Protein AF-A0A418YH36-F1 (afdb_monomer)

Secondary structure (DSSP, 8-state):
------------------------STT--HHHHHHHHHHHHHHHHHHTTT-TTHHHHHHHHHHHHSTT-HHHHHHHHHHHHHTT-HHHHHHHHHHHHTT---HHHHHHHHHHHHHHHHTT-GGGHHHHHHHHT-TTS-HHHHHHHHHHHHHHHHTTT-HHHHHHHHHHT-TT--TT-HHHHHHHHHHHHTT-HHHHHHHHTSTTGGGSHHHHHHHHHHHHHHHTTT-HHHHHHHHHHHHHTT---HHHHHHHHHHHHHTT-HHHHHHTTTT-TT-HHHHHHHHHHHHHHT-HHHHHHHHHHHHHH--SHHHHHHHHHHHHHHHHH-HHHHHHHHS---SSGGGHHHHHHHHHHHHHHHT-HHHHHHHHHTS---HHHHHHHHHHHHHTT-HHHHHHHHHHHHHH--HHHHHHHHHHHHHHHHHTT-HHHHHHHHHHHTT-TTS-HHHHHHHHHHHHTTGGG--HHHHHHHHHHHTTS-HHHHHHHHHHHHHTT-HHHHHTT--SS--HHHHHHHHHHHHHTT-THHHHHHHHHHHH---HHHHHHHHHHHHHHT-HHHHHHHHHHHTTS---HHHHHHHHHHHHHTT-HHHHHHHHHHHHHTT----HHHHHHHHHHHHHTT-HHHHHHHHHHHHHHS--HHHHHHHHHHS-HHHHHHHHHHHTTT-TT-HHHHHHHHHHHHHTT-HHHHHHHHHHHHTT-TT-HHHHHHHHHHHHHTT-HHHHHHHHHHHHHTHHHHTTSSSSHHHHHHHHHHHHHHHT-S-EEEEEEEEESS---TT-GGGSS-TTS-EEEEEEEEEEEEEEEEEETTEEEEEEEEEEEEEETTSPTT------EEEEEEEEES-SSSEEEEEEEEEEETTTTEEEEEEEEEEEES--GGG-SSPP-SS-SEEEEEEEEEEEEEETTTTEEEEEEEEEEEEEEEEEEETTEEEEEEEEEEEEEEEETTEEEEEEEEEEEEEEEE---SS---SEEEEEEEEEEEEEE-SSS-SEEEEEEEEEE-

Radius of gyration: 70.07 Å; Cα contacts (8 Å, |Δi|>4): 1526; chains: 1; bounding box: 177×62×157 Å

Foldseek 3Di:
DDDDDDDDDDDYDDDDDDDDDDDDDPPDDPVLVVQLPPLVVPLVVCVVVVPLPVSVVSLVVSCVSPVLDPVSLLVNLVSCVVVVNLVVSLVSLVVNCVRDVDLSSLLSNLVSQLVCLVVVNCPCVVVLVVNCVDPSDALVSVQSSLVSVLVVVVVVVVVVVSVVSCVVNVSNDDQACPVLLVVLVVCVVVVNLVVNVVSCVPPSLCQHPSNLVSLVSSLVSCVVVVVLVSNVVSLVSCVVNVNDDLVSLLVNLVSCVVVPVLVSSLVSLVVPLQDLSSLLSNLVSCLVVVVLVRNVSSLVSLVVNDDDDVSVVSSLVSLLSSLLVDVVSLVVLLVDDDPDPVCPVVSLVSNLVSCVSVVVLVSNLVSLVPDDDDPVSLVSNLVSCVSVVVLVSVQVSLVVQLVPDDDQSNLVSLLSNLVSCVSVVVLVVSLVSLLVCPPVVRDDDVSSVSSVVSNLSSVVVQDPVNVVSLLVRLVPDDQVVLLVVLLVCLVVLVLVSSVVSHDPDHALSSLQSSLVSVVVVVHPCSLVSLVVSCVVPNDPVSLLVNLVVCVVVPVLVSSLVSLVVNVVDLDPLVSLLSNLVSCLVVLVLVVSVVSLVSSVVVVHDLALSSLQSPLSSCVSVVNLVVSLVSLVVSCVRPNDPVSLLSNLVSDDLVVNLVSLVVCCVPCVLPLSSLCSNLVSCVVVLVLVSNLVSLVSNCVVVVLPLVSLVVSLVSCVSVVNLVSSLVSLLSSLVNLVVLVPDDDQSVQVSQVSQAVNLLSPDQKKKKKKKKFKPLDDPLQDQLRQQDLVFAWGIKMKIKMWRSNPWDQDPQFIKIKMKMWIATDGPVPDIPDYGDTQKIWTWMWTDRDPQWQKIWIWTFMQGPPVRDTWIKTKIKTKPPCPPQQHPFDDDDPDQKGKHWIFIWMWMAIDPSRKIKTKTKTKIWMWGWDDDDQFKTKTKTWMKMWMWMQINLGTWTKIKIKIKIKMFGDGDSRHHGQKIKIWMKIWMAIPDDSTDHRTMIMIMIMIMD

pLDDT: mean 84.15, std 11.96, range [27.97, 98.0]

Organism: NCBI:txid2303987

Nearest PDB structures (foldseek):
  3lca-assembly1_A  TM=2.784E-01  e=1.378E-05  Saccharomyces cerevisiae
  9f8w-assembly2_B  TM=4.323E-01  e=4.548E-03  Trypanosoma brucei
  3cv0-assembly1_A  TM=4.541E-01  e=6.748E-03  unclassified
  3cvl-assembly1_A  TM=4.606E-01  e=1.958E-02  Trypanosoma brucei
  8qn4-assembly1_F  TM=5.232E-01  e=1.809E-02  Escherichia coli K-12

InterPro domains:
  IPR011990 Tetratricopeptide-like helical domain superfamily [G3DSA:1.25.40.10] (39-109)
  IPR011990 Tetratricopeptide-like helical domain superfamily [G3DSA:1.25.40.10] (110-438)
  IPR011990 Tetratricopeptide-like helical domain superfamily [G3DSA:1.25.40.10] (644-741)
  IPR011990 Tetratricopeptide-like helical domain superfamily [SSF48452] (39-192)
  IPR011990 Tetratricopeptide-like helical domain superfamily [SSF48452] (607-756)
  IPR019734 Tetratricopeptide repeat [SM00028] (36-69)
  IPR019734 Tetratricopeptide repeat [SM00028] (70-103)
  IPR019734 Tetratricopeptide repeat [SM00028] (608-641)
  IPR019734 Tetratricopeptide repeat [SM00028] (671-704)
  IPR019734 Tetratricopeptide repeat [SM00028] (705-738)
  IPR025137 Bacteriophage N4 adsorption protein A, C-terminal [PF13283] (837-998)

Mean predicted aligned error: 20.68 Å

Sequence (1006 aa):
MFRALSWLTIIFPVVVLAKASFPAGEGLSEYRQFLLFPYVDKAYKQMEQEDYKAAMENWHYALKVSPHNAVVSKELVRTYLKLGQYQQAYSLVEERQAYFDDPAWNRLQLTVVIAALNANQGALLSRSFELLNSRKFNEDELSGLLSAVLNYHLAKGEISKAFELRRRYLHIDTDNYTWHLSYAYALLSTGRLSAVAQLLTEPAFSQSDAGIEIERALLEAYVARDDQQNAIRSLQRLESLGELTVHDNLLWSNILVEQGDLNAAAGRLVPYKQNIEAQIQLAFIDLALQEDLGAARALRQVVQLMTNAEQERILIRMASELAQKSARLARRAYDYQVSFAENETLWRNKVINIALHHHDYDIARQALLQQTTSPEQQQKLLNIYLAQQNWPQAYVISQRQYQQAQGQAKLTRLNTYSYVLLQQGKRRDAKHVLMAHFPYISAGHKLKSQLLARLWSIESELSKQDWQKIETASSHLPASAKAQVAGLLAEQGRCQAAADLMSQSPRRSQLMSLAYCYQKQRSPFAYDYFLAAEALQSDRASTAQLAYYDAKYGDFSKAYERWLLLSKQAMPAADYLAATYTAIVLQQGVQGQRWLEQYQALNGEETAQYLTLQAQVYELNQQSAYALVLWRKSYQINPTRQNVLAIARLSEADEAKGILERSLIWLPNDIEVLSRLSLIAAQQQDYVNAAKYLEQVVVQTPDNYPLYEQLAYYHQFAGQTEQARQRLEQAIDAKDFYLQDRENPEQQLYHLKRFNTELQRQYALRIDYWAGDNAVPSHLVISANEARKKYSNYWNIELDWLDKRQSGPWGEWVMYGRVFGQAESNSAVFKPGGVDSLSLGVRYQPLRDVNWNFYFEPMYRFDQDVGDLMLRTTASLISDPEFSGDWHPGEDNYWLEQDMYLDASYLTHDDSYALLAKYSVGPHFKVSSSLARASSLRPYIMAQASSSNLGEDVRAGAGLSYNFWSGGTERMAYKQKSSVEVEYHHSFDTYLNGNNGVSLILRLAW

Solvent-accessible surface area (backbone atoms only — not comparable to full-atom values): 53481 Å² total; per-residue (Å²): 133,92,90,84,91,89,92,93,86,94,92,92,88,96,96,95,93,96,93,94,93,96,92,83,81,80,91,56,52,71,72,57,52,67,72,52,53,78,43,59,66,60,24,57,68,29,54,80,68,69,44,62,69,68,22,51,59,42,38,59,53,39,41,67,83,41,68,88,45,63,73,62,58,55,62,56,42,62,51,30,54,78,70,70,38,48,70,63,30,43,51,56,35,59,60,44,50,77,80,35,96,47,66,73,46,37,54,59,52,48,58,50,48,38,58,36,46,71,70,70,43,64,90,48,48,68,56,46,54,54,50,75,72,35,88,65,63,54,44,76,69,42,19,60,42,46,55,38,53,48,50,56,41,50,78,68,68,42,58,71,57,36,52,50,48,46,64,76,49,51,79,34,73,60,104,76,37,64,70,55,43,57,49,35,54,59,25,50,79,68,68,38,52,72,59,30,53,54,60,49,65,40,77,72,46,42,76,36,74,59,32,47,55,48,38,50,59,47,27,53,58,21,57,79,64,70,35,60,76,58,25,49,52,35,49,57,46,36,52,79,70,74,64,65,48,73,64,54,30,52,54,48,22,50,55,26,48,77,73,62,43,38,68,64,23,32,62,53,30,72,80,44,71,88,39,53,65,40,20,51,52,32,23,53,34,19,55,75,71,65,35,56,72,52,18,66,49,26,49,54,41,34,75,74,61,58,88,50,61,65,57,49,48,52,45,54,53,57,50,43,54,50,16,56,75,31,72,78,43,29,52,54,58,68,71,54,79,77,89,40,77,90,44,43,68,57,48,50,55,43,40,33,52,26,20,59,68,68,64,42,46,70,59,22,48,54,54,54,72,75,51,84,85,42,76,66,54,54,47,54,52,36,54,42,23,58,72,71,64,36,45,77,64,25,37,61,53,30,50,52,50,31,67,75,38,57,76,70,53,26,58,60,28,43,52,54,30,38,51,43,27,47,78,68,66,36,46,66,64,27,46,54,63,47,67,71,51,60,84,38,80,86,46,57,70,73,60,37,52,55,50,50,55,55,54,54,81,38,52,91,75,57,46,76,64,54,48,52,54,48,58,63,58,43,76,77,45,58,68,75,55,19,48,50,52,16,35,56,30,7,76,72,61,38,35,64,70,15,57,77,38,56,51,101,76,66,54,49,70,46,29,44,33,39,13,56,19,25,47,76,70,70,41,74,65,15,56,58,25,30,51,56,19,32,75,75,52,78,46,72,72,38,47,49,53,49,23,55,48,27,49,74,73,67,41,35,67,63,15,42,54,39,39,57,61,47,64,79,42,93,70,58,53,70,54,29,53,55,41,24,53,36,22,55,79,70,68,34,19,73,61,19,45,55,30,50,54,53,22,52,76,71,70,48,73,93,40,45,67,52,30,44,56,49,16,52,26,30,44,67,65,71,36,51,74,61,15,40,56,28,27,54,52,15,34,73,74,50,75,43,74,66,35,51,57,51,37,42,71,64,46,60,71,69,58,18,48,55,50,45,61,65,39,36,81,85,44,71,74,39,51,69,53,30,48,50,48,14,53,53,26,46,74,69,68,37,22,63,59,14,28,62,29,40,53,58,34,41,76,76,40,76,86,48,41,70,55,28,44,55,39,14,51,25,23,45,76,52,69,36,55,70,60,12,47,56,28,38,51,58,30,47,73,45,47,71,63,46,67,70,81,54,87,66,27,54,46,54,56,43,51,56,13,40,52,46,39,59,79,68,40,49,54,39,40,38,37,43,38,39,33,33,46,58,46,66,76,51,48,42,42,94,74,32,83,50,93,86,62,57,50,23,28,42,38,41,40,39,40,37,37,46,74,66,51,47,77,57,101,69,28,38,38,31,48,33,38,38,40,34,22,52,26,49,57,88,48,66,87,84,52,80,40,65,72,35,35,45,31,60,27,41,40,36,29,61,46,90,93,44,61,40,38,38,36,46,32,44,29,42,29,66,79,76,76,44,78,43,41,35,45,35,37,39,33,51,40,77,48,48,84,85,23,26,89,65,91,76,60,64,89,62,61,54,52,48,28,32,39,38,38,36,34,40,30,37,34,71,75,78,78,35,33,8,28,31,41,38,39,38,43,32,45,33,34,64,74,48,78,53,69,46,40,35,30,28,44,25,53,31,40,37,41,36,42,31,35,33,73,64,44,52,37,32,36,40,34,45,32,42,31,43,36,40,33,28,69,20,46,94,66,29,32,59,60,28,44,36,38,44,29,45,35,42,39,40,44,83,44,59,75,61,93,43,52,58,31,49,31,45,37,38,39,40,38,65

Structure (mmCIF, N/CA/C/O backbone):
data_AF-A0A418YH36-F1
#
_entry.id   AF-A0A418YH36-F1
#
loop_
_atom_site.group_PDB
_atom_site.id
_atom_site.type_symbol
_atom_site.label_atom_id
_atom_site.label_alt_id
_atom_site.label_comp_id
_atom_site.label_asym_id
_atom_site.label_entity_id
_atom_site.label_seq_id
_atom_site.pdbx_PDB_ins_code
_atom_site.Cartn_x
_atom_site.Cartn_y
_atom_site.Cartn_z
_atom_site.occupancy
_atom_site.B_iso_or_equiv
_atom_site.auth_seq_id
_atom_site.auth_comp_id
_atom_site.auth_asym_id
_atom_site.auth_atom_id
_atom_site.pdbx_PDB_model_num
ATOM 1 N N . MET A 1 1 ? -37.167 34.126 -50.015 1.00 32.84 1 MET A N 1
ATOM 2 C CA . MET A 1 1 ? -38.635 34.050 -50.202 1.00 32.84 1 MET A CA 1
ATOM 3 C C . MET A 1 1 ? -39.151 32.918 -49.313 1.00 32.84 1 MET A C 1
ATOM 5 O O . MET A 1 1 ? -38.694 31.814 -49.547 1.00 32.84 1 MET A O 1
ATOM 9 N N . PHE A 1 2 ? -40.053 33.191 -48.343 1.00 28.80 2 PHE A N 1
ATOM 10 C CA . PHE A 1 2 ? -40.712 32.220 -47.410 1.00 28.80 2 PHE A CA 1
ATOM 11 C C . PHE A 1 2 ? -39.762 31.495 -46.404 1.00 28.80 2 PHE A C 1
ATOM 13 O O . PHE A 1 2 ? -38.566 31.486 -46.672 1.00 28.80 2 PHE A O 1
ATOM 20 N N . ARG A 1 3 ? -40.140 30.848 -45.266 1.00 33.66 3 ARG A N 1
ATOM 21 C CA . ARG A 1 3 ? -41.198 30.855 -44.172 1.00 33.66 3 ARG A CA 1
ATOM 22 C C . ARG A 1 3 ? -40.662 29.887 -43.047 1.00 33.66 3 ARG A C 1
ATOM 24 O O . ARG A 1 3 ? -39.707 29.189 -43.358 1.00 33.66 3 ARG A O 1
ATOM 31 N N . ALA A 1 4 ? -41.097 29.700 -41.780 1.00 30.58 4 ALA A N 1
ATOM 32 C CA . ALA A 1 4 ? -42.154 30.109 -40.803 1.00 30.58 4 ALA A CA 1
ATOM 33 C C . ALA A 1 4 ? -41.484 30.185 -39.370 1.00 30.58 4 ALA A C 1
ATOM 35 O O . ALA A 1 4 ? -40.271 30.011 -39.327 1.00 30.58 4 ALA A O 1
ATOM 36 N N . LEU A 1 5 ? -42.016 30.509 -38.166 1.00 29.73 5 LEU A N 1
ATOM 37 C CA . LEU A 1 5 ? -43.322 30.558 -37.432 1.00 29.73 5 LEU A CA 1
ATOM 38 C C . LEU A 1 5 ? -43.878 29.199 -36.876 1.00 29.73 5 LEU A C 1
ATOM 40 O O . LEU A 1 5 ? -43.864 28.252 -37.654 1.00 29.73 5 LEU A O 1
ATOM 44 N N . SER A 1 6 ? -44.441 28.992 -35.640 1.00 35.09 6 SER A N 1
ATOM 45 C CA . SER A 1 6 ? -44.661 29.776 -34.356 1.00 35.09 6 SER A CA 1
ATOM 46 C C . SER A 1 6 ? -45.349 28.947 -33.173 1.00 35.09 6 SER A C 1
ATOM 48 O O . SER A 1 6 ? -45.543 27.753 -33.378 1.00 35.09 6 SER A O 1
ATOM 50 N N . TRP A 1 7 ? -45.779 29.581 -32.021 1.00 32.41 7 TRP A N 1
ATOM 51 C CA . TRP A 1 7 ? -46.712 29.184 -30.859 1.00 32.41 7 TRP A CA 1
ATOM 52 C C . TRP A 1 7 ? -46.130 28.564 -29.523 1.00 32.41 7 TRP A C 1
ATOM 54 O O . TRP A 1 7 ? -45.147 27.846 -29.649 1.00 32.41 7 TRP A O 1
ATOM 64 N N . LEU A 1 8 ? -46.547 28.726 -28.214 1.00 27.97 8 LEU A N 1
ATOM 65 C CA . LEU A 1 8 ? -47.493 29.534 -27.321 1.00 27.97 8 LEU A CA 1
ATOM 66 C C . LEU A 1 8 ? -48.797 28.831 -26.725 1.00 27.97 8 LEU A C 1
ATOM 68 O O . LEU A 1 8 ? -49.361 28.066 -27.495 1.00 27.97 8 LEU A O 1
ATOM 72 N N . THR A 1 9 ? -49.441 28.998 -25.506 1.00 38.34 9 THR A N 1
ATOM 73 C CA . THR A 1 9 ? -49.263 29.592 -24.096 1.00 38.34 9 THR A CA 1
ATOM 74 C C . THR A 1 9 ? -50.491 29.346 -23.089 1.00 38.34 9 THR A C 1
ATOM 76 O O . THR A 1 9 ? -51.556 29.029 -23.602 1.00 38.34 9 THR A O 1
ATOM 79 N N . ILE A 1 10 ? -50.410 29.652 -21.738 1.00 35.66 10 ILE A N 1
ATOM 80 C CA . ILE A 1 10 ? -51.492 30.106 -20.720 1.00 35.66 10 ILE A CA 1
ATOM 81 C C . ILE A 1 10 ? -52.457 29.071 -19.969 1.00 35.66 10 ILE A C 1
ATOM 83 O O . ILE A 1 10 ? -52.724 28.050 -20.585 1.00 35.66 10 ILE A O 1
ATOM 87 N N . ILE A 1 11 ? -53.096 29.182 -18.736 1.00 34.72 11 ILE A N 1
ATOM 88 C CA . ILE A 1 11 ? -52.940 29.884 -17.380 1.00 34.72 11 ILE A CA 1
ATOM 89 C C . ILE A 1 11 ? -53.723 29.248 -16.107 1.00 34.72 11 ILE A C 1
ATOM 91 O O . ILE A 1 11 ? -53.545 28.054 -15.904 1.00 34.72 11 ILE A O 1
ATOM 95 N N . PHE A 1 12 ? -54.482 29.964 -15.202 1.00 37.94 12 PHE A N 1
ATOM 96 C CA . PHE A 1 12 ? -55.018 29.629 -13.791 1.00 37.94 12 PHE A CA 1
ATOM 97 C C . PHE A 1 12 ? -56.496 30.188 -13.482 1.00 37.94 12 PHE A C 1
ATOM 99 O O . PHE A 1 12 ? -57.081 30.510 -14.518 1.00 37.94 12 PHE A O 1
ATOM 106 N N . PRO A 1 13 ? -57.165 30.448 -12.263 1.00 49.97 13 PRO A N 1
ATOM 107 C CA . PRO A 1 13 ? -57.092 30.131 -10.754 1.00 49.97 13 PRO A CA 1
ATOM 108 C C . PRO A 1 13 ? -58.421 29.985 -9.809 1.00 49.97 13 PRO A C 1
ATOM 110 O O . PRO A 1 13 ? -59.415 30.648 -10.068 1.00 49.97 13 PRO A O 1
ATOM 113 N N . VAL A 1 14 ? -58.374 29.320 -8.598 1.00 47.47 14 VAL A N 1
ATOM 114 C CA . VAL A 1 14 ? -58.995 29.629 -7.199 1.00 47.47 14 VAL A CA 1
ATOM 115 C C . VAL A 1 14 ? -60.574 29.623 -6.840 1.00 47.47 14 VAL A C 1
ATOM 117 O O . VAL A 1 14 ? -61.354 29.681 -7.776 1.00 47.47 14 VAL A O 1
ATOM 120 N N . VAL A 1 15 ? -61.055 29.574 -5.520 1.00 50.38 15 VAL A N 1
ATOM 121 C CA . VAL A 1 15 ? -62.360 30.107 -4.821 1.00 50.38 15 VAL A CA 1
ATOM 122 C C . VAL A 1 15 ? -63.222 29.205 -3.774 1.00 50.38 15 VAL A C 1
ATOM 124 O O . VAL A 1 15 ? -62.947 28.012 -3.716 1.00 50.38 15 VAL A O 1
ATOM 127 N N . VAL A 1 16 ? -64.189 29.724 -2.897 1.00 51.56 16 VAL A N 1
ATOM 128 C CA . VAL A 1 16 ? -65.041 29.081 -1.753 1.00 51.56 16 VAL A CA 1
ATOM 129 C C . VAL A 1 16 ? -66.393 29.828 -1.256 1.00 51.56 16 VAL A C 1
ATOM 131 O O . VAL A 1 16 ? -66.372 31.052 -1.343 1.00 51.56 16 VAL A O 1
ATOM 134 N N . LEU A 1 17 ? -67.504 29.207 -0.668 1.00 55.25 17 LEU A N 1
ATOM 135 C CA . LEU A 1 17 ? -68.639 29.817 0.214 1.00 55.25 17 LEU A CA 1
ATOM 136 C C . LEU A 1 17 ? -69.804 28.887 0.860 1.00 55.25 17 LEU A C 1
ATOM 138 O O . LEU A 1 17 ? -69.890 27.743 0.432 1.00 55.25 17 LEU A O 1
ATOM 142 N N . ALA A 1 18 ? -70.712 29.324 1.831 1.00 50.91 18 ALA A N 1
ATOM 143 C CA . ALA A 1 18 ? -71.914 28.578 2.467 1.00 50.91 18 ALA A CA 1
ATOM 144 C C . ALA A 1 18 ? -72.985 29.341 3.423 1.00 50.91 18 ALA A C 1
ATOM 146 O O . ALA A 1 18 ? -72.630 30.419 3.899 1.00 50.91 18 ALA A O 1
ATOM 147 N N . LYS A 1 19 ? -74.241 28.824 3.770 1.00 52.53 19 LYS A N 1
ATOM 148 C CA . LYS A 1 19 ? -75.253 29.287 4.863 1.00 52.53 19 LYS A CA 1
ATOM 149 C C . LYS A 1 19 ? -76.599 28.439 5.142 1.00 52.53 19 LYS A C 1
ATOM 151 O O . LYS A 1 19 ? -76.879 27.586 4.310 1.00 52.53 19 LYS A O 1
ATOM 156 N N . ALA A 1 20 ? -77.447 28.665 6.221 1.00 46.59 20 ALA A N 1
ATOM 157 C CA . ALA A 1 20 ? -78.799 28.001 6.566 1.00 46.59 20 ALA A CA 1
ATOM 158 C C . ALA A 1 20 ? -79.741 28.632 7.718 1.00 46.59 20 ALA A C 1
ATOM 160 O O . ALA A 1 20 ? -79.203 29.458 8.455 1.00 46.59 20 ALA A O 1
ATOM 161 N N . SER A 1 21 ? -81.069 28.262 7.931 1.00 42.59 21 SER A N 1
ATOM 162 C CA . SER A 1 21 ? -82.012 28.684 9.086 1.00 42.59 21 SER A CA 1
ATOM 163 C C . SER A 1 21 ? -83.540 28.178 9.216 1.00 42.59 21 SER A C 1
ATOM 165 O O . SER A 1 21 ? -84.177 28.062 8.177 1.00 42.59 21 SER A O 1
ATOM 167 N N . PHE A 1 22 ? -84.154 28.113 10.456 1.00 40.97 22 PHE A N 1
ATOM 168 C CA . PHE A 1 22 ? -85.600 28.356 10.963 1.00 40.97 22 PHE A CA 1
ATOM 169 C C . PHE A 1 22 ? -86.818 27.297 11.077 1.00 40.97 22 PHE A C 1
ATOM 171 O O . PHE A 1 22 ? -87.002 26.537 10.131 1.00 40.97 22 PHE A O 1
ATOM 178 N N . PRO A 1 23 ? -87.696 27.285 12.166 1.00 49.66 23 PRO A N 1
ATOM 179 C CA . PRO A 1 23 ? -88.977 26.469 12.382 1.00 49.66 23 PRO A CA 1
ATOM 180 C C . PRO A 1 23 ? -90.269 27.125 13.084 1.00 49.66 23 PRO A C 1
ATOM 182 O O . PRO A 1 23 ? -90.107 28.197 13.660 1.00 49.66 23 PRO A O 1
ATOM 185 N N . ALA A 1 24 ? -91.507 26.503 13.138 1.00 58.25 24 ALA A N 1
ATOM 186 C CA . ALA A 1 24 ? -92.703 26.867 14.030 1.00 58.25 24 ALA A CA 1
ATOM 187 C C . ALA A 1 24 ? -94.074 26.030 13.997 1.00 58.25 24 ALA A C 1
ATOM 189 O O . ALA A 1 24 ? -94.504 25.603 12.927 1.00 58.25 24 ALA A O 1
ATOM 190 N N . GLY A 1 25 ? -94.859 25.934 15.124 1.00 54.50 25 GLY A N 1
ATOM 191 C CA . GLY A 1 25 ? -96.363 25.775 15.246 1.00 54.50 25 GLY A CA 1
ATOM 192 C C . GLY A 1 25 ? -97.108 24.458 14.868 1.00 54.50 25 GLY A C 1
ATOM 193 O O . GLY A 1 25 ? -98.086 24.480 14.115 1.00 54.50 25 GLY A O 1
ATOM 194 N N . GLU A 1 26 ? -96.630 23.300 15.309 1.00 53.78 26 GLU A N 1
ATOM 195 C CA . GLU A 1 26 ? -96.061 22.392 14.307 1.00 53.78 26 GLU A CA 1
ATOM 196 C C . GLU A 1 26 ? -97.035 21.415 13.615 1.00 53.78 26 GLU A C 1
ATOM 198 O O . GLU A 1 26 ? -97.973 20.876 14.198 1.00 53.78 26 GLU A O 1
ATOM 203 N N . GLY A 1 27 ? -96.809 21.212 12.311 1.00 58.81 27 GLY A N 1
ATOM 204 C CA . GLY A 1 27 ? -97.610 20.342 11.437 1.00 58.81 27 GLY A CA 1
ATOM 205 C C . GLY A 1 27 ? -98.866 20.986 10.829 1.00 58.81 27 GLY A C 1
ATOM 206 O O . GLY A 1 27 ? -99.410 20.461 9.856 1.00 58.81 27 GLY A O 1
ATOM 207 N N . LEU A 1 28 ? -99.320 22.139 11.332 1.00 69.12 28 LEU A N 1
ATOM 208 C CA . LEU A 1 28 ? -100.352 22.937 10.663 1.00 69.12 28 LEU A CA 1
ATOM 209 C C . LEU A 1 28 ? -99.735 23.770 9.533 1.00 69.12 28 LEU A C 1
ATOM 211 O O . LEU A 1 28 ? -98.764 24.488 9.748 1.00 69.12 28 LEU A O 1
ATOM 215 N N . SER A 1 29 ? -100.340 23.735 8.343 1.00 66.50 29 SER A N 1
ATOM 216 C CA . SER A 1 29 ? -100.007 24.689 7.281 1.00 66.50 29 SER A CA 1
ATOM 217 C C . SER A 1 29 ? -100.381 26.116 7.694 1.00 66.50 29 SER A C 1
ATOM 219 O O . SER A 1 29 ? -101.361 26.315 8.417 1.00 66.50 29 SER A O 1
ATOM 221 N N . GLU A 1 30 ? -99.657 27.112 7.176 1.00 61.84 30 GLU A N 1
ATOM 222 C CA . GLU A 1 30 ? -99.895 28.544 7.436 1.00 61.84 30 GLU A CA 1
ATOM 223 C C . GLU A 1 30 ? -101.379 28.922 7.246 1.00 61.84 30 GLU A C 1
ATOM 225 O O . GLU A 1 30 ? -101.976 29.610 8.072 1.00 61.84 30 GLU A O 1
ATOM 230 N N . TYR A 1 31 ? -102.023 28.361 6.216 1.00 60.47 31 TYR A N 1
ATOM 231 C CA . TYR A 1 31 ? -103.454 28.529 5.949 1.00 60.47 31 TYR A CA 1
ATOM 232 C C . TYR A 1 31 ? -104.374 27.991 7.066 1.00 60.47 31 TYR A C 1
ATOM 234 O O . TYR A 1 31 ? -105.381 28.618 7.394 1.00 60.47 31 TYR A O 1
ATOM 242 N N . ARG A 1 32 ? -104.048 26.846 7.687 1.00 68.00 32 ARG A N 1
ATOM 243 C CA . ARG A 1 32 ? -104.821 26.320 8.829 1.00 68.00 32 ARG A CA 1
ATOM 244 C C . ARG A 1 32 ? -104.558 27.098 10.115 1.00 68.00 32 ARG A C 1
ATOM 246 O O . ARG A 1 32 ? -105.490 27.268 10.897 1.00 68.00 32 ARG A O 1
ATOM 253 N N . GLN A 1 33 ? -103.332 27.581 10.324 1.00 65.25 33 GLN A N 1
ATOM 254 C CA . GLN A 1 33 ? -103.011 28.459 11.454 1.00 65.25 33 GLN A CA 1
ATOM 255 C C . GLN A 1 33 ? -103.816 29.770 11.362 1.00 65.25 33 GLN A C 1
ATOM 257 O O . GLN A 1 33 ? -104.464 30.162 12.332 1.00 65.25 33 GLN A O 1
ATOM 262 N N . PHE A 1 34 ? -103.881 30.374 10.168 1.00 66.50 34 PHE A N 1
ATOM 263 C CA . PHE A 1 34 ? -104.655 31.588 9.884 1.00 66.50 34 PHE A CA 1
ATOM 264 C C . PHE A 1 34 ? -106.158 31.455 10.208 1.00 66.50 34 PHE A C 1
ATOM 266 O O . PHE A 1 34 ? -106.744 32.362 10.796 1.00 66.50 34 PHE A O 1
ATOM 273 N N . LEU A 1 35 ? -106.787 30.318 9.883 1.00 64.75 35 LEU A N 1
ATOM 274 C CA . LEU A 1 35 ? -108.221 30.093 10.136 1.00 64.75 35 LEU A CA 1
ATOM 275 C C . LEU A 1 35 ? -108.580 29.818 11.609 1.00 64.75 35 LEU A C 1
ATOM 277 O O . LEU A 1 35 ? -109.722 30.041 12.009 1.00 64.75 35 LEU A O 1
ATOM 281 N N . LEU A 1 36 ? -107.645 29.307 12.417 1.00 71.62 36 LEU A N 1
ATOM 282 C CA . LEU A 1 36 ? -107.919 28.867 13.794 1.00 71.62 36 LEU A CA 1
ATOM 283 C C . LEU A 1 36 ? -107.958 30.014 14.817 1.00 71.62 36 LEU A C 1
ATOM 285 O O . LEU A 1 36 ? -108.656 29.919 15.829 1.00 71.62 36 LEU A O 1
ATOM 289 N N . PHE A 1 37 ? -107.208 31.084 14.551 1.00 73.31 37 PHE A N 1
ATOM 290 C CA . PHE A 1 37 ? -106.900 32.162 15.495 1.00 73.31 37 PHE A CA 1
ATOM 291 C C . PHE A 1 37 ? -108.117 32.800 16.216 1.00 73.31 37 PHE A C 1
ATOM 293 O O . PHE A 1 37 ? -108.064 32.910 17.444 1.00 73.31 37 PHE A O 1
ATOM 300 N N . PRO A 1 38 ? -109.237 33.171 15.549 1.00 62.94 38 PRO A N 1
ATOM 301 C CA . PRO A 1 38 ? -110.260 34.026 16.171 1.00 62.94 38 PRO A CA 1
ATOM 302 C C . PRO A 1 38 ? -111.070 33.385 17.309 1.00 62.94 38 PRO A C 1
ATOM 304 O O . PRO A 1 38 ? -111.607 34.097 18.155 1.00 62.94 38 PRO A O 1
ATOM 307 N N . TYR A 1 39 ? -111.202 32.055 17.328 1.00 75.62 39 TYR A N 1
ATOM 308 C CA . TYR A 1 39 ? -112.044 31.357 18.311 1.00 75.62 39 TYR A CA 1
ATOM 309 C C . TYR A 1 39 ? -111.290 31.022 19.602 1.00 75.62 39 TYR A C 1
ATOM 311 O O . TYR A 1 39 ? -111.879 31.042 20.682 1.00 75.62 39 TYR A O 1
ATOM 319 N N . VAL A 1 40 ? -109.990 30.729 19.495 1.00 76.75 40 VAL A N 1
ATOM 320 C CA . VAL A 1 40 ? -109.151 30.290 20.622 1.00 76.75 40 VAL A CA 1
ATOM 321 C C . VAL A 1 40 ? -108.873 31.446 21.593 1.00 76.75 40 VAL A C 1
ATOM 323 O O . VAL A 1 40 ? -108.946 31.254 22.803 1.00 76.75 40 VAL A O 1
ATOM 326 N N . ASP A 1 41 ? -108.649 32.660 21.078 1.00 78.81 41 ASP A N 1
ATOM 327 C CA . ASP A 1 41 ? -108.455 33.880 21.882 1.00 78.81 41 ASP A CA 1
ATOM 328 C C . ASP A 1 41 ? -109.651 34.201 22.803 1.00 78.81 41 ASP A C 1
ATOM 330 O O . ASP A 1 41 ? -109.477 34.675 23.929 1.00 78.81 41 ASP A O 1
ATOM 334 N N . LYS A 1 42 ? -110.879 33.931 22.342 1.00 73.69 42 LYS A N 1
ATOM 335 C CA . LYS A 1 42 ? -112.098 34.378 23.027 1.00 73.69 42 LYS A CA 1
ATOM 336 C C . LYS A 1 42 ? -112.442 33.546 24.266 1.00 73.69 42 LYS A C 1
ATOM 338 O O . LYS A 1 42 ? -112.958 34.097 25.235 1.00 73.69 42 LYS A O 1
ATOM 343 N N . ALA A 1 43 ? -112.181 32.240 24.238 1.00 75.69 43 ALA A N 1
ATOM 344 C CA . ALA A 1 43 ? -112.588 31.326 25.307 1.00 75.69 43 ALA A CA 1
ATOM 345 C C . ALA A 1 43 ? -111.660 31.378 26.537 1.00 75.69 43 ALA A C 1
ATOM 347 O O . ALA A 1 43 ? -112.148 31.283 27.664 1.00 75.69 43 ALA A O 1
ATOM 348 N N . TYR A 1 44 ? -110.352 31.619 26.351 1.00 80.25 44 TYR A N 1
ATOM 349 C CA . TYR A 1 44 ? -109.413 31.798 27.472 1.00 80.25 44 TYR A CA 1
ATOM 350 C C . TYR A 1 44 ? -109.860 32.922 28.424 1.00 80.25 44 TYR A C 1
ATOM 352 O O . TYR A 1 44 ? -109.910 32.716 29.634 1.00 80.25 44 TYR A O 1
ATOM 360 N N . LYS A 1 45 ? -110.319 34.054 27.875 1.00 83.62 45 LYS A N 1
ATOM 361 C CA . LYS A 1 45 ? -110.779 35.242 28.626 1.00 83.62 45 LYS A CA 1
ATOM 362 C C . LYS A 1 45 ? -112.012 35.007 29.509 1.00 83.62 45 LYS A C 1
ATOM 364 O O . LYS A 1 45 ? -112.320 35.845 30.349 1.00 83.62 45 LYS A O 1
ATOM 369 N N . GLN A 1 46 ? -112.737 33.900 29.320 1.00 77.88 46 GLN A N 1
ATOM 370 C CA . GLN A 1 46 ? -113.883 33.535 30.164 1.00 77.88 46 GLN A CA 1
ATOM 371 C C . GLN A 1 46 ? -113.474 32.653 31.352 1.00 77.88 46 GLN A C 1
ATOM 373 O O . GLN A 1 46 ? -114.058 32.780 32.424 1.00 77.88 46 GLN A O 1
ATOM 378 N N . MET A 1 47 ? -112.448 31.805 31.196 1.00 81.00 47 MET A N 1
ATOM 379 C CA . MET A 1 47 ? -111.915 30.976 32.292 1.00 81.00 47 MET A CA 1
ATOM 380 C C . MET A 1 47 ? -111.368 31.839 33.441 1.00 81.00 47 MET A C 1
ATOM 382 O O . MET A 1 47 ? -111.521 31.488 34.606 1.00 81.00 47 MET A O 1
ATOM 386 N N . GLU A 1 48 ? -110.770 32.987 33.110 1.00 81.81 48 GLU A N 1
ATOM 387 C CA . GLU A 1 48 ? -110.198 33.951 34.064 1.00 81.81 48 GLU A CA 1
ATOM 388 C C . GLU A 1 48 ? -111.251 34.692 34.911 1.00 81.81 48 GLU A C 1
ATOM 390 O O . GLU A 1 48 ? -110.903 35.312 35.913 1.00 81.81 48 GLU A O 1
ATOM 395 N N . GLN A 1 49 ? -112.533 34.634 34.532 1.00 79.56 49 GLN A N 1
ATOM 396 C CA . GLN A 1 49 ? -113.641 35.308 35.227 1.00 79.56 49 GLN A CA 1
ATOM 397 C C . GLN A 1 49 ? -114.412 34.378 36.182 1.00 79.56 49 GLN A C 1
ATOM 399 O O . GLN A 1 49 ? -115.453 34.765 36.705 1.00 79.56 49 GLN A O 1
ATOM 404 N N . GLU A 1 50 ? -113.939 33.142 36.366 1.00 74.38 50 GLU A N 1
ATOM 405 C CA . GLU A 1 50 ? -114.587 32.055 37.122 1.00 74.38 50 GLU A CA 1
ATOM 406 C C . GLU A 1 50 ? -116.021 31.673 36.677 1.00 74.38 50 GLU A C 1
ATOM 408 O O . GLU A 1 50 ? -116.618 30.763 37.256 1.00 74.38 50 GLU A O 1
ATOM 413 N N . ASP A 1 51 ? -116.559 32.245 35.585 1.00 82.19 51 ASP A N 1
ATOM 414 C CA . ASP A 1 51 ? -117.716 31.676 34.872 1.00 82.19 51 ASP A CA 1
ATOM 415 C C . ASP A 1 51 ? -117.279 30.462 34.037 1.00 82.19 51 ASP A C 1
ATOM 417 O O . ASP A 1 51 ? -117.228 30.436 32.801 1.00 82.19 51 ASP A O 1
ATOM 421 N N . TYR A 1 52 ? -116.996 29.405 34.790 1.00 85.75 52 TYR A N 1
ATOM 422 C CA . TYR A 1 52 ? -116.676 28.062 34.341 1.00 85.75 52 TYR A CA 1
ATOM 423 C C . TYR A 1 52 ? -117.741 27.459 33.403 1.00 85.75 52 TYR A C 1
ATOM 425 O O . TYR A 1 52 ? -117.460 26.477 32.716 1.00 85.75 52 TYR A O 1
ATOM 433 N N . LYS A 1 53 ? -118.956 28.026 33.338 1.00 73.06 53 LYS A N 1
ATOM 434 C CA . LYS A 1 53 ? -120.054 27.509 32.515 1.00 73.06 53 LYS A CA 1
ATOM 435 C C . LYS A 1 53 ? -120.099 28.165 31.135 1.00 73.06 53 LYS A C 1
ATOM 437 O O . LYS A 1 53 ? -120.259 27.453 30.147 1.00 73.06 53 LYS A O 1
ATOM 442 N N . ALA A 1 54 ? -119.906 29.481 31.046 1.00 72.69 54 ALA A N 1
ATOM 443 C CA . ALA A 1 54 ? -119.884 30.196 29.769 1.00 72.69 54 ALA A CA 1
ATOM 444 C C . ALA A 1 54 ? -118.626 29.890 28.929 1.00 72.69 54 ALA A C 1
ATOM 446 O O . ALA A 1 54 ? -118.703 29.835 27.699 1.00 72.69 54 ALA A O 1
ATOM 447 N N . ALA A 1 55 ? -117.479 29.641 29.575 1.00 74.94 55 ALA A N 1
ATOM 448 C CA . ALA A 1 55 ? -116.226 29.298 28.891 1.00 74.94 55 ALA A CA 1
ATOM 449 C C . ALA A 1 55 ? -116.316 27.993 28.068 1.00 74.94 55 ALA A C 1
ATOM 451 O O . ALA A 1 55 ? -115.755 27.896 26.974 1.00 74.94 55 ALA A O 1
ATOM 452 N N . MET A 1 56 ? -117.066 27.002 28.566 1.00 83.12 56 MET A N 1
ATOM 453 C CA . MET A 1 56 ? -117.272 25.695 27.924 1.00 83.12 56 MET A CA 1
ATOM 454 C C . MET A 1 56 ? -117.856 25.805 26.504 1.00 83.12 56 MET A C 1
ATOM 456 O O . MET A 1 56 ? -117.461 25.051 25.614 1.00 83.12 56 MET A O 1
ATOM 460 N N . GLU A 1 57 ? -118.775 26.744 26.262 1.00 73.75 57 GLU A N 1
ATOM 461 C CA . GLU A 1 57 ? -119.473 26.837 24.974 1.00 73.75 57 GLU A CA 1
ATOM 462 C C . GLU A 1 57 ? -118.554 27.295 23.832 1.00 73.75 57 GLU A C 1
ATOM 464 O O . GLU A 1 57 ? -118.609 26.738 22.731 1.00 73.75 57 GLU A O 1
ATOM 469 N N . ASN A 1 58 ? -117.663 28.265 24.077 1.00 76.25 58 ASN A N 1
ATOM 470 C CA . ASN A 1 58 ? -116.751 28.762 23.040 1.00 76.25 58 ASN A CA 1
ATOM 471 C C . ASN A 1 58 ? -115.665 27.730 22.676 1.00 76.25 58 ASN A C 1
ATOM 473 O O . ASN A 1 58 ? -115.302 27.627 21.500 1.00 76.25 58 ASN A O 1
ATOM 477 N N . TRP A 1 59 ? -115.221 26.889 23.621 1.00 86.12 59 TRP A N 1
ATOM 478 C CA . TRP A 1 59 ? -114.317 25.770 23.315 1.00 86.12 59 TRP A CA 1
ATOM 479 C C . TRP A 1 59 ? -114.933 24.769 22.324 1.00 86.12 59 TRP A C 1
ATOM 481 O O . TRP A 1 59 ? -114.272 24.351 21.369 1.00 86.12 59 TRP A O 1
ATOM 491 N N . HIS A 1 60 ? -116.225 24.456 22.453 1.00 79.12 60 HIS A N 1
ATOM 492 C CA . HIS A 1 60 ? -116.914 23.589 21.491 1.00 79.12 60 HIS A CA 1
ATOM 493 C C . HIS A 1 60 ? -117.057 24.202 20.082 1.00 79.12 60 HIS A C 1
ATOM 495 O O . HIS A 1 60 ? -117.169 23.451 19.112 1.00 79.12 60 HIS A O 1
ATOM 501 N N . TYR A 1 61 ? -117.013 25.532 19.924 1.00 75.19 61 TYR A N 1
ATOM 502 C CA . TYR A 1 61 ? -116.986 26.168 18.597 1.00 75.19 61 TYR A CA 1
ATOM 503 C C . TYR A 1 61 ? -115.611 26.093 17.923 1.00 75.19 61 TYR A C 1
ATOM 505 O O . TYR A 1 61 ? -115.542 25.820 16.722 1.00 75.19 61 TYR A O 1
ATOM 513 N N . ALA A 1 62 ? -114.513 26.253 18.668 1.00 71.75 62 ALA A N 1
ATOM 514 C CA . ALA A 1 62 ? -113.168 26.065 18.114 1.00 71.75 62 ALA A CA 1
ATOM 515 C C . ALA A 1 62 ? -112.959 24.616 17.605 1.00 71.75 62 ALA A C 1
ATOM 517 O O . ALA A 1 62 ? -112.379 24.410 16.534 1.00 71.75 62 ALA A O 1
ATOM 518 N N . LEU A 1 63 ? -113.562 23.629 18.284 1.00 84.00 63 LEU A N 1
ATOM 519 C CA . LEU A 1 63 ? -113.654 22.223 17.851 1.00 84.00 63 LEU A CA 1
ATOM 520 C C . LEU A 1 63 ? -114.631 21.957 16.682 1.00 84.00 63 LEU A C 1
ATOM 522 O O . LEU A 1 63 ? -114.907 20.802 16.368 1.00 84.00 63 LEU A O 1
ATOM 526 N N . LYS A 1 64 ? -115.140 22.985 15.993 1.00 71.44 64 LYS A N 1
ATOM 527 C CA . LYS A 1 64 ? -115.794 22.829 14.677 1.00 71.44 64 LYS A CA 1
ATOM 528 C C . LYS A 1 64 ? -114.889 23.255 13.524 1.00 71.44 64 LYS A C 1
ATOM 530 O O . LYS A 1 64 ? -114.920 22.623 12.474 1.00 71.44 64 LYS A O 1
ATOM 535 N N . VAL A 1 65 ? -114.058 24.281 13.725 1.00 66.56 65 VAL A N 1
ATOM 536 C CA . VAL A 1 65 ? -113.076 24.750 12.724 1.00 66.56 65 VAL A CA 1
ATOM 537 C C . VAL A 1 65 ? -111.862 23.819 12.667 1.00 66.56 65 VAL A C 1
ATOM 539 O O . VAL A 1 65 ? -111.343 23.540 11.589 1.00 66.56 65 VAL A O 1
ATOM 542 N N . SER A 1 66 ? -111.445 23.277 13.815 1.00 69.50 66 SER A N 1
ATOM 543 C CA . SER A 1 66 ? -110.499 22.161 13.882 1.00 69.50 66 SER A CA 1
ATOM 544 C C . SER A 1 66 ? -110.974 21.138 14.922 1.00 69.50 66 SER A C 1
ATOM 546 O O . SER A 1 66 ? -110.618 21.250 16.096 1.00 69.50 66 SER A O 1
ATOM 548 N N . PRO A 1 67 ? -111.791 20.139 14.526 1.00 74.38 67 PRO A N 1
ATOM 549 C CA . PRO A 1 67 ? -112.337 19.133 15.446 1.00 74.38 67 PRO A CA 1
ATOM 550 C C . PRO A 1 67 ? -111.284 18.281 16.150 1.00 74.38 67 PRO A C 1
ATOM 552 O O . PRO A 1 67 ? -111.527 17.760 17.236 1.00 74.38 67 PRO A O 1
ATOM 555 N N . HIS A 1 68 ? -110.093 18.190 15.559 1.00 74.31 68 HIS A N 1
ATOM 556 C CA . HIS A 1 68 ? -108.949 17.489 16.122 1.00 74.31 68 HIS A CA 1
ATOM 557 C C . HIS A 1 68 ? -107.918 18.466 16.718 1.00 74.31 68 HIS A C 1
ATOM 559 O O . HIS A 1 68 ? -106.719 18.342 16.487 1.00 74.31 68 HIS A O 1
ATOM 565 N N . ASN A 1 69 ? -108.388 19.443 17.506 1.00 76.31 69 ASN A N 1
ATOM 566 C CA . ASN A 1 69 ? -107.536 20.345 18.283 1.00 76.31 69 ASN A CA 1
ATOM 567 C C . ASN A 1 69 ? -107.420 19.884 19.753 1.00 76.31 69 ASN A C 1
ATOM 569 O O . ASN A 1 69 ? -108.334 20.062 20.565 1.00 76.31 69 ASN A O 1
ATOM 573 N N . ALA A 1 70 ? -106.267 19.308 20.101 1.00 76.44 70 ALA A N 1
ATOM 574 C CA . ALA A 1 70 ? -105.990 18.812 21.449 1.00 76.44 70 ALA A CA 1
ATOM 575 C C . ALA A 1 70 ? -105.929 19.932 22.507 1.00 76.44 70 ALA A C 1
ATOM 577 O O . ALA A 1 70 ? -106.411 19.733 23.620 1.00 76.44 70 ALA A O 1
ATOM 578 N N . VAL A 1 71 ? -105.392 21.113 22.164 1.00 79.44 71 VAL A N 1
ATOM 579 C CA . VAL A 1 71 ? -105.216 22.248 23.095 1.00 79.44 71 VAL A CA 1
ATOM 580 C C . VAL A 1 71 ? -106.564 22.702 23.646 1.00 79.44 71 VAL A C 1
ATOM 582 O O . VAL A 1 71 ? -106.763 22.717 24.858 1.00 79.44 71 VAL A O 1
ATOM 585 N N . VAL A 1 72 ? -107.515 22.970 22.747 1.00 81.44 72 VAL A N 1
ATOM 586 C CA . VAL A 1 72 ? -108.886 23.379 23.092 1.00 81.44 72 VAL A CA 1
ATOM 587 C C . VAL A 1 72 ? -109.585 22.347 23.978 1.00 81.44 72 VAL A C 1
ATOM 589 O O . VAL A 1 72 ? -110.343 22.701 24.877 1.00 81.44 72 VAL A O 1
ATOM 592 N N . SER A 1 73 ? -109.340 21.061 23.728 1.00 83.62 73 SER A N 1
ATOM 593 C CA . SER A 1 73 ? -110.061 19.992 24.416 1.00 83.62 73 SER A CA 1
ATOM 594 C C . SER A 1 73 ? -109.669 19.881 25.902 1.00 83.62 73 SER A C 1
ATOM 596 O O . SER A 1 73 ? -110.529 19.576 26.724 1.00 83.62 73 SER A O 1
ATOM 598 N N . LYS A 1 74 ? -108.404 20.153 26.269 1.00 82.56 74 LYS A N 1
ATOM 599 C CA . LYS A 1 74 ? -107.878 19.982 27.645 1.00 82.56 74 LYS A CA 1
ATOM 600 C C . LYS A 1 74 ? -108.506 20.915 28.673 1.00 82.56 74 LYS A C 1
ATOM 602 O O . LYS A 1 74 ? -108.759 20.501 29.805 1.00 82.56 74 LYS A O 1
ATOM 607 N N . GLU A 1 75 ? -108.730 22.172 28.292 1.00 85.94 75 GLU A N 1
ATOM 608 C CA . GLU A 1 75 ? -109.211 23.203 29.218 1.00 85.94 75 GLU A CA 1
ATOM 609 C C . GLU A 1 75 ? -110.592 22.855 29.793 1.00 85.94 75 GLU A C 1
ATOM 611 O O . GLU A 1 75 ? -110.884 23.184 30.939 1.00 85.94 75 GLU A O 1
ATOM 616 N N . LEU A 1 76 ? -111.395 22.082 29.052 1.00 85.81 76 LEU A N 1
ATOM 617 C CA . LEU A 1 76 ? -112.729 21.649 29.459 1.00 85.81 76 LEU A CA 1
ATOM 618 C C . LEU A 1 76 ? -112.749 20.708 30.682 1.00 85.81 76 LEU A C 1
ATOM 620 O O . LEU A 1 76 ? -113.674 20.788 31.487 1.00 85.81 76 LEU A O 1
ATOM 624 N N . VAL A 1 77 ? -111.756 19.831 30.884 1.00 85.31 77 VAL A N 1
ATOM 625 C CA . VAL A 1 77 ? -111.778 18.912 32.050 1.00 85.31 77 VAL A CA 1
ATOM 626 C C . VAL A 1 77 ? -111.234 19.554 33.325 1.00 85.31 77 VAL A C 1
ATOM 628 O O . VAL A 1 77 ? -111.677 19.195 34.420 1.00 85.31 77 VAL A O 1
ATOM 631 N N . ARG A 1 78 ? -110.351 20.558 33.222 1.00 84.38 78 ARG A N 1
ATOM 632 C CA . ARG A 1 78 ? -109.941 21.363 34.391 1.00 84.38 78 ARG A CA 1
ATOM 633 C C . ARG A 1 78 ? -111.167 21.965 35.094 1.00 84.38 78 ARG A C 1
ATOM 635 O O . ARG A 1 78 ? -111.233 21.971 36.323 1.00 84.38 78 ARG A O 1
ATOM 642 N N . THR A 1 79 ? -112.167 22.355 34.308 1.00 88.38 79 THR A N 1
ATOM 643 C CA . THR A 1 79 ? -113.481 22.840 34.745 1.00 88.38 79 THR A CA 1
ATOM 644 C C . THR A 1 79 ? -114.280 21.799 35.546 1.00 88.38 79 THR A C 1
ATOM 646 O O . THR A 1 79 ? -114.862 22.144 36.573 1.00 88.38 79 THR A O 1
ATOM 649 N N . TYR A 1 80 ? -114.280 20.515 35.155 1.00 86.06 80 TYR A N 1
ATOM 650 C CA . TYR A 1 80 ? -115.003 19.464 35.896 1.00 86.06 80 TYR A CA 1
ATOM 651 C C . TYR A 1 80 ? -114.380 19.138 37.260 1.00 86.06 80 TYR A C 1
ATOM 653 O O . TYR A 1 80 ? -115.110 18.912 38.228 1.00 86.06 80 TYR A O 1
ATOM 661 N N . LEU A 1 81 ? -113.045 19.141 37.367 1.00 84.88 81 LEU A N 1
ATOM 662 C CA . LEU A 1 81 ? -112.356 18.878 38.639 1.00 84.88 81 LEU A CA 1
ATOM 663 C C . LEU A 1 81 ? -112.726 19.901 39.723 1.00 84.88 81 LEU A C 1
ATOM 665 O O . LEU A 1 81 ? -112.911 19.528 40.880 1.00 84.88 81 LEU A O 1
ATOM 669 N N . LYS A 1 82 ? -112.906 21.174 39.350 1.00 87.25 82 LYS A N 1
ATOM 670 C CA . LYS A 1 82 ? -113.319 22.250 40.269 1.00 87.25 82 LYS A CA 1
ATOM 671 C C . LYS A 1 82 ? -114.736 22.078 40.832 1.00 87.25 82 LYS A C 1
ATOM 673 O O . LYS A 1 82 ? -115.025 22.626 41.889 1.00 87.25 82 LYS A O 1
ATOM 678 N N . LEU A 1 83 ? -115.589 21.288 40.176 1.00 82.38 83 LEU A N 1
ATOM 679 C CA . LEU A 1 83 ? -116.946 20.961 40.633 1.00 82.38 83 LEU A CA 1
ATOM 680 C C . LEU A 1 83 ? -117.015 19.658 41.458 1.00 82.38 83 LEU A C 1
ATOM 682 O O . LEU A 1 83 ? -118.107 19.209 41.797 1.00 82.38 83 LEU A O 1
ATOM 686 N N . GLY A 1 84 ? -115.874 19.020 41.760 1.00 78.31 84 GLY A N 1
ATOM 687 C CA . GLY A 1 84 ? -115.811 17.751 42.502 1.00 78.31 84 GLY A CA 1
A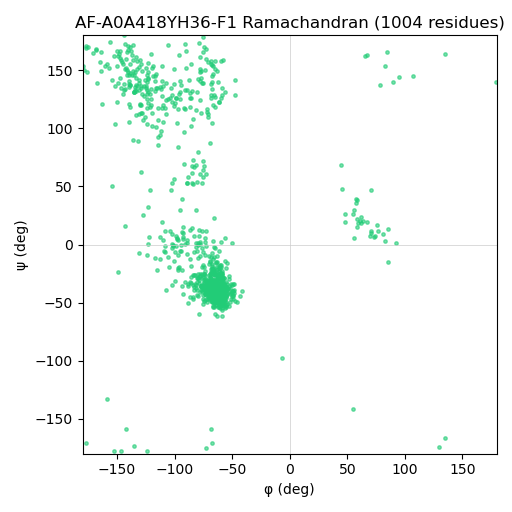TOM 688 C C . GLY A 1 84 ? -116.320 16.530 41.721 1.00 78.31 84 GLY A C 1
ATOM 689 O O . GLY A 1 84 ? -116.527 15.463 42.296 1.00 78.31 84 GLY A O 1
ATOM 690 N N . GLN A 1 85 ? -116.536 16.663 40.408 1.00 89.12 85 GLN A N 1
ATOM 691 C CA . GLN A 1 85 ? -117.185 15.658 39.557 1.00 89.12 85 GLN A CA 1
ATOM 692 C C . GLN A 1 85 ? -116.180 14.646 38.981 1.00 89.12 85 GLN A C 1
ATOM 694 O O . GLN A 1 85 ? -116.037 14.474 37.769 1.00 89.12 85 GLN A O 1
ATOM 699 N N . TYR A 1 86 ? -115.475 13.960 39.884 1.00 88.00 86 TYR A N 1
ATOM 700 C CA . TYR A 1 86 ? -114.345 13.067 39.601 1.00 88.00 86 TYR A CA 1
ATOM 701 C C . TYR A 1 86 ? -114.605 12.028 38.496 1.00 88.00 86 TYR A C 1
ATOM 703 O O . TYR A 1 86 ? -113.778 11.868 37.599 1.00 88.00 86 TYR A O 1
ATOM 711 N N . GLN A 1 87 ? -115.767 11.365 38.503 1.00 80.06 87 GLN A N 1
ATOM 712 C CA . GLN A 1 87 ? -116.087 10.332 37.509 1.00 80.06 87 GLN A CA 1
ATOM 713 C C . GLN A 1 87 ? -116.318 10.915 36.103 1.00 80.06 87 GLN A C 1
ATOM 715 O O . GLN A 1 87 ? -115.878 10.333 35.114 1.00 80.06 87 GLN A O 1
ATOM 720 N N . GLN A 1 88 ? -116.974 12.077 36.011 1.00 82.31 88 GLN A N 1
ATOM 721 C CA . GLN A 1 88 ? -117.273 12.751 34.739 1.00 82.31 88 GLN A CA 1
ATOM 722 C C . GLN A 1 88 ? -116.009 13.378 34.129 1.00 82.31 88 GLN A C 1
ATOM 724 O O . GLN A 1 88 ? -115.810 13.323 32.914 1.00 82.31 88 GLN A O 1
ATOM 729 N N . ALA A 1 89 ? -115.110 13.886 34.982 1.00 83.69 89 ALA A N 1
ATOM 730 C CA . ALA A 1 89 ? -113.763 14.280 34.584 1.00 83.69 89 ALA A CA 1
ATOM 731 C C . ALA A 1 89 ? -112.989 13.092 33.980 1.00 83.69 89 ALA A C 1
ATOM 733 O O . ALA A 1 89 ? -112.477 13.205 32.868 1.00 83.69 89 ALA A O 1
ATOM 734 N N . TYR A 1 90 ? -112.967 11.936 34.658 1.00 87.19 90 TYR A N 1
ATOM 735 C CA . TYR A 1 90 ? -112.286 10.726 34.176 1.00 87.19 90 TYR A CA 1
ATOM 736 C C . TYR A 1 90 ? -112.835 10.235 32.822 1.00 87.19 90 TYR A C 1
ATOM 738 O O . TYR A 1 90 ? -112.056 9.835 31.957 1.00 87.19 90 TYR A O 1
ATOM 746 N N . SER A 1 91 ? -114.154 10.287 32.596 1.00 83.06 91 SER A N 1
ATOM 747 C CA . SER A 1 91 ? -114.748 9.801 31.341 1.00 83.06 91 SER A CA 1
ATOM 748 C C . SER A 1 91 ? -114.417 10.666 30.120 1.00 83.06 91 SER A C 1
ATOM 750 O O . SER A 1 91 ? -114.089 10.113 29.073 1.00 83.06 91 SER A O 1
ATOM 752 N N . LEU A 1 92 ? -114.442 12.004 30.232 1.00 83.44 92 LEU A N 1
ATOM 753 C CA . LEU A 1 92 ? -114.089 12.868 29.091 1.00 83.44 92 LEU A CA 1
ATOM 754 C C . LEU A 1 92 ? -112.586 12.786 28.765 1.00 83.44 92 LEU A C 1
ATOM 756 O O . LEU A 1 92 ? -112.197 12.870 27.602 1.00 83.44 92 LEU A O 1
ATOM 760 N N . VAL A 1 93 ? -111.746 12.560 29.779 1.00 81.56 93 VAL A N 1
ATOM 761 C CA . VAL A 1 93 ? -110.320 12.253 29.600 1.00 81.56 93 VAL A CA 1
ATOM 762 C C . VAL A 1 93 ? -110.133 10.989 28.755 1.00 81.56 93 VAL A C 1
ATOM 764 O O . VAL A 1 93 ? -109.411 11.018 27.761 1.00 81.56 93 VAL A O 1
ATOM 767 N N . GLU A 1 94 ? -110.798 9.891 29.120 1.00 83.88 94 GLU A N 1
ATOM 768 C CA . GLU A 1 94 ? -110.653 8.591 28.451 1.00 83.88 94 GLU A CA 1
ATOM 769 C C . GLU A 1 94 ? -111.212 8.611 27.011 1.00 83.88 94 GLU A C 1
ATOM 771 O O . GLU A 1 94 ? -110.590 8.058 26.106 1.00 83.88 94 GLU A O 1
ATOM 776 N N . GLU A 1 95 ? -112.309 9.339 26.762 1.00 78.81 95 GLU A N 1
ATOM 777 C CA . GLU A 1 95 ? -112.847 9.584 25.413 1.00 78.81 95 GLU A CA 1
ATOM 778 C C . GLU A 1 95 ? -111.844 10.335 24.518 1.00 78.81 95 GLU A C 1
ATOM 780 O O . GLU A 1 95 ? -111.625 9.976 23.359 1.00 78.81 95 GLU A O 1
ATOM 785 N N . ARG A 1 96 ? -111.213 11.392 25.045 1.00 79.06 96 ARG A N 1
ATOM 786 C CA . ARG A 1 96 ? -110.335 12.268 24.256 1.00 79.06 96 ARG A CA 1
ATOM 787 C C . ARG A 1 96 ? -108.954 11.655 24.016 1.00 79.06 96 ARG A C 1
ATOM 789 O O . ARG A 1 96 ? -108.387 11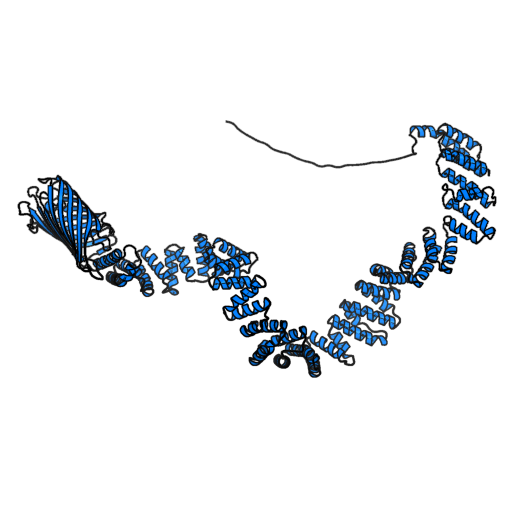.905 22.954 1.00 79.06 96 ARG A O 1
ATOM 796 N N . GLN A 1 97 ? -108.481 10.775 24.902 1.00 72.56 97 GLN A N 1
ATOM 797 C CA . GLN A 1 97 ? -107.283 9.943 24.690 1.00 72.56 97 GLN A CA 1
ATOM 798 C C . GLN A 1 97 ? -107.379 9.024 23.453 1.00 72.56 97 GLN A C 1
ATOM 800 O O . GLN A 1 97 ? -106.349 8.635 22.915 1.00 72.56 97 GLN A O 1
ATOM 805 N N . ALA A 1 98 ? -108.582 8.686 22.967 1.00 65.75 98 ALA A N 1
ATOM 806 C CA . ALA A 1 98 ? -108.748 7.848 21.770 1.00 65.75 98 ALA A CA 1
ATOM 807 C C . ALA A 1 98 ? -108.486 8.591 20.440 1.00 65.75 98 ALA A C 1
ATOM 809 O O . ALA A 1 98 ? -108.244 7.953 19.417 1.00 65.75 98 ALA A O 1
ATOM 810 N N . TYR A 1 99 ? -108.540 9.928 20.449 1.00 61.34 99 TYR A N 1
ATOM 811 C CA . TYR A 1 99 ? -108.318 10.788 19.273 1.00 61.34 99 TYR A CA 1
ATOM 812 C C . TYR A 1 99 ? -107.082 11.683 19.406 1.00 61.34 99 TYR A C 1
ATOM 814 O O . TYR A 1 99 ? -106.555 12.159 18.401 1.00 61.34 99 TYR A O 1
ATOM 822 N N . PHE A 1 100 ? -106.644 11.935 20.640 1.00 62.12 100 PHE A N 1
ATOM 823 C CA . PHE A 1 100 ? -105.480 12.738 20.974 1.00 62.12 100 PHE A CA 1
ATOM 824 C C . PHE A 1 100 ? -104.530 11.903 21.821 1.00 62.12 100 PHE A C 1
ATOM 826 O O . PHE A 1 100 ? -104.749 11.733 23.021 1.00 62.12 100 PHE A O 1
ATOM 833 N N . ASP A 1 101 ? -103.458 11.432 21.191 1.00 60.03 101 ASP A N 1
ATOM 834 C CA . ASP A 1 101 ? -102.336 10.777 21.863 1.00 60.03 101 ASP A CA 1
ATOM 835 C C . ASP A 1 101 ? -101.489 11.840 22.593 1.00 60.03 101 ASP A C 1
ATOM 837 O O . ASP A 1 101 ? -100.402 12.230 22.171 1.00 60.03 101 ASP A O 1
ATOM 841 N N . ASP A 1 102 ? -102.084 12.433 23.632 1.00 61.41 102 ASP A N 1
ATOM 842 C CA . ASP A 1 102 ? -101.584 13.620 24.322 1.00 61.41 102 ASP A CA 1
ATOM 843 C C . ASP A 1 102 ? -101.446 13.355 25.835 1.00 61.41 102 ASP A C 1
ATOM 845 O O . ASP A 1 102 ? -102.453 13.266 26.548 1.00 61.41 102 ASP A O 1
ATOM 849 N N . PRO A 1 103 ? -100.211 13.269 26.367 1.00 64.44 103 PRO A N 1
ATOM 850 C CA . PRO A 1 103 ? -99.964 12.914 27.764 1.00 64.44 103 PRO A CA 1
ATOM 851 C C . PRO A 1 103 ? -100.582 13.847 28.810 1.00 64.44 103 PRO A C 1
ATOM 853 O O . PRO A 1 103 ? -100.761 13.428 29.951 1.00 64.44 103 PRO A O 1
ATOM 856 N N . ALA A 1 104 ? -100.951 15.090 28.476 1.00 72.50 104 ALA A N 1
ATOM 857 C CA . ALA A 1 104 ? -101.623 15.957 29.449 1.00 72.50 104 ALA A CA 1
ATOM 858 C C . ALA A 1 104 ? -103.029 15.443 29.806 1.00 72.50 104 ALA A C 1
ATOM 860 O O . ALA A 1 104 ? -103.521 15.730 30.899 1.00 72.50 104 ALA A O 1
ATOM 861 N N . TRP A 1 105 ? -103.649 14.645 28.927 1.00 81.81 105 TRP A N 1
ATOM 862 C CA . TRP A 1 105 ? -104.860 13.907 29.268 1.00 81.81 105 TRP A CA 1
ATOM 863 C C . TRP A 1 105 ? -104.608 12.834 30.311 1.00 81.81 105 TRP A C 1
ATOM 865 O O . TRP A 1 105 ? -105.427 12.666 31.208 1.00 81.81 105 TRP A O 1
ATOM 875 N N . ASN A 1 106 ? -103.481 12.125 30.217 1.00 77.50 106 ASN A N 1
ATOM 876 C CA . ASN A 1 106 ? -103.113 11.134 31.216 1.00 77.50 106 ASN A CA 1
ATOM 877 C C . ASN A 1 106 ? -103.011 11.793 32.591 1.00 77.50 106 ASN A C 1
ATOM 879 O O . ASN A 1 106 ? -103.827 11.482 33.441 1.00 77.50 106 ASN A O 1
ATOM 883 N N . ARG A 1 107 ? -102.114 12.764 32.800 1.00 79.81 107 ARG A N 1
ATOM 884 C CA . ARG A 1 107 ? -101.882 13.427 34.108 1.00 79.81 107 ARG A CA 1
ATOM 885 C C . ARG A 1 107 ? -103.173 13.782 34.861 1.00 79.81 107 ARG A C 1
ATOM 887 O O . ARG A 1 107 ? -103.334 13.490 36.045 1.00 79.81 107 ARG A O 1
ATOM 894 N N . LEU A 1 108 ? -104.137 14.338 34.126 1.00 82.19 108 LEU A N 1
ATOM 895 C CA . LEU A 1 108 ? -105.452 14.750 34.616 1.00 82.19 108 LEU A CA 1
ATOM 896 C C . LEU A 1 108 ? -106.306 13.566 35.129 1.00 82.19 108 LEU A C 1
ATOM 898 O O . LEU A 1 108 ? -107.023 13.708 36.116 1.00 82.19 108 LEU A O 1
ATOM 902 N N . GLN A 1 109 ? -106.169 12.387 34.512 1.00 84.88 109 GLN A N 1
ATOM 903 C CA . GLN A 1 109 ? -106.707 11.094 34.962 1.00 84.88 109 GLN A CA 1
ATOM 904 C C . GLN A 1 109 ? -106.136 10.648 36.318 1.00 84.88 109 GLN A C 1
ATOM 906 O O . GLN A 1 109 ? -106.838 9.986 37.080 1.00 84.88 109 GLN A O 1
ATOM 911 N N . LEU A 1 110 ? -104.881 10.994 36.632 1.00 85.31 110 LEU A N 1
ATOM 912 C CA . LEU A 1 110 ? -104.223 10.578 37.874 1.00 85.31 110 LEU A CA 1
ATOM 913 C C . LEU A 1 110 ? -104.639 11.445 39.064 1.00 85.31 110 LEU A C 1
ATOM 915 O O . LEU A 1 110 ? -104.962 10.921 40.131 1.00 85.31 110 LEU A O 1
ATOM 919 N N . THR A 1 111 ? -104.697 12.768 38.863 1.00 85.69 111 THR A N 1
ATOM 920 C CA . THR A 1 111 ? -105.120 13.737 39.891 1.00 85.69 111 THR A CA 1
ATOM 921 C C . THR A 1 111 ? -106.489 13.375 40.479 1.00 85.69 111 THR A C 1
ATOM 923 O O . THR A 1 111 ? -106.689 13.473 41.689 1.00 85.69 111 THR A O 1
ATOM 926 N N . VAL A 1 112 ? -107.405 12.881 39.632 1.00 87.00 112 VAL A N 1
ATOM 927 C CA . VAL A 1 112 ? -108.722 12.347 40.023 1.00 87.00 112 VAL A CA 1
ATOM 928 C C . VAL A 1 112 ? -108.614 11.242 41.086 1.00 87.00 112 VAL A C 1
ATOM 930 O O . VAL A 1 112 ? -109.399 11.221 42.032 1.00 87.00 112 VAL A O 1
ATOM 933 N N . VAL A 1 113 ? -107.661 10.316 40.948 1.00 86.75 113 VAL A N 1
ATOM 934 C CA . VAL A 1 113 ? -107.598 9.098 41.774 1.00 86.75 113 VAL A CA 1
ATOM 935 C C . VAL A 1 113 ? -106.804 9.304 43.065 1.00 86.75 113 VAL A C 1
ATOM 937 O O . VAL A 1 113 ? -107.211 8.798 44.112 1.00 86.75 113 VAL A O 1
ATOM 940 N N . ILE A 1 114 ? -105.738 10.114 43.040 1.00 86.25 114 ILE A N 1
ATOM 941 C CA . ILE A 1 114 ? -104.980 10.490 44.252 1.00 86.25 114 ILE A CA 1
ATOM 942 C C . ILE A 1 114 ? -105.898 11.187 45.269 1.00 86.25 114 ILE A C 1
ATOM 944 O O . ILE A 1 114 ? -105.833 10.906 46.469 1.00 86.25 114 ILE A O 1
ATOM 948 N N . ALA A 1 115 ? -106.782 12.071 44.791 1.00 84.94 115 ALA A N 1
ATOM 949 C CA . ALA A 1 115 ? -107.752 12.776 45.626 1.00 84.94 115 ALA A CA 1
ATOM 950 C C . ALA A 1 115 ? -108.735 11.815 46.326 1.00 84.94 115 ALA A C 1
ATOM 952 O O . ALA A 1 115 ? -109.046 12.000 47.502 1.00 84.94 115 ALA A O 1
ATOM 953 N N . ALA A 1 116 ? -109.178 10.757 45.636 1.00 85.12 116 ALA A N 1
ATOM 954 C CA . ALA A 1 116 ? -110.091 9.759 46.195 1.00 85.12 116 ALA A CA 1
ATOM 955 C C . ALA A 1 116 ? -109.430 8.880 47.276 1.00 85.12 116 ALA A C 1
ATOM 957 O O . ALA A 1 116 ? -110.029 8.648 48.330 1.00 85.12 116 ALA A O 1
ATOM 958 N N . LEU A 1 117 ? -108.187 8.426 47.056 1.00 86.31 117 LEU A N 1
ATOM 959 C CA . LEU A 1 117 ? -107.483 7.581 48.031 1.00 86.31 117 LEU A CA 1
ATOM 960 C C . LEU A 1 117 ? -107.122 8.324 49.318 1.00 86.31 117 LEU A C 1
ATOM 962 O O . LEU A 1 117 ? -107.294 7.770 50.400 1.00 86.31 117 LEU A O 1
ATOM 966 N N . ASN A 1 118 ? -106.666 9.577 49.227 1.00 84.19 118 ASN A N 1
ATOM 967 C CA . ASN A 1 118 ? -106.340 10.371 50.417 1.00 84.19 118 ASN A CA 1
ATOM 968 C C . ASN A 1 118 ? -107.590 10.742 51.240 1.00 84.19 118 ASN A C 1
ATOM 970 O O . ASN A 1 118 ? -107.500 10.909 52.454 1.00 84.19 118 ASN A O 1
ATOM 974 N N . ALA A 1 119 ? -108.775 10.768 50.617 1.00 79.81 119 ALA A N 1
ATOM 975 C CA . ALA A 1 119 ? -110.070 10.817 51.304 1.00 79.81 119 ALA A CA 1
ATOM 976 C C . ALA A 1 119 ? -110.534 9.447 51.860 1.00 79.81 119 ALA A C 1
ATOM 978 O O . ALA A 1 119 ? -111.664 9.317 52.331 1.00 79.81 119 ALA A O 1
ATOM 979 N N . ASN A 1 120 ? -109.677 8.419 51.803 1.00 78.94 120 ASN A N 1
ATOM 980 C CA . ASN A 1 120 ? -109.919 7.038 52.234 1.00 78.94 120 ASN A CA 1
ATOM 981 C C . ASN A 1 120 ? -111.075 6.325 51.488 1.00 78.94 120 ASN A C 1
ATOM 983 O O . ASN A 1 120 ? -111.627 5.335 51.974 1.00 78.94 120 ASN A O 1
ATOM 987 N N . GLN A 1 121 ? -111.454 6.809 50.296 1.00 76.56 121 GLN A N 1
ATOM 988 C CA . GLN A 1 121 ? -112.551 6.251 49.500 1.00 76.56 121 GLN A CA 1
ATOM 989 C C . GLN A 1 121 ? -112.045 5.198 48.507 1.00 76.56 121 GLN A C 1
ATOM 991 O O . GLN A 1 121 ? -111.630 5.499 47.388 1.00 76.56 121 GLN A O 1
ATOM 996 N N . GLY A 1 122 ? -112.141 3.925 48.898 1.00 73.31 122 GLY A N 1
ATOM 997 C CA . GLY A 1 122 ? -111.639 2.785 48.119 1.00 73.31 122 GLY A CA 1
ATOM 998 C C . GLY A 1 122 ? -112.341 2.493 46.780 1.00 73.31 122 GLY A C 1
ATOM 999 O O . GLY A 1 122 ? -111.980 1.521 46.123 1.00 73.31 122 GLY A O 1
ATOM 1000 N N . ALA A 1 123 ? -113.316 3.301 46.347 1.00 80.19 123 ALA A N 1
ATOM 1001 C CA . ALA A 1 123 ? -114.075 3.085 45.108 1.00 80.19 123 ALA A CA 1
ATOM 1002 C C . ALA A 1 123 ? -113.200 3.081 43.839 1.00 80.19 123 ALA A C 1
ATOM 1004 O O . ALA A 1 123 ? -113.542 2.428 42.857 1.00 80.19 123 ALA A O 1
ATOM 1005 N N . LEU A 1 124 ? -112.055 3.772 43.877 1.00 82.56 124 LEU A N 1
ATOM 1006 C CA . LEU A 1 124 ? -111.054 3.780 42.809 1.00 82.56 124 LEU A CA 1
ATOM 1007 C C . LEU A 1 124 ? -109.751 3.064 43.219 1.00 82.56 124 LEU A C 1
ATOM 1009 O O . LEU A 1 124 ? -108.733 3.286 42.581 1.00 82.56 124 LEU A O 1
ATOM 1013 N N . LEU A 1 125 ? -109.753 2.201 44.249 1.00 82.69 125 LEU A N 1
ATOM 1014 C CA . LEU A 1 125 ? -108.547 1.496 44.729 1.00 82.69 125 LEU A CA 1
ATOM 1015 C C . LEU A 1 125 ? -108.101 0.352 43.799 1.00 82.69 125 LEU A C 1
ATOM 1017 O O . LEU A 1 125 ? -106.910 0.153 43.580 1.00 82.69 125 LEU A O 1
ATOM 1021 N N . SER A 1 126 ? -109.038 -0.384 43.193 1.00 80.94 126 SER A N 1
ATOM 1022 C CA . SER A 1 126 ? -108.707 -1.322 42.107 1.00 80.94 126 SER A CA 1
ATOM 1023 C C . SER A 1 126 ? -108.088 -0.566 40.931 1.00 80.94 126 SER A C 1
ATOM 1025 O O . SER A 1 126 ? -106.982 -0.883 40.492 1.00 80.94 126 SER A O 1
ATOM 1027 N N . ARG A 1 127 ? -108.749 0.520 40.510 1.00 83.12 127 ARG A N 1
ATOM 1028 C CA . ARG A 1 127 ? -108.260 1.395 39.445 1.00 83.12 127 ARG A CA 1
ATOM 1029 C C . ARG A 1 127 ? -106.936 2.063 39.826 1.00 83.12 127 ARG A C 1
ATOM 1031 O O . ARG A 1 127 ? -106.098 2.207 38.957 1.00 83.12 127 ARG A O 1
ATOM 1038 N N . SER A 1 128 ? -106.657 2.392 41.088 1.00 82.62 128 SER A N 1
ATOM 1039 C CA . SER A 1 128 ? -105.353 2.938 41.486 1.00 82.62 128 SER A CA 1
ATOM 1040 C C . SER A 1 128 ? -104.240 1.905 41.391 1.00 82.62 128 SER A C 1
ATOM 1042 O O . SER A 1 128 ? -103.130 2.276 41.042 1.00 82.62 128 SER A O 1
ATOM 1044 N N . PHE A 1 129 ? -104.505 0.616 41.632 1.00 84.06 129 PHE A N 1
ATOM 1045 C CA . PHE A 1 129 ? -103.531 -0.423 41.294 1.00 84.06 129 PHE A CA 1
ATOM 1046 C C . PHE A 1 129 ? -103.373 -0.568 39.777 1.00 84.06 129 PHE A C 1
ATOM 1048 O O . PHE A 1 129 ? -102.247 -0.677 39.305 1.00 84.06 129 PHE A O 1
ATOM 1055 N N . GLU A 1 130 ? -104.445 -0.486 38.989 1.00 80.31 130 GLU A N 1
ATOM 1056 C CA . GLU A 1 130 ? -104.330 -0.440 37.522 1.00 80.31 130 GLU A CA 1
ATOM 1057 C C . GLU A 1 130 ? -103.537 0.787 37.037 1.00 80.31 130 GLU A C 1
ATOM 1059 O O . GLU A 1 130 ? -102.790 0.669 36.074 1.00 80.31 130 GLU A O 1
ATOM 1064 N N . LEU A 1 131 ? -103.632 1.934 37.723 1.00 79.69 131 LEU A N 1
ATOM 1065 C CA . LEU A 1 131 ? -102.919 3.173 37.395 1.00 79.69 131 LEU A CA 1
ATOM 1066 C C . LEU A 1 131 ? -101.466 3.181 37.919 1.00 79.69 131 LEU A C 1
ATOM 1068 O O . LEU A 1 131 ? -100.587 3.623 37.191 1.00 79.69 131 LEU A O 1
ATOM 1072 N N . LEU A 1 132 ? -101.181 2.584 39.086 1.00 75.38 132 LEU A N 1
ATOM 1073 C CA . LEU A 1 132 ? -99.821 2.271 39.576 1.00 75.38 132 LEU A CA 1
ATOM 1074 C C . LEU A 1 132 ? -99.087 1.257 38.688 1.00 75.38 132 LEU A C 1
ATOM 1076 O O . LEU A 1 132 ? -97.863 1.221 38.679 1.00 75.38 132 LEU A O 1
ATOM 1080 N N . ASN A 1 133 ? -99.820 0.428 37.942 1.00 71.62 133 ASN A N 1
ATOM 1081 C CA . ASN A 1 133 ? -99.262 -0.446 36.907 1.00 71.62 133 ASN A CA 1
ATOM 1082 C C . ASN A 1 133 ? -99.505 0.124 35.482 1.00 71.62 133 ASN A C 1
ATOM 1084 O O . ASN A 1 133 ? -99.235 -0.562 34.493 1.00 71.62 133 ASN A O 1
ATOM 1088 N N . SER A 1 134 ? -99.999 1.365 35.348 1.00 64.56 134 SER A N 1
ATOM 1089 C CA . SER A 1 134 ? -100.280 2.009 34.058 1.00 64.56 134 SER A CA 1
ATOM 1090 C C . SER A 1 134 ? -99.118 2.877 33.605 1.00 64.56 134 SER A C 1
ATOM 1092 O O . SER A 1 134 ? -98.663 3.778 34.300 1.00 64.56 134 SER A O 1
ATOM 1094 N N . ARG A 1 135 ? -98.727 2.686 32.346 1.00 52.28 135 ARG A N 1
ATOM 1095 C CA . ARG A 1 135 ? -97.657 3.435 31.667 1.00 52.28 135 ARG A CA 1
ATOM 1096 C C . ARG A 1 135 ? -98.034 4.873 31.293 1.00 52.28 135 ARG A C 1
ATOM 1098 O O . ARG A 1 135 ? -97.293 5.530 30.573 1.00 52.28 135 ARG A O 1
ATOM 1105 N N . LYS A 1 136 ? -99.211 5.340 31.709 1.00 64.50 136 LYS A N 1
ATOM 1106 C CA . LYS A 1 136 ? -99.729 6.673 31.384 1.00 64.50 136 LYS A CA 1
ATOM 1107 C C . LYS A 1 136 ? -99.100 7.791 32.234 1.00 64.50 136 LYS A C 1
ATOM 1109 O O . LYS A 1 136 ? -99.298 8.956 31.902 1.00 64.50 136 LYS A O 1
ATOM 1114 N N . PHE A 1 137 ? -98.343 7.449 33.279 1.00 68.25 137 PHE A N 1
ATOM 1115 C CA . PHE A 1 137 ? -97.919 8.357 34.351 1.00 68.25 137 PHE A CA 1
ATOM 1116 C C . PHE A 1 137 ? -96.430 8.233 34.681 1.00 68.25 137 PHE A C 1
ATOM 1118 O O . PHE A 1 137 ? -95.811 7.218 34.363 1.00 68.25 137 PHE A O 1
ATOM 1125 N N . ASN A 1 138 ? -95.878 9.254 35.338 1.00 55.25 138 ASN A N 1
ATOM 1126 C CA . ASN A 1 138 ? -94.510 9.275 35.858 1.00 55.25 138 ASN A CA 1
ATOM 1127 C C . ASN A 1 138 ? -94.471 9.110 37.388 1.00 55.25 138 ASN A C 1
ATOM 1129 O O . ASN A 1 138 ? -95.492 9.141 38.077 1.00 55.25 138 ASN A O 1
ATOM 1133 N N . GLU A 1 139 ? -93.260 8.944 37.904 1.00 65.44 139 GLU A N 1
ATOM 1134 C CA . GLU A 1 139 ? -92.993 8.512 39.276 1.00 65.44 139 GLU A CA 1
ATOM 1135 C C . GLU A 1 139 ? -93.384 9.565 40.332 1.00 65.44 139 GLU A C 1
ATOM 1137 O O . GLU A 1 139 ? -93.889 9.175 41.376 1.00 65.44 139 GLU A O 1
ATOM 1142 N N . ASP A 1 140 ? -93.338 10.872 40.032 1.00 61.00 140 ASP A N 1
ATOM 1143 C CA . ASP A 1 140 ? -93.834 11.943 40.928 1.00 61.00 140 ASP A CA 1
ATOM 1144 C C . ASP A 1 140 ? -95.362 12.001 41.056 1.00 61.00 140 ASP A C 1
ATOM 1146 O O . ASP A 1 140 ? -95.906 12.392 42.090 1.00 61.00 140 ASP A O 1
ATOM 1150 N N . GLU A 1 141 ? -96.087 11.649 39.993 1.00 68.19 141 GLU A N 1
ATOM 1151 C CA . GLU A 1 141 ? -97.552 11.646 40.006 1.00 68.19 141 GLU A CA 1
ATOM 1152 C C . GLU A 1 141 ? -98.066 10.338 40.620 1.00 68.19 141 GLU A C 1
ATOM 1154 O O . GLU A 1 141 ? -99.025 10.335 41.397 1.00 68.19 141 GLU A O 1
ATOM 1159 N N . LEU A 1 142 ? -97.375 9.225 40.350 1.00 74.19 142 LEU A N 1
ATOM 1160 C CA . LEU A 1 142 ? -97.546 7.986 41.104 1.00 74.19 142 LEU A CA 1
ATOM 1161 C C . LEU A 1 142 ? -97.100 8.156 42.572 1.00 74.19 142 LEU A C 1
ATOM 1163 O O . LEU A 1 142 ? -97.707 7.525 43.433 1.00 74.19 142 LEU A O 1
ATOM 1167 N N . SER A 1 143 ? -96.182 9.094 42.847 1.00 70.44 143 SER A N 1
ATOM 1168 C CA . SER A 1 143 ? -95.901 9.837 44.093 1.00 70.44 143 SER A CA 1
ATOM 1169 C C . SER A 1 143 ? -96.889 9.618 45.243 1.00 70.44 143 SER A C 1
ATOM 1171 O O . SER A 1 143 ? -96.907 8.639 46.006 1.00 70.44 143 SER A O 1
ATOM 1173 N N . GLY A 1 144 ? -97.803 10.587 45.317 1.00 69.69 144 GLY A N 1
ATOM 1174 C CA . GLY A 1 144 ? -98.911 10.608 46.259 1.00 69.69 144 GLY A CA 1
ATOM 1175 C C . GLY A 1 144 ? -99.883 9.436 46.101 1.00 69.69 144 GLY A C 1
ATOM 1176 O O . GLY A 1 144 ? -100.564 9.111 47.073 1.00 69.69 144 GLY A O 1
ATOM 1177 N N . LEU A 1 145 ? -99.955 8.779 44.932 1.00 80.19 145 LEU A N 1
ATOM 1178 C CA . LEU A 1 145 ? -100.834 7.620 44.744 1.00 80.19 145 LEU A CA 1
ATOM 1179 C C . LEU A 1 145 ? -100.329 6.405 45.531 1.00 80.19 145 LEU A C 1
ATOM 1181 O O . LEU A 1 145 ? -101.108 5.785 46.257 1.00 80.19 145 LEU A O 1
ATOM 1185 N N . LEU A 1 146 ? -99.035 6.084 45.447 1.00 76.75 146 LEU A N 1
ATOM 1186 C CA . LEU A 1 146 ? -98.448 5.040 46.276 1.00 76.75 146 LEU A CA 1
ATOM 1187 C C . LEU A 1 146 ? -98.387 5.477 47.728 1.00 76.75 146 LEU A C 1
ATOM 1189 O O . LEU A 1 146 ? -98.729 4.682 48.595 1.00 76.75 146 LEU A O 1
ATOM 1193 N N . SER A 1 147 ? -97.948 6.703 48.013 1.00 72.75 147 SER A N 1
ATOM 1194 C CA . SER A 1 147 ? -97.817 7.159 49.398 1.00 72.75 147 SER A CA 1
ATOM 1195 C C . SER A 1 147 ? -99.156 7.042 50.144 1.00 72.75 147 SER A C 1
ATOM 1197 O O . SER A 1 147 ? -99.180 6.600 51.293 1.00 72.75 147 SER A O 1
ATOM 1199 N N . ALA A 1 148 ? -100.286 7.291 49.467 1.00 77.56 148 ALA A N 1
ATOM 1200 C CA . ALA A 1 148 ? -101.619 6.964 49.975 1.00 77.56 148 ALA A CA 1
ATOM 1201 C C . ALA A 1 148 ? -101.819 5.449 50.215 1.00 77.56 148 ALA A C 1
ATOM 1203 O O . ALA A 1 148 ? -102.237 5.055 51.303 1.00 77.56 148 ALA A O 1
ATOM 1204 N N . VAL A 1 149 ? -101.487 4.585 49.246 1.00 80.56 149 VAL A N 1
ATOM 1205 C CA . VAL A 1 149 ? -101.610 3.111 49.344 1.00 80.56 149 VAL A CA 1
ATOM 1206 C C . VAL A 1 149 ? -100.715 2.490 50.434 1.00 80.56 149 VAL A C 1
ATOM 1208 O O . VAL A 1 149 ? -101.170 1.627 51.186 1.00 80.56 149 VAL A O 1
ATOM 1211 N N . LEU A 1 150 ? -99.455 2.910 50.567 1.00 74.12 150 LEU A N 1
ATOM 1212 C CA . LEU A 1 150 ? -98.539 2.410 51.596 1.00 74.12 150 LEU A CA 1
ATOM 1213 C C . LEU A 1 150 ? -98.991 2.826 52.993 1.00 74.12 150 LEU A C 1
ATOM 1215 O O . LEU A 1 150 ? -99.035 1.983 53.890 1.00 74.12 150 LEU A O 1
ATOM 1219 N N . ASN A 1 151 ? -99.381 4.089 53.173 1.00 75.44 151 ASN A N 1
ATOM 1220 C CA . ASN A 1 151 ? -99.909 4.567 54.448 1.00 75.44 151 ASN A CA 1
ATOM 1221 C C . ASN A 1 151 ? -101.243 3.881 54.793 1.00 75.44 151 ASN A C 1
ATOM 1223 O O . ASN A 1 151 ? -101.455 3.519 55.949 1.00 75.44 151 ASN A O 1
ATOM 1227 N N . TYR A 1 152 ? -102.090 3.598 53.796 1.00 82.50 152 TYR A N 1
ATOM 1228 C CA . TYR A 1 152 ? -103.307 2.797 53.954 1.00 82.50 152 TYR A CA 1
ATOM 1229 C C . TYR A 1 152 ? -103.019 1.382 54.492 1.00 82.50 152 TYR A C 1
ATOM 1231 O O . TYR A 1 152 ? -103.694 0.947 55.424 1.00 82.50 152 TYR A O 1
ATOM 1239 N N . HIS A 1 153 ? -101.995 0.680 53.985 1.00 79.44 153 HIS A N 1
ATOM 1240 C CA . HIS A 1 153 ? -101.608 -0.650 54.489 1.00 79.44 153 HIS A CA 1
ATOM 1241 C C . HIS A 1 153 ? -100.854 -0.612 55.833 1.00 79.44 153 HIS A C 1
ATOM 1243 O O . HIS A 1 153 ? -101.101 -1.453 56.703 1.00 79.44 153 HIS A O 1
ATOM 1249 N N . LEU A 1 154 ? -99.971 0.368 56.055 1.00 70.00 154 LEU A N 1
ATOM 1250 C CA . LEU A 1 154 ? -99.267 0.542 57.335 1.00 70.00 154 LEU A CA 1
ATOM 1251 C C . LEU A 1 154 ? -100.241 0.863 58.478 1.00 70.00 154 LEU A C 1
ATOM 1253 O O . LEU A 1 154 ? -100.130 0.274 59.553 1.00 70.00 154 LEU A O 1
ATOM 1257 N N . ALA A 1 155 ? -101.269 1.678 58.223 1.00 70.81 155 ALA A N 1
ATOM 1258 C CA . ALA A 1 155 ? -102.364 1.946 59.160 1.00 70.81 155 ALA A CA 1
ATOM 1259 C C . ALA A 1 155 ? -103.262 0.721 59.458 1.00 70.81 155 ALA A C 1
ATOM 1261 O O . ALA A 1 155 ? -104.185 0.813 60.271 1.00 70.81 155 ALA A O 1
ATOM 1262 N N . LYS A 1 156 ? -103.008 -0.434 58.822 1.00 74.69 156 LYS A N 1
ATOM 1263 C CA . LYS A 1 156 ? -103.625 -1.739 59.125 1.00 74.69 156 LYS A CA 1
ATOM 1264 C C . LYS A 1 156 ? -102.653 -2.744 59.760 1.00 74.69 156 LYS A C 1
ATOM 1266 O O . LYS A 1 156 ? -103.048 -3.877 60.016 1.00 74.69 156 LYS A O 1
ATOM 1271 N N . GLY A 1 157 ? -101.411 -2.343 60.047 1.00 65.81 157 GLY A N 1
ATOM 1272 C CA . GLY A 1 157 ? -100.413 -3.174 60.732 1.00 65.81 157 GLY A CA 1
ATOM 1273 C C . GLY A 1 157 ? -99.759 -4.256 59.864 1.00 65.81 157 GLY A C 1
ATOM 1274 O O . GLY A 1 157 ? -99.062 -5.123 60.387 1.00 65.81 157 GLY A O 1
ATOM 1275 N N . GLU A 1 158 ? -99.946 -4.227 58.541 1.00 78.44 158 GLU A N 1
ATOM 1276 C CA . GLU A 1 158 ? -99.497 -5.289 57.630 1.00 78.44 158 GLU A CA 1
ATOM 1277 C C . GLU A 1 158 ? -97.999 -5.183 57.268 1.00 78.44 158 GLU A C 1
ATOM 1279 O O . GLU A 1 158 ? -97.638 -5.154 56.094 1.00 78.44 158 GLU A O 1
ATOM 1284 N N . ILE A 1 159 ? -97.111 -5.115 58.268 1.00 63.06 159 ILE A N 1
ATOM 1285 C CA . ILE A 1 159 ? -95.691 -4.729 58.121 1.00 63.06 159 ILE A CA 1
ATOM 1286 C C . ILE A 1 159 ? -94.965 -5.486 56.994 1.00 63.06 159 ILE A C 1
ATOM 1288 O O . ILE A 1 159 ? -94.315 -4.856 56.164 1.00 63.06 159 ILE A O 1
ATOM 1292 N N . SER A 1 160 ? -95.098 -6.814 56.899 1.00 62.88 160 SER A N 1
ATOM 1293 C CA . SER A 1 160 ? -94.446 -7.590 55.829 1.00 62.88 160 SER A CA 1
ATOM 1294 C C . SER A 1 160 ? -94.961 -7.229 54.431 1.00 62.88 160 SER A C 1
ATOM 1296 O O . SER A 1 160 ? -94.160 -7.125 53.505 1.00 62.88 160 SER A O 1
ATOM 1298 N N . LYS A 1 161 ? -96.268 -6.964 54.281 1.00 70.88 161 LYS A N 1
ATOM 1299 C CA . LYS A 1 161 ? -96.835 -6.460 53.020 1.00 70.88 161 LYS A CA 1
ATOM 1300 C C . LYS A 1 161 ? -96.391 -5.029 52.755 1.00 70.88 161 LYS A C 1
ATOM 1302 O O . LYS A 1 161 ? -96.118 -4.703 51.613 1.00 70.88 161 LYS A O 1
ATOM 1307 N N . ALA A 1 162 ? -96.276 -4.184 53.778 1.00 66.50 162 ALA A N 1
ATOM 1308 C CA . ALA A 1 162 ? -95.771 -2.826 53.618 1.00 66.50 162 ALA A CA 1
ATOM 1309 C C . ALA A 1 162 ? -94.302 -2.809 53.162 1.00 66.50 162 ALA A C 1
ATOM 1311 O O . ALA A 1 162 ? -93.967 -2.030 52.277 1.00 66.50 162 ALA A O 1
ATOM 1312 N N . PHE A 1 163 ? -93.446 -3.704 53.671 1.00 64.94 163 PHE A N 1
ATOM 1313 C CA . PHE A 1 163 ? -92.088 -3.900 53.146 1.00 64.94 163 PHE A CA 1
ATOM 1314 C C . PHE A 1 163 ? -92.085 -4.449 51.714 1.00 64.94 163 PHE A C 1
ATOM 1316 O O . PHE A 1 163 ? -91.299 -3.988 50.890 1.00 64.94 163 PHE A O 1
ATOM 1323 N N . GLU A 1 164 ? -92.955 -5.407 51.387 1.00 69.12 164 GLU A N 1
ATOM 1324 C CA . GLU A 1 164 ? -93.022 -5.972 50.035 1.00 69.12 164 GLU A CA 1
ATOM 1325 C C . GLU A 1 164 ? -93.563 -4.960 49.011 1.00 69.12 164 GLU A C 1
ATOM 1327 O O . GLU A 1 164 ? -92.987 -4.807 47.937 1.00 69.12 164 GLU A O 1
ATOM 1332 N N . LEU A 1 165 ? -94.599 -4.195 49.370 1.00 70.69 165 LEU A N 1
ATOM 1333 C CA . LEU A 1 165 ? -95.137 -3.076 48.596 1.00 70.69 165 LEU A CA 1
ATOM 1334 C C . LEU A 1 165 ? -94.108 -1.950 48.464 1.00 70.69 165 LEU A C 1
ATOM 1336 O O . LEU A 1 165 ? -93.892 -1.472 47.358 1.00 70.69 165 LEU A O 1
ATOM 1340 N N . ARG A 1 166 ? -93.430 -1.550 49.546 1.00 70.44 166 ARG A N 1
ATOM 1341 C CA . ARG A 1 166 ? -92.423 -0.479 49.499 1.00 70.44 166 ARG A CA 1
ATOM 1342 C C . ARG A 1 166 ? -91.169 -0.895 48.741 1.00 70.44 166 ARG A C 1
ATOM 1344 O O . ARG A 1 166 ? -90.578 -0.053 48.094 1.00 70.44 166 ARG A O 1
ATOM 1351 N N . ARG A 1 167 ? -90.809 -2.183 48.715 1.00 66.25 167 ARG A N 1
ATOM 1352 C CA . ARG A 1 167 ? -89.795 -2.717 47.789 1.00 66.25 167 ARG A CA 1
ATOM 1353 C C . ARG A 1 167 ? -90.297 -2.738 46.341 1.00 66.25 167 ARG A C 1
ATOM 1355 O O . ARG A 1 167 ? -89.556 -2.374 45.437 1.00 66.25 167 ARG A O 1
ATOM 1362 N N . ARG A 1 168 ? -91.535 -3.190 46.109 1.00 70.81 168 ARG A N 1
ATOM 1363 C CA . ARG A 1 168 ? -92.169 -3.266 44.778 1.00 70.81 168 ARG A CA 1
ATOM 1364 C C . ARG A 1 168 ? -92.323 -1.889 44.132 1.00 70.81 168 ARG A C 1
ATOM 1366 O O . ARG A 1 168 ? -92.235 -1.782 42.914 1.00 70.81 168 ARG A O 1
ATOM 1373 N N . TYR A 1 169 ? -92.557 -0.875 44.952 1.00 67.81 169 TYR A N 1
ATOM 1374 C CA . TYR A 1 169 ? -92.870 0.484 44.547 1.00 67.81 169 TYR A CA 1
ATOM 1375 C C . TYR A 1 169 ? -91.885 1.512 45.139 1.00 67.81 169 TYR A C 1
ATOM 1377 O O . TYR A 1 169 ? -92.264 2.642 45.414 1.00 67.81 169 TYR A O 1
ATOM 1385 N N . LEU A 1 170 ? -90.614 1.136 45.345 1.00 63.59 170 LEU A N 1
ATOM 1386 C CA . LEU A 1 170 ? -89.590 2.071 45.847 1.00 63.59 170 LEU A CA 1
ATOM 1387 C C . LEU A 1 170 ? -89.255 3.177 44.826 1.00 63.59 170 LEU A C 1
ATOM 1389 O O . LEU A 1 170 ? -88.817 4.255 45.201 1.00 63.59 170 LEU A O 1
ATOM 1393 N N . HIS A 1 171 ? -89.573 2.931 43.549 1.00 61.25 171 HIS A N 1
ATOM 1394 C CA . HIS A 1 171 ? -89.503 3.855 42.408 1.00 61.25 171 HIS A CA 1
ATOM 1395 C C . HIS A 1 171 ? -90.487 5.046 42.489 1.00 61.25 171 HIS A C 1
ATOM 1397 O O . HIS A 1 171 ? -90.923 5.565 41.470 1.00 61.25 171 HIS A O 1
ATOM 1403 N N . ILE A 1 172 ? -90.932 5.406 43.695 1.00 63.28 172 ILE A N 1
ATOM 1404 C CA . ILE A 1 172 ? -91.996 6.379 43.984 1.00 63.28 172 ILE A CA 1
ATOM 1405 C C . ILE A 1 172 ? -91.636 7.195 45.256 1.00 63.28 172 ILE A C 1
ATOM 1407 O O . ILE A 1 172 ? -92.487 7.824 45.884 1.00 63.28 172 ILE A O 1
ATOM 1411 N N . ASP A 1 173 ? -90.374 7.173 45.693 1.00 57.94 173 ASP A N 1
ATOM 1412 C CA . ASP A 1 173 ? -89.895 8.044 46.777 1.00 57.94 173 ASP A CA 1
ATOM 1413 C C . ASP A 1 173 ? -89.722 9.504 46.311 1.00 57.94 173 ASP A C 1
ATOM 1415 O O . ASP A 1 173 ? -89.820 9.789 45.119 1.00 57.94 173 ASP A O 1
ATOM 1419 N N . THR A 1 174 ? -89.485 10.438 47.237 1.00 61.47 174 THR A N 1
ATOM 1420 C CA . THR A 1 174 ? -89.372 11.880 46.925 1.00 61.47 174 THR A CA 1
ATOM 1421 C C . THR A 1 174 ? -88.016 12.476 47.308 1.00 61.47 174 THR A C 1
ATOM 1423 O O . THR A 1 174 ? -87.282 11.892 48.106 1.00 61.47 174 THR A O 1
ATOM 1426 N N . ASP A 1 175 ? -87.713 13.666 46.765 1.00 57.56 175 ASP A N 1
ATOM 1427 C CA . ASP A 1 175 ? -86.420 14.393 46.739 1.00 57.56 175 ASP A CA 1
ATOM 1428 C C . ASP A 1 175 ? -85.643 14.584 48.065 1.00 57.56 175 ASP A C 1
ATOM 1430 O O . ASP A 1 175 ? -84.600 15.238 48.084 1.00 57.56 175 ASP A O 1
ATOM 1434 N N . ASN A 1 176 ? -86.140 14.071 49.191 1.00 60.66 176 ASN A N 1
ATOM 1435 C CA . ASN A 1 176 ? -85.530 14.196 50.518 1.00 60.66 176 ASN A CA 1
ATOM 1436 C C . ASN A 1 176 ? -85.234 12.834 51.192 1.00 60.66 176 ASN A C 1
ATOM 1438 O O . ASN A 1 176 ? -84.754 12.805 52.321 1.00 60.66 176 ASN A O 1
ATOM 1442 N N . TYR A 1 177 ? -85.544 11.708 50.532 1.00 70.94 177 TYR A N 1
ATOM 1443 C CA . TYR A 1 177 ? -85.005 10.347 50.751 1.00 70.94 177 TYR A CA 1
ATOM 1444 C C . TYR A 1 177 ? -84.936 9.791 52.187 1.00 70.94 177 TYR A C 1
ATOM 1446 O O . TYR A 1 177 ? -84.225 8.819 52.460 1.00 70.94 177 TYR A O 1
ATOM 1454 N N . THR A 1 178 ? -85.700 10.346 53.127 1.00 64.00 178 THR A N 1
ATOM 1455 C CA . THR A 1 178 ? -85.778 9.872 54.523 1.00 64.00 178 THR A CA 1
ATOM 1456 C C . THR A 1 178 ? -86.191 8.397 54.601 1.00 64.00 178 THR A C 1
ATOM 1458 O O . THR A 1 178 ? -85.793 7.653 55.503 1.00 64.00 178 THR A O 1
ATOM 1461 N N . TRP A 1 179 ? -86.954 7.949 53.606 1.00 68.81 179 TRP A N 1
ATOM 1462 C CA . TRP A 1 179 ? -87.373 6.575 53.416 1.00 68.81 179 TRP A CA 1
ATOM 1463 C C . TRP A 1 179 ? -86.276 5.649 52.871 1.00 68.81 179 TRP A C 1
ATOM 1465 O O . TRP A 1 179 ? -86.226 4.496 53.321 1.00 68.81 179 TRP A O 1
ATOM 1475 N N . HIS A 1 180 ? -85.380 6.126 51.997 1.00 72.81 180 HIS A N 1
ATOM 1476 C CA . HIS A 1 180 ? -84.146 5.418 51.639 1.00 72.81 180 HIS A CA 1
ATOM 1477 C C . HIS A 1 180 ? -83.211 5.321 52.842 1.00 72.81 180 HIS A C 1
ATOM 1479 O O . HIS A 1 180 ? -82.807 4.217 53.184 1.00 72.81 180 HIS A O 1
ATOM 1485 N N . LEU A 1 181 ? -82.931 6.428 53.540 1.00 73.19 181 LEU A N 1
ATOM 1486 C CA . LEU A 1 181 ? -82.060 6.478 54.727 1.00 73.19 181 LEU A CA 1
ATOM 1487 C C . LEU A 1 181 ? -82.465 5.438 55.786 1.00 73.19 181 LEU A C 1
ATOM 1489 O O . LEU A 1 181 ? -81.657 4.631 56.250 1.00 73.19 181 LEU A O 1
ATOM 1493 N N . SER A 1 182 ? -83.759 5.409 56.118 1.00 70.31 182 SER A N 1
ATOM 1494 C CA . SER A 1 182 ? -84.338 4.456 57.068 1.00 70.31 182 SER A CA 1
ATOM 1495 C C . SER A 1 182 ? -84.186 2.996 56.611 1.00 70.31 182 SER A C 1
ATOM 1497 O O . SER A 1 182 ? -83.881 2.118 57.423 1.00 70.31 182 SER A O 1
ATOM 1499 N N . TYR A 1 183 ? -84.358 2.722 55.315 1.00 74.38 183 TYR A N 1
ATOM 1500 C CA . TYR A 1 183 ? -84.200 1.379 54.754 1.00 74.38 183 TYR A CA 1
ATOM 1501 C C . TYR A 1 183 ? -82.717 0.973 54.646 1.00 74.38 183 TYR A C 1
ATOM 1503 O O . TYR A 1 183 ? -82.369 -0.166 54.955 1.00 74.38 183 TYR A O 1
ATOM 1511 N N . ALA A 1 184 ? -81.829 1.913 54.319 1.00 76.50 184 ALA A N 1
ATOM 1512 C CA . ALA A 1 184 ? -80.386 1.727 54.257 1.00 76.50 184 ALA A CA 1
ATOM 1513 C C . ALA A 1 184 ? -79.806 1.308 55.614 1.00 76.50 184 ALA A C 1
ATOM 1515 O O . ALA A 1 184 ? -79.110 0.296 55.687 1.00 76.50 184 ALA A O 1
ATOM 1516 N N . TYR A 1 185 ? -80.152 2.002 56.706 1.00 78.56 185 TYR A N 1
ATOM 1517 C CA . TYR A 1 185 ? -79.694 1.614 58.046 1.00 78.56 185 TYR A CA 1
ATOM 1518 C C . TYR A 1 185 ? -80.247 0.255 58.503 1.00 78.56 185 TYR A C 1
ATOM 1520 O O . TYR A 1 185 ? -79.526 -0.518 59.143 1.00 78.56 185 TYR A O 1
ATOM 1528 N N . ALA A 1 186 ? -81.479 -0.102 58.123 1.00 71.69 186 ALA A N 1
ATOM 1529 C CA . ALA A 1 186 ? -82.028 -1.441 58.365 1.00 71.69 186 ALA A CA 1
ATOM 1530 C C . ALA A 1 186 ? -81.287 -2.544 57.573 1.00 71.69 186 ALA A C 1
ATOM 1532 O O . ALA A 1 186 ? -81.162 -3.680 58.037 1.00 71.69 186 ALA A O 1
ATOM 1533 N N . LEU A 1 187 ? -80.748 -2.223 56.393 1.00 76.12 187 LEU A N 1
ATOM 1534 C CA . LEU A 1 187 ? -79.930 -3.133 55.586 1.00 76.12 187 LEU A CA 1
ATOM 1535 C C . LEU A 1 187 ? -78.468 -3.212 56.076 1.00 76.12 187 LEU A C 1
ATOM 1537 O O . LEU A 1 187 ? -77.916 -4.313 56.126 1.00 76.12 187 LEU A O 1
ATOM 1541 N N . LEU A 1 188 ? -77.864 -2.093 56.499 1.00 80.56 188 LEU A N 1
ATOM 1542 C CA . LEU A 1 188 ? -76.521 -2.036 57.102 1.00 80.56 188 LEU A CA 1
ATOM 1543 C C . LEU A 1 188 ? -76.462 -2.868 58.388 1.00 80.56 188 LEU A C 1
ATOM 1545 O O . LEU A 1 188 ? -75.637 -3.773 58.506 1.00 80.56 188 LEU A O 1
ATOM 1549 N N . SER A 1 189 ? -77.387 -2.619 59.321 1.00 73.75 189 SER A N 1
ATOM 1550 C CA . SER A 1 189 ? -77.467 -3.327 60.610 1.00 73.75 189 SER A CA 1
ATOM 1551 C C . SER A 1 189 ? -77.784 -4.823 60.476 1.00 73.75 189 SER A C 1
ATOM 1553 O O . SER A 1 189 ? -77.407 -5.609 61.342 1.00 73.75 189 SER A O 1
ATOM 1555 N N . THR A 1 190 ? -78.403 -5.249 59.367 1.00 72.75 190 THR A N 1
ATOM 1556 C CA . THR A 1 190 ? -78.588 -6.673 59.023 1.00 72.75 190 THR A CA 1
ATOM 1557 C C . THR A 1 190 ? -77.476 -7.239 58.125 1.00 72.75 190 THR A C 1
ATOM 1559 O O . THR A 1 190 ? -77.588 -8.358 57.623 1.00 72.75 190 THR A O 1
ATOM 1562 N N . GLY A 1 191 ? -76.383 -6.491 57.928 1.00 75.00 191 GLY A N 1
ATOM 1563 C CA . GLY A 1 191 ? -75.166 -6.916 57.228 1.00 75.00 191 GLY A CA 1
ATOM 1564 C C . GLY A 1 191 ? -75.276 -7.008 55.702 1.00 75.00 191 GLY A C 1
ATOM 1565 O O . GLY A 1 191 ? -74.336 -7.488 55.058 1.00 75.00 191 GLY A O 1
ATOM 1566 N N . ARG A 1 192 ? -76.395 -6.557 55.117 1.00 81.56 192 ARG A N 1
ATOM 1567 C CA . ARG A 1 192 ? -76.775 -6.709 53.701 1.00 81.56 192 ARG A CA 1
ATOM 1568 C C . ARG A 1 192 ? -76.157 -5.629 52.807 1.00 81.56 192 ARG A C 1
ATOM 1570 O O . ARG A 1 192 ? -76.869 -4.984 52.042 1.00 81.56 192 ARG A O 1
ATOM 1577 N N . LEU A 1 193 ? -74.838 -5.439 52.887 1.00 84.00 193 LEU A N 1
ATOM 1578 C CA . LEU A 1 193 ? -74.122 -4.326 52.236 1.00 84.00 193 LEU A CA 1
ATOM 1579 C C . LEU A 1 193 ? -74.422 -4.181 50.734 1.00 84.00 193 LEU A C 1
ATOM 1581 O O . LEU A 1 193 ? -74.605 -3.068 50.262 1.00 84.00 193 LEU A O 1
ATOM 1585 N N . SER A 1 194 ? -74.581 -5.284 49.996 1.00 78.50 194 SER A N 1
ATOM 1586 C CA . SER A 1 194 ? -74.950 -5.246 48.572 1.00 78.50 194 SER A CA 1
ATOM 1587 C C . SER A 1 194 ? -76.339 -4.652 48.306 1.00 78.50 194 SER A C 1
ATOM 1589 O O . SER A 1 194 ? -76.538 -4.015 47.277 1.00 78.50 194 SER A O 1
ATOM 1591 N N . ALA A 1 195 ? -77.291 -4.806 49.231 1.00 77.25 195 ALA A N 1
ATOM 1592 C CA . ALA A 1 195 ? -78.604 -4.168 49.148 1.00 77.25 195 ALA A CA 1
ATOM 1593 C C . ALA A 1 195 ? -78.556 -2.691 49.577 1.00 77.25 195 ALA A C 1
ATOM 1595 O O . ALA A 1 195 ? -79.308 -1.888 49.035 1.00 77.25 195 ALA A O 1
ATOM 1596 N N . VAL A 1 196 ? -77.658 -2.323 50.502 1.00 81.75 196 VAL A N 1
ATOM 1597 C CA . VAL A 1 196 ? -77.378 -0.915 50.850 1.00 81.75 196 VAL A CA 1
ATOM 1598 C C . VAL A 1 196 ? -76.777 -0.201 49.640 1.00 81.75 196 VAL A C 1
ATOM 1600 O O . VAL A 1 196 ? -77.277 0.838 49.230 1.00 81.75 196 VAL A O 1
ATOM 1603 N N . ALA A 1 197 ? -75.764 -0.803 49.014 1.00 80.31 197 ALA A N 1
ATOM 1604 C CA . ALA A 1 197 ? -75.138 -0.302 47.797 1.00 80.31 197 ALA A CA 1
ATOM 1605 C C . ALA A 1 197 ? -76.133 -0.214 46.635 1.00 80.31 197 ALA A C 1
ATOM 1607 O O . ALA A 1 197 ? -76.138 0.780 45.919 1.00 80.31 197 ALA A O 1
ATOM 1608 N N . GLN A 1 198 ? -77.009 -1.215 46.469 1.00 79.56 198 GLN A N 1
ATOM 1609 C CA . GLN A 1 198 ? -78.074 -1.172 45.467 1.00 79.56 198 GLN A CA 1
ATOM 1610 C C . GLN A 1 198 ? -79.030 0.003 45.709 1.00 79.56 198 GLN A C 1
ATOM 1612 O O . GLN A 1 198 ? -79.301 0.747 44.774 1.00 79.56 198 GLN A O 1
ATOM 1617 N N . LEU A 1 199 ? -79.492 0.207 46.944 1.00 78.38 199 LEU A N 1
ATOM 1618 C CA . LEU A 1 199 ? -80.343 1.343 47.303 1.00 78.38 199 LEU A CA 1
ATOM 1619 C C . LEU A 1 199 ? -79.630 2.681 47.055 1.00 78.38 199 LEU A C 1
ATOM 1621 O O . LEU A 1 199 ? -80.212 3.626 46.536 1.00 78.38 199 LEU A O 1
ATOM 1625 N N . LEU A 1 200 ? -78.333 2.735 47.355 1.00 79.75 200 LEU A N 1
ATOM 1626 C CA . LEU A 1 200 ? -77.475 3.865 47.036 1.00 79.75 200 LEU A CA 1
ATOM 1627 C C . LEU A 1 200 ? -77.270 4.062 45.524 1.00 79.75 200 LEU A C 1
ATOM 1629 O O . LEU A 1 200 ? -76.937 5.180 45.146 1.00 79.75 200 LEU A O 1
ATOM 1633 N N . THR A 1 201 ? -77.461 3.073 44.637 1.00 77.88 201 THR A N 1
ATOM 1634 C CA . THR A 1 201 ? -77.335 3.305 43.175 1.00 77.88 201 THR A CA 1
ATOM 1635 C C . THR A 1 201 ? -78.409 4.230 42.602 1.00 77.88 201 THR A C 1
ATOM 1637 O O . THR A 1 201 ? -78.253 4.697 41.476 1.00 77.88 201 THR A O 1
ATOM 1640 N N . GLU A 1 202 ? -79.463 4.532 43.361 1.00 74.06 202 GLU A N 1
ATOM 1641 C CA . GLU A 1 202 ? -80.522 5.454 42.960 1.00 74.06 202 GLU A CA 1
ATOM 1642 C C . GLU A 1 202 ? -79.976 6.902 42.952 1.00 74.06 202 GLU A C 1
ATOM 1644 O O . GLU A 1 202 ? -79.683 7.447 44.021 1.00 74.06 202 GLU A O 1
ATOM 1649 N N . PRO A 1 203 ? -79.795 7.548 41.772 1.00 66.00 203 PRO A N 1
ATOM 1650 C CA . PRO A 1 203 ? -78.985 8.771 41.648 1.00 66.00 203 PRO A CA 1
ATOM 1651 C C . PRO A 1 203 ? -79.572 10.017 42.314 1.00 66.00 203 PRO A C 1
ATOM 1653 O O . PRO A 1 203 ? -78.912 11.052 42.372 1.00 66.00 203 PRO A O 1
ATOM 1656 N N . ALA A 1 204 ? -80.830 9.921 42.736 1.00 67.94 204 ALA A N 1
ATOM 1657 C CA . ALA A 1 204 ? -81.559 10.940 43.464 1.00 67.94 204 ALA A CA 1
ATOM 1658 C C . ALA A 1 204 ? -81.134 10.905 44.946 1.00 67.94 204 ALA A C 1
ATOM 1660 O O . ALA A 1 204 ? -80.507 11.843 45.440 1.00 67.94 204 ALA A O 1
ATOM 1661 N N . PHE A 1 205 ? -81.334 9.759 45.616 1.00 76.25 205 PHE A N 1
ATOM 1662 C CA . PHE A 1 205 ? -80.879 9.524 46.992 1.00 76.25 205 PHE A CA 1
ATOM 1663 C C . PHE A 1 205 ? -79.375 9.751 47.149 1.00 76.25 205 PHE A C 1
ATOM 1665 O O . PHE A 1 205 ? -78.939 10.318 48.155 1.00 76.25 205 PHE A O 1
ATOM 1672 N N . SER A 1 206 ? -78.588 9.357 46.144 1.00 76.31 206 SER A N 1
ATOM 1673 C CA . SER A 1 206 ? -77.130 9.355 46.226 1.00 76.31 206 SER A CA 1
ATOM 1674 C C . SER A 1 206 ? -76.472 10.696 46.521 1.00 76.31 206 SER A C 1
ATOM 1676 O O . SER A 1 206 ? -75.368 10.689 47.061 1.00 76.31 206 SER A O 1
ATOM 1678 N N . GLN A 1 207 ? -77.127 11.807 46.174 1.00 78.25 207 GLN A N 1
ATOM 1679 C CA . GLN A 1 207 ? -76.565 13.159 46.252 1.00 78.25 207 GLN A CA 1
ATOM 1680 C C . GLN A 1 207 ? -77.059 13.948 47.472 1.00 78.25 207 GLN A C 1
ATOM 1682 O O . GLN A 1 207 ? -76.680 15.100 47.652 1.00 78.25 207 GLN A O 1
ATOM 1687 N N . SER A 1 208 ? -77.910 13.341 48.302 1.00 82.31 208 SER A N 1
ATOM 1688 C CA . SER A 1 208 ? -78.415 13.948 49.537 1.00 82.31 208 SER A CA 1
ATOM 1689 C C . SER A 1 208 ? -77.471 13.732 50.718 1.00 82.31 208 SER A C 1
ATOM 1691 O O . SER A 1 208 ? -76.765 12.725 50.762 1.00 82.31 208 SER A O 1
ATOM 1693 N N . ASP A 1 209 ? -77.536 14.607 51.726 1.00 78.75 209 ASP A N 1
ATOM 1694 C CA . ASP A 1 209 ? -76.817 14.468 53.005 1.00 78.75 209 ASP A CA 1
ATOM 1695 C C . ASP A 1 209 ? -77.012 13.068 53.621 1.00 78.75 209 ASP A C 1
ATOM 1697 O O . ASP A 1 209 ? -76.070 12.434 54.087 1.00 78.75 209 ASP A O 1
ATOM 1701 N N . ALA A 1 210 ? -78.237 12.543 53.532 1.00 78.06 210 ALA A N 1
ATOM 1702 C CA . ALA A 1 210 ? -78.606 11.199 53.966 1.00 78.06 210 ALA A CA 1
ATOM 1703 C C . ALA A 1 210 ? -77.948 10.084 53.124 1.00 78.06 210 ALA A C 1
ATOM 1705 O O . ALA A 1 210 ? -77.540 9.047 53.650 1.00 78.06 210 ALA A O 1
ATOM 1706 N N . GLY A 1 211 ? -77.828 10.283 51.809 1.00 82.75 211 GLY A N 1
ATOM 1707 C CA . GLY A 1 211 ? -77.090 9.389 50.917 1.00 82.75 211 GLY A CA 1
ATOM 1708 C C . GLY A 1 211 ? -75.589 9.396 51.205 1.00 82.75 211 GLY A C 1
ATOM 1709 O O . GLY A 1 211 ? -74.969 8.336 51.206 1.00 82.75 211 GLY A O 1
ATOM 1710 N N . ILE A 1 212 ? -75.024 10.568 51.509 1.00 86.88 212 ILE A N 1
ATOM 1711 C CA . ILE A 1 212 ? -73.625 10.778 51.912 1.00 86.88 212 ILE A CA 1
ATOM 1712 C C . ILE A 1 212 ? -73.331 10.079 53.247 1.00 86.88 212 ILE A C 1
ATOM 1714 O O . ILE A 1 212 ? -72.341 9.356 53.356 1.00 86.88 212 ILE A O 1
ATOM 1718 N N . GLU A 1 213 ? -74.202 10.240 54.247 1.00 86.00 213 GLU A N 1
ATOM 1719 C CA . GLU A 1 213 ? -74.086 9.608 55.569 1.00 86.00 213 GLU A CA 1
ATOM 1720 C C . GLU A 1 213 ? -74.047 8.071 55.462 1.00 86.00 213 GLU A C 1
ATOM 1722 O O . GLU A 1 213 ? -73.163 7.413 56.019 1.00 86.00 213 GLU A O 1
ATOM 1727 N N . ILE A 1 214 ? -74.952 7.494 54.662 1.00 88.38 214 ILE A N 1
ATOM 1728 C CA . ILE A 1 214 ? -74.973 6.055 54.375 1.00 88.38 214 ILE A CA 1
ATOM 1729 C C . ILE A 1 214 ? -73.757 5.623 53.551 1.00 88.38 214 ILE A C 1
ATOM 1731 O O . ILE A 1 214 ? -73.226 4.546 53.810 1.00 88.38 214 ILE A O 1
ATOM 1735 N N . GLU A 1 215 ? -73.288 6.423 52.590 1.00 89.62 215 GLU A N 1
ATOM 1736 C CA . GLU A 1 215 ? -72.105 6.086 51.788 1.00 89.62 215 GLU A CA 1
ATOM 1737 C C . GLU A 1 215 ? -70.832 6.026 52.647 1.00 89.62 215 GLU A C 1
ATOM 1739 O O . GLU A 1 215 ? -69.995 5.152 52.429 1.00 89.62 215 GLU A O 1
ATOM 1744 N N . ARG A 1 216 ? -70.713 6.874 53.680 1.00 89.19 216 ARG A N 1
ATOM 1745 C CA . ARG A 1 216 ? -69.639 6.791 54.690 1.00 89.19 216 ARG A CA 1
ATOM 1746 C C . ARG A 1 216 ? -69.759 5.534 55.555 1.00 89.19 216 ARG A C 1
ATOM 1748 O O . ARG A 1 216 ? -68.795 4.782 55.677 1.00 89.19 216 ARG A O 1
ATOM 1755 N N . ALA A 1 217 ? -70.945 5.251 56.097 1.00 86.38 217 ALA A N 1
ATOM 1756 C CA . ALA A 1 217 ? -71.174 4.042 56.895 1.00 86.38 217 ALA A CA 1
ATOM 1757 C C . ALA A 1 217 ? -70.974 2.746 56.076 1.00 86.38 217 ALA A C 1
ATOM 1759 O O . ALA A 1 217 ? -70.552 1.716 56.605 1.00 86.38 217 ALA A O 1
ATOM 1760 N N . LEU A 1 218 ? -71.255 2.793 54.771 1.00 89.06 218 LEU A N 1
ATOM 1761 C CA . LEU A 1 218 ? -71.009 1.703 53.835 1.00 89.06 218 LEU A CA 1
ATOM 1762 C C . LEU A 1 218 ? -69.518 1.582 53.470 1.00 89.06 218 LEU A C 1
ATOM 1764 O O . LEU A 1 218 ? -69.007 0.464 53.435 1.00 89.06 218 LEU A O 1
ATOM 1768 N N . LEU A 1 219 ? -68.809 2.699 53.269 1.00 90.56 219 LEU A N 1
ATOM 1769 C CA . LEU A 1 219 ? -67.354 2.742 53.089 1.00 90.56 219 LEU A CA 1
ATOM 1770 C C . LEU A 1 219 ? -66.629 2.077 54.266 1.00 90.56 219 LEU A C 1
ATOM 1772 O O . LEU A 1 219 ? -65.835 1.162 54.054 1.00 90.56 219 LEU A O 1
ATOM 1776 N N . GLU A 1 220 ? -66.945 2.474 55.501 1.00 86.12 220 GLU A N 1
ATOM 1777 C CA . GLU A 1 220 ? -66.394 1.852 56.713 1.00 86.12 220 GLU A CA 1
ATOM 1778 C C . GLU A 1 220 ? -66.684 0.343 56.753 1.00 86.12 220 GLU A C 1
ATOM 1780 O O . GLU A 1 220 ? -65.791 -0.463 57.027 1.00 86.12 220 GLU A O 1
ATOM 1785 N N . ALA A 1 221 ? -67.910 -0.065 56.404 1.00 85.50 221 ALA A N 1
ATOM 1786 C CA . ALA A 1 221 ? -68.309 -1.471 56.360 1.00 85.50 221 ALA A CA 1
ATOM 1787 C C . ALA A 1 221 ? -67.630 -2.287 55.239 1.00 85.50 221 ALA A C 1
ATOM 1789 O O . ALA A 1 221 ? -67.507 -3.508 55.377 1.00 85.50 221 ALA A O 1
ATOM 1790 N N . TYR A 1 222 ? -67.183 -1.648 54.152 1.00 88.88 222 TYR A N 1
ATOM 1791 C CA . TYR A 1 222 ? -66.376 -2.276 53.103 1.00 88.88 222 TYR A CA 1
ATOM 1792 C C . TYR A 1 222 ? -64.903 -2.387 53.495 1.00 88.88 222 TYR A C 1
ATOM 1794 O O . TYR A 1 222 ? -64.317 -3.458 53.343 1.00 88.88 222 TYR A O 1
ATOM 1802 N N . VAL A 1 223 ? -64.320 -1.334 54.070 1.00 84.31 223 VAL A N 1
ATOM 1803 C CA . VAL A 1 223 ? -62.934 -1.337 54.570 1.00 84.31 223 VAL A CA 1
ATOM 1804 C C . VAL A 1 223 ? -62.761 -2.371 55.682 1.00 84.31 223 VAL A C 1
ATOM 1806 O O . VAL A 1 223 ? -61.831 -3.171 55.642 1.00 84.31 223 VAL A O 1
ATOM 1809 N N . ALA A 1 224 ? -63.720 -2.466 56.608 1.00 82.12 224 ALA A N 1
ATOM 1810 C CA . ALA A 1 224 ? -63.753 -3.496 57.650 1.00 82.12 224 ALA A CA 1
ATOM 1811 C C . ALA A 1 224 ? -63.941 -4.940 57.122 1.00 82.12 224 ALA A C 1
ATOM 1813 O O . ALA A 1 224 ? -63.941 -5.889 57.910 1.00 82.12 224 ALA A O 1
ATOM 1814 N N . ARG A 1 225 ? -64.120 -5.123 55.806 1.00 85.12 225 ARG A N 1
ATOM 1815 C CA . ARG A 1 225 ? -64.232 -6.419 55.114 1.00 85.12 225 ARG A CA 1
ATOM 1816 C C . ARG A 1 225 ? -63.184 -6.620 54.008 1.00 85.12 225 ARG A C 1
ATOM 1818 O O . ARG A 1 225 ? -63.282 -7.619 53.302 1.00 85.12 225 ARG A O 1
ATOM 1825 N N . ASP A 1 226 ? -62.223 -5.704 53.860 1.00 79.69 226 ASP A N 1
ATOM 1826 C CA . ASP A 1 226 ? -61.236 -5.677 52.761 1.00 79.69 226 ASP A CA 1
ATOM 1827 C C . ASP A 1 226 ? -61.880 -5.664 51.349 1.00 79.69 226 ASP A C 1
ATOM 1829 O O . ASP A 1 226 ? -61.329 -6.148 50.362 1.00 79.69 226 ASP A O 1
ATOM 1833 N N . ASP A 1 227 ? -63.084 -5.089 51.221 1.00 86.50 227 ASP A N 1
ATOM 1834 C CA . ASP A 1 227 ? -63.771 -4.910 49.933 1.00 86.50 227 ASP A CA 1
ATOM 1835 C C . ASP A 1 227 ? -63.296 -3.618 49.252 1.00 86.50 227 ASP A C 1
ATOM 1837 O O . ASP A 1 227 ? -64.018 -2.627 49.106 1.00 86.50 227 ASP A O 1
ATOM 1841 N N . GLN A 1 228 ? -62.027 -3.635 48.848 1.00 84.12 228 GLN A N 1
ATOM 1842 C CA . GLN A 1 228 ? -61.323 -2.501 48.248 1.00 84.12 228 GLN A CA 1
ATOM 1843 C C . GLN A 1 228 ? -62.025 -1.943 47.002 1.00 84.12 228 GLN A C 1
ATOM 1845 O O . GLN A 1 228 ? -62.020 -0.732 46.761 1.00 84.12 228 GLN A O 1
ATOM 1850 N N . GLN A 1 229 ? -62.648 -2.819 46.203 1.00 86.44 229 GLN A N 1
ATOM 1851 C CA . GLN A 1 229 ? -63.324 -2.413 44.974 1.00 86.44 229 GLN A CA 1
ATOM 1852 C C . GLN A 1 229 ? -64.587 -1.599 45.271 1.00 86.44 229 GLN A C 1
ATOM 1854 O O . GLN A 1 229 ? -64.858 -0.631 44.561 1.00 86.44 229 GLN A O 1
ATOM 1859 N N . ASN A 1 230 ? -65.358 -1.964 46.299 1.00 86.62 230 ASN A N 1
ATOM 1860 C CA . ASN A 1 230 ? -66.531 -1.182 46.674 1.00 86.62 230 ASN A CA 1
ATOM 1861 C C . ASN A 1 230 ? -66.179 0.026 47.551 1.00 86.62 230 ASN A C 1
ATOM 1863 O O . ASN A 1 230 ? -66.760 1.087 47.339 1.00 86.62 230 ASN A O 1
ATOM 1867 N N . ALA A 1 231 ? -65.169 -0.070 48.420 1.00 87.19 231 ALA A N 1
ATOM 1868 C CA . ALA A 1 231 ? -64.650 1.078 49.165 1.00 87.19 231 ALA A CA 1
ATOM 1869 C C . ALA A 1 231 ? -64.229 2.229 48.227 1.00 87.19 231 ALA A C 1
ATOM 1871 O O . ALA A 1 231 ? -64.620 3.376 48.441 1.00 87.19 231 ALA A O 1
ATOM 1872 N N . ILE A 1 232 ? -63.518 1.939 47.126 1.00 89.06 232 ILE A N 1
ATOM 1873 C CA . ILE A 1 232 ? -63.176 2.974 46.134 1.00 89.06 232 ILE A CA 1
ATOM 1874 C C . ILE A 1 232 ? -64.410 3.547 45.423 1.00 89.06 232 ILE A C 1
ATOM 1876 O O . ILE A 1 232 ? -64.417 4.743 45.146 1.00 89.06 232 ILE A O 1
ATOM 1880 N N . ARG A 1 233 ? -65.472 2.767 45.174 1.00 88.44 233 ARG A N 1
ATOM 1881 C CA . ARG A 1 233 ? -66.726 3.304 44.603 1.00 88.44 233 ARG A CA 1
ATOM 1882 C C . ARG A 1 233 ? -67.384 4.307 45.555 1.00 88.44 233 ARG A C 1
ATOM 1884 O O . ARG A 1 233 ? -67.796 5.377 45.111 1.00 88.44 233 ARG A O 1
ATOM 1891 N N . SER A 1 234 ? -67.421 3.998 46.851 1.00 89.19 234 SER A N 1
ATOM 1892 C CA . SER A 1 234 ? -67.922 4.906 47.889 1.00 89.19 234 SER A CA 1
ATOM 1893 C C . SER A 1 234 ? -67.076 6.181 47.998 1.00 89.19 234 SER A C 1
ATOM 1895 O O . SER A 1 234 ? -67.612 7.283 48.067 1.00 89.19 234 SER A O 1
ATOM 1897 N N . LEU A 1 235 ? -65.749 6.067 47.905 1.00 90.69 235 LEU A N 1
ATOM 1898 C CA . LEU A 1 235 ? -64.830 7.211 47.915 1.00 90.69 235 LEU A CA 1
ATOM 1899 C C . LEU A 1 235 ? -64.933 8.090 46.651 1.00 90.69 235 LEU A C 1
ATOM 1901 O O . LEU A 1 235 ? -65.024 9.310 46.761 1.00 90.69 235 LEU A O 1
ATOM 1905 N N . GLN A 1 236 ? -65.011 7.491 45.456 1.00 90.12 236 GLN A N 1
ATOM 1906 C CA . GLN A 1 236 ? -65.272 8.192 44.184 1.00 90.12 236 GLN A CA 1
ATOM 1907 C C . GLN A 1 236 ? -66.584 8.975 44.208 1.00 90.12 236 GLN A C 1
ATOM 1909 O O . GLN A 1 236 ? -66.709 10.042 43.608 1.00 90.12 236 GLN A O 1
ATOM 1914 N N . ARG A 1 237 ? -67.567 8.453 44.932 1.00 86.19 237 ARG A N 1
ATOM 1915 C CA . ARG A 1 237 ? -68.848 9.106 45.129 1.00 86.19 237 ARG A CA 1
ATOM 1916 C C . ARG A 1 237 ? -68.769 10.259 46.120 1.00 86.19 237 ARG A C 1
ATOM 1918 O O . ARG A 1 237 ? -69.226 11.346 45.783 1.00 86.19 237 ARG A O 1
ATOM 1925 N N . LEU A 1 238 ? -68.128 10.075 47.274 1.00 88.81 238 LEU A N 1
ATOM 1926 C CA . LEU A 1 238 ? -67.866 11.167 48.218 1.00 88.81 238 LEU A CA 1
ATOM 1927 C C . LEU A 1 238 ? -67.032 12.298 47.575 1.00 88.81 238 LEU A C 1
ATOM 1929 O O . LEU A 1 238 ? -67.242 13.463 47.903 1.00 88.81 238 LEU A O 1
ATOM 1933 N N . GLU A 1 239 ? -66.167 11.998 46.595 1.00 89.75 239 GLU A N 1
ATOM 1934 C CA . GLU A 1 239 ? -65.539 13.018 45.735 1.00 89.75 239 GLU A CA 1
ATOM 1935 C C . GLU A 1 239 ? -66.544 13.767 44.861 1.00 89.75 239 GLU A C 1
ATOM 1937 O O . GLU A 1 239 ? -66.541 14.996 44.855 1.00 89.75 239 GLU A O 1
ATOM 1942 N N . SER A 1 240 ? -67.407 13.048 44.135 1.00 85.00 240 SER A N 1
ATOM 1943 C CA . SER A 1 240 ? -68.398 13.658 43.233 1.00 85.00 240 SER A CA 1
ATOM 1944 C C . SER A 1 240 ? -69.396 14.586 43.940 1.00 85.00 240 SER A C 1
ATOM 1946 O O . SER A 1 240 ? -70.026 15.417 43.291 1.00 85.00 240 SER A O 1
ATOM 1948 N N . LEU A 1 241 ? -69.494 14.464 45.267 1.00 85.12 241 LEU A N 1
ATOM 1949 C CA . LEU A 1 241 ? -70.351 15.249 46.156 1.00 85.12 241 LEU A CA 1
ATOM 1950 C C . LEU A 1 241 ? -69.577 16.342 46.923 1.00 85.12 241 LEU A C 1
ATOM 1952 O O . LEU A 1 241 ? -70.183 17.136 47.630 1.00 85.12 241 LEU A O 1
ATOM 1956 N N . GLY A 1 242 ? -68.248 16.416 46.764 1.00 85.44 242 GLY A N 1
ATOM 1957 C CA . GLY A 1 242 ? -67.387 17.437 47.381 1.00 85.44 242 GLY A CA 1
ATOM 1958 C C . GLY A 1 242 ? -67.000 17.185 48.844 1.00 85.44 242 GLY A C 1
ATOM 1959 O O . GLY A 1 242 ? -66.408 18.054 49.478 1.00 85.44 242 GLY A O 1
ATOM 1960 N N . GLU A 1 243 ? -67.298 16.001 49.376 1.00 88.44 243 GLU A N 1
ATOM 1961 C CA . GLU A 1 243 ? -67.407 15.736 50.818 1.00 88.44 243 GLU A CA 1
ATOM 1962 C C . GLU A 1 243 ? -66.167 15.087 51.468 1.00 88.44 243 GLU A C 1
ATOM 1964 O O . GLU A 1 243 ? -66.144 14.824 52.671 1.00 88.44 243 GLU A O 1
ATOM 1969 N N . LEU A 1 244 ? -65.108 14.794 50.711 1.00 89.00 244 LEU A N 1
ATOM 1970 C CA . LEU A 1 244 ? -63.952 14.058 51.243 1.00 89.00 244 LEU A CA 1
ATOM 1971 C C . LEU A 1 244 ? -63.237 14.783 52.402 1.00 89.00 244 LEU A C 1
ATOM 1973 O O . LEU A 1 244 ? -62.667 15.867 52.243 1.00 89.00 244 LEU A O 1
ATOM 1977 N N . THR A 1 245 ? -63.134 14.113 53.547 1.00 89.00 245 THR A N 1
ATOM 1978 C CA . THR A 1 245 ? -62.303 14.538 54.679 1.00 89.00 245 THR A CA 1
ATOM 1979 C C . THR A 1 245 ? -60.821 14.199 54.463 1.00 89.00 245 THR A C 1
ATOM 1981 O O . THR A 1 245 ? -60.432 13.495 53.526 1.00 89.00 245 THR A O 1
ATOM 1984 N N . VAL A 1 246 ? -59.959 14.659 55.378 1.00 86.75 246 VAL A N 1
ATOM 1985 C CA . VAL A 1 246 ? -58.545 14.238 55.425 1.00 86.75 246 VAL A CA 1
ATOM 1986 C C . VAL A 1 246 ? -58.427 12.721 55.620 1.00 86.75 246 VAL A C 1
ATOM 1988 O O . VAL A 1 246 ? -57.564 12.093 55.013 1.00 86.75 246 VAL A O 1
ATOM 1991 N N . HIS A 1 247 ? -59.304 12.129 56.440 1.00 87.38 247 HIS A N 1
ATOM 1992 C CA . HIS A 1 247 ? -59.293 10.696 56.730 1.00 87.38 247 HIS A CA 1
ATOM 1993 C C . HIS A 1 247 ? -59.732 9.873 55.513 1.00 87.38 247 HIS A C 1
ATOM 1995 O O . HIS A 1 247 ? -59.053 8.912 55.164 1.00 87.38 247 HIS A O 1
ATOM 2001 N N . ASP A 1 248 ? -60.773 10.313 54.797 1.00 89.25 248 ASP A N 1
ATOM 2002 C CA . ASP A 1 248 ? -61.215 9.678 53.546 1.00 89.25 248 ASP A CA 1
ATOM 2003 C C . ASP A 1 248 ? -60.096 9.688 52.489 1.00 89.25 248 ASP A C 1
ATOM 2005 O O . ASP A 1 248 ? -59.866 8.691 51.811 1.00 89.25 248 ASP A O 1
ATOM 2009 N N . ASN A 1 249 ? -59.344 10.791 52.373 1.00 90.69 249 ASN A N 1
ATOM 2010 C CA . ASN A 1 249 ? -58.213 10.880 51.444 1.00 90.69 249 ASN A CA 1
ATOM 2011 C C . ASN A 1 249 ? -57.004 10.034 51.872 1.00 90.69 249 ASN A C 1
ATOM 2013 O O . ASN A 1 249 ? -56.350 9.459 51.004 1.00 90.69 249 ASN A O 1
ATOM 2017 N N . LEU A 1 250 ? -56.711 9.923 53.174 1.00 90.06 250 LEU A N 1
ATOM 2018 C CA . LEU A 1 250 ? -55.694 9.004 53.710 1.00 90.06 250 LEU A CA 1
ATOM 2019 C C . LEU A 1 250 ? -56.055 7.548 53.399 1.00 90.06 250 LEU A C 1
ATOM 2021 O O . LEU A 1 250 ? -55.250 6.816 52.823 1.00 90.06 250 LEU A O 1
ATOM 2025 N N . LEU A 1 251 ? -57.287 7.156 53.725 1.00 90.06 251 LEU A N 1
ATOM 2026 C CA . LEU A 1 251 ? -57.858 5.843 53.449 1.00 90.06 251 LEU A CA 1
ATOM 2027 C C . LEU A 1 251 ? -57.808 5.512 51.952 1.00 90.06 251 LEU A C 1
ATOM 2029 O O . LEU A 1 251 ? -57.242 4.493 51.565 1.00 90.06 251 LEU A O 1
ATOM 2033 N N . TRP A 1 252 ? -58.324 6.396 51.098 1.00 91.38 252 TRP A N 1
ATOM 2034 C CA . TRP A 1 252 ? -58.318 6.190 49.651 1.00 91.38 252 TRP A CA 1
ATOM 2035 C C . TRP A 1 252 ? -56.905 6.103 49.083 1.00 91.38 252 TRP A C 1
ATOM 2037 O O . TRP A 1 252 ? -56.617 5.240 48.260 1.00 91.38 252 TRP A O 1
ATOM 2047 N N . SER A 1 253 ? -56.005 6.968 49.548 1.00 91.69 253 SER A N 1
ATOM 2048 C CA . SER A 1 253 ? -54.602 6.945 49.152 1.00 91.69 253 SER A CA 1
ATOM 2049 C C . SER A 1 253 ? -53.933 5.608 49.515 1.00 91.69 253 SER A C 1
ATOM 2051 O O . SER A 1 253 ? -53.165 5.097 48.707 1.00 91.69 253 SER A O 1
ATOM 2053 N N . ASN A 1 254 ? -54.293 4.969 50.638 1.00 89.12 254 ASN A N 1
ATOM 2054 C CA . ASN A 1 254 ? -53.822 3.612 50.954 1.00 89.12 254 ASN A CA 1
ATOM 2055 C C . ASN A 1 254 ? -54.369 2.560 49.969 1.00 89.12 254 ASN A C 1
ATOM 2057 O O . ASN A 1 254 ? -53.582 1.808 49.400 1.00 89.12 254 ASN A O 1
ATOM 2061 N N . ILE A 1 255 ? -55.676 2.552 49.675 1.00 88.81 255 ILE A N 1
ATOM 2062 C CA . ILE A 1 255 ? -56.257 1.571 48.732 1.00 88.81 255 ILE A CA 1
ATOM 2063 C C . ILE A 1 255 ? -55.697 1.771 47.304 1.00 88.81 255 ILE A C 1
ATOM 2065 O O . ILE A 1 255 ? -55.455 0.811 46.575 1.00 88.81 255 ILE A O 1
ATOM 2069 N N . LEU A 1 256 ? -55.426 3.017 46.896 1.00 89.00 256 LEU A N 1
ATOM 2070 C CA . LEU A 1 256 ? -54.777 3.323 45.613 1.00 89.00 256 LEU A CA 1
ATOM 2071 C C . LEU A 1 256 ? -53.312 2.855 45.569 1.00 89.00 256 LEU A C 1
ATOM 2073 O O . LEU A 1 256 ? -52.862 2.403 44.518 1.00 89.00 256 LEU A O 1
ATOM 2077 N N . VAL A 1 257 ? -52.581 2.899 46.691 1.00 87.38 257 VAL A N 1
ATOM 2078 C CA . VAL A 1 257 ? -51.237 2.299 46.811 1.00 87.38 257 VAL A CA 1
ATOM 2079 C C . VAL A 1 257 ? -51.297 0.779 46.659 1.00 87.38 257 VAL A C 1
ATOM 2081 O O . VAL A 1 257 ? -50.481 0.219 45.929 1.00 87.38 257 VAL A O 1
ATOM 2084 N N . GLU A 1 258 ? -52.271 0.117 47.283 1.00 84.25 258 GLU A N 1
ATOM 2085 C CA . GLU A 1 258 ? -52.466 -1.338 47.177 1.00 84.25 258 GLU A CA 1
ATOM 2086 C C . GLU A 1 258 ? -52.844 -1.776 45.751 1.00 84.25 258 GLU A C 1
ATOM 2088 O O . GLU A 1 258 ? -52.396 -2.823 45.282 1.00 84.25 258 GLU A O 1
ATOM 2093 N N . GLN A 1 259 ? -53.580 -0.935 45.017 1.00 85.44 259 GLN A N 1
ATOM 2094 C CA . GLN A 1 259 ? -53.894 -1.133 43.595 1.00 85.44 259 GLN A CA 1
ATOM 2095 C C . GLN A 1 259 ? -52.787 -0.656 42.635 1.00 85.44 259 GLN A C 1
ATOM 2097 O O . GLN A 1 259 ? -52.865 -0.908 41.431 1.00 85.44 259 GLN A O 1
ATOM 2102 N N . GLY A 1 260 ? -51.741 0.001 43.144 1.00 84.81 260 GLY A N 1
ATOM 2103 C CA . GLY A 1 260 ? -50.587 0.469 42.373 1.00 84.81 260 GLY A CA 1
ATOM 2104 C C . GLY A 1 260 ? -50.759 1.808 41.639 1.00 84.81 260 GLY A C 1
ATOM 2105 O O . GLY A 1 260 ? -49.815 2.236 40.972 1.00 84.81 260 GLY A O 1
ATOM 2106 N N . ASP A 1 261 ? -51.892 2.510 41.772 1.00 89.44 261 ASP A N 1
ATOM 2107 C CA . ASP A 1 261 ? -52.054 3.876 41.243 1.00 89.44 261 ASP A CA 1
ATOM 2108 C C . ASP A 1 261 ? -51.495 4.914 42.225 1.00 89.44 261 ASP A C 1
ATOM 2110 O O . ASP A 1 261 ? -52.195 5.676 42.900 1.00 89.44 261 ASP A O 1
ATOM 2114 N N . LEU A 1 262 ? -50.166 4.934 42.284 1.00 89.56 262 LEU A N 1
ATOM 2115 C CA . LEU A 1 262 ? -49.402 5.836 43.134 1.00 89.56 262 LEU A CA 1
ATOM 2116 C C . LEU A 1 262 ? -49.620 7.320 42.770 1.00 89.56 262 LEU A C 1
ATOM 2118 O O . LEU A 1 262 ? -49.534 8.177 43.646 1.00 89.56 262 LEU A O 1
ATOM 2122 N N . ASN A 1 263 ? -49.932 7.645 41.507 1.00 88.94 263 ASN A N 1
ATOM 2123 C CA . ASN A 1 263 ? -50.145 9.033 41.077 1.00 88.94 263 ASN A CA 1
ATOM 2124 C C . ASN A 1 263 ? -51.465 9.581 41.629 1.00 88.94 263 ASN A C 1
ATOM 2126 O O . ASN A 1 263 ? -51.488 10.672 42.205 1.00 88.94 263 ASN A O 1
ATOM 2130 N N . ALA A 1 264 ? -52.550 8.807 41.518 1.00 87.56 264 ALA A N 1
ATOM 2131 C CA . ALA A 1 264 ? -53.806 9.149 42.173 1.00 87.56 264 ALA A CA 1
ATOM 2132 C C . ALA A 1 264 ? -53.633 9.194 43.702 1.00 87.56 264 ALA A C 1
ATOM 2134 O O . ALA A 1 264 ? -54.095 10.140 44.346 1.00 87.56 264 ALA A O 1
ATOM 2135 N N . ALA A 1 265 ? -52.905 8.232 44.283 1.00 89.75 265 ALA A N 1
ATOM 2136 C CA . ALA A 1 265 ? -52.652 8.176 45.722 1.00 89.75 265 ALA A CA 1
ATOM 2137 C C . ALA A 1 265 ? -51.906 9.412 46.262 1.00 89.75 265 ALA A C 1
ATOM 2139 O O . ALA A 1 265 ? -52.246 9.899 47.343 1.00 89.75 265 ALA A O 1
ATOM 2140 N N . ALA A 1 266 ? -50.927 9.947 45.521 1.00 89.38 266 ALA A N 1
ATOM 2141 C CA . ALA A 1 266 ? -50.226 11.182 45.878 1.00 89.38 266 ALA A CA 1
ATOM 2142 C C . ALA A 1 266 ? -51.143 12.408 45.747 1.00 89.38 266 ALA A C 1
ATOM 2144 O O . ALA A 1 266 ? -51.208 13.238 46.660 1.00 89.38 266 ALA A O 1
ATOM 2145 N N . GLY A 1 267 ? -51.906 12.498 44.649 1.00 89.62 267 GLY A N 1
ATOM 2146 C CA . GLY A 1 267 ? -52.835 13.601 44.380 1.00 89.62 267 GLY A CA 1
ATOM 2147 C C . GLY A 1 267 ? -53.834 13.852 45.516 1.00 89.62 267 GLY A C 1
ATOM 2148 O O . GLY A 1 267 ? -54.077 15.007 45.870 1.00 89.62 267 GLY A O 1
ATOM 2149 N N . ARG A 1 268 ? -54.317 12.779 46.162 1.00 91.25 268 ARG A N 1
ATOM 2150 C CA . ARG A 1 268 ? -55.189 12.825 47.354 1.00 91.25 268 ARG A CA 1
ATOM 2151 C C . ARG A 1 268 ? -54.572 13.565 48.549 1.00 91.25 268 ARG A C 1
ATOM 2153 O O . ARG A 1 268 ? -55.302 14.163 49.332 1.00 91.25 268 ARG A O 1
ATOM 2160 N N . LEU A 1 269 ? -53.246 13.541 48.716 1.00 92.88 269 LEU A N 1
ATOM 2161 C CA . LEU A 1 269 ? -52.574 14.012 49.939 1.00 92.88 269 LEU A CA 1
ATOM 2162 C C . LEU A 1 269 ? -51.876 15.375 49.810 1.00 92.88 269 LEU A C 1
ATOM 2164 O O . LEU A 1 269 ? -51.643 16.043 50.821 1.00 92.88 269 LEU A O 1
ATOM 2168 N N . VAL A 1 270 ? -51.590 15.832 48.587 1.00 89.62 270 VAL A N 1
ATOM 2169 C CA . VAL A 1 270 ? -50.963 17.142 48.298 1.00 89.62 270 VAL A CA 1
ATOM 2170 C C . VAL A 1 270 ? -51.638 18.356 48.983 1.00 89.62 270 VAL A C 1
ATOM 2172 O O . VAL A 1 270 ? -50.907 19.284 49.364 1.00 89.62 270 VAL A O 1
ATOM 2175 N N . PRO A 1 271 ? -52.974 18.411 49.192 1.00 90.25 271 PRO A N 1
ATOM 2176 C CA . PRO A 1 271 ? -53.607 19.511 49.928 1.00 90.25 271 PRO A CA 1
ATOM 2177 C C . PRO A 1 271 ? -53.213 19.583 51.415 1.00 90.25 271 PRO A C 1
ATOM 2179 O O . PRO A 1 271 ? -53.051 20.677 51.963 1.00 90.25 271 PRO A O 1
ATOM 2182 N N . TYR A 1 272 ? -53.020 18.439 52.078 1.00 90.62 272 TYR A N 1
ATOM 2183 C CA . TYR A 1 272 ? -53.063 18.309 53.542 1.00 90.62 272 TYR A CA 1
ATOM 2184 C C . TYR A 1 272 ? -51.711 18.549 54.236 1.00 90.62 272 TYR A C 1
ATOM 2186 O O . TYR A 1 272 ? -51.234 17.760 55.049 1.00 90.62 272 TYR A O 1
ATOM 2194 N N . LYS A 1 273 ? -51.096 19.699 53.940 1.00 87.88 273 LYS A N 1
ATOM 2195 C CA . LYS A 1 273 ? -49.727 20.074 54.357 1.00 87.88 273 LYS A CA 1
ATOM 2196 C C . LYS A 1 273 ? -49.504 20.204 55.869 1.00 87.88 273 LYS A C 1
ATOM 2198 O O . LYS A 1 273 ? -48.355 20.187 56.293 1.00 87.88 273 LYS A O 1
ATOM 2203 N N . GLN A 1 274 ? -50.573 20.360 56.654 1.00 89.69 274 GLN A N 1
ATOM 2204 C CA . GLN A 1 274 ? -50.529 20.520 58.117 1.00 89.69 274 GLN A CA 1
ATOM 2205 C C . GLN A 1 274 ? -50.875 19.231 58.888 1.00 89.69 274 GLN A C 1
ATOM 2207 O O . GLN A 1 274 ? -50.858 19.231 60.114 1.00 89.69 274 GLN A O 1
ATOM 2212 N N . ASN A 1 275 ? -51.198 18.131 58.197 1.00 91.19 275 ASN A N 1
ATOM 2213 C CA . ASN A 1 275 ? -51.446 16.834 58.827 1.00 91.19 275 ASN A CA 1
ATOM 2214 C C . ASN A 1 275 ? -50.192 15.952 58.674 1.00 91.19 275 ASN A C 1
ATOM 2216 O O . ASN A 1 275 ? -49.762 15.665 57.557 1.00 91.19 275 ASN A O 1
ATOM 2220 N N . ILE A 1 276 ? -49.592 15.527 59.792 1.00 90.12 276 ILE A N 1
ATOM 2221 C CA . ILE A 1 276 ? -48.340 14.754 59.772 1.00 90.12 276 ILE A CA 1
ATOM 2222 C C . ILE A 1 276 ? -48.491 13.376 59.119 1.00 90.12 276 ILE A C 1
ATOM 2224 O O . ILE A 1 276 ? -47.581 12.947 58.418 1.00 90.12 276 ILE A O 1
ATOM 2228 N N . GLU A 1 277 ? -49.627 12.704 59.290 1.00 90.00 277 GLU A N 1
ATOM 2229 C CA . GLU A 1 277 ? -49.890 11.382 58.707 1.00 90.00 277 GLU A CA 1
ATOM 2230 C C . GLU A 1 277 ? -49.971 11.489 57.180 1.00 90.00 277 GLU A C 1
ATOM 2232 O O . GLU A 1 277 ? -49.287 10.752 56.473 1.00 90.00 277 GLU A O 1
ATOM 2237 N N . ALA A 1 278 ? -50.672 12.505 56.668 1.00 90.00 278 ALA A N 1
ATOM 2238 C CA . ALA A 1 278 ? -50.733 12.808 55.241 1.00 90.00 278 ALA A CA 1
ATOM 2239 C C . ALA A 1 278 ? -49.362 13.181 54.664 1.00 90.00 278 ALA A C 1
ATOM 2241 O O . ALA A 1 278 ? -49.059 12.800 53.539 1.00 90.00 278 ALA A O 1
ATOM 2242 N N . GLN A 1 279 ? -48.505 13.883 55.414 1.00 93.50 279 GLN A N 1
ATOM 2243 C CA . GLN A 1 279 ? -47.145 14.204 54.959 1.00 93.50 279 GLN A CA 1
ATOM 2244 C C . GLN A 1 279 ? -46.164 13.021 55.085 1.00 93.50 279 GLN A C 1
ATOM 2246 O O . GLN A 1 279 ? -45.213 12.948 54.309 1.00 93.50 279 GLN A O 1
ATOM 2251 N N . ILE A 1 280 ? -46.397 12.069 55.994 1.00 91.38 280 ILE A N 1
ATOM 2252 C CA . ILE A 1 280 ? -45.662 10.794 56.058 1.00 91.38 280 ILE A CA 1
ATOM 2253 C C . ILE A 1 280 ? -46.066 9.889 54.885 1.00 91.38 280 ILE A C 1
ATOM 2255 O O . ILE A 1 280 ? -45.196 9.399 54.166 1.00 91.38 280 ILE A O 1
ATOM 2259 N N . GLN A 1 281 ? -47.368 9.708 54.655 1.00 91.94 281 GLN A N 1
ATOM 2260 C CA . GLN A 1 281 ? -47.897 8.855 53.591 1.00 91.94 281 GLN A CA 1
ATOM 2261 C C . GLN A 1 281 ? -47.588 9.435 52.199 1.00 91.94 281 GLN A C 1
ATOM 2263 O O . GLN A 1 281 ? -47.108 8.707 51.334 1.00 91.94 281 GLN A O 1
ATOM 2268 N N . LEU A 1 282 ? -47.719 10.754 52.001 1.00 92.88 282 LEU A N 1
ATOM 2269 C CA . LEU A 1 282 ? -47.288 11.426 50.767 1.00 92.88 282 LEU A CA 1
ATOM 2270 C C . LEU A 1 282 ? -45.785 11.240 50.513 1.00 92.88 282 LEU A C 1
ATOM 2272 O O . LEU A 1 282 ? -45.398 10.927 49.395 1.00 92.88 282 LEU A O 1
ATOM 2276 N N . ALA A 1 283 ? -44.932 11.356 51.539 1.00 90.62 283 ALA A N 1
ATOM 2277 C CA . ALA A 1 283 ? -43.495 11.132 51.370 1.00 90.62 283 ALA A CA 1
ATOM 2278 C C . ALA A 1 283 ? -43.148 9.692 50.950 1.00 90.62 283 ALA A C 1
ATOM 2280 O O . ALA A 1 283 ? -42.197 9.504 50.191 1.00 90.62 283 ALA A O 1
ATOM 2281 N N . PHE A 1 284 ? -43.911 8.696 51.412 1.00 90.12 284 PHE A N 1
ATOM 2282 C CA . PHE A 1 284 ? -43.765 7.296 51.006 1.00 90.12 284 PHE A CA 1
ATOM 2283 C C . PHE A 1 284 ? -44.205 7.070 49.549 1.00 90.12 284 PHE A C 1
ATOM 2285 O O . PHE A 1 284 ? -43.504 6.406 48.784 1.00 90.12 284 PHE A O 1
ATOM 2292 N N . ILE A 1 285 ? -45.326 7.670 49.141 1.00 91.19 285 ILE A N 1
ATOM 2293 C CA . ILE A 1 285 ? -45.861 7.540 47.778 1.00 91.19 285 ILE A CA 1
ATOM 2294 C C . ILE A 1 285 ? -44.977 8.280 46.771 1.00 91.19 285 ILE A C 1
ATOM 2296 O O . ILE A 1 285 ? -44.593 7.699 45.759 1.00 91.19 285 ILE A O 1
ATOM 2300 N N . ASP A 1 286 ? -44.566 9.511 47.076 1.00 90.44 286 ASP A N 1
ATOM 2301 C CA . ASP A 1 286 ? -43.628 10.283 46.258 1.00 90.44 286 ASP A CA 1
ATOM 2302 C C . ASP A 1 286 ? -42.282 9.540 46.102 1.00 90.44 286 ASP A C 1
ATOM 2304 O O . ASP A 1 286 ? -41.678 9.541 45.027 1.00 90.44 286 ASP A O 1
ATOM 2308 N N . LEU A 1 287 ? -41.816 8.837 47.147 1.00 87.94 287 LEU A N 1
ATOM 2309 C CA . LEU A 1 287 ? -40.630 7.971 47.077 1.00 87.94 287 LEU A CA 1
ATOM 2310 C C . LEU A 1 287 ? -40.801 6.819 46.076 1.00 87.94 287 LEU A C 1
ATOM 2312 O O . LEU A 1 287 ? -39.868 6.554 45.306 1.00 87.94 287 LEU A O 1
ATOM 2316 N N . ALA A 1 288 ? -41.972 6.170 46.077 1.00 85.88 288 ALA A N 1
ATOM 2317 C CA . ALA A 1 288 ? -42.328 5.071 45.180 1.00 85.88 288 ALA A CA 1
ATOM 2318 C C . ALA A 1 288 ? -42.559 5.537 43.726 1.00 85.88 288 ALA A C 1
ATOM 2320 O O . ALA A 1 288 ? -42.135 4.855 42.792 1.00 85.88 288 ALA A O 1
ATOM 2321 N N . LEU A 1 289 ? -43.126 6.734 43.533 1.00 88.00 289 LEU A N 1
ATOM 2322 C CA . LEU A 1 289 ? -43.236 7.431 42.242 1.00 88.00 289 LEU A CA 1
ATOM 2323 C C . LEU A 1 289 ? -41.892 7.899 41.669 1.00 88.00 289 LEU A C 1
ATOM 2325 O O . LEU A 1 289 ? -41.810 8.216 40.486 1.00 88.00 289 LEU A O 1
ATOM 2329 N N . GLN A 1 290 ? -40.841 7.950 42.494 1.00 85.19 290 GLN A N 1
ATOM 2330 C CA . GLN A 1 290 ? -39.563 8.608 42.186 1.00 85.19 290 GLN A CA 1
ATOM 2331 C C . GLN A 1 290 ? -39.674 10.150 42.074 1.00 85.19 290 GLN A C 1
ATOM 2333 O O . GLN A 1 290 ? -38.769 10.816 41.571 1.00 85.19 290 GLN A O 1
ATOM 2338 N N . GLU A 1 291 ? -40.741 10.734 42.631 1.00 88.25 291 GLU A N 1
ATOM 2339 C CA . GLU A 1 291 ? -40.976 12.173 42.821 1.00 88.25 291 GLU A CA 1
ATOM 2340 C C . GLU A 1 291 ? -40.122 12.724 43.983 1.00 88.25 291 GLU A C 1
ATOM 2342 O O . GLU A 1 291 ? -40.612 13.216 45.001 1.00 88.25 291 GLU A O 1
ATOM 2347 N N . ASP A 1 292 ? -38.795 12.684 43.843 1.00 85.94 292 ASP A N 1
ATOM 2348 C CA . ASP A 1 292 ? -37.860 13.059 44.917 1.00 85.94 292 ASP A CA 1
ATOM 2349 C C . ASP A 1 292 ? -38.061 14.492 45.444 1.00 85.94 292 ASP A C 1
ATOM 2351 O O . ASP A 1 292 ? -37.794 14.787 46.613 1.00 85.94 292 ASP A O 1
ATOM 2355 N N . LEU A 1 293 ? -38.546 15.398 44.588 1.00 86.00 293 LEU A N 1
ATOM 2356 C CA . LEU A 1 293 ? -38.897 16.769 44.961 1.00 86.00 293 LEU A CA 1
ATOM 2357 C C . LEU A 1 293 ? -40.268 16.872 45.648 1.00 86.00 293 LEU A C 1
ATOM 2359 O O . LEU A 1 293 ? -40.468 17.813 46.415 1.00 86.00 293 LEU A O 1
ATOM 2363 N N . GLY A 1 294 ? -41.198 15.944 45.413 1.00 86.81 294 GLY A N 1
ATOM 2364 C CA . GLY A 1 294 ? -42.394 15.733 46.235 1.00 86.81 294 GLY A CA 1
ATOM 2365 C C . GLY A 1 294 ? -42.012 15.304 47.643 1.00 86.81 294 GLY A C 1
ATOM 2366 O O . GLY A 1 294 ? -42.174 16.074 48.595 1.00 86.81 294 GLY A O 1
ATOM 2367 N N . ALA A 1 295 ? -41.333 14.165 47.758 1.00 88.56 295 ALA A N 1
ATOM 2368 C CA . ALA A 1 295 ? -40.963 13.590 49.044 1.00 88.56 295 ALA A CA 1
ATOM 2369 C C . ALA A 1 295 ? -40.085 14.550 49.884 1.00 88.56 295 ALA A C 1
ATOM 2371 O O . ALA A 1 295 ? -40.291 14.705 51.088 1.00 88.56 295 ALA A O 1
ATOM 2372 N N . ALA A 1 296 ? -39.164 15.301 49.259 1.00 86.94 296 ALA A N 1
ATOM 2373 C CA . ALA A 1 296 ? -38.338 16.316 49.934 1.00 86.94 296 ALA A CA 1
ATOM 2374 C C . ALA A 1 296 ? -39.073 17.637 50.289 1.00 86.94 296 ALA A C 1
ATOM 2376 O O . ALA A 1 296 ? -38.495 18.525 50.942 1.00 86.94 296 ALA A O 1
ATOM 2377 N N . ARG A 1 297 ? -40.332 17.803 49.855 1.00 89.19 297 ARG A N 1
ATOM 2378 C CA . ARG A 1 297 ? -41.286 18.787 50.398 1.00 89.19 297 ARG A CA 1
ATOM 2379 C C . ARG A 1 297 ? -42.055 18.173 51.570 1.00 89.19 297 ARG A C 1
ATOM 2381 O O . ARG A 1 297 ? -42.054 18.780 52.637 1.00 89.19 297 ARG A O 1
ATOM 2388 N N . ALA A 1 298 ? -42.619 16.978 51.395 1.00 89.25 298 ALA A N 1
ATOM 2389 C CA . ALA A 1 298 ? -43.434 16.292 52.398 1.00 89.25 298 ALA A CA 1
ATOM 2390 C C . ALA A 1 298 ? -42.658 16.010 53.702 1.00 89.25 298 ALA A C 1
ATOM 2392 O O . ALA A 1 298 ? -43.047 16.487 54.770 1.00 89.25 298 ALA A O 1
ATOM 2393 N N . LEU A 1 299 ? -41.469 15.395 53.624 1.00 90.31 299 LEU A N 1
ATOM 2394 C CA . LEU A 1 299 ? -40.608 15.156 54.796 1.00 90.31 299 LEU A CA 1
ATOM 2395 C C . LEU A 1 299 ? -40.194 16.439 55.530 1.00 90.31 299 LEU A C 1
ATOM 2397 O O . LEU A 1 299 ? -39.918 16.399 56.725 1.00 90.31 299 LEU A O 1
ATOM 2401 N N . ARG A 1 300 ? -40.168 17.594 54.852 1.00 90.00 300 ARG A N 1
ATOM 2402 C CA . ARG A 1 300 ? -39.868 18.871 55.517 1.00 90.00 300 ARG A CA 1
ATOM 2403 C C . ARG A 1 300 ? -41.005 19.322 56.427 1.00 90.00 300 ARG A C 1
ATOM 2405 O O . ARG A 1 300 ? -40.721 19.949 57.438 1.00 90.00 300 ARG A O 1
ATOM 2412 N N . GLN A 1 301 ? -42.253 18.992 56.096 1.00 90.88 301 GLN A N 1
ATOM 2413 C CA . GLN A 1 301 ? -43.376 19.216 57.005 1.00 90.88 301 GLN A CA 1
ATOM 2414 C C . GLN A 1 301 ? -43.326 18.227 58.173 1.00 90.88 301 GLN A C 1
ATOM 2416 O O . GLN A 1 301 ? -43.520 18.638 59.310 1.00 90.88 301 GLN A O 1
ATOM 2421 N N . VAL A 1 302 ? -42.946 16.963 57.938 1.00 90.31 302 VAL A N 1
ATOM 2422 C CA . VAL A 1 302 ? -42.737 15.981 59.023 1.00 90.31 302 VAL A CA 1
ATOM 2423 C C . VAL A 1 302 ? -41.716 16.494 60.054 1.00 90.31 302 VAL A C 1
ATOM 2425 O O . VAL A 1 302 ? -41.999 16.448 61.245 1.00 90.31 302 VAL A O 1
ATOM 2428 N N . VAL A 1 303 ? -40.600 17.101 59.622 1.00 89.88 303 VAL A N 1
ATOM 2429 C CA . VAL A 1 303 ? -39.611 17.760 60.516 1.00 89.88 303 VAL A CA 1
ATOM 2430 C C . VAL A 1 303 ? -40.212 18.894 61.367 1.00 89.88 303 VAL A C 1
ATOM 2432 O O . VAL A 1 303 ? -39.685 19.195 62.432 1.00 89.88 303 VAL A O 1
ATOM 2435 N N . GLN A 1 304 ? -41.274 19.566 60.913 1.00 88.81 304 GLN A N 1
ATOM 2436 C CA . GLN A 1 304 ? -41.926 20.663 61.651 1.00 88.81 304 GLN A CA 1
ATOM 2437 C C . GLN A 1 304 ? -43.107 20.202 62.517 1.00 88.81 304 GLN A C 1
ATOM 2439 O O . GLN A 1 304 ? -43.476 20.905 63.453 1.00 88.81 304 GLN A O 1
ATOM 2444 N N . LEU A 1 305 ? -43.701 19.048 62.201 1.00 89.81 305 LEU A N 1
ATOM 2445 C CA . LEU A 1 305 ? -44.913 18.530 62.842 1.00 89.81 305 LEU A CA 1
ATOM 2446 C C . LEU A 1 305 ? -44.644 17.354 63.801 1.00 89.81 305 LEU A C 1
ATOM 2448 O O . LEU A 1 305 ? -45.557 16.930 64.507 1.00 89.81 305 LEU A O 1
ATOM 2452 N N . MET A 1 306 ? -43.431 16.787 63.806 1.00 92.69 306 MET A N 1
ATOM 2453 C CA . MET A 1 306 ? -43.094 15.615 64.622 1.00 92.69 306 MET A CA 1
ATOM 2454 C C . MET A 1 306 ? -43.072 15.923 66.125 1.00 92.69 306 MET A C 1
ATOM 2456 O O . MET A 1 306 ? -42.536 16.938 66.566 1.00 92.69 306 MET A O 1
ATOM 2460 N N . THR A 1 307 ? -43.617 15.003 66.920 1.00 90.06 307 THR A N 1
ATOM 2461 C CA . THR A 1 307 ? -43.743 15.120 68.383 1.00 90.06 307 THR A CA 1
ATOM 2462 C C . THR A 1 307 ? -43.096 13.967 69.149 1.00 90.06 307 THR A C 1
ATOM 2464 O O . THR A 1 307 ? -43.000 14.031 70.373 1.00 90.06 307 THR A O 1
ATOM 2467 N N . ASN A 1 308 ? -42.651 12.904 68.467 1.00 91.69 308 ASN A N 1
ATOM 2468 C CA . ASN A 1 308 ? -42.103 11.707 69.109 1.00 91.69 308 ASN A CA 1
ATOM 2469 C C . ASN A 1 308 ? -41.012 10.994 68.287 1.00 91.69 308 ASN A C 1
ATOM 2471 O O . ASN A 1 308 ? -40.872 11.180 67.076 1.00 91.69 308 ASN A O 1
ATOM 2475 N N . ALA A 1 309 ? -40.271 10.118 68.971 1.00 88.81 309 ALA A N 1
ATOM 2476 C CA . ALA A 1 309 ? -39.134 9.389 68.420 1.00 88.81 309 ALA A CA 1
ATOM 2477 C C . ALA A 1 309 ? -39.478 8.426 67.269 1.00 88.81 309 ALA A C 1
ATOM 2479 O O . ALA A 1 309 ? -38.605 8.167 66.443 1.00 88.81 309 ALA A O 1
ATOM 2480 N N . GLU A 1 310 ? -40.705 7.899 67.171 1.00 90.06 310 GLU A N 1
ATOM 2481 C CA . GLU A 1 310 ? -41.076 7.004 66.061 1.00 90.06 310 GLU A CA 1
ATOM 2482 C C . GLU A 1 310 ? -41.335 7.795 64.770 1.00 90.06 310 GLU A C 1
ATOM 2484 O O . GLU A 1 310 ? -40.909 7.380 63.695 1.00 90.06 310 GLU A O 1
ATOM 2489 N N . GLN A 1 311 ? -41.925 8.990 64.866 1.00 90.31 311 GLN A N 1
ATOM 2490 C CA . GLN A 1 311 ? -42.053 9.905 63.725 1.00 90.31 311 GLN A CA 1
ATOM 2491 C C . GLN A 1 311 ? -40.679 10.352 63.205 1.00 90.31 311 GLN A C 1
ATOM 2493 O O . GLN A 1 311 ? -40.445 10.326 61.996 1.00 90.31 311 GLN A O 1
ATOM 2498 N N . GLU A 1 312 ? -39.729 10.665 64.096 1.00 92.12 312 GLU A N 1
ATOM 2499 C CA . GLU A 1 312 ? -38.341 10.911 63.687 1.00 92.12 312 GLU A CA 1
ATOM 2500 C C . GLU A 1 312 ? -37.685 9.653 63.079 1.00 92.12 312 GLU A C 1
ATOM 2502 O O . GLU A 1 312 ? -36.960 9.741 62.089 1.00 92.12 312 GLU A O 1
ATOM 2507 N N . ARG A 1 313 ? -37.951 8.458 63.615 1.00 92.81 313 ARG A N 1
ATOM 2508 C CA . ARG A 1 313 ? -37.422 7.192 63.078 1.00 92.81 313 ARG A CA 1
ATOM 2509 C C . ARG A 1 313 ? -37.910 6.922 61.654 1.00 92.81 313 ARG A C 1
ATOM 2511 O O . ARG A 1 313 ? -37.128 6.481 60.807 1.00 92.81 313 ARG A O 1
ATOM 2518 N N . ILE A 1 314 ? -39.184 7.201 61.391 1.00 90.12 314 ILE A N 1
ATOM 2519 C CA . ILE A 1 314 ? -39.823 7.134 60.073 1.00 90.12 314 ILE A CA 1
ATOM 2520 C C . ILE A 1 314 ? -39.200 8.173 59.126 1.00 90.12 314 ILE A C 1
ATOM 2522 O O . ILE A 1 314 ? -38.765 7.818 58.027 1.00 90.12 314 ILE A O 1
ATOM 2526 N N . LEU A 1 315 ? -39.052 9.421 59.584 1.00 91.62 315 LEU A N 1
ATOM 2527 C CA . LEU A 1 315 ? -38.354 10.493 58.870 1.00 91.62 315 LEU A CA 1
ATOM 2528 C C . LEU A 1 315 ? -36.920 10.089 58.489 1.00 91.62 315 LEU A C 1
ATOM 2530 O O . LEU A 1 315 ? -36.568 10.189 57.320 1.00 91.62 315 LEU A O 1
ATOM 2534 N N . ILE A 1 316 ? -36.102 9.588 59.421 1.00 91.88 316 ILE A N 1
ATOM 2535 C CA . ILE A 1 316 ? -34.707 9.182 59.162 1.00 91.88 316 ILE A CA 1
ATOM 2536 C C . ILE A 1 316 ? -34.636 8.056 58.120 1.00 91.88 316 ILE A C 1
ATOM 2538 O O . ILE A 1 316 ? -33.715 8.036 57.299 1.00 91.88 316 ILE A O 1
ATOM 2542 N N . ARG A 1 317 ? -35.602 7.125 58.108 1.00 91.06 317 ARG A N 1
ATOM 2543 C CA . ARG A 1 317 ? -35.685 6.075 57.079 1.00 91.06 317 ARG A CA 1
ATOM 2544 C C . ARG A 1 317 ? -35.949 6.682 55.698 1.00 91.06 317 ARG A C 1
ATOM 2546 O O . ARG A 1 317 ? -35.072 6.574 54.843 1.00 91.06 317 ARG A O 1
ATOM 2553 N N . MET A 1 318 ? -37.058 7.394 55.510 1.00 89.94 318 MET A N 1
ATOM 2554 C CA . MET A 1 318 ? -37.417 7.980 54.208 1.00 89.94 318 MET A CA 1
ATOM 2555 C C . MET A 1 318 ? -36.410 9.040 53.731 1.00 89.94 318 MET A C 1
ATOM 2557 O O . MET A 1 318 ? -35.996 9.048 52.570 1.00 89.94 318 MET A O 1
ATOM 2561 N N . ALA A 1 319 ? -35.929 9.897 54.636 1.00 88.62 319 ALA A N 1
ATOM 2562 C CA . ALA A 1 319 ? -34.906 10.892 54.327 1.00 88.62 319 ALA A CA 1
ATOM 2563 C C . ALA A 1 319 ? -33.611 10.230 53.850 1.00 88.62 319 ALA A C 1
ATOM 2565 O O . ALA A 1 319 ? -32.978 10.752 52.939 1.00 88.62 319 ALA A O 1
ATOM 2566 N N . SER A 1 320 ? -33.235 9.065 54.394 1.00 88.56 320 SER A N 1
ATOM 2567 C CA . SER A 1 320 ? -32.039 8.344 53.944 1.00 88.56 320 SER A CA 1
ATOM 2568 C C . SER A 1 320 ? -32.141 7.761 52.532 1.00 88.56 320 SER A C 1
ATOM 2570 O O . SER A 1 320 ? -31.111 7.483 51.922 1.00 88.56 320 SER A O 1
ATOM 2572 N N . GLU A 1 321 ? -33.349 7.568 52.005 1.00 86.38 321 GLU A N 1
ATOM 2573 C CA . GLU A 1 321 ? -33.577 7.060 50.648 1.00 86.38 321 GLU A CA 1
ATOM 2574 C C . GLU A 1 321 ? -33.498 8.208 49.636 1.00 86.38 321 GLU A C 1
ATOM 2576 O O . GLU A 1 321 ? -32.715 8.135 48.690 1.00 86.38 321 GLU A O 1
ATOM 2581 N N . LEU A 1 322 ? -34.154 9.341 49.908 1.00 86.88 322 LEU A N 1
ATOM 2582 C CA . LEU A 1 322 ? -33.959 10.574 49.128 1.00 86.88 322 LEU A CA 1
ATOM 2583 C C . LEU A 1 322 ? -32.517 11.091 49.183 1.00 86.88 322 LEU A C 1
ATOM 2585 O O . LEU A 1 322 ? -31.977 11.582 48.190 1.00 86.88 322 LEU A O 1
ATOM 2589 N N . ALA A 1 323 ? -31.874 10.965 50.343 1.00 87.50 323 ALA A N 1
ATOM 2590 C CA . ALA A 1 323 ? -30.486 11.346 50.539 1.00 87.50 323 ALA A CA 1
ATOM 2591 C C . ALA A 1 323 ? -29.501 10.458 49.769 1.00 87.50 323 ALA A C 1
ATOM 2593 O O . ALA A 1 323 ? -28.385 10.908 49.576 1.00 87.50 323 ALA A O 1
ATOM 2594 N N . GLN A 1 324 ? -29.882 9.255 49.315 1.00 86.81 324 GLN A N 1
ATOM 2595 C CA . GLN A 1 324 ? -29.083 8.453 48.372 1.00 86.81 324 GLN A CA 1
ATOM 2596 C C . GLN A 1 324 ? -29.312 8.867 46.909 1.00 86.81 324 GLN A C 1
ATOM 2598 O O . GLN A 1 324 ? -28.434 8.678 46.071 1.00 86.81 324 GLN A O 1
ATOM 2603 N N . LYS A 1 325 ? -30.472 9.440 46.573 1.00 84.56 325 LYS A N 1
ATOM 2604 C CA . LYS A 1 325 ? -30.765 9.884 45.201 1.00 84.56 325 LYS A CA 1
ATOM 2605 C C . LYS A 1 325 ? -30.170 11.262 44.878 1.00 84.56 325 LYS A C 1
ATOM 2607 O O . LYS A 1 325 ? -29.878 11.547 43.719 1.00 84.56 325 LYS A O 1
ATOM 2612 N N . SER A 1 326 ? -29.944 12.128 45.875 1.00 83.50 326 SER A N 1
ATOM 2613 C CA . SER A 1 326 ? -29.475 13.504 45.650 1.00 83.50 326 SER A CA 1
ATOM 2614 C C . SER A 1 326 ? -28.430 13.987 46.657 1.00 83.50 326 SER A C 1
ATOM 2616 O O . SER A 1 326 ? -28.729 14.181 47.834 1.00 83.50 326 SER A O 1
ATOM 2618 N N . ALA A 1 327 ? -27.245 14.372 46.166 1.00 81.44 327 ALA A N 1
ATOM 2619 C CA . ALA A 1 327 ? -26.163 14.944 46.980 1.00 81.44 327 ALA A CA 1
ATOM 2620 C C . ALA A 1 327 ? -26.562 16.240 47.730 1.00 81.44 327 ALA A C 1
ATOM 2622 O O . ALA A 1 327 ? -25.999 16.567 48.777 1.00 81.44 327 ALA A O 1
ATOM 2623 N N . ARG A 1 328 ? -27.568 16.983 47.236 1.00 84.31 328 ARG A N 1
ATOM 2624 C CA . ARG A 1 328 ? -28.124 18.162 47.931 1.00 84.31 328 ARG A CA 1
ATOM 2625 C C . ARG A 1 328 ? -28.965 17.772 49.153 1.00 84.31 328 ARG A C 1
ATOM 2627 O O . ARG A 1 328 ? -29.046 18.546 50.106 1.00 84.31 328 ARG A O 1
ATOM 2634 N N . LEU A 1 329 ? -29.597 16.601 49.116 1.00 84.00 329 LEU A N 1
ATOM 2635 C CA . LEU A 1 329 ? -30.345 16.029 50.236 1.00 84.00 329 LEU A CA 1
ATOM 2636 C C . LEU A 1 329 ? -29.415 15.236 51.167 1.00 84.00 329 LEU A C 1
ATOM 2638 O O . LEU A 1 329 ? -29.589 15.313 52.378 1.00 84.00 329 LEU A O 1
ATOM 2642 N N . ALA A 1 330 ? -28.371 14.602 50.626 1.00 86.06 330 ALA A N 1
ATOM 2643 C CA . ALA A 1 330 ? -27.301 13.954 51.383 1.00 86.06 330 ALA A CA 1
ATOM 2644 C C . ALA A 1 330 ? -26.673 14.891 52.425 1.00 86.06 330 ALA A C 1
ATOM 2646 O O . ALA A 1 330 ? -26.701 14.583 53.613 1.00 86.06 330 ALA A O 1
ATOM 2647 N N . ARG A 1 331 ? -26.237 16.093 52.013 1.00 85.94 331 ARG A N 1
ATOM 2648 C CA . ARG A 1 331 ? -25.707 17.109 52.945 1.00 85.94 331 ARG A CA 1
ATOM 2649 C C . ARG A 1 331 ? -26.691 17.454 54.064 1.00 85.94 331 ARG A C 1
ATOM 2651 O O . ARG A 1 331 ? -26.320 17.423 55.227 1.00 85.94 331 ARG A O 1
ATOM 2658 N N . ARG A 1 332 ? -27.973 17.644 53.737 1.00 84.88 332 ARG A N 1
ATOM 2659 C CA . ARG A 1 332 ? -29.028 17.894 54.738 1.00 84.88 332 ARG A CA 1
ATOM 2660 C C . ARG A 1 332 ? -29.255 16.729 55.703 1.00 84.88 332 ARG A C 1
ATOM 2662 O O . ARG A 1 332 ? -29.717 16.974 56.809 1.00 84.88 332 ARG A O 1
ATOM 2669 N N . ALA A 1 333 ? -28.955 15.493 55.305 1.00 85.94 333 ALA A N 1
ATOM 2670 C CA . ALA A 1 333 ? -28.986 14.335 56.194 1.00 85.94 333 ALA A CA 1
ATOM 2671 C C . ALA A 1 333 ? -27.730 14.243 57.083 1.00 85.94 333 ALA A C 1
ATOM 2673 O O . ALA A 1 333 ? -27.826 13.734 58.198 1.00 85.94 333 ALA A O 1
ATOM 2674 N N . TYR A 1 334 ? -26.578 14.756 56.627 1.00 87.56 334 TYR A N 1
ATOM 2675 C CA . TYR A 1 334 ? -25.362 14.896 57.444 1.00 87.56 334 TYR A CA 1
ATOM 2676 C C . TYR A 1 334 ? -25.500 16.020 58.482 1.00 87.56 334 TYR A C 1
ATOM 2678 O O . TYR A 1 334 ? -25.070 15.857 59.618 1.00 87.56 334 TYR A O 1
ATOM 2686 N N . ASP A 1 335 ? -26.137 17.129 58.100 1.00 86.44 335 ASP A N 1
ATOM 2687 C CA . ASP A 1 335 ? -26.373 18.300 58.956 1.00 86.44 335 ASP A CA 1
ATOM 2688 C C . ASP A 1 335 ? -27.592 18.126 59.895 1.00 86.44 335 ASP A C 1
ATOM 2690 O O . ASP A 1 335 ? -27.912 19.021 60.679 1.00 86.44 335 ASP A O 1
ATOM 2694 N N . TYR A 1 336 ? -28.313 16.999 59.804 1.00 88.38 336 TYR A N 1
ATOM 2695 C CA . TYR A 1 336 ? -29.533 16.750 60.576 1.00 88.38 336 TYR A CA 1
ATOM 2696 C C . TYR A 1 336 ? -29.226 16.499 62.058 1.00 88.38 336 TYR A C 1
ATOM 2698 O O . TYR A 1 336 ? -28.607 15.498 62.418 1.00 88.38 336 TYR A O 1
ATOM 2706 N N . GLN A 1 337 ? -29.714 17.387 62.926 1.00 87.69 337 GLN A N 1
ATOM 2707 C CA . GLN A 1 337 ? -29.646 17.210 64.374 1.00 87.69 337 GLN A CA 1
ATOM 2708 C C . GLN A 1 337 ? -30.773 16.285 64.844 1.00 87.69 337 GLN A C 1
ATOM 2710 O O . GLN A 1 337 ? -31.953 16.611 64.727 1.00 87.69 337 GLN A O 1
ATOM 2715 N N . VAL A 1 338 ? -30.388 15.125 65.378 1.00 90.31 338 VAL A N 1
ATOM 2716 C CA . VAL A 1 338 ? -31.314 14.126 65.924 1.00 90.31 338 VAL A CA 1
ATOM 2717 C C . VAL A 1 338 ? -31.963 14.667 67.199 1.00 90.31 338 VAL A C 1
ATOM 2719 O O . VAL A 1 338 ? -31.268 15.078 68.126 1.00 90.31 338 VAL A O 1
ATOM 2722 N N . SER A 1 339 ? -33.294 14.661 67.236 1.00 88.25 339 SER A N 1
ATOM 2723 C CA . SER A 1 339 ? -34.110 15.199 68.329 1.00 88.25 339 SER A CA 1
ATOM 2724 C C . SER A 1 339 ? -34.335 14.186 69.457 1.00 88.25 339 SER A C 1
ATOM 2726 O O . SER A 1 339 ? -34.493 14.588 70.608 1.00 88.25 339 SER A O 1
ATOM 2728 N N . PHE A 1 340 ? -34.320 12.882 69.152 1.00 91.69 340 PHE A N 1
ATOM 2729 C CA . PHE A 1 340 ? -34.514 11.804 70.125 1.00 91.69 340 PHE A CA 1
ATOM 2730 C C . PHE A 1 340 ? -33.293 10.868 70.151 1.00 91.69 340 PHE A C 1
ATOM 2732 O O . PHE A 1 340 ? -32.941 10.245 69.147 1.00 91.69 340 PHE A O 1
ATOM 2739 N N . ALA A 1 341 ? -32.618 10.769 71.301 1.00 85.50 341 ALA A N 1
ATOM 2740 C CA . ALA A 1 341 ? -31.311 10.110 71.429 1.00 85.50 341 ALA A CA 1
ATOM 2741 C C . ALA A 1 341 ? -31.316 8.627 70.998 1.00 85.50 341 ALA A C 1
ATOM 2743 O O . ALA A 1 341 ? -30.326 8.118 70.470 1.00 85.50 341 ALA A O 1
ATOM 2744 N N . GLU A 1 342 ? -32.451 7.943 71.142 1.00 89.25 342 GLU A N 1
ATOM 2745 C CA . GLU A 1 342 ? -32.681 6.562 70.713 1.00 89.25 342 GLU A CA 1
ATOM 2746 C C . GLU A 1 342 ? -32.479 6.361 69.201 1.00 89.25 342 GLU A C 1
ATOM 2748 O O . GLU A 1 342 ? -32.158 5.258 68.752 1.00 89.25 342 GLU A O 1
ATOM 2753 N N . ASN A 1 343 ? -32.643 7.420 68.403 1.00 90.38 343 ASN A N 1
ATOM 2754 C CA . ASN A 1 343 ? -32.455 7.388 66.957 1.00 90.38 343 ASN A CA 1
ATOM 2755 C C . ASN A 1 343 ? -31.014 7.693 66.518 1.00 90.38 343 ASN A C 1
ATOM 2757 O O . ASN A 1 343 ? -30.696 7.495 65.344 1.00 90.38 343 ASN A O 1
ATOM 2761 N N . GLU A 1 344 ? -30.113 8.117 67.413 1.00 87.38 344 GLU A N 1
ATOM 2762 C CA . GLU A 1 344 ? -28.769 8.570 67.026 1.00 87.38 344 GLU A CA 1
ATOM 2763 C C . GLU A 1 344 ? -27.965 7.467 66.315 1.00 87.38 344 GLU A C 1
ATOM 2765 O O . GLU A 1 344 ? -27.368 7.693 65.261 1.00 87.38 344 GLU A O 1
ATOM 2770 N N . THR A 1 345 ? -28.002 6.235 66.832 1.00 85.12 345 THR A N 1
ATOM 2771 C CA . THR A 1 345 ? -27.304 5.095 66.207 1.00 85.12 345 THR A CA 1
ATOM 2772 C C . THR A 1 345 ? -27.904 4.731 64.842 1.00 85.12 345 THR A C 1
ATOM 2774 O O . THR A 1 345 ? -27.168 4.355 63.925 1.00 85.12 345 THR A O 1
ATOM 2777 N N . LEU A 1 346 ? -29.222 4.885 64.663 1.00 88.38 346 LEU A N 1
ATOM 2778 C CA . LEU A 1 346 ? -29.882 4.695 63.367 1.00 88.38 346 LEU A CA 1
ATOM 2779 C C . LEU A 1 346 ? -29.445 5.777 62.371 1.00 88.38 346 LEU A C 1
ATOM 2781 O O . LEU A 1 346 ? -29.056 5.444 61.251 1.00 88.38 346 LEU A O 1
ATOM 2785 N N . TRP A 1 347 ? -29.461 7.045 62.789 1.00 90.38 347 TRP A N 1
ATOM 2786 C CA . TRP A 1 347 ? -29.011 8.179 61.984 1.00 90.38 347 TRP A CA 1
ATOM 2787 C C . TRP A 1 347 ? -27.544 8.025 61.564 1.00 90.38 347 TRP A C 1
ATOM 2789 O O . TRP A 1 347 ? -27.276 8.019 60.364 1.00 90.38 347 TRP A O 1
ATOM 2799 N N . ARG A 1 348 ? -26.609 7.768 62.496 1.00 87.44 348 ARG A N 1
ATOM 2800 C CA . ARG A 1 348 ? -25.183 7.544 62.173 1.00 87.44 348 ARG A CA 1
ATOM 2801 C C . ARG A 1 348 ? -25.002 6.417 61.146 1.00 87.44 348 ARG A C 1
ATOM 2803 O O . ARG A 1 348 ? -24.261 6.576 60.178 1.00 87.44 348 ARG A O 1
ATOM 2810 N N . ASN A 1 349 ? -25.710 5.295 61.306 1.00 86.44 349 ASN A N 1
ATOM 2811 C CA . ASN A 1 349 ? -25.642 4.172 60.363 1.00 86.44 349 ASN A CA 1
ATOM 2812 C C . ASN A 1 349 ? -26.232 4.506 58.981 1.00 86.44 349 ASN A C 1
ATOM 2814 O O . ASN A 1 349 ? -25.685 4.072 57.965 1.00 86.44 349 ASN A O 1
ATOM 2818 N N . LYS A 1 350 ? -27.312 5.295 58.915 1.00 90.44 350 LYS A N 1
ATOM 2819 C CA . LYS A 1 350 ? -27.842 5.809 57.644 1.00 90.44 350 LYS A CA 1
ATOM 2820 C C . LYS A 1 350 ? -26.866 6.806 57.004 1.00 90.44 350 LYS A C 1
ATOM 2822 O O . LYS A 1 350 ? -26.562 6.631 55.830 1.00 90.44 350 LYS A O 1
ATOM 2827 N N . VAL A 1 351 ? -26.300 7.756 57.754 1.00 89.31 351 VAL A N 1
ATOM 2828 C CA . VAL A 1 351 ? -25.284 8.721 57.280 1.00 89.31 351 VAL A CA 1
ATOM 2829 C C . VAL A 1 351 ? -24.065 8.023 56.681 1.00 89.31 351 VAL A C 1
ATOM 2831 O O . VAL A 1 351 ? -23.661 8.379 55.578 1.00 89.31 351 VAL A O 1
ATOM 2834 N N . ILE A 1 352 ? -23.525 6.983 57.329 1.00 88.00 352 ILE A N 1
ATOM 2835 C CA . ILE A 1 352 ? -22.411 6.188 56.779 1.00 88.00 352 ILE A CA 1
ATOM 2836 C C . ILE A 1 352 ? -22.776 5.606 55.404 1.00 88.00 352 ILE A C 1
ATOM 2838 O O . ILE A 1 352 ? -21.980 5.693 54.471 1.00 88.00 352 ILE A O 1
ATOM 2842 N N . ASN A 1 353 ? -23.975 5.037 55.256 1.00 88.31 353 ASN A N 1
ATOM 2843 C CA . ASN A 1 353 ? -24.410 4.428 53.997 1.00 88.31 353 ASN A CA 1
ATOM 2844 C C . ASN A 1 353 ? -24.706 5.478 52.905 1.00 88.31 353 ASN A C 1
ATOM 2846 O O . ASN A 1 353 ? -24.316 5.277 51.757 1.00 88.31 353 ASN A O 1
ATOM 2850 N N . ILE A 1 354 ? -25.326 6.611 53.257 1.00 89.88 354 ILE A N 1
ATOM 2851 C CA . ILE A 1 354 ? -25.568 7.752 52.354 1.00 89.88 354 ILE A CA 1
ATOM 2852 C C . ILE A 1 354 ? -24.237 8.318 51.842 1.00 89.88 354 ILE A C 1
ATOM 2854 O O . ILE A 1 354 ? -24.054 8.482 50.637 1.00 89.88 354 ILE A O 1
ATOM 2858 N N . ALA A 1 355 ? -23.282 8.563 52.741 1.00 88.62 355 ALA A N 1
ATOM 2859 C CA . ALA A 1 355 ? -21.979 9.121 52.398 1.00 88.62 355 ALA A CA 1
ATOM 2860 C C . ALA A 1 355 ? -21.119 8.147 51.574 1.00 88.62 355 ALA A C 1
ATOM 2862 O O . ALA A 1 355 ? -20.399 8.569 50.670 1.00 88.62 355 ALA A O 1
ATOM 2863 N N . LEU A 1 356 ? -21.241 6.835 51.809 1.00 86.69 356 LEU A N 1
ATOM 2864 C CA . LEU A 1 356 ? -20.668 5.814 50.926 1.00 86.69 356 LEU A CA 1
ATOM 2865 C C . LEU A 1 356 ? -21.307 5.825 49.526 1.00 86.69 356 LEU A C 1
ATOM 2867 O O . LEU A 1 356 ? -20.584 5.657 48.546 1.00 86.69 356 LEU A O 1
ATOM 2871 N N . HIS A 1 357 ? -22.622 6.045 49.422 1.00 88.00 357 HIS A N 1
ATOM 2872 C CA . HIS A 1 357 ? -23.335 6.135 48.143 1.00 88.00 357 HIS A CA 1
ATOM 2873 C C . HIS A 1 357 ? -22.928 7.387 47.346 1.00 88.00 357 HIS A C 1
ATOM 2875 O O . HIS A 1 357 ? -22.572 7.297 46.172 1.00 88.00 357 HIS A O 1
ATOM 2881 N N . HIS A 1 358 ? -22.883 8.554 47.994 1.00 86.94 358 HIS A N 1
ATOM 2882 C CA . HIS A 1 358 ? -22.495 9.820 47.359 1.00 86.94 358 HIS A CA 1
ATOM 2883 C C . HIS A 1 358 ? -20.991 10.058 47.226 1.00 86.94 358 HIS A C 1
ATOM 2885 O O . HIS A 1 358 ? -20.594 11.075 46.665 1.00 86.94 358 HIS A O 1
ATOM 2891 N N . HIS A 1 359 ? -20.160 9.107 47.663 1.00 87.06 359 HIS A N 1
ATOM 2892 C CA . HIS A 1 359 ? -18.700 9.222 47.641 1.00 87.06 359 HIS A CA 1
ATOM 2893 C C . HIS A 1 359 ? -18.171 10.372 48.541 1.00 87.06 359 HIS A C 1
ATOM 2895 O O . HIS A 1 359 ? -17.020 10.788 48.414 1.00 87.06 359 HIS A O 1
ATOM 2901 N N . ASP A 1 360 ? -18.979 10.837 49.509 1.00 89.19 360 ASP A N 1
ATOM 2902 C CA . ASP A 1 360 ? -18.634 11.817 50.556 1.00 89.19 360 ASP A CA 1
ATOM 2903 C C . ASP A 1 360 ? -17.765 11.152 51.648 1.00 89.19 360 ASP A C 1
ATOM 2905 O O . ASP A 1 360 ? -18.104 11.060 52.833 1.00 89.19 360 ASP A O 1
ATOM 2909 N N . TYR A 1 361 ? -16.626 10.610 51.225 1.00 88.06 361 TYR A N 1
ATOM 2910 C CA . TYR A 1 361 ? -15.841 9.650 51.992 1.00 88.06 361 TYR A CA 1
ATOM 2911 C C . TYR A 1 361 ? -15.293 10.174 53.324 1.00 88.06 361 TYR A C 1
ATOM 2913 O O . TYR A 1 361 ? -15.111 9.383 54.251 1.00 88.06 361 TYR A O 1
ATOM 2921 N N . ASP A 1 362 ? -15.060 11.480 53.462 1.00 86.69 362 ASP A N 1
ATOM 2922 C CA . ASP A 1 362 ? -14.618 12.080 54.723 1.00 86.69 362 ASP A CA 1
ATOM 2923 C C . ASP A 1 362 ? -15.712 12.047 55.802 1.00 86.69 362 ASP A C 1
ATOM 2925 O O . ASP A 1 362 ? -15.404 11.739 56.955 1.00 86.69 362 ASP A O 1
ATOM 2929 N N . ILE A 1 363 ? -16.982 12.249 55.422 1.00 87.75 363 ILE A N 1
ATOM 2930 C CA . ILE A 1 363 ? -18.148 12.122 56.314 1.00 87.75 363 ILE A CA 1
ATOM 2931 C C . ILE A 1 363 ? -18.331 10.657 56.723 1.00 87.75 363 ILE A C 1
ATOM 2933 O O . ILE A 1 363 ? -18.415 10.344 57.913 1.00 87.75 363 ILE A O 1
ATOM 2937 N N . ALA A 1 364 ? -18.292 9.736 55.751 1.00 87.00 364 ALA A N 1
ATOM 2938 C CA . ALA A 1 364 ? -18.368 8.297 56.016 1.00 87.00 364 ALA A CA 1
ATOM 2939 C C . ALA A 1 364 ? -17.250 7.831 56.970 1.00 87.00 364 ALA A C 1
ATOM 2941 O O . ALA A 1 364 ? -17.496 7.045 57.887 1.00 87.00 364 ALA A O 1
ATOM 2942 N N . ARG A 1 365 ? -16.023 8.341 56.788 1.00 87.62 365 ARG A N 1
ATOM 2943 C CA . ARG A 1 365 ? -14.869 8.041 57.645 1.00 87.62 365 ARG A CA 1
ATOM 2944 C C . ARG A 1 365 ? -15.045 8.597 59.057 1.00 87.62 365 ARG A C 1
ATOM 2946 O O . ARG A 1 365 ? -14.795 7.865 60.009 1.00 87.62 365 ARG A O 1
ATOM 2953 N N . GLN A 1 366 ? -15.464 9.855 59.208 1.00 84.75 366 GLN A N 1
ATOM 2954 C CA . GLN A 1 366 ? -15.688 10.465 60.523 1.00 84.75 366 GLN A CA 1
ATOM 2955 C C . GLN A 1 366 ? -16.761 9.709 61.317 1.00 84.75 366 GLN A C 1
ATOM 2957 O O . GLN A 1 366 ? -16.515 9.345 62.466 1.00 84.75 366 GLN A O 1
ATOM 2962 N N . ALA A 1 367 ? -17.896 9.384 60.693 1.00 83.81 367 ALA A N 1
ATOM 2963 C CA . ALA A 1 367 ? -18.970 8.637 61.343 1.00 83.81 367 ALA A CA 1
ATOM 2964 C C . ALA A 1 367 ? -18.564 7.191 61.712 1.00 83.81 367 ALA A C 1
ATOM 2966 O O . ALA A 1 367 ? -18.935 6.706 62.781 1.00 83.81 367 ALA A O 1
ATOM 2967 N N . LEU A 1 368 ? -17.749 6.513 60.888 1.00 84.25 368 LEU A N 1
ATOM 2968 C CA . LEU A 1 368 ? -17.196 5.184 61.208 1.00 84.25 368 LEU A CA 1
ATOM 2969 C C . LEU A 1 368 ? -16.158 5.209 62.341 1.00 84.25 368 LEU A C 1
ATOM 2971 O O . LEU A 1 368 ? -16.111 4.275 63.137 1.00 84.25 368 LEU A O 1
ATOM 2975 N N . LEU A 1 369 ? -15.329 6.255 62.433 1.00 80.69 369 LEU A N 1
ATOM 2976 C CA . LEU A 1 369 ? -14.323 6.394 63.498 1.00 80.69 369 LEU A CA 1
ATOM 2977 C C . LEU A 1 369 ? -14.941 6.642 64.886 1.00 80.69 369 LEU A C 1
ATOM 2979 O O . LEU A 1 369 ? -14.259 6.468 65.891 1.00 80.69 369 LEU A O 1
ATOM 2983 N N . GLN A 1 370 ? -16.226 7.000 64.948 1.00 75.88 370 GLN A N 1
ATOM 2984 C CA . GLN A 1 370 ? -16.998 7.153 66.185 1.00 75.88 370 GLN A CA 1
ATOM 2985 C C . GLN A 1 370 ? -17.758 5.869 66.597 1.00 75.88 370 GLN A C 1
ATOM 2987 O O . GLN A 1 370 ? -18.668 5.942 67.424 1.00 75.88 370 GLN A O 1
ATOM 2992 N N . GLN A 1 371 ? -17.424 4.702 66.026 1.00 72.88 371 GLN A N 1
ATOM 2993 C CA . GLN A 1 371 ? -18.031 3.401 66.353 1.00 72.88 371 GLN A CA 1
ATOM 2994 C C . GLN A 1 371 ? -16.991 2.350 66.803 1.00 72.88 371 GLN A C 1
ATOM 2996 O O . GLN A 1 371 ? -15.810 2.408 66.458 1.00 72.88 371 GLN A O 1
ATOM 3001 N N . THR A 1 372 ? -17.441 1.351 67.570 1.00 64.75 372 THR A N 1
ATOM 3002 C CA . THR A 1 372 ? -16.629 0.227 68.072 1.00 64.75 372 THR A CA 1
ATOM 3003 C C . THR A 1 372 ? -16.258 -0.758 66.959 1.00 64.75 372 THR A C 1
ATOM 3005 O O . THR A 1 372 ? -17.118 -1.441 66.411 1.00 64.75 372 THR A O 1
ATOM 3008 N N . THR A 1 373 ? -14.959 -0.850 66.646 1.00 66.94 373 THR A N 1
ATOM 3009 C CA . THR A 1 373 ? -14.433 -1.270 65.332 1.00 66.94 373 THR A CA 1
ATOM 3010 C C . THR A 1 373 ? -14.641 -2.753 64.970 1.00 66.94 373 THR A C 1
ATOM 3012 O O . THR A 1 373 ? -13.754 -3.592 65.151 1.00 66.94 373 THR A O 1
ATOM 3015 N N . SER A 1 374 ? -15.790 -3.083 64.377 1.00 77.88 374 SER A N 1
ATOM 3016 C CA . SER A 1 374 ? -16.113 -4.432 63.890 1.00 77.88 374 SER A CA 1
ATOM 3017 C C . SER A 1 374 ? -15.330 -4.816 62.616 1.00 77.88 374 SER A C 1
ATOM 3019 O O . SER A 1 374 ? -14.877 -3.938 61.873 1.00 77.88 374 SER A O 1
ATOM 3021 N N . PRO A 1 375 ? -15.195 -6.118 62.280 1.00 76.44 375 PRO A N 1
ATOM 3022 C CA . PRO A 1 375 ? -14.573 -6.549 61.021 1.00 76.44 375 PRO A CA 1
ATOM 3023 C C . PRO A 1 375 ? -15.275 -6.009 59.762 1.00 76.44 375 PRO A C 1
ATOM 3025 O O . PRO A 1 375 ? -14.625 -5.773 58.744 1.00 76.44 375 PRO A O 1
ATOM 3028 N N . GLU A 1 376 ? -16.590 -5.776 59.829 1.00 77.75 376 GLU A N 1
ATOM 3029 C CA . GLU A 1 376 ? -17.372 -5.186 58.738 1.00 77.75 376 GLU A CA 1
ATOM 3030 C C . GLU A 1 376 ? -17.082 -3.684 58.586 1.00 77.75 376 GLU A C 1
ATOM 3032 O O . GLU A 1 376 ? -16.847 -3.204 57.477 1.00 77.75 376 GLU A O 1
ATOM 3037 N N . GLN A 1 377 ? -17.006 -2.940 59.694 1.00 81.00 377 GLN A N 1
ATOM 3038 C CA . GLN A 1 377 ? -16.591 -1.534 59.675 1.00 81.00 377 GLN A CA 1
ATOM 3039 C C . GLN A 1 377 ? -15.146 -1.386 59.183 1.00 81.00 377 GLN A C 1
ATOM 3041 O O . GLN A 1 377 ? -14.873 -0.501 58.378 1.00 81.00 377 GLN A O 1
ATOM 3046 N N . GLN A 1 378 ? -14.230 -2.284 59.572 1.00 82.12 378 GLN A N 1
ATOM 3047 C CA . GLN A 1 378 ? -12.868 -2.317 59.018 1.00 82.12 378 GLN A CA 1
ATOM 3048 C C . GLN A 1 378 ? -12.866 -2.577 57.501 1.00 82.12 378 GLN A C 1
ATOM 3050 O O . GLN A 1 378 ? -12.003 -2.053 56.797 1.00 82.12 378 GLN A O 1
ATOM 3055 N N . GLN A 1 379 ? -13.838 -3.330 56.970 1.00 85.38 379 GLN A N 1
ATOM 3056 C CA . GLN A 1 379 ? -14.009 -3.479 55.524 1.00 85.38 379 GLN A CA 1
ATOM 3057 C C . GLN A 1 379 ? -14.535 -2.200 54.861 1.00 85.38 379 GLN A C 1
ATOM 3059 O O . GLN A 1 379 ? -13.997 -1.798 53.830 1.00 85.38 379 GLN A O 1
ATOM 3064 N N . LYS A 1 380 ? -15.547 -1.543 55.442 1.00 86.00 380 LYS A N 1
ATOM 3065 C CA . LYS A 1 380 ? -16.071 -0.258 54.939 1.00 86.00 380 LYS A CA 1
ATOM 3066 C C . LYS A 1 380 ? -14.982 0.820 54.949 1.00 86.00 380 LYS A C 1
ATOM 3068 O O . LYS A 1 380 ? -14.794 1.506 53.951 1.00 86.00 380 LYS A O 1
ATOM 3073 N N . LEU A 1 381 ? -14.192 0.885 56.020 1.00 87.75 381 LEU A N 1
ATOM 3074 C CA . LEU A 1 381 ? -13.058 1.797 56.168 1.00 87.75 381 LEU A CA 1
ATOM 3075 C C . LEU A 1 381 ? -11.928 1.511 55.159 1.00 87.75 381 LEU A C 1
ATOM 3077 O O . LEU A 1 381 ? -11.378 2.444 54.581 1.00 87.75 381 LEU A O 1
ATOM 3081 N N . LEU A 1 382 ? -11.619 0.238 54.875 1.00 88.81 382 LEU A N 1
ATOM 3082 C CA . LEU A 1 382 ? -10.694 -0.118 53.791 1.00 88.81 382 LEU A CA 1
ATOM 3083 C C . LEU A 1 382 ? -11.233 0.319 52.420 1.00 88.81 382 LEU A C 1
ATOM 3085 O O . LEU A 1 382 ? -10.482 0.889 51.635 1.00 88.81 382 LEU A O 1
ATOM 3089 N N . ASN A 1 383 ? -12.521 0.097 52.137 1.00 88.44 383 ASN A N 1
ATOM 3090 C CA . ASN A 1 383 ? -13.144 0.530 50.882 1.00 88.44 383 ASN A CA 1
ATOM 3091 C C . ASN A 1 383 ? -13.082 2.062 50.716 1.00 88.44 383 ASN A C 1
ATOM 3093 O O . ASN A 1 383 ? -12.760 2.539 49.631 1.00 88.44 383 ASN A O 1
ATOM 3097 N N . ILE A 1 384 ? -13.307 2.818 51.797 1.00 89.31 384 ILE A N 1
ATOM 3098 C CA . ILE A 1 384 ? -13.141 4.279 51.837 1.00 89.31 384 ILE A CA 1
ATOM 3099 C C . ILE A 1 384 ? -11.704 4.679 51.491 1.00 89.31 384 ILE A C 1
ATOM 3101 O O . ILE A 1 384 ? -11.499 5.478 50.582 1.00 89.31 384 ILE A O 1
ATOM 3105 N N . TYR A 1 385 ? -10.698 4.107 52.159 1.00 90.25 385 TYR A N 1
ATOM 3106 C CA . TYR A 1 385 ? -9.302 4.469 51.892 1.00 90.25 385 TYR A CA 1
ATOM 3107 C C . TYR A 1 385 ? -8.834 4.079 50.484 1.00 90.25 385 TYR A C 1
ATOM 3109 O O . TYR A 1 385 ? -8.012 4.788 49.909 1.00 90.25 385 TYR A O 1
ATOM 3117 N N . LEU A 1 386 ? -9.372 3.000 49.906 1.00 89.19 386 LEU A N 1
ATOM 3118 C CA . LEU A 1 386 ? -9.142 2.639 48.504 1.00 89.19 386 LEU A CA 1
ATOM 3119 C C . LEU A 1 386 ? -9.709 3.692 47.541 1.00 89.19 386 LEU A C 1
ATOM 3121 O O . LEU A 1 386 ? -9.036 4.056 46.581 1.00 89.19 386 LEU A O 1
ATOM 3125 N N . ALA A 1 387 ? -10.922 4.189 47.797 1.00 85.25 387 ALA A N 1
ATOM 3126 C CA . ALA A 1 387 ? -11.588 5.158 46.930 1.00 85.25 387 ALA A CA 1
ATOM 3127 C C . ALA A 1 387 ? -11.035 6.589 47.085 1.00 85.25 387 ALA A C 1
ATOM 3129 O O . ALA A 1 387 ? -10.864 7.290 46.092 1.00 85.25 387 ALA A O 1
ATOM 3130 N N . GLN A 1 388 ? -10.651 6.992 48.303 1.00 87.50 388 GLN A N 1
ATOM 3131 C CA . GLN A 1 388 ? -9.923 8.243 48.569 1.00 87.50 388 GLN A CA 1
ATOM 3132 C C . GLN A 1 388 ? -8.452 8.216 48.111 1.00 87.50 388 GLN A C 1
ATOM 3134 O O . GLN A 1 388 ? -7.739 9.191 48.331 1.00 87.50 388 GLN A O 1
ATOM 3139 N N . GLN A 1 389 ? -7.964 7.103 47.548 1.00 88.12 389 GLN A N 1
ATOM 3140 C CA . GLN A 1 389 ? -6.546 6.898 47.214 1.00 88.12 389 GLN A CA 1
ATOM 3141 C C . GLN A 1 389 ? -5.597 7.099 48.419 1.00 88.12 389 GLN A C 1
ATOM 3143 O O . GLN A 1 389 ? -4.416 7.413 48.275 1.00 88.12 389 GLN A O 1
ATOM 3148 N N . ASN A 1 390 ? -6.098 6.885 49.641 1.00 89.69 390 ASN A N 1
ATOM 3149 C CA . ASN A 1 390 ? -5.336 6.991 50.884 1.00 89.69 390 ASN A CA 1
ATOM 3150 C C . ASN A 1 390 ? -4.547 5.693 51.118 1.00 89.69 390 ASN A C 1
ATOM 3152 O O . ASN A 1 390 ? -4.838 4.878 52.003 1.00 89.69 390 ASN A O 1
ATOM 3156 N N . TRP A 1 391 ? -3.550 5.478 50.262 1.00 90.50 391 TRP A N 1
ATOM 3157 C CA . TRP A 1 391 ? -2.786 4.238 50.213 1.00 90.50 391 TRP A CA 1
ATOM 3158 C C . TRP A 1 391 ? -2.069 3.868 51.523 1.00 90.50 391 TRP A C 1
ATOM 3160 O O . TRP A 1 391 ? -2.077 2.678 51.844 1.00 90.50 391 TRP A O 1
ATOM 3170 N N . PRO A 1 392 ? -1.512 4.803 52.328 1.00 90.19 392 PRO A N 1
ATOM 3171 C CA . PRO A 1 392 ? -0.903 4.463 53.616 1.00 90.19 392 PRO A CA 1
ATOM 3172 C C . PRO A 1 392 ? -1.882 3.810 54.601 1.00 90.19 392 PRO A C 1
ATOM 3174 O O . PRO A 1 392 ? -1.522 2.843 55.271 1.00 90.19 392 PRO A O 1
ATOM 3177 N N . GLN A 1 393 ? -3.133 4.278 54.663 1.00 88.69 393 GLN A N 1
ATOM 3178 C CA . GLN A 1 393 ? -4.140 3.701 55.561 1.00 88.69 393 GLN A CA 1
ATOM 3179 C C . GLN A 1 393 ? -4.782 2.436 54.973 1.00 88.69 393 GLN A C 1
ATOM 3181 O O . GLN A 1 393 ? -4.977 1.445 55.685 1.00 88.69 393 GLN A O 1
ATOM 3186 N N . ALA A 1 394 ? -5.014 2.404 53.654 1.00 90.56 394 ALA A N 1
ATOM 3187 C CA . ALA A 1 394 ? -5.426 1.184 52.958 1.00 90.56 394 ALA A CA 1
ATOM 3188 C C . ALA A 1 394 ? -4.397 0.048 53.135 1.00 90.56 394 ALA A C 1
ATOM 3190 O O . ALA A 1 394 ? -4.776 -1.121 53.245 1.00 90.56 394 ALA A O 1
ATOM 3191 N N . TYR A 1 395 ? -3.100 0.372 53.201 1.00 91.69 395 TYR A N 1
ATOM 3192 C CA . TYR A 1 395 ? -2.010 -0.587 53.395 1.00 91.69 395 TYR A CA 1
ATOM 3193 C C . TYR A 1 395 ? -2.109 -1.308 54.736 1.00 91.69 395 TYR A C 1
ATOM 3195 O O . TYR A 1 395 ? -2.159 -2.534 54.754 1.00 91.69 395 TYR A O 1
ATOM 3203 N N . VAL A 1 396 ? -2.210 -0.569 55.846 1.00 89.81 396 VAL A N 1
ATOM 3204 C CA . VAL A 1 396 ? -2.237 -1.155 57.198 1.00 89.81 396 VAL A CA 1
ATOM 3205 C C . VAL A 1 396 ? -3.405 -2.134 57.360 1.00 89.81 396 VAL A C 1
ATOM 3207 O O . VAL A 1 396 ? -3.226 -3.229 57.900 1.00 89.81 396 VAL A O 1
ATOM 3210 N N . ILE A 1 397 ? -4.594 -1.785 56.851 1.00 90.25 397 ILE A N 1
ATOM 3211 C CA . ILE A 1 397 ? -5.773 -2.658 56.949 1.00 90.25 397 ILE A CA 1
ATOM 3212 C C . ILE A 1 397 ? -5.664 -3.849 55.983 1.00 90.25 397 ILE A C 1
ATOM 3214 O O . ILE A 1 397 ? -5.859 -4.991 56.404 1.00 90.25 397 ILE A O 1
ATOM 3218 N N . SER A 1 398 ? -5.317 -3.631 54.708 1.00 90.88 398 SER A N 1
ATOM 3219 C CA . SER A 1 398 ? -5.236 -4.724 53.723 1.00 90.88 398 SER A CA 1
ATOM 3220 C C . SER A 1 398 ? -4.100 -5.713 54.009 1.00 90.88 398 SER A C 1
ATOM 3222 O O . SER A 1 398 ? -4.303 -6.917 53.852 1.00 90.88 398 SER A O 1
ATOM 3224 N N . GLN A 1 399 ? -2.952 -5.246 54.517 1.00 92.25 399 GLN A N 1
ATOM 3225 C CA . GLN A 1 399 ? -1.852 -6.100 54.974 1.00 92.25 399 GLN A CA 1
ATOM 3226 C C . GLN A 1 399 ? -2.296 -6.982 56.147 1.00 92.25 399 GLN A C 1
ATOM 3228 O O . GLN A 1 399 ? -2.109 -8.200 56.104 1.00 92.25 399 GLN A O 1
ATOM 3233 N N . ARG A 1 400 ? -2.931 -6.394 57.174 1.00 90.06 400 ARG A N 1
ATOM 3234 C CA . ARG A 1 400 ? -3.437 -7.126 58.347 1.00 90.06 400 ARG A CA 1
ATOM 3235 C C . ARG A 1 400 ? -4.454 -8.194 57.939 1.00 90.06 400 ARG A C 1
ATOM 3237 O O . ARG A 1 400 ? -4.297 -9.355 58.311 1.00 90.06 400 ARG A O 1
ATOM 3244 N N . GLN A 1 401 ? -5.435 -7.826 57.111 1.00 90.00 401 GLN A N 1
ATOM 3245 C CA . GLN A 1 401 ? -6.430 -8.763 56.585 1.00 90.00 401 GLN A CA 1
ATOM 3246 C C . GLN A 1 401 ? -5.800 -9.879 55.737 1.00 90.00 401 GLN A C 1
ATOM 3248 O O . GLN A 1 401 ? -6.202 -11.035 55.861 1.00 90.00 401 GLN A O 1
ATOM 3253 N N . TYR A 1 402 ? -4.817 -9.568 54.882 1.00 91.81 402 TYR A N 1
ATOM 3254 C CA . TYR A 1 402 ? -4.109 -10.578 54.090 1.00 91.81 402 TYR A CA 1
ATOM 3255 C C . TYR A 1 402 ? -3.331 -11.556 54.974 1.00 91.81 402 TYR A C 1
ATOM 3257 O O . TYR A 1 402 ? -3.401 -12.763 54.736 1.00 91.81 402 TYR A O 1
ATOM 3265 N N . GLN A 1 403 ? -2.645 -11.080 56.017 1.00 89.94 403 GLN A N 1
ATOM 3266 C CA . GLN A 1 403 ? -1.926 -11.963 56.937 1.00 89.94 403 GLN A CA 1
ATOM 3267 C C . GLN A 1 403 ? -2.879 -12.877 57.719 1.00 89.94 403 GLN A C 1
ATOM 3269 O O . GLN A 1 403 ? -2.663 -14.086 57.735 1.00 89.94 403 GLN A O 1
ATOM 3274 N N . GLN A 1 404 ? -3.965 -12.329 58.273 1.00 88.25 404 GLN A N 1
ATOM 3275 C CA . GLN A 1 404 ? -4.943 -13.076 59.077 1.00 88.25 404 GLN A CA 1
ATOM 3276 C C . GLN A 1 404 ? -5.805 -14.063 58.270 1.00 88.25 404 GLN A C 1
ATOM 3278 O O . GLN A 1 404 ? -6.280 -15.052 58.822 1.00 88.25 404 GLN A O 1
ATOM 3283 N N . ALA A 1 405 ? -6.024 -13.824 56.973 1.00 87.62 405 ALA A N 1
ATOM 3284 C CA . ALA A 1 405 ? -6.811 -14.727 56.137 1.00 87.62 405 ALA A CA 1
ATOM 3285 C C . ALA A 1 405 ? -6.114 -16.078 55.888 1.00 87.62 405 ALA A C 1
ATOM 3287 O O . ALA A 1 405 ? -4.886 -16.178 55.895 1.00 87.62 405 ALA A O 1
ATOM 3288 N N . GLN A 1 406 ? -6.923 -17.101 55.594 1.00 84.38 406 GLN A N 1
ATOM 3289 C CA . GLN A 1 406 ? -6.510 -18.456 55.211 1.00 84.38 406 GLN A CA 1
ATOM 3290 C C . GLN A 1 406 ? -7.414 -19.004 54.091 1.00 84.38 406 GLN A C 1
ATOM 3292 O O . GLN A 1 406 ? -8.455 -18.417 53.783 1.00 84.38 406 GLN A O 1
ATOM 3297 N N . GLY A 1 407 ? -7.018 -20.114 53.458 1.00 80.69 407 GLY A N 1
ATOM 3298 C CA . GLY A 1 407 ? -7.812 -20.791 52.422 1.00 80.69 407 GLY A CA 1
ATOM 3299 C C . GLY A 1 407 ? -8.216 -19.878 51.254 1.00 80.69 407 GLY A C 1
ATOM 3300 O O . GLY A 1 407 ? -7.452 -19.008 50.839 1.00 80.69 407 GLY A O 1
ATOM 3301 N N . GLN A 1 408 ? -9.441 -20.037 50.736 1.00 76.88 408 GLN A N 1
ATOM 3302 C CA . GLN A 1 408 ? -9.965 -19.197 49.644 1.00 76.88 408 GLN A CA 1
ATOM 3303 C C . GLN A 1 408 ? -9.980 -17.697 49.992 1.00 76.88 408 GLN A C 1
ATOM 3305 O O . GLN A 1 408 ? -9.704 -16.861 49.129 1.00 76.88 408 GLN A O 1
ATOM 3310 N N . ALA A 1 409 ? -10.217 -17.339 51.261 1.00 83.56 409 ALA A N 1
ATOM 3311 C CA . ALA A 1 409 ? -10.180 -15.945 51.698 1.00 83.56 409 ALA A CA 1
ATOM 3312 C C . ALA A 1 409 ? -8.786 -15.315 51.512 1.00 83.56 409 ALA A C 1
ATOM 3314 O O . ALA A 1 409 ? -8.705 -14.115 51.246 1.00 83.56 409 ALA A O 1
ATOM 3315 N N . LYS A 1 410 ? -7.697 -16.103 51.567 1.00 90.75 410 LYS A N 1
ATOM 3316 C CA . LYS A 1 410 ? -6.326 -15.622 51.310 1.00 90.75 410 LYS A CA 1
ATOM 3317 C C . LYS A 1 410 ? -6.201 -14.988 49.927 1.00 90.75 410 LYS A C 1
ATOM 3319 O O . LYS A 1 410 ? -5.661 -13.892 49.820 1.00 90.75 410 LYS A O 1
ATOM 3324 N N . LEU A 1 411 ? -6.742 -15.635 48.890 1.00 89.69 411 LEU A N 1
ATOM 3325 C CA . LEU A 1 411 ? -6.676 -15.144 47.509 1.00 89.69 411 LEU A CA 1
ATOM 3326 C C . LEU A 1 411 ? -7.566 -13.909 47.301 1.00 89.69 411 LEU A C 1
ATOM 3328 O O . LEU A 1 411 ? -7.164 -12.971 46.615 1.00 89.69 411 LEU A O 1
ATOM 3332 N N . THR A 1 412 ? -8.723 -13.844 47.965 1.00 88.50 412 THR A N 1
ATOM 3333 C CA . THR A 1 412 ? -9.569 -12.638 47.966 1.00 88.50 412 THR A CA 1
ATOM 3334 C C . THR A 1 412 ? -8.874 -11.453 48.648 1.00 88.50 412 THR A C 1
ATOM 3336 O O . THR A 1 412 ? -8.930 -10.340 48.131 1.00 88.50 412 THR A O 1
ATOM 3339 N N . ARG A 1 413 ? -8.158 -11.664 49.766 1.00 91.69 413 ARG A N 1
ATOM 3340 C CA . ARG A 1 413 ? -7.364 -10.599 50.411 1.00 91.69 413 ARG A CA 1
ATOM 3341 C C . ARG A 1 413 ? -6.104 -10.237 49.622 1.00 91.69 413 ARG A C 1
ATOM 3343 O O . ARG A 1 413 ? -5.789 -9.055 49.530 1.00 91.69 413 ARG A O 1
ATOM 3350 N N . LEU A 1 414 ? -5.430 -11.211 49.004 1.00 93.12 414 LEU A N 1
ATOM 3351 C CA . LEU A 1 414 ? -4.296 -10.995 48.095 1.00 93.12 414 LEU A CA 1
ATOM 3352 C C . LEU A 1 414 ? -4.678 -10.052 46.949 1.00 93.12 414 LEU A C 1
ATOM 3354 O O . LEU A 1 414 ? -3.900 -9.173 46.592 1.00 93.12 414 LEU A O 1
ATOM 3358 N N . ASN A 1 415 ? -5.891 -10.195 46.413 1.00 91.50 415 ASN A N 1
ATOM 3359 C CA . ASN A 1 415 ? -6.425 -9.356 45.342 1.00 91.50 415 ASN A CA 1
ATOM 3360 C C . ASN A 1 415 ? -6.455 -7.864 45.727 1.00 91.50 415 ASN A C 1
ATOM 3362 O O . ASN A 1 415 ? -6.028 -7.013 44.950 1.00 91.50 415 ASN A O 1
ATOM 3366 N N . THR A 1 416 ? -6.905 -7.547 46.945 1.00 90.81 416 THR A N 1
ATOM 3367 C CA . THR A 1 416 ? -6.942 -6.169 47.463 1.00 90.81 416 THR A CA 1
ATOM 3368 C C . THR A 1 416 ? -5.567 -5.690 47.934 1.00 90.81 416 THR A C 1
ATOM 3370 O O . THR A 1 416 ? -5.189 -4.556 47.660 1.00 90.81 416 THR A O 1
ATOM 3373 N N . TYR A 1 417 ? -4.791 -6.543 48.607 1.00 94.31 417 TYR A N 1
ATOM 3374 C CA . TYR A 1 417 ? -3.475 -6.174 49.135 1.00 94.31 417 TYR A CA 1
ATOM 3375 C C . TYR A 1 417 ? -2.450 -5.915 48.020 1.00 94.31 417 TYR A C 1
ATOM 3377 O O . TYR A 1 417 ? -1.766 -4.895 48.045 1.00 94.31 417 TYR A O 1
ATOM 3385 N N . SER A 1 418 ? -2.402 -6.768 46.989 1.00 93.38 418 SER A N 1
ATOM 3386 C CA . SER A 1 418 ? -1.551 -6.540 45.810 1.00 93.38 418 SER A CA 1
ATOM 3387 C C . SER A 1 418 ? -1.893 -5.225 45.106 1.00 93.38 418 SER A C 1
ATOM 3389 O O . SER A 1 418 ? -0.988 -4.461 44.796 1.00 93.38 418 SER A O 1
ATOM 3391 N N . TYR A 1 419 ? -3.178 -4.890 44.945 1.00 92.94 419 TYR A N 1
ATOM 3392 C CA . TYR A 1 419 ? -3.596 -3.589 44.409 1.00 92.94 419 TYR A CA 1
ATOM 3393 C C . TYR A 1 419 ? -3.045 -2.406 45.219 1.00 92.94 419 TYR A C 1
ATOM 3395 O O . TYR A 1 419 ? -2.477 -1.483 44.643 1.00 92.94 419 TYR A O 1
ATOM 3403 N N . VAL A 1 420 ? -3.145 -2.453 46.549 1.00 93.38 420 VAL A N 1
ATOM 3404 C CA . VAL A 1 420 ? -2.646 -1.386 47.433 1.00 93.38 420 VAL A CA 1
ATOM 3405 C C . VAL A 1 420 ? -1.118 -1.260 47.403 1.00 93.38 420 VAL A C 1
ATOM 3407 O O . VAL A 1 420 ? -0.596 -0.154 47.544 1.00 93.38 420 VAL A O 1
ATOM 3410 N N . LEU A 1 421 ? -0.386 -2.359 47.193 1.00 93.19 421 LEU A N 1
ATOM 3411 C CA . LEU A 1 421 ? 1.064 -2.326 46.974 1.00 93.19 421 LEU A CA 1
ATOM 3412 C C . LEU A 1 421 ? 1.415 -1.612 45.658 1.00 93.19 421 LEU A C 1
ATOM 3414 O O . LEU A 1 421 ? 2.267 -0.724 45.650 1.00 93.19 421 LEU A O 1
ATOM 3418 N N . LEU A 1 422 ? 0.721 -1.944 44.565 1.00 91.69 422 LEU A N 1
ATOM 3419 C CA . LEU A 1 422 ? 0.937 -1.334 43.247 1.00 91.69 422 LEU A CA 1
ATOM 3420 C C . LEU A 1 422 ? 0.742 0.186 43.269 1.00 91.69 422 LEU A C 1
ATOM 3422 O O . LEU A 1 422 ? 1.579 0.916 42.745 1.00 91.69 422 LEU A O 1
ATOM 3426 N N . GLN A 1 423 ? -0.316 0.659 43.931 1.00 92.19 423 GLN A N 1
ATOM 3427 C CA . GLN A 1 423 ? -0.640 2.086 44.028 1.00 92.19 423 GLN A CA 1
ATOM 3428 C C . GLN A 1 423 ? 0.336 2.888 44.916 1.00 92.19 423 GLN A C 1
ATOM 3430 O O . GLN A 1 423 ? 0.420 4.105 44.800 1.00 92.19 423 GLN A O 1
ATOM 3435 N N . GLN A 1 424 ? 1.137 2.220 45.757 1.00 91.12 424 GLN A N 1
ATOM 3436 C CA . GLN A 1 424 ? 2.273 2.828 46.476 1.00 91.12 424 GLN A CA 1
ATOM 3437 C C . GLN A 1 424 ? 3.594 2.762 45.693 1.00 91.12 424 GLN A C 1
ATOM 3439 O O . GLN A 1 424 ? 4.646 3.074 46.247 1.00 91.12 424 GLN A O 1
ATOM 3444 N N . GLY A 1 425 ? 3.593 2.256 44.457 1.00 89.06 425 GLY A N 1
ATOM 3445 C CA . GLY A 1 425 ? 4.824 1.958 43.722 1.00 89.06 425 GLY A CA 1
ATOM 3446 C C . GLY A 1 425 ? 5.619 0.768 44.282 1.00 89.06 425 GLY A C 1
ATOM 3447 O O . GLY A 1 425 ? 6.707 0.480 43.786 1.00 89.06 425 GLY A O 1
ATOM 3448 N N . LYS A 1 426 ? 5.085 0.016 45.260 1.00 92.06 426 LYS A N 1
ATOM 3449 C CA . LYS A 1 426 ? 5.713 -1.174 45.872 1.00 92.06 426 LYS A CA 1
ATOM 3450 C C . LYS A 1 426 ? 5.611 -2.402 44.954 1.00 92.06 426 LYS A C 1
ATOM 3452 O O . LYS A 1 426 ? 5.125 -3.466 45.339 1.00 92.06 426 LYS A O 1
ATOM 3457 N N . ARG A 1 427 ? 6.065 -2.253 43.704 1.00 91.88 427 ARG A N 1
ATOM 3458 C CA . ARG A 1 427 ? 5.966 -3.266 42.637 1.00 91.88 427 ARG A CA 1
ATOM 3459 C C . ARG A 1 427 ? 6.680 -4.574 42.997 1.00 91.88 427 ARG A C 1
ATOM 3461 O O . ARG A 1 427 ? 6.160 -5.647 42.706 1.00 91.88 427 ARG A O 1
ATOM 3468 N N . ARG A 1 428 ? 7.819 -4.500 43.696 1.00 90.62 428 ARG A N 1
ATOM 3469 C CA . ARG A 1 428 ? 8.582 -5.675 44.165 1.00 90.62 428 ARG A CA 1
ATOM 3470 C C . ARG A 1 428 ? 7.833 -6.488 45.219 1.00 90.62 428 ARG A C 1
ATOM 3472 O O . ARG A 1 428 ? 7.742 -7.707 45.085 1.00 90.62 428 ARG A O 1
ATOM 3479 N N . ASP A 1 429 ? 7.230 -5.821 46.202 1.00 91.25 429 ASP A N 1
ATOM 3480 C CA . ASP A 1 429 ? 6.386 -6.471 47.212 1.00 91.25 429 ASP A CA 1
ATOM 3481 C C . ASP A 1 429 ? 5.161 -7.117 46.551 1.00 91.25 429 ASP A C 1
ATOM 3483 O O . ASP A 1 429 ? 4.818 -8.262 46.852 1.00 91.25 429 ASP A O 1
ATOM 3487 N N . ALA A 1 430 ? 4.535 -6.403 45.602 1.00 92.62 430 ALA A N 1
ATOM 3488 C CA . ALA A 1 430 ? 3.420 -6.915 44.812 1.00 92.62 430 ALA A CA 1
ATOM 3489 C C . ALA A 1 430 ? 3.823 -8.173 44.025 1.00 92.62 430 ALA A C 1
ATOM 3491 O O . ALA A 1 430 ? 3.093 -9.166 44.068 1.00 92.62 430 ALA A O 1
ATOM 3492 N N . LYS A 1 431 ? 5.008 -8.181 43.388 1.00 93.31 431 LYS A N 1
ATOM 3493 C CA . LYS A 1 431 ? 5.548 -9.371 42.714 1.00 93.31 431 LYS A CA 1
ATOM 3494 C C . LYS A 1 431 ? 5.688 -10.529 43.686 1.00 93.31 431 LYS A C 1
ATOM 3496 O O . LYS A 1 431 ? 5.188 -11.612 43.396 1.00 93.31 431 LYS A O 1
ATOM 3501 N N . HIS A 1 432 ? 6.332 -10.305 44.830 1.00 92.12 432 HIS A N 1
ATOM 3502 C CA . HIS A 1 432 ? 6.586 -11.359 45.807 1.00 92.12 432 HIS A CA 1
ATOM 3503 C C . HIS A 1 432 ? 5.284 -12.035 46.262 1.00 92.12 432 HIS A C 1
ATOM 3505 O O . HIS A 1 432 ? 5.190 -13.262 46.247 1.00 92.12 432 HIS A O 1
ATOM 3511 N N . VAL A 1 433 ? 4.244 -11.262 46.603 1.00 92.38 433 VAL A N 1
ATOM 3512 C CA . VAL A 1 433 ? 2.969 -11.851 47.051 1.00 92.38 433 VAL A CA 1
ATOM 3513 C C . VAL A 1 433 ? 2.145 -12.471 45.920 1.00 92.38 433 VAL A C 1
ATOM 3515 O O . VAL A 1 433 ? 1.450 -13.452 46.167 1.00 92.38 433 VAL A O 1
ATOM 3518 N N . LEU A 1 434 ? 2.224 -11.967 44.685 1.00 92.75 434 LEU A N 1
ATOM 3519 C CA . LEU A 1 434 ? 1.518 -12.559 43.541 1.00 92.75 434 LEU A CA 1
ATOM 3520 C C . LEU A 1 434 ? 2.200 -13.858 43.067 1.00 92.75 434 LEU A C 1
ATOM 3522 O O . LEU A 1 434 ? 1.553 -14.903 42.982 1.00 92.75 434 LEU A O 1
ATOM 3526 N N . MET A 1 435 ? 3.522 -13.841 42.869 1.00 91.75 435 MET A N 1
ATOM 3527 C CA . MET A 1 435 ? 4.304 -15.007 42.428 1.00 91.75 435 MET A CA 1
ATOM 3528 C C . MET A 1 435 ? 4.379 -16.136 43.466 1.00 91.75 435 MET A C 1
ATOM 3530 O O . MET A 1 435 ? 4.618 -17.288 43.089 1.00 91.75 435 MET A O 1
ATOM 3534 N N . ALA A 1 436 ? 4.139 -15.847 44.750 1.00 90.12 436 ALA A N 1
ATOM 3535 C CA . ALA A 1 436 ? 4.004 -16.862 45.795 1.00 90.12 436 ALA A CA 1
ATOM 3536 C C . ALA A 1 436 ? 2.746 -17.739 45.632 1.00 90.12 436 ALA A C 1
ATOM 3538 O O . ALA A 1 436 ? 2.788 -18.916 45.978 1.00 90.12 436 ALA A O 1
ATOM 3539 N N . HIS A 1 437 ? 1.649 -17.194 45.084 1.00 89.44 437 HIS A N 1
ATOM 3540 C CA . HIS A 1 437 ? 0.358 -17.896 44.951 1.00 89.44 437 HIS A CA 1
ATOM 3541 C C . HIS A 1 437 ? -0.007 -18.288 43.509 1.00 89.44 437 HIS A C 1
ATOM 3543 O O . HIS A 1 437 ? -0.998 -18.991 43.302 1.00 89.44 437 HIS A O 1
ATOM 3549 N N . PHE A 1 438 ? 0.762 -17.861 42.502 1.00 87.75 438 PHE A N 1
ATOM 3550 C CA . PHE A 1 438 ? 0.605 -18.298 41.108 1.00 87.75 438 PHE A CA 1
ATOM 3551 C C . PHE A 1 438 ? 0.766 -19.833 40.986 1.00 87.75 438 PHE A C 1
ATOM 3553 O O . PHE A 1 438 ? 1.716 -20.364 41.569 1.00 87.75 438 PHE A O 1
ATOM 3560 N N . PRO A 1 439 ? -0.099 -20.567 40.243 1.00 87.00 439 PRO A N 1
ATOM 3561 C CA . PRO A 1 439 ? -1.101 -20.107 39.265 1.00 87.00 439 PRO A CA 1
ATOM 3562 C C . PRO A 1 439 ? -2.535 -19.932 39.823 1.00 87.00 439 PRO A C 1
ATOM 3564 O O . PRO A 1 439 ? -3.526 -20.096 39.107 1.00 87.00 439 PRO A O 1
ATOM 3567 N N . TYR A 1 440 ? -2.678 -19.601 41.111 1.00 88.00 440 TYR A N 1
ATOM 3568 C CA . TYR A 1 440 ? -3.952 -19.266 41.768 1.00 88.00 440 TYR A CA 1
ATOM 3569 C C . TYR A 1 440 ? -5.020 -20.372 41.675 1.00 88.00 440 TYR A C 1
ATOM 3571 O O . TYR A 1 440 ? -6.205 -20.076 41.520 1.00 88.00 440 TYR A O 1
ATOM 3579 N N . ILE A 1 441 ? -4.619 -21.651 41.722 1.00 78.56 441 ILE A N 1
ATOM 3580 C CA . ILE A 1 441 ? -5.454 -22.816 41.357 1.00 78.56 441 ILE A CA 1
ATOM 3581 C C . ILE A 1 441 ? -6.864 -22.745 41.970 1.00 78.56 441 ILE A C 1
ATOM 3583 O O . ILE A 1 441 ? -7.844 -22.807 41.229 1.00 78.56 441 ILE A O 1
ATOM 3587 N N . SER A 1 442 ? -6.966 -22.494 43.276 1.00 76.81 442 SER A N 1
ATOM 3588 C CA . SER A 1 442 ? -8.217 -22.436 44.048 1.00 76.81 442 SER A CA 1
ATOM 3589 C C . SER A 1 442 ? -9.051 -21.147 43.897 1.00 76.81 442 SER A C 1
ATOM 3591 O O . SER A 1 442 ? -10.100 -21.030 44.530 1.00 76.81 442 SER A O 1
ATOM 3593 N N . ALA A 1 443 ? -8.646 -20.186 43.057 1.00 80.69 443 ALA A N 1
ATOM 3594 C CA . ALA A 1 443 ? -9.466 -19.023 42.706 1.00 80.69 443 ALA A CA 1
ATOM 3595 C C . ALA A 1 443 ? -10.435 -19.318 41.545 1.00 80.69 443 ALA A C 1
ATOM 3597 O O . ALA A 1 443 ? -10.029 -19.797 40.478 1.00 80.69 443 ALA A O 1
ATOM 3598 N N . GLY A 1 444 ? -11.705 -18.934 41.717 1.00 79.69 444 GLY A N 1
ATOM 3599 C CA . GLY A 1 444 ? -12.705 -18.917 40.644 1.00 79.69 444 GLY A CA 1
ATOM 3600 C C . GLY A 1 444 ? -12.372 -17.910 39.531 1.00 79.69 444 GLY A C 1
ATOM 3601 O O . GLY A 1 444 ? -11.631 -16.949 39.750 1.00 79.69 444 GLY A O 1
ATOM 3602 N N . HIS A 1 445 ? -12.931 -18.114 38.331 1.00 76.88 445 HIS A N 1
ATOM 3603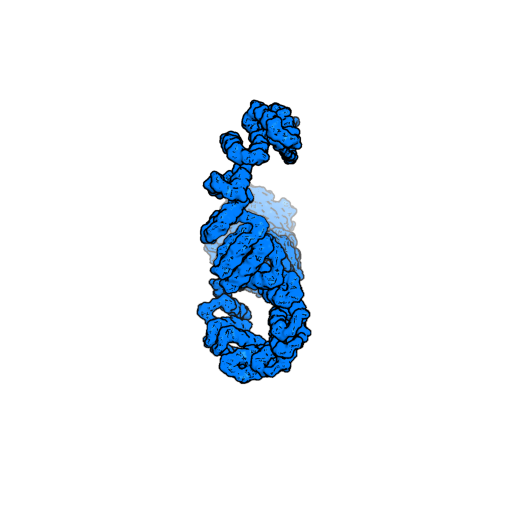 C CA . HIS A 1 445 ? -12.522 -17.441 37.082 1.00 76.88 445 HIS A CA 1
ATOM 3604 C C . HIS A 1 445 ? -12.344 -15.912 37.181 1.00 76.88 445 HIS A C 1
ATOM 3606 O O . HIS A 1 445 ? -11.304 -15.393 36.767 1.00 76.88 445 HIS A O 1
ATOM 3612 N N . LYS A 1 446 ? -13.319 -15.188 37.756 1.00 80.75 446 LYS A N 1
ATOM 3613 C CA . LYS A 1 446 ? -13.272 -13.716 37.883 1.00 80.75 446 LYS A CA 1
ATOM 3614 C C . LYS A 1 446 ? -12.100 -13.243 38.754 1.00 80.75 446 LYS A C 1
ATOM 3616 O O . LYS A 1 446 ? -11.396 -12.313 38.375 1.00 80.75 446 LYS A O 1
ATOM 3621 N N . LEU A 1 447 ? -11.855 -13.917 39.881 1.00 85.31 447 LEU A N 1
ATOM 3622 C CA . LEU A 1 447 ? -10.745 -13.614 40.792 1.00 85.31 447 LEU A CA 1
ATOM 3623 C C . LEU A 1 447 ? -9.391 -13.986 40.169 1.00 85.31 447 LEU A C 1
ATOM 3625 O O . LEU A 1 447 ? -8.451 -13.199 40.227 1.00 85.31 447 LEU A O 1
ATOM 3629 N N . LYS A 1 448 ? -9.306 -15.149 39.512 1.00 84.81 448 LYS A N 1
ATOM 3630 C CA . LYS A 1 448 ? -8.098 -15.608 38.810 1.00 84.81 448 LYS A CA 1
ATOM 3631 C C . LYS A 1 448 ? -7.669 -14.623 37.714 1.00 84.81 448 LYS A C 1
ATOM 3633 O O . LYS A 1 448 ? -6.505 -14.245 37.675 1.00 84.81 448 LYS A O 1
ATOM 3638 N N . SER A 1 449 ? -8.613 -14.122 36.912 1.00 79.06 449 SER A N 1
ATOM 3639 C CA . SER A 1 449 ? -8.337 -13.103 35.881 1.00 79.06 449 SER A CA 1
ATOM 3640 C C . SER A 1 449 ? -7.853 -11.771 36.477 1.00 79.06 449 SER A C 1
ATOM 3642 O O . SER A 1 449 ? -6.938 -11.155 35.941 1.00 79.06 449 SER A O 1
ATOM 3644 N N . GLN A 1 450 ? -8.417 -11.331 37.611 1.00 86.31 450 GLN A N 1
ATOM 3645 C CA . GLN A 1 450 ? -7.970 -10.107 38.298 1.00 86.31 450 GLN A CA 1
ATOM 3646 C C . GLN A 1 450 ? -6.551 -10.232 38.877 1.00 86.31 450 GLN A C 1
ATOM 3648 O O . GLN A 1 450 ? -5.780 -9.274 38.813 1.00 86.31 450 GLN A O 1
ATOM 3653 N N . LEU A 1 451 ? -6.189 -11.403 39.409 1.00 89.75 451 LEU A N 1
ATOM 3654 C CA . LEU A 1 451 ? -4.838 -11.679 39.909 1.00 89.75 451 LEU A CA 1
ATOM 3655 C C . LEU A 1 451 ? -3.810 -11.806 38.769 1.00 89.75 451 LEU A C 1
ATOM 3657 O O . LEU A 1 451 ? -2.685 -11.335 38.920 1.00 89.75 451 LEU A O 1
ATOM 3661 N N . LEU A 1 452 ? -4.196 -12.372 37.618 1.00 85.44 452 LEU A N 1
ATOM 3662 C CA . LEU A 1 452 ? -3.365 -12.396 36.405 1.00 85.44 452 LEU A CA 1
ATOM 3663 C C . LEU A 1 452 ? -3.108 -10.978 35.867 1.00 85.44 452 LEU A C 1
ATOM 3665 O O . LEU A 1 452 ? -1.955 -10.602 35.688 1.00 85.44 452 LEU A O 1
ATOM 3669 N N . ALA A 1 453 ? -4.148 -10.151 35.712 1.00 82.88 453 ALA A N 1
ATOM 3670 C CA . ALA A 1 453 ? -3.994 -8.762 35.267 1.00 82.88 453 ALA A CA 1
ATOM 3671 C C . ALA A 1 453 ? -3.100 -7.928 36.211 1.00 82.88 453 ALA A C 1
ATOM 3673 O O . ALA A 1 453 ? -2.300 -7.106 35.765 1.00 82.88 453 ALA A O 1
ATOM 3674 N N . ARG A 1 454 ? -3.181 -8.169 37.528 1.00 89.50 454 ARG A N 1
ATOM 3675 C CA . ARG A 1 454 ? -2.305 -7.521 38.521 1.00 89.50 454 ARG A CA 1
ATOM 3676 C C . ARG A 1 454 ? -0.858 -7.998 38.433 1.00 89.50 454 ARG A C 1
ATOM 3678 O O . ARG A 1 454 ? 0.038 -7.166 38.534 1.00 89.50 454 ARG A O 1
ATOM 3685 N N . LEU A 1 455 ? -0.628 -9.286 38.175 1.00 88.94 455 LEU A N 1
ATOM 3686 C CA . LEU A 1 455 ? 0.710 -9.821 37.905 1.00 88.94 455 LEU A CA 1
ATOM 3687 C C . LEU A 1 455 ? 1.327 -9.221 36.628 1.00 88.94 455 LEU A C 1
ATOM 3689 O O . LEU A 1 455 ? 2.536 -9.022 36.582 1.00 88.94 455 LEU A O 1
ATOM 3693 N N . TRP A 1 456 ? 0.509 -8.846 35.641 1.00 83.94 456 TRP A N 1
ATOM 3694 C CA . TRP A 1 456 ? 0.991 -8.182 34.425 1.00 83.94 456 TRP A CA 1
ATOM 3695 C C . TRP A 1 456 ? 1.261 -6.688 34.568 1.00 83.94 456 TRP A C 1
ATOM 3697 O O . TRP A 1 456 ? 2.203 -6.187 33.969 1.00 83.94 456 TRP A O 1
ATOM 3707 N N . SER A 1 457 ? 0.560 -5.977 35.455 1.00 84.56 457 SER A N 1
ATOM 3708 C CA . SER A 1 457 ? 0.889 -4.570 35.763 1.00 84.56 457 SER A CA 1
ATOM 3709 C C . SER A 1 457 ? 2.302 -4.350 36.357 1.00 84.56 457 SER A C 1
ATOM 3711 O O . SER A 1 457 ? 2.729 -3.209 36.549 1.00 84.56 457 SER A O 1
ATOM 3713 N N . ILE A 1 458 ? 3.030 -5.440 36.631 1.00 89.44 458 ILE A N 1
ATOM 3714 C CA . ILE A 1 458 ? 4.419 -5.499 37.113 1.00 89.44 458 ILE A CA 1
ATOM 3715 C C . ILE A 1 458 ? 5.313 -6.395 36.249 1.00 89.44 458 ILE A C 1
ATOM 3717 O O . ILE A 1 458 ? 6.334 -6.878 36.734 1.00 89.44 458 ILE A O 1
ATOM 3721 N N . GLU A 1 459 ? 4.976 -6.586 34.971 1.00 84.88 459 GLU A N 1
ATOM 3722 C CA . GLU A 1 459 ? 5.817 -7.302 33.999 1.00 84.88 459 GLU A CA 1
ATOM 3723 C C . GLU A 1 459 ? 7.285 -6.826 34.003 1.00 84.88 459 GLU A C 1
ATOM 3725 O O . GLU A 1 459 ? 8.199 -7.642 33.907 1.00 84.88 459 GLU A O 1
ATOM 3730 N N . SER A 1 460 ? 7.515 -5.530 34.257 1.00 83.06 460 SER A N 1
ATOM 3731 C CA . SER A 1 460 ? 8.837 -4.905 34.400 1.00 83.06 460 SER A CA 1
ATOM 3732 C C . SER A 1 460 ? 9.686 -5.437 35.566 1.00 83.06 460 SER A C 1
ATOM 3734 O O . SER A 1 460 ? 10.901 -5.270 35.557 1.00 83.06 460 SER A O 1
ATOM 3736 N N . GLU A 1 461 ? 9.074 -6.054 36.583 1.00 87.88 461 GLU A N 1
ATOM 3737 C CA . GLU A 1 461 ? 9.773 -6.674 37.720 1.00 87.88 461 GLU A CA 1
ATOM 3738 C C . GLU A 1 461 ? 9.952 -8.199 37.544 1.00 87.88 461 GLU A C 1
ATOM 3740 O O . GLU A 1 461 ? 10.618 -8.840 38.370 1.00 87.88 461 GLU A O 1
ATOM 3745 N N . LEU A 1 462 ? 9.330 -8.811 36.524 1.00 88.00 462 LEU A N 1
ATOM 3746 C CA . LEU A 1 462 ? 9.363 -10.259 36.295 1.00 88.00 462 LEU A CA 1
ATOM 3747 C C . LEU A 1 462 ? 10.713 -10.675 35.690 1.00 88.00 462 LEU A C 1
ATOM 3749 O O . LEU A 1 462 ? 11.057 -10.344 34.557 1.00 88.00 462 LEU A O 1
ATOM 3753 N N . SER A 1 463 ? 11.488 -11.433 36.463 1.00 88.31 463 SER A N 1
ATOM 3754 C CA . SER A 1 463 ? 12.780 -11.977 36.042 1.00 88.31 463 SER A CA 1
ATOM 3755 C C . SER A 1 463 ? 12.615 -13.125 35.041 1.00 88.31 463 SER A C 1
ATOM 3757 O O . SER A 1 463 ? 11.538 -13.703 34.897 1.00 88.31 463 SER A O 1
ATOM 3759 N N . LYS A 1 464 ? 13.712 -13.542 34.392 1.00 84.00 464 LYS A N 1
ATOM 3760 C CA . LYS A 1 464 ? 13.706 -14.722 33.505 1.00 84.00 464 LYS A CA 1
ATOM 3761 C C . LYS A 1 464 ? 13.184 -15.993 34.204 1.00 84.00 464 LYS A C 1
ATOM 3763 O O . LYS A 1 464 ? 12.488 -16.771 33.561 1.00 84.00 464 LYS A O 1
ATOM 3768 N N . GLN A 1 465 ? 13.446 -16.162 35.506 1.00 87.12 465 GLN A N 1
ATOM 3769 C CA . GLN A 1 465 ? 12.912 -17.276 36.304 1.00 87.12 465 GLN A CA 1
ATOM 3770 C C . GLN A 1 465 ? 11.417 -17.125 36.619 1.00 87.12 465 GLN A C 1
ATOM 3772 O O . GLN A 1 465 ? 10.692 -18.118 36.580 1.00 87.12 465 GLN A O 1
ATOM 3777 N N . ASP A 1 466 ? 10.934 -15.904 36.890 1.00 88.38 466 ASP A N 1
ATOM 3778 C CA . ASP A 1 466 ? 9.496 -15.655 37.076 1.00 88.38 466 ASP A CA 1
ATOM 3779 C C . ASP A 1 466 ? 8.722 -16.047 35.805 1.00 88.38 466 ASP A C 1
ATOM 3781 O O . ASP A 1 466 ? 7.716 -16.750 35.884 1.00 88.38 466 ASP A O 1
ATOM 3785 N N . TRP A 1 467 ? 9.251 -15.683 34.632 1.00 84.56 467 TRP A N 1
ATOM 3786 C CA . TRP A 1 467 ? 8.694 -16.069 33.335 1.00 84.56 467 TRP A CA 1
ATOM 3787 C C . TRP A 1 467 ? 8.706 -17.585 33.091 1.00 84.56 467 TRP A C 1
ATOM 3789 O O . TRP A 1 467 ? 7.672 -18.129 32.716 1.00 84.56 467 TRP A O 1
ATOM 3799 N N . GLN A 1 468 ? 9.804 -18.293 33.380 1.00 85.00 468 GLN A N 1
ATOM 3800 C CA . GLN A 1 468 ? 9.833 -19.761 33.261 1.00 85.00 468 GLN A CA 1
ATOM 3801 C C . GLN A 1 468 ? 8.838 -20.450 34.212 1.00 85.00 468 GLN A C 1
ATOM 3803 O O . GLN A 1 468 ? 8.214 -21.447 33.842 1.00 85.00 468 GLN A O 1
ATOM 3808 N N . LYS A 1 469 ? 8.637 -19.916 35.428 1.00 86.56 469 LYS A N 1
ATOM 3809 C CA . LYS A 1 469 ? 7.607 -20.404 36.364 1.00 86.56 469 LYS A CA 1
ATOM 3810 C C . LYS A 1 469 ? 6.188 -20.143 35.838 1.00 86.56 469 LYS A C 1
ATOM 3812 O O . LYS A 1 469 ? 5.306 -20.979 36.032 1.00 86.56 469 LYS A O 1
ATOM 3817 N N . ILE A 1 470 ? 5.967 -19.010 35.167 1.00 86.88 470 ILE A N 1
ATOM 3818 C CA . ILE A 1 470 ? 4.704 -18.695 34.486 1.00 86.88 470 ILE A CA 1
ATOM 3819 C C . ILE A 1 470 ? 4.445 -19.689 33.350 1.00 86.88 470 ILE A C 1
ATOM 3821 O O . ILE A 1 470 ? 3.379 -20.301 33.329 1.00 86.88 470 ILE A O 1
ATOM 3825 N N . GLU A 1 471 ? 5.408 -19.895 32.451 1.00 82.81 471 GLU A N 1
ATOM 3826 C CA . GLU A 1 471 ? 5.292 -20.792 31.291 1.00 82.81 471 GLU A CA 1
ATOM 3827 C C . GLU A 1 471 ? 4.979 -22.233 31.729 1.00 82.81 471 GLU A C 1
ATOM 3829 O O . GLU A 1 471 ? 3.937 -22.786 31.371 1.00 82.81 471 GLU A O 1
ATOM 3834 N N . THR A 1 472 ? 5.822 -22.807 32.593 1.00 83.00 472 THR A N 1
ATOM 3835 C CA . THR A 1 472 ? 5.685 -24.197 33.067 1.00 83.00 472 THR A CA 1
ATOM 3836 C C . THR A 1 472 ? 4.358 -24.463 33.780 1.00 83.00 472 THR A C 1
ATOM 3838 O O . THR A 1 472 ? 3.666 -25.426 33.442 1.00 83.00 472 THR A O 1
ATOM 3841 N N . ALA A 1 473 ? 3.947 -23.609 34.724 1.00 83.44 473 ALA A N 1
ATOM 3842 C CA . ALA A 1 473 ? 2.717 -23.821 35.493 1.00 83.44 473 ALA A CA 1
ATOM 3843 C C . ALA A 1 473 ? 1.426 -23.417 34.744 1.00 83.44 473 ALA A C 1
ATOM 3845 O O . ALA A 1 473 ? 0.331 -23.788 35.175 1.00 83.44 473 ALA A O 1
ATOM 3846 N N . SER A 1 474 ? 1.520 -22.709 33.610 1.00 81.62 474 SER A N 1
ATOM 3847 C CA . SER A 1 474 ? 0.350 -22.355 32.786 1.00 81.62 474 SER A CA 1
ATOM 3848 C C . SER A 1 474 ? -0.212 -23.532 31.984 1.00 81.62 474 SER A C 1
ATOM 3850 O O . SER A 1 474 ? -1.390 -23.531 31.623 1.00 81.62 474 SER A O 1
ATOM 3852 N N . SER A 1 475 ? 0.584 -24.586 31.784 1.00 73.75 475 SER A N 1
ATOM 3853 C CA . SER A 1 475 ? 0.160 -25.863 31.190 1.00 73.75 475 SER A CA 1
ATOM 3854 C C . SER A 1 475 ? -1.072 -26.486 31.877 1.00 73.75 475 SER A C 1
ATOM 3856 O O . SER A 1 475 ? -1.895 -27.113 31.205 1.00 73.75 475 SER A O 1
ATOM 3858 N N . HIS A 1 476 ? -1.259 -26.241 33.180 1.00 74.88 476 HIS A N 1
ATOM 3859 C CA . HIS A 1 476 ? -2.364 -26.758 33.998 1.00 74.88 476 HIS A CA 1
ATOM 3860 C C . HIS A 1 476 ? -3.535 -25.768 34.195 1.00 74.88 476 HIS A C 1
ATOM 3862 O O . HIS A 1 476 ? -4.468 -26.054 34.947 1.00 74.88 476 HIS A O 1
ATOM 3868 N N . LEU A 1 477 ? -3.519 -24.596 33.550 1.00 76.12 477 LEU A N 1
ATOM 3869 C CA . LEU A 1 477 ? -4.613 -23.621 33.648 1.00 76.12 477 LEU A CA 1
ATOM 3870 C C . LEU A 1 477 ? -5.871 -24.061 32.860 1.00 76.12 477 LEU A C 1
ATOM 3872 O O . LEU A 1 477 ? -5.754 -24.707 31.816 1.00 76.12 477 LEU A O 1
ATOM 3876 N N . PRO A 1 478 ? -7.088 -23.663 33.290 1.00 74.81 478 PRO A N 1
ATOM 3877 C CA . PRO A 1 478 ? -8.301 -23.838 32.490 1.00 74.81 478 PRO A CA 1
ATOM 3878 C C . PRO A 1 478 ? -8.255 -22.972 31.221 1.00 74.81 478 PRO A C 1
ATOM 3880 O O . PRO A 1 478 ? -7.629 -21.910 31.209 1.00 74.81 478 PRO A O 1
ATOM 3883 N N . ALA A 1 479 ? -8.968 -23.385 30.168 1.00 74.25 479 ALA A N 1
ATOM 3884 C CA . ALA A 1 479 ? -8.840 -22.824 28.816 1.00 74.25 479 ALA A CA 1
ATOM 3885 C C . ALA A 1 479 ? -8.932 -21.284 28.732 1.00 74.25 479 ALA A C 1
ATOM 3887 O O . ALA A 1 479 ? -8.136 -20.667 28.031 1.00 74.25 479 ALA A O 1
ATOM 3888 N N . SER A 1 480 ? -9.831 -20.631 29.484 1.00 70.69 480 SER A N 1
ATOM 3889 C CA . SER A 1 480 ? -9.935 -19.159 29.460 1.00 70.69 480 SER A CA 1
ATOM 3890 C C . SER A 1 480 ? -8.731 -18.447 30.092 1.00 70.69 480 SER A C 1
ATOM 3892 O O . SER A 1 480 ? -8.440 -17.312 29.732 1.00 70.69 480 SER A O 1
ATOM 3894 N N . ALA A 1 481 ? -8.056 -19.085 31.053 1.00 74.06 481 ALA A N 1
ATOM 3895 C CA . ALA A 1 481 ? -6.862 -18.546 31.699 1.00 74.06 481 ALA A CA 1
ATOM 3896 C C . ALA A 1 481 ? -5.604 -18.847 30.870 1.00 74.06 481 ALA A C 1
ATOM 3898 O O . ALA A 1 481 ? -4.744 -17.978 30.762 1.00 74.06 481 ALA A O 1
ATOM 3899 N N . LYS A 1 482 ? -5.543 -20.008 30.194 1.00 79.31 482 LYS A N 1
ATOM 3900 C CA . LYS A 1 482 ? -4.556 -20.258 29.128 1.00 79.31 482 LYS A CA 1
ATOM 3901 C C . LYS A 1 482 ? -4.649 -19.206 28.026 1.00 79.31 482 LYS A C 1
ATOM 3903 O O . LYS A 1 482 ? -3.640 -18.606 27.692 1.00 79.31 482 LYS A O 1
ATOM 3908 N N . ALA A 1 483 ? -5.855 -18.914 27.536 1.00 75.44 483 ALA A N 1
ATOM 3909 C CA . ALA A 1 483 ? -6.078 -17.896 26.509 1.00 75.44 483 ALA A CA 1
ATOM 3910 C C . ALA A 1 483 ? -5.593 -16.494 26.925 1.00 75.44 483 ALA A C 1
ATOM 3912 O O . ALA A 1 483 ? -5.033 -15.779 26.097 1.00 75.44 483 ALA A O 1
ATOM 3913 N N . GLN A 1 484 ? -5.767 -16.116 28.200 1.00 75.25 484 GLN A N 1
ATOM 3914 C CA . GLN A 1 484 ? -5.206 -14.873 28.739 1.00 75.25 484 GLN A CA 1
ATOM 3915 C C . GLN A 1 484 ? -3.673 -14.918 28.772 1.00 75.25 484 GLN A C 1
ATOM 3917 O O . GLN A 1 484 ? -3.042 -14.048 28.184 1.00 75.25 484 GLN A O 1
ATOM 3922 N N . VAL A 1 485 ? -3.062 -15.937 29.389 1.00 81.38 485 VAL A N 1
ATOM 3923 C CA . VAL A 1 485 ? -1.590 -16.025 29.478 1.00 81.38 485 VAL A CA 1
ATOM 3924 C C . VAL A 1 485 ? -0.932 -16.140 28.094 1.00 81.38 485 VAL A C 1
ATOM 3926 O O . VAL A 1 485 ? 0.120 -15.549 27.884 1.00 81.38 485 VAL A O 1
ATOM 3929 N N . ALA A 1 486 ? -1.559 -16.814 27.128 1.00 83.19 486 ALA A N 1
ATOM 3930 C CA . ALA A 1 486 ? -1.068 -16.920 25.755 1.00 83.19 486 ALA A CA 1
ATOM 3931 C C . ALA A 1 486 ? -0.971 -15.549 25.060 1.00 83.19 486 ALA A C 1
ATOM 3933 O O . ALA A 1 486 ? 0.105 -15.173 24.602 1.00 83.19 486 ALA A O 1
ATOM 3934 N N . GLY A 1 487 ? -2.055 -14.762 25.032 1.00 79.62 487 GLY A N 1
ATOM 3935 C CA . GLY A 1 487 ? -2.024 -13.416 24.437 1.00 79.62 487 GLY A CA 1
ATOM 3936 C C . GLY A 1 487 ? -1.004 -12.494 25.119 1.00 79.62 487 GLY A C 1
ATOM 3937 O O . GLY A 1 487 ? -0.276 -11.763 24.456 1.00 79.62 487 GLY A O 1
ATOM 3938 N N . LEU A 1 488 ? -0.882 -12.617 26.440 1.00 78.75 488 LEU A N 1
ATOM 3939 C CA . LEU A 1 488 ? 0.044 -11.844 27.266 1.00 78.75 488 LEU A CA 1
ATOM 3940 C C . LEU A 1 488 ? 1.528 -12.249 27.100 1.00 78.75 488 LEU A C 1
ATOM 3942 O O . LEU A 1 488 ? 2.420 -11.407 27.197 1.00 78.75 488 LEU A O 1
ATOM 3946 N N . LEU A 1 489 ? 1.821 -13.524 26.817 1.00 84.50 489 LEU A N 1
ATOM 3947 C CA . LEU A 1 489 ? 3.157 -13.980 26.405 1.00 84.50 489 LEU A CA 1
ATOM 3948 C C . LEU A 1 489 ? 3.500 -13.487 24.990 1.00 84.50 489 LEU A C 1
ATOM 3950 O O . LEU A 1 489 ? 4.654 -13.153 24.718 1.00 84.50 489 LEU A O 1
ATOM 3954 N N . ALA A 1 490 ? 2.504 -13.397 24.104 1.00 86.06 490 ALA A N 1
ATOM 3955 C CA . ALA A 1 490 ? 2.671 -12.867 22.754 1.00 86.06 490 ALA A CA 1
ATOM 3956 C C . ALA A 1 490 ? 2.986 -11.353 22.758 1.00 86.06 490 ALA A C 1
ATOM 3958 O O . ALA A 1 490 ? 3.845 -10.895 22.005 1.00 86.06 490 ALA A O 1
ATOM 3959 N N . GLU A 1 491 ? 2.382 -10.571 23.658 1.00 81.50 491 GLU A N 1
ATOM 3960 C CA . GLU A 1 491 ? 2.748 -9.157 23.864 1.00 81.50 491 GLU A CA 1
ATOM 3961 C C . GLU A 1 491 ? 4.220 -8.994 24.281 1.00 81.50 491 GLU A C 1
ATOM 3963 O O . GLU A 1 491 ? 4.924 -8.144 23.732 1.00 81.50 491 GLU A O 1
ATOM 3968 N N . GLN A 1 492 ? 4.705 -9.882 25.157 1.00 83.50 492 GLN A N 1
ATOM 3969 C CA . GLN A 1 492 ? 6.099 -9.971 25.616 1.00 83.50 492 GLN A CA 1
ATOM 3970 C C . GLN A 1 492 ? 7.057 -10.656 24.618 1.00 83.50 492 GLN A C 1
ATOM 3972 O O . GLN A 1 492 ? 8.185 -11.006 24.970 1.00 83.50 492 GLN A O 1
ATOM 3977 N N . GLY A 1 493 ? 6.636 -10.878 23.368 1.00 84.62 493 GLY A N 1
ATOM 3978 C CA . GLY A 1 493 ? 7.486 -11.441 22.314 1.00 84.62 493 GLY A CA 1
ATOM 3979 C C . GLY A 1 493 ? 7.830 -12.927 22.482 1.00 84.62 493 GLY A C 1
ATOM 3980 O O . GLY A 1 493 ? 8.671 -13.441 21.746 1.00 84.62 493 GLY A O 1
ATOM 3981 N N . ARG A 1 494 ? 7.189 -13.643 23.416 1.00 87.94 494 ARG A N 1
ATOM 3982 C CA . ARG A 1 494 ? 7.389 -15.079 23.688 1.00 87.94 494 ARG A CA 1
ATOM 3983 C C . ARG A 1 494 ? 6.459 -15.933 22.818 1.00 87.94 494 ARG A C 1
ATOM 3985 O O . ARG A 1 494 ? 5.712 -16.769 23.323 1.00 87.94 494 ARG A O 1
ATOM 3992 N N . CYS A 1 495 ? 6.489 -15.704 21.503 1.00 90.25 495 CYS A N 1
ATOM 3993 C CA . CYS A 1 495 ? 5.472 -16.208 20.570 1.00 90.25 495 CYS A CA 1
ATOM 3994 C C . CYS A 1 495 ? 5.303 -17.738 20.603 1.00 90.25 495 CYS A C 1
ATOM 3996 O O . CYS A 1 495 ? 4.177 -18.215 20.525 1.00 90.25 495 CYS A O 1
ATOM 3998 N N . GLN A 1 496 ? 6.389 -18.501 20.791 1.00 88.00 496 GLN A N 1
ATOM 3999 C CA . GLN A 1 496 ? 6.307 -19.963 20.876 1.00 88.00 496 GLN A CA 1
ATOM 4000 C C . GLN A 1 496 ? 5.553 -20.429 22.129 1.00 88.00 496 GLN A C 1
ATOM 4002 O O . GLN A 1 496 ? 4.548 -21.115 22.005 1.00 88.00 496 GLN A O 1
ATOM 4007 N N . ALA A 1 497 ? 5.947 -19.970 23.322 1.00 85.81 497 ALA A N 1
ATOM 4008 C CA . ALA A 1 497 ? 5.260 -20.323 24.569 1.00 85.81 497 ALA A CA 1
ATOM 4009 C C . ALA A 1 497 ? 3.796 -19.832 24.603 1.00 85.81 497 ALA A C 1
ATOM 4011 O O . ALA A 1 497 ? 2.946 -20.423 25.269 1.00 85.81 497 ALA A O 1
ATOM 4012 N N . ALA A 1 498 ? 3.484 -18.762 23.865 1.00 87.75 498 ALA A N 1
ATOM 4013 C CA . ALA A 1 498 ? 2.115 -18.325 23.620 1.00 87.75 498 ALA A CA 1
ATOM 4014 C C . ALA A 1 498 ? 1.334 -19.293 22.705 1.00 87.75 498 ALA A C 1
ATOM 4016 O O . ALA A 1 498 ? 0.166 -19.575 22.979 1.00 87.75 498 ALA A O 1
ATOM 4017 N N . ALA A 1 499 ? 1.963 -19.818 21.648 1.00 87.38 499 ALA A N 1
ATOM 4018 C CA . ALA A 1 499 ? 1.366 -20.796 20.739 1.00 87.38 499 ALA A CA 1
ATOM 4019 C C . ALA A 1 499 ? 1.152 -22.159 21.425 1.00 87.38 499 ALA A C 1
ATOM 4021 O O . ALA A 1 499 ? 0.061 -22.722 21.333 1.00 87.38 499 ALA A O 1
ATOM 4022 N N . ASP A 1 500 ? 2.134 -22.627 22.202 1.00 85.94 500 ASP A N 1
ATOM 4023 C CA . ASP A 1 500 ? 2.091 -23.882 22.972 1.00 85.94 500 ASP A CA 1
ATOM 4024 C C . ASP A 1 500 ? 0.950 -23.907 24.020 1.00 85.94 500 ASP A C 1
ATOM 4026 O O . ASP A 1 500 ? 0.520 -24.970 24.474 1.00 85.94 500 ASP A O 1
ATOM 4030 N N . LEU A 1 501 ? 0.436 -22.732 24.412 1.00 83.19 501 LEU A N 1
ATOM 4031 C CA . LEU A 1 501 ? -0.686 -22.565 25.344 1.00 83.19 501 LEU A CA 1
ATOM 4032 C C . LEU A 1 501 ? -2.053 -22.363 24.664 1.00 83.19 501 LEU A C 1
ATOM 4034 O O . LEU A 1 501 ? -3.051 -22.161 25.368 1.00 83.19 501 LEU A O 1
ATOM 4038 N N . MET A 1 502 ? -2.151 -22.435 23.333 1.00 78.19 502 MET A N 1
ATOM 4039 C CA . MET A 1 502 ? -3.448 -22.381 22.652 1.00 78.19 502 MET A CA 1
ATOM 4040 C C . MET A 1 502 ? -4.361 -23.564 23.012 1.00 78.19 502 MET A C 1
ATOM 4042 O O . MET A 1 502 ? -3.938 -24.688 23.278 1.00 78.19 502 MET A O 1
ATOM 4046 N N . SER A 1 503 ? -5.667 -23.300 22.991 1.00 68.62 503 SER A N 1
ATOM 4047 C CA . SER A 1 503 ? -6.706 -24.328 22.977 1.00 68.62 503 SER A CA 1
ATOM 4048 C C . SER A 1 503 ? -6.857 -24.919 21.572 1.00 68.62 503 SER A C 1
ATOM 4050 O O . SER A 1 503 ? -6.682 -24.203 20.592 1.00 68.62 503 SER A O 1
ATOM 4052 N N . GLN A 1 504 ? -7.280 -26.187 21.474 1.00 70.50 504 GLN A N 1
ATOM 4053 C CA . GLN A 1 504 ? -7.584 -26.867 20.197 1.00 70.50 504 GLN A CA 1
ATOM 4054 C C . GLN A 1 504 ? -8.578 -26.091 19.311 1.00 70.50 504 GLN A C 1
ATOM 4056 O O . GLN A 1 504 ? -8.534 -26.190 18.091 1.00 70.50 504 GLN A O 1
ATOM 4061 N N . SER A 1 505 ? -9.446 -25.285 19.926 1.00 77.50 505 SER A N 1
ATOM 4062 C CA . SER A 1 505 ? -10.211 -24.231 19.258 1.00 77.50 505 SER A CA 1
ATOM 4063 C C . SER A 1 505 ? -9.721 -22.874 19.785 1.00 77.50 505 SER A C 1
ATOM 4065 O O . SER A 1 505 ? -10.153 -22.453 20.868 1.00 77.50 505 SER A O 1
ATOM 4067 N N . PRO A 1 506 ? -8.764 -22.207 19.117 1.00 81.38 506 PRO A N 1
ATOM 4068 C CA . PRO A 1 506 ? -8.296 -20.886 19.518 1.00 81.38 506 PRO A CA 1
ATOM 4069 C C . PRO A 1 506 ? -9.315 -19.817 19.103 1.00 81.38 506 PRO A C 1
ATOM 4071 O O . PRO A 1 506 ? -9.934 -19.902 18.045 1.00 81.38 506 PRO A O 1
ATOM 4074 N N . ARG A 1 507 ? -9.506 -18.785 19.929 1.00 84.19 507 ARG A N 1
ATOM 4075 C CA . ARG A 1 507 ? -10.334 -17.628 19.552 1.00 84.19 507 ARG A CA 1
ATOM 4076 C C . ARG A 1 507 ? -9.558 -16.716 18.607 1.00 84.19 507 ARG A C 1
ATOM 4078 O O . ARG A 1 507 ? -8.353 -16.546 18.778 1.00 84.19 507 ARG A O 1
ATOM 4085 N N . ARG A 1 508 ? -10.264 -16.025 17.707 1.00 86.94 508 ARG A N 1
ATOM 4086 C CA . ARG A 1 508 ? -9.673 -15.059 16.765 1.00 86.94 508 ARG A CA 1
ATOM 4087 C C . ARG A 1 508 ? -8.715 -14.059 17.425 1.00 86.94 508 ARG A C 1
ATOM 4089 O O . ARG A 1 508 ? -7.638 -13.820 16.895 1.00 86.94 508 ARG A O 1
ATOM 4096 N N . SER A 1 509 ? -9.048 -13.533 18.606 1.00 83.44 509 SER A N 1
ATOM 4097 C CA . SER A 1 509 ? -8.164 -12.610 19.334 1.00 83.44 509 SER A CA 1
ATOM 4098 C C . SER A 1 509 ? -6.810 -13.222 19.719 1.00 83.44 509 SER A C 1
ATOM 4100 O O . SER A 1 509 ? -5.808 -12.520 19.683 1.00 83.44 509 SER A O 1
ATOM 4102 N N . GLN A 1 510 ? -6.752 -14.522 20.033 1.00 84.56 510 GLN A N 1
ATOM 4103 C CA . GLN A 1 510 ? -5.499 -15.226 20.344 1.00 84.56 510 GLN A CA 1
ATOM 4104 C C . GLN A 1 510 ? -4.630 -15.385 19.090 1.00 84.56 510 GLN A C 1
ATOM 4106 O O . GLN A 1 510 ? -3.423 -15.158 19.149 1.00 84.56 510 GLN A O 1
ATOM 4111 N N . LEU A 1 511 ? -5.254 -15.726 17.957 1.00 89.38 511 LEU A N 1
ATOM 4112 C CA . LEU A 1 511 ? -4.581 -15.836 16.661 1.00 89.38 511 LEU A CA 1
ATOM 4113 C C . LEU A 1 511 ? -4.016 -14.478 16.222 1.00 89.38 511 LEU A C 1
ATOM 4115 O O . LEU A 1 511 ? -2.853 -14.406 15.845 1.00 89.38 511 LEU A O 1
ATOM 4119 N N . MET A 1 512 ? -4.778 -13.388 16.378 1.00 89.44 512 MET A N 1
ATOM 4120 C CA . MET A 1 512 ? -4.290 -12.029 16.106 1.00 89.44 512 MET A CA 1
ATOM 4121 C C . MET A 1 512 ? -3.110 -11.641 17.015 1.00 89.44 512 MET A C 1
ATOM 4123 O O . MET A 1 512 ? -2.107 -11.137 16.514 1.00 89.44 512 MET A O 1
ATOM 4127 N N . SER A 1 513 ? -3.167 -11.911 18.328 1.00 88.00 513 SER A N 1
ATOM 4128 C CA . SER A 1 513 ? -2.031 -11.659 19.236 1.00 88.00 513 SER A CA 1
ATOM 4129 C C . SER A 1 513 ? -0.765 -12.418 18.816 1.00 88.00 513 SER A C 1
ATOM 4131 O O . SER A 1 513 ? 0.326 -11.847 18.837 1.00 88.00 513 SER A O 1
ATOM 4133 N N . LEU A 1 514 ? -0.896 -13.681 18.396 1.00 90.44 514 LEU A N 1
ATOM 4134 C CA . LEU A 1 514 ? 0.222 -14.477 17.879 1.00 90.44 514 LEU A CA 1
ATOM 4135 C C . LEU A 1 514 ? 0.744 -13.947 16.543 1.00 90.44 514 LEU A C 1
ATOM 4137 O O . LEU A 1 514 ? 1.957 -13.817 16.381 1.00 90.44 514 LEU A O 1
ATOM 4141 N N . ALA A 1 515 ? -0.145 -13.580 15.622 1.00 91.50 515 ALA A N 1
ATOM 4142 C CA . ALA A 1 515 ? 0.219 -13.015 14.330 1.00 91.50 515 ALA A CA 1
ATOM 4143 C C . ALA A 1 515 ? 1.042 -11.725 14.490 1.00 91.50 515 ALA A C 1
ATOM 4145 O O . ALA A 1 515 ? 2.145 -11.631 13.952 1.00 91.50 515 ALA A O 1
ATOM 4146 N N . TYR A 1 516 ? 0.590 -10.786 15.333 1.00 91.31 516 TYR A N 1
ATOM 4147 C CA . TYR A 1 516 ? 1.349 -9.574 15.666 1.00 91.31 516 TYR A CA 1
ATOM 4148 C C . TYR A 1 516 ? 2.672 -9.867 16.403 1.00 91.31 516 TYR A C 1
ATOM 4150 O O . TYR A 1 516 ? 3.655 -9.148 16.209 1.00 91.31 516 TYR A O 1
ATOM 4158 N N . CYS A 1 517 ? 2.744 -10.926 17.218 1.00 92.69 517 CYS A N 1
ATOM 4159 C CA . CYS A 1 517 ? 3.988 -11.351 17.871 1.00 92.69 517 CYS A CA 1
ATOM 4160 C C . CYS A 1 517 ? 5.024 -11.845 16.852 1.00 92.69 517 CYS A C 1
ATOM 4162 O O . CYS A 1 517 ? 6.140 -11.322 16.789 1.00 92.69 517 CYS A O 1
ATOM 4164 N N . TYR A 1 518 ? 4.647 -12.804 16.003 1.00 92.69 518 TYR A N 1
ATOM 4165 C CA . TYR A 1 518 ? 5.533 -13.328 14.964 1.00 92.69 518 TYR A CA 1
ATOM 4166 C C . TYR A 1 518 ? 5.867 -12.261 13.905 1.00 92.69 518 TYR A C 1
ATOM 4168 O O . TYR A 1 518 ? 6.991 -12.243 13.405 1.00 92.69 518 TYR A O 1
ATOM 4176 N N . GLN A 1 519 ? 4.968 -11.304 13.639 1.00 90.56 519 GLN A N 1
ATOM 4177 C CA . GLN A 1 519 ? 5.236 -10.146 12.778 1.00 90.56 519 GLN A CA 1
ATOM 4178 C C . GLN A 1 519 ? 6.339 -9.246 13.353 1.00 90.56 519 GLN A C 1
ATOM 4180 O O . GLN A 1 519 ? 7.267 -8.890 12.623 1.00 90.56 519 GLN A O 1
ATOM 4185 N N . LYS A 1 520 ? 6.308 -8.932 14.660 1.00 89.44 520 LYS A N 1
ATOM 4186 C CA . LYS A 1 520 ? 7.407 -8.215 15.342 1.00 89.44 520 LYS A CA 1
ATOM 4187 C C . LYS A 1 520 ? 8.734 -8.981 15.249 1.00 89.44 520 LYS A C 1
ATOM 4189 O O . LYS A 1 520 ? 9.775 -8.362 15.050 1.00 89.44 520 LYS A O 1
ATOM 4194 N N . GLN A 1 521 ? 8.696 -10.314 15.327 1.00 89.62 521 GLN A N 1
ATOM 4195 C CA . GLN A 1 521 ? 9.864 -11.182 15.112 1.00 89.62 521 GLN A CA 1
ATOM 4196 C C . GLN A 1 521 ? 10.267 -11.353 13.629 1.00 89.62 521 GLN A C 1
ATOM 4198 O O . GLN A 1 521 ? 11.264 -12.014 13.350 1.00 89.62 521 GLN A O 1
ATOM 4203 N N . ARG A 1 522 ? 9.520 -10.777 12.672 1.00 86.62 522 ARG A N 1
ATOM 4204 C CA . ARG A 1 522 ? 9.679 -10.965 11.212 1.00 86.62 522 ARG A CA 1
ATOM 4205 C C . ARG A 1 522 ? 9.562 -12.428 10.738 1.00 86.62 522 ARG A C 1
ATOM 4207 O O . ARG A 1 522 ? 10.042 -12.757 9.656 1.00 86.62 522 ARG A O 1
ATOM 4214 N N . SER A 1 523 ? 8.911 -13.287 11.519 1.00 87.06 523 SER A N 1
ATOM 4215 C CA . SER A 1 523 ? 8.735 -14.717 11.237 1.00 87.06 523 SER A CA 1
ATOM 4216 C C . SER A 1 523 ? 7.596 -14.972 10.231 1.00 87.06 523 SER A C 1
ATOM 4218 O O . SER A 1 523 ? 6.570 -14.287 10.308 1.00 87.06 523 SER A O 1
ATOM 4220 N N . PRO A 1 524 ? 7.728 -15.951 9.307 1.00 81.56 524 PRO A N 1
ATOM 4221 C CA . PRO A 1 524 ? 6.692 -16.265 8.318 1.00 81.56 524 PRO A CA 1
ATOM 4222 C C . PRO A 1 524 ? 5.376 -16.748 8.944 1.00 81.56 524 PRO A C 1
ATOM 4224 O O . PRO A 1 524 ? 4.320 -16.425 8.409 1.00 81.56 524 PRO A O 1
ATOM 4227 N N . PHE A 1 525 ? 5.415 -17.400 10.118 1.00 88.50 525 PHE A N 1
ATOM 4228 C CA . PHE A 1 525 ? 4.220 -17.898 10.824 1.00 88.50 525 PHE A CA 1
ATOM 4229 C C . PHE A 1 525 ? 3.164 -16.816 11.104 1.00 88.50 525 PHE A C 1
ATOM 4231 O O . PHE A 1 525 ? 1.994 -17.124 11.321 1.00 88.50 525 PHE A O 1
ATOM 4238 N N . ALA A 1 526 ? 3.550 -15.536 11.093 1.00 91.69 526 ALA A N 1
ATOM 4239 C CA . ALA A 1 526 ? 2.611 -14.424 11.181 1.00 91.69 526 ALA A CA 1
ATOM 4240 C C . ALA A 1 526 ? 1.517 -14.485 10.100 1.00 91.69 526 ALA A C 1
ATOM 4242 O O . ALA A 1 526 ? 0.359 -14.205 10.403 1.00 91.69 526 ALA A O 1
ATOM 4243 N N . TYR A 1 527 ? 1.866 -14.886 8.870 1.00 91.50 527 TYR A N 1
ATOM 4244 C CA . TYR A 1 527 ? 0.913 -15.031 7.769 1.00 91.50 527 TYR A CA 1
ATOM 4245 C C . TYR A 1 527 ? -0.122 -16.121 8.071 1.00 91.50 527 TYR A C 1
ATOM 4247 O O . TYR A 1 527 ? -1.322 -15.863 7.991 1.00 91.50 527 TYR A O 1
ATOM 4255 N N . ASP A 1 528 ? 0.334 -17.294 8.517 1.00 91.06 528 ASP A N 1
ATOM 4256 C CA . ASP A 1 528 ? -0.529 -18.431 8.859 1.00 91.06 528 ASP A CA 1
ATOM 4257 C C . ASP A 1 528 ? -1.507 -18.078 9.990 1.00 91.06 528 ASP A C 1
ATOM 4259 O O . ASP A 1 528 ? -2.692 -18.409 9.925 1.00 91.06 528 ASP A O 1
ATOM 4263 N N . TYR A 1 529 ? -1.046 -17.339 11.007 1.00 92.25 529 TYR A N 1
ATOM 4264 C CA . TYR A 1 529 ? -1.901 -16.887 12.106 1.00 92.25 529 TYR A CA 1
ATOM 4265 C C . TYR A 1 529 ? -2.888 -15.781 11.700 1.00 92.25 529 TYR A C 1
ATOM 4267 O O . TYR A 1 529 ? -4.027 -15.806 12.173 1.00 92.25 529 TYR A O 1
ATOM 4275 N N . PHE A 1 530 ? -2.523 -14.854 10.802 1.00 93.38 530 PHE A N 1
ATOM 4276 C CA . PHE A 1 530 ? -3.493 -13.910 10.226 1.00 93.38 530 PHE A CA 1
ATOM 4277 C C . PHE A 1 530 ? -4.529 -14.631 9.348 1.00 93.38 530 PHE A C 1
ATOM 4279 O O . PHE A 1 530 ? -5.716 -14.320 9.434 1.00 93.38 530 PHE A O 1
ATOM 4286 N N . LEU A 1 531 ? -4.115 -15.631 8.563 1.00 92.88 531 LEU A N 1
ATOM 4287 C CA . LEU A 1 531 ? -4.999 -16.423 7.705 1.00 92.88 531 LEU A CA 1
ATOM 4288 C C . LEU A 1 531 ? -5.976 -17.280 8.528 1.00 92.88 531 LEU A C 1
ATOM 4290 O O . LEU A 1 531 ? -7.168 -17.326 8.228 1.00 92.88 531 LEU A O 1
ATOM 4294 N N . ALA A 1 532 ? -5.504 -17.893 9.616 1.00 91.25 532 ALA A N 1
ATOM 4295 C CA . ALA A 1 532 ? -6.353 -18.614 10.561 1.00 91.25 532 ALA A CA 1
ATOM 4296 C C . ALA A 1 532 ? -7.323 -17.680 11.314 1.00 91.25 532 ALA A C 1
ATOM 4298 O O . ALA A 1 532 ? -8.456 -18.067 11.600 1.00 91.25 532 ALA A O 1
ATOM 4299 N N . ALA A 1 533 ? -6.910 -16.446 11.629 1.00 91.56 533 ALA A N 1
ATOM 4300 C CA . ALA A 1 533 ? -7.782 -15.444 12.243 1.00 91.56 533 ALA A CA 1
ATOM 4301 C C . ALA A 1 533 ? -8.896 -14.977 11.286 1.00 91.56 533 ALA A C 1
ATOM 4303 O O . ALA A 1 533 ? -10.053 -14.875 11.699 1.00 91.56 533 ALA A O 1
ATOM 4304 N N . GLU A 1 534 ? -8.550 -14.738 10.019 1.00 91.69 534 GLU A N 1
ATOM 4305 C CA . GLU A 1 534 ? -9.468 -14.392 8.927 1.00 91.69 534 GLU A CA 1
ATOM 4306 C C . GLU A 1 534 ? -10.503 -15.508 8.685 1.00 91.69 534 GLU A C 1
ATOM 4308 O O . GLU A 1 534 ? -11.694 -15.231 8.565 1.00 91.69 534 GLU A O 1
ATOM 4313 N N . ALA A 1 535 ? -10.074 -16.776 8.714 1.00 91.50 535 ALA A N 1
ATOM 4314 C CA . ALA A 1 535 ? -10.944 -17.941 8.524 1.00 91.50 535 ALA A CA 1
ATOM 4315 C C . ALA A 1 535 ? -12.000 -18.142 9.634 1.00 91.50 535 ALA A C 1
ATOM 4317 O O . ALA A 1 535 ? -13.023 -18.780 9.390 1.00 91.50 535 ALA A O 1
ATOM 4318 N N . LEU A 1 536 ? -11.783 -17.604 10.843 1.00 90.56 536 LEU A N 1
ATOM 4319 C CA . LEU A 1 536 ? -12.799 -17.597 11.908 1.00 90.56 536 LEU A CA 1
ATOM 4320 C C . LEU A 1 536 ? -13.794 -16.440 11.761 1.00 90.56 536 LEU A C 1
ATOM 4322 O O . LEU A 1 536 ? -14.975 -16.602 12.060 1.00 90.56 536 LEU A O 1
ATOM 4326 N N . GLN A 1 537 ? -13.306 -15.265 11.363 1.00 87.88 537 GLN A N 1
ATOM 4327 C CA . GLN A 1 537 ? -14.113 -14.087 11.062 1.00 87.88 537 GLN A CA 1
ATOM 4328 C C . GLN A 1 537 ? -13.268 -13.105 10.244 1.00 87.88 537 GLN A C 1
ATOM 4330 O O . GLN A 1 537 ? -12.252 -12.603 10.730 1.00 87.88 537 GLN A O 1
ATOM 4335 N N . SER A 1 538 ? -13.734 -12.783 9.039 1.00 84.50 538 SER A N 1
ATOM 4336 C CA . SER A 1 538 ? -13.146 -11.727 8.217 1.00 84.50 538 SER A CA 1
ATOM 4337 C C . SER A 1 538 ? -13.335 -10.362 8.881 1.00 84.50 538 SER A C 1
ATOM 4339 O O . SER A 1 538 ? -14.454 -10.004 9.266 1.00 84.50 538 SER A O 1
ATOM 4341 N N . ASP A 1 539 ? -12.252 -9.596 9.026 1.00 83.94 539 ASP A N 1
ATOM 4342 C CA . ASP A 1 539 ? -12.331 -8.156 9.265 1.00 83.94 539 ASP A CA 1
ATOM 4343 C C . ASP A 1 539 ? -11.151 -7.401 8.640 1.00 83.94 539 ASP A C 1
ATOM 4345 O O . ASP A 1 539 ? -10.117 -7.962 8.275 1.00 83.94 539 ASP A O 1
ATOM 4349 N N . ARG A 1 540 ? -11.313 -6.079 8.575 1.00 86.31 540 ARG A N 1
ATOM 4350 C CA . ARG A 1 540 ? -10.337 -5.131 8.035 1.00 86.31 540 ARG A CA 1
ATOM 4351 C C . ARG A 1 540 ? -8.917 -5.297 8.586 1.00 86.31 540 ARG A C 1
ATOM 4353 O O . ARG A 1 540 ? -7.970 -5.060 7.846 1.00 86.31 540 ARG A O 1
ATOM 4360 N N . ALA A 1 541 ? -8.747 -5.667 9.855 1.00 84.62 541 ALA A N 1
ATOM 4361 C CA . ALA A 1 541 ? -7.431 -5.769 10.473 1.00 84.62 541 ALA A CA 1
ATOM 4362 C C . ALA A 1 541 ? -6.673 -7.018 10.004 1.00 84.62 541 ALA A C 1
ATOM 4364 O O . ALA A 1 541 ? -5.495 -6.900 9.673 1.00 84.62 541 ALA A O 1
ATOM 4365 N N . SER A 1 542 ? -7.317 -8.191 9.920 1.00 88.00 542 SER A N 1
ATOM 4366 C CA . SER A 1 542 ? -6.654 -9.381 9.359 1.00 88.00 542 SER A CA 1
ATOM 4367 C C . SER A 1 542 ? -6.512 -9.286 7.840 1.00 88.00 542 SER A C 1
ATOM 4369 O O . SER A 1 542 ? -5.418 -9.535 7.332 1.00 88.00 542 SER A O 1
ATOM 4371 N N . THR A 1 543 ? -7.538 -8.820 7.118 1.00 91.56 543 THR A N 1
ATOM 4372 C CA . THR A 1 543 ? -7.477 -8.682 5.654 1.00 91.56 543 THR A CA 1
ATOM 4373 C C . THR A 1 543 ? -6.377 -7.705 5.212 1.00 91.56 543 THR A C 1
ATOM 4375 O O . THR A 1 543 ? -5.644 -8.012 4.273 1.00 91.56 543 THR A O 1
ATOM 4378 N N . ALA A 1 544 ? -6.196 -6.563 5.893 1.00 91.94 544 ALA A N 1
ATOM 4379 C CA . ALA A 1 544 ? -5.146 -5.600 5.541 1.00 91.94 544 ALA A CA 1
ATOM 4380 C C . ALA A 1 544 ? -3.736 -6.143 5.809 1.00 91.94 544 ALA A C 1
ATOM 4382 O O . ALA A 1 544 ? -2.855 -5.997 4.964 1.00 91.94 544 ALA A O 1
ATOM 4383 N N . GLN A 1 545 ? -3.506 -6.819 6.944 1.00 92.75 545 GLN A N 1
ATOM 4384 C CA . GLN A 1 545 ? -2.201 -7.440 7.207 1.00 92.75 545 GLN A CA 1
ATOM 4385 C C . GLN A 1 545 ? -1.890 -8.544 6.189 1.00 92.75 545 GLN A C 1
ATOM 4387 O O . GLN A 1 545 ? -0.765 -8.612 5.698 1.00 92.75 545 GLN A O 1
ATOM 4392 N N . LEU A 1 546 ? -2.885 -9.351 5.809 1.00 93.25 546 LEU A N 1
ATOM 4393 C CA . LEU A 1 546 ? -2.750 -10.341 4.741 1.00 93.25 546 LEU A CA 1
ATOM 4394 C C . LEU A 1 546 ? -2.389 -9.698 3.391 1.00 93.25 546 LEU A C 1
ATOM 4396 O O . LEU A 1 546 ? -1.453 -10.161 2.748 1.00 93.25 546 LEU A O 1
ATOM 4400 N N . ALA A 1 547 ? -3.039 -8.596 3.004 1.00 94.44 547 ALA A N 1
ATOM 4401 C CA . ALA A 1 547 ? -2.733 -7.877 1.762 1.00 94.44 547 ALA A CA 1
ATOM 4402 C C . ALA A 1 547 ? -1.312 -7.271 1.745 1.00 94.44 547 ALA A C 1
ATOM 4404 O O . ALA A 1 547 ? -0.615 -7.347 0.731 1.00 94.44 547 ALA A O 1
ATOM 4405 N N . TYR A 1 548 ? -0.840 -6.728 2.878 1.00 93.81 548 TYR A N 1
ATOM 4406 C CA . TYR A 1 548 ? 0.558 -6.300 3.038 1.00 93.81 548 TYR A CA 1
ATOM 4407 C C . TYR A 1 548 ? 1.544 -7.473 2.902 1.00 93.81 548 TYR A C 1
ATOM 4409 O O . TYR A 1 548 ? 2.615 -7.308 2.316 1.00 93.81 548 TYR A O 1
ATOM 4417 N N . TYR A 1 549 ? 1.213 -8.648 3.445 1.00 92.75 549 TYR A N 1
ATOM 4418 C CA . TYR A 1 549 ? 2.073 -9.830 3.369 1.00 92.75 549 TYR A CA 1
ATOM 4419 C C . TYR A 1 549 ? 2.123 -10.448 1.967 1.00 92.75 549 TYR A C 1
ATOM 4421 O O . TYR A 1 549 ? 3.215 -10.789 1.515 1.00 92.75 549 TYR A O 1
ATOM 4429 N N . ASP A 1 550 ? 0.990 -10.534 1.269 1.00 93.50 550 ASP A N 1
ATOM 4430 C CA . ASP A 1 550 ? 0.915 -10.979 -0.126 1.00 93.50 550 ASP A CA 1
ATOM 4431 C C . ASP A 1 550 ? 1.821 -10.128 -1.026 1.00 93.50 550 ASP A C 1
ATOM 4433 O O . ASP A 1 550 ? 2.721 -10.652 -1.681 1.00 93.50 550 ASP A O 1
ATOM 4437 N N . ALA A 1 551 ? 1.647 -8.799 -0.994 1.00 92.94 551 ALA A N 1
ATOM 4438 C CA . ALA A 1 551 ? 2.436 -7.866 -1.797 1.00 92.94 551 ALA A CA 1
ATOM 4439 C C . ALA A 1 551 ? 3.933 -7.919 -1.445 1.00 92.94 551 ALA A C 1
ATOM 4441 O O . ALA A 1 551 ? 4.786 -7.796 -2.321 1.00 92.94 551 ALA A O 1
ATOM 4442 N N . LYS A 1 552 ? 4.271 -8.152 -0.170 1.00 90.12 552 LYS A N 1
ATOM 4443 C CA . LYS A 1 552 ? 5.658 -8.323 0.289 1.00 90.12 552 LYS A CA 1
ATOM 4444 C C . LYS A 1 552 ? 6.298 -9.627 -0.208 1.00 90.12 552 LYS A C 1
ATOM 4446 O O . LYS A 1 552 ? 7.510 -9.652 -0.411 1.00 90.12 552 LYS A O 1
ATOM 4451 N N . TYR A 1 553 ? 5.520 -10.697 -0.371 1.00 89.25 553 TYR A N 1
ATOM 4452 C CA . TYR A 1 553 ? 5.996 -11.997 -0.861 1.00 89.25 553 TYR A CA 1
ATOM 4453 C C . TYR A 1 553 ? 5.735 -12.229 -2.363 1.00 89.25 553 TYR A C 1
ATOM 4455 O O . TYR A 1 553 ? 6.029 -13.308 -2.869 1.00 89.25 553 TYR A O 1
ATOM 4463 N N . GLY A 1 554 ? 5.257 -11.211 -3.087 1.00 89.38 554 GLY A N 1
ATOM 4464 C CA . GLY A 1 554 ? 5.126 -11.212 -4.548 1.00 89.38 554 GLY A CA 1
ATOM 4465 C C . GLY A 1 554 ? 3.772 -11.676 -5.096 1.00 89.38 554 GLY A C 1
ATOM 4466 O O . GLY A 1 554 ? 3.584 -11.676 -6.311 1.00 89.38 554 GLY A O 1
ATOM 4467 N N . ASP A 1 555 ? 2.805 -12.023 -4.244 1.00 94.12 555 ASP A N 1
ATOM 4468 C CA . ASP A 1 555 ? 1.449 -12.401 -4.665 1.00 94.12 555 ASP A CA 1
ATOM 4469 C C . ASP A 1 555 ? 0.561 -11.159 -4.843 1.00 94.12 555 ASP A C 1
ATOM 4471 O O . ASP A 1 555 ? -0.434 -10.934 -4.149 1.00 94.12 555 ASP A O 1
ATOM 4475 N N . PHE A 1 556 ? 0.962 -10.292 -5.774 1.00 95.38 556 PHE A N 1
ATOM 4476 C CA . PHE A 1 556 ? 0.287 -9.016 -6.011 1.00 95.38 556 PHE A CA 1
ATOM 4477 C C . PHE A 1 556 ? -1.191 -9.193 -6.392 1.00 95.38 556 PHE A C 1
ATOM 4479 O O . PHE A 1 556 ? -2.004 -8.334 -6.059 1.00 95.38 556 PHE A O 1
ATOM 4486 N N . SER A 1 557 ? -1.562 -10.318 -7.013 1.00 96.06 557 SER A N 1
ATOM 4487 C CA . SER A 1 557 ? -2.952 -10.651 -7.346 1.00 96.06 557 SER A CA 1
ATOM 4488 C C . SER A 1 557 ? -3.821 -10.835 -6.098 1.00 96.06 557 SER A C 1
ATOM 4490 O O . SER A 1 557 ? -4.842 -10.154 -5.977 1.00 96.06 557 SER A O 1
ATOM 4492 N N . LYS A 1 558 ? -3.413 -11.673 -5.128 1.00 94.88 558 LYS A N 1
ATOM 4493 C CA . LYS A 1 558 ? -4.163 -11.821 -3.863 1.00 94.88 558 LYS A CA 1
ATOM 4494 C C . LYS A 1 558 ? -4.172 -10.528 -3.048 1.00 94.88 558 LYS A C 1
ATOM 4496 O O . LYS A 1 558 ? -5.215 -10.166 -2.497 1.00 94.88 558 LYS A O 1
ATOM 4501 N N . ALA A 1 559 ? -3.059 -9.789 -3.045 1.00 96.00 559 ALA A N 1
ATOM 4502 C CA . ALA A 1 559 ? -2.995 -8.473 -2.417 1.00 96.00 559 ALA A CA 1
ATOM 4503 C C . ALA A 1 559 ? -4.052 -7.524 -3.006 1.00 96.00 559 ALA A C 1
ATOM 4505 O O . ALA A 1 559 ? -4.806 -6.897 -2.267 1.00 96.00 559 ALA A O 1
ATOM 4506 N N . TYR A 1 560 ? -4.147 -7.450 -4.337 1.00 96.38 560 TYR A N 1
ATOM 4507 C CA . TYR A 1 560 ? -5.072 -6.575 -5.057 1.00 96.38 560 TYR A CA 1
ATOM 4508 C C . TYR A 1 560 ? -6.543 -6.937 -4.820 1.00 96.38 560 TYR A C 1
ATOM 4510 O O . TYR A 1 560 ? -7.352 -6.041 -4.578 1.00 96.38 560 TYR A O 1
ATOM 4518 N N . GLU A 1 561 ? -6.896 -8.226 -4.797 1.00 95.00 561 GLU A N 1
ATOM 4519 C CA . GLU A 1 561 ? -8.246 -8.673 -4.423 1.00 95.00 561 GLU A CA 1
ATOM 4520 C C . GLU A 1 561 ? -8.608 -8.274 -2.984 1.00 95.00 561 GLU A C 1
ATOM 4522 O O . GLU A 1 561 ? -9.713 -7.783 -2.729 1.00 95.00 561 GLU A O 1
ATOM 4527 N N . ARG A 1 562 ? -7.666 -8.421 -2.042 1.00 94.31 562 ARG A N 1
ATOM 4528 C CA . ARG A 1 562 ? -7.853 -8.019 -0.640 1.00 94.31 562 ARG A CA 1
ATOM 4529 C C . ARG A 1 562 ? -7.966 -6.495 -0.499 1.00 94.31 562 ARG A C 1
ATOM 4531 O O . ARG A 1 562 ? -8.861 -6.031 0.206 1.00 94.31 562 ARG A O 1
ATOM 4538 N N . TRP A 1 563 ? -7.175 -5.704 -1.231 1.00 95.50 563 TRP A N 1
ATOM 4539 C CA . TRP A 1 563 ? -7.325 -4.242 -1.294 1.00 95.50 563 TRP A CA 1
ATOM 4540 C C . TRP A 1 563 ? -8.657 -3.807 -1.925 1.00 95.50 563 TRP A C 1
ATOM 4542 O O . TRP A 1 563 ? -9.306 -2.893 -1.415 1.00 95.50 563 TRP A O 1
ATOM 4552 N N . LEU A 1 564 ? -9.125 -4.480 -2.982 1.00 94.12 564 LEU A N 1
ATOM 4553 C CA . LEU A 1 564 ? -10.447 -4.235 -3.568 1.00 94.12 564 LEU A CA 1
ATOM 4554 C C . LEU A 1 564 ? -11.573 -4.526 -2.571 1.00 94.12 564 LEU A C 1
ATOM 4556 O O . LEU A 1 564 ? -12.484 -3.706 -2.437 1.00 94.12 564 LEU A O 1
ATOM 4560 N N . LEU A 1 565 ? -11.504 -5.646 -1.841 1.00 91.88 565 LEU A N 1
ATOM 4561 C CA . LEU A 1 565 ? -12.465 -5.986 -0.789 1.00 91.88 565 LEU A CA 1
ATOM 4562 C C . LEU A 1 565 ? -12.488 -4.923 0.318 1.00 91.88 565 LEU A C 1
ATOM 4564 O O . LEU A 1 565 ? -13.564 -4.437 0.669 1.00 91.88 565 LEU A O 1
ATOM 4568 N N . LEU A 1 566 ? -11.312 -4.531 0.817 1.00 91.69 566 LEU A N 1
ATOM 4569 C CA . LEU A 1 566 ? -11.155 -3.501 1.844 1.00 91.69 566 LEU A CA 1
ATOM 4570 C C . LEU A 1 566 ? -11.686 -2.140 1.388 1.00 91.69 566 LEU A C 1
ATOM 4572 O O . LEU A 1 566 ? -12.383 -1.485 2.156 1.00 91.69 566 LEU A O 1
ATOM 4576 N N . SER A 1 567 ? -11.427 -1.740 0.139 1.00 87.50 567 SER A N 1
ATOM 4577 C CA . SER A 1 567 ? -11.806 -0.422 -0.397 1.00 87.50 567 SER A CA 1
ATOM 4578 C C . SER A 1 567 ? -13.316 -0.190 -0.555 1.00 87.50 567 SER A C 1
ATOM 4580 O O . SER A 1 567 ? -13.739 0.940 -0.789 1.00 87.50 567 SER A O 1
ATOM 4582 N N . LYS A 1 568 ? -14.145 -1.226 -0.352 1.00 85.56 568 LYS A N 1
ATOM 4583 C CA . LYS A 1 568 ? -15.605 -1.097 -0.158 1.00 85.56 568 LYS A CA 1
ATOM 4584 C C . LYS A 1 568 ? -15.968 -0.457 1.193 1.00 85.56 568 LYS A C 1
ATOM 4586 O O . LYS A 1 568 ? -17.130 -0.141 1.432 1.00 85.56 568 LYS A O 1
ATOM 4591 N N . GLN A 1 569 ? -14.989 -0.292 2.080 1.00 79.12 569 GLN A N 1
ATOM 4592 C CA . GLN A 1 569 ? -15.060 0.413 3.355 1.00 79.12 569 GLN A CA 1
ATOM 4593 C C . GLN A 1 569 ? -13.956 1.489 3.376 1.00 79.12 569 GLN A C 1
ATOM 4595 O O . GLN A 1 569 ? -12.917 1.334 2.739 1.00 79.12 569 GLN A O 1
ATOM 4600 N N . ALA A 1 570 ? -14.150 2.591 4.107 1.00 81.12 570 ALA A N 1
ATOM 4601 C CA . ALA A 1 570 ? -13.178 3.691 4.126 1.00 81.12 570 ALA A CA 1
ATOM 4602 C C . ALA A 1 570 ? -11.860 3.274 4.814 1.00 81.12 570 ALA A C 1
ATOM 4604 O O . ALA A 1 570 ? -11.813 3.159 6.044 1.00 81.12 570 ALA A O 1
ATOM 4605 N N . MET A 1 571 ? -10.802 3.024 4.034 1.00 90.62 571 MET A N 1
ATOM 4606 C CA . MET A 1 571 ? -9.492 2.562 4.525 1.00 90.62 571 MET A CA 1
ATOM 4607 C C . MET A 1 571 ? -8.696 3.706 5.199 1.00 90.62 571 MET A C 1
ATOM 4609 O O . MET A 1 571 ? -9.068 4.871 5.068 1.00 90.62 571 MET A O 1
ATOM 4613 N N . PRO A 1 572 ? -7.620 3.430 5.965 1.00 91.31 572 PRO A N 1
ATOM 4614 C CA . PRO A 1 572 ? -6.664 4.458 6.372 1.00 91.31 572 PRO A CA 1
ATOM 4615 C C . PRO A 1 572 ? -5.888 4.969 5.149 1.00 91.31 572 PRO A C 1
ATOM 4617 O O . PRO A 1 572 ? -5.668 4.222 4.197 1.00 91.31 572 PRO A O 1
ATOM 4620 N N . ALA A 1 573 ? -5.386 6.204 5.205 1.00 90.75 573 ALA A N 1
ATOM 4621 C CA . ALA A 1 573 ? -4.609 6.795 4.112 1.00 90.75 573 ALA A CA 1
ATOM 4622 C C . ALA A 1 573 ? -3.392 5.928 3.697 1.00 90.75 573 ALA A C 1
ATOM 4624 O O . ALA A 1 573 ? -3.158 5.717 2.510 1.00 90.75 573 ALA A O 1
ATOM 4625 N N . ALA A 1 574 ? -2.661 5.347 4.655 1.00 90.38 574 ALA A N 1
ATOM 4626 C CA . ALA A 1 574 ? -1.505 4.487 4.368 1.00 90.38 574 ALA A CA 1
ATOM 4627 C C . ALA A 1 574 ? -1.847 3.254 3.501 1.00 90.38 574 ALA A C 1
ATOM 4629 O O . ALA A 1 574 ? -1.080 2.901 2.604 1.00 90.38 574 ALA A O 1
ATOM 4630 N N . ASP A 1 575 ? -3.017 2.643 3.712 1.00 93.81 575 ASP A N 1
ATOM 4631 C CA . ASP A 1 575 ? -3.438 1.446 2.975 1.00 93.81 575 ASP A CA 1
ATOM 4632 C C . ASP A 1 575 ? -3.777 1.783 1.513 1.00 93.81 575 ASP A C 1
ATOM 4634 O O . ASP A 1 575 ? -3.487 0.988 0.624 1.00 93.81 575 ASP A O 1
ATOM 4638 N N . TYR A 1 576 ? -4.307 2.983 1.226 1.00 95.12 576 TYR A N 1
ATOM 4639 C CA . TYR A 1 576 ? -4.522 3.434 -0.157 1.00 95.12 576 TYR A CA 1
ATOM 4640 C C . TYR A 1 576 ? -3.205 3.563 -0.943 1.00 95.12 576 TYR A C 1
ATOM 4642 O O . TYR A 1 576 ? -3.183 3.253 -2.136 1.00 95.12 576 TYR A O 1
ATOM 4650 N N . LEU A 1 577 ? -2.092 3.948 -0.302 1.00 95.19 577 LEU A N 1
ATOM 4651 C CA . LEU A 1 577 ? -0.774 3.972 -0.957 1.00 95.19 577 LEU A CA 1
ATOM 4652 C C . LEU A 1 577 ? -0.257 2.554 -1.248 1.00 95.19 577 LEU A C 1
ATOM 4654 O O . LEU A 1 577 ? 0.262 2.300 -2.335 1.00 95.19 577 LEU A O 1
ATOM 4658 N N . ALA A 1 578 ? -0.437 1.616 -0.314 1.00 94.94 578 ALA A N 1
ATOM 4659 C CA . ALA A 1 578 ? -0.057 0.211 -0.492 1.00 94.94 578 ALA A CA 1
ATOM 4660 C C . ALA A 1 578 ? -0.901 -0.494 -1.573 1.00 94.94 578 ALA A C 1
ATOM 4662 O O . ALA A 1 578 ? -0.371 -1.225 -2.417 1.00 94.94 578 ALA A O 1
ATOM 4663 N N . ALA A 1 579 ? -2.203 -0.207 -1.602 1.00 95.75 579 ALA A N 1
ATOM 4664 C CA . ALA A 1 579 ? -3.114 -0.633 -2.654 1.00 95.75 579 ALA A CA 1
ATOM 4665 C C . ALA A 1 579 ? -2.696 -0.058 -4.018 1.00 95.75 579 ALA A C 1
ATOM 4667 O O . ALA A 1 579 ? -2.568 -0.804 -4.987 1.00 95.75 579 ALA A O 1
ATOM 4668 N N . THR A 1 580 ? -2.379 1.241 -4.088 1.00 96.88 580 THR A N 1
ATOM 4669 C CA . THR A 1 580 ? -1.901 1.896 -5.320 1.00 96.88 580 THR A CA 1
ATOM 4670 C C . THR A 1 580 ? -0.600 1.278 -5.834 1.00 96.88 580 THR A C 1
ATOM 4672 O O . THR A 1 580 ? -0.504 0.977 -7.021 1.00 96.88 580 THR A O 1
ATOM 4675 N N . TYR A 1 581 ? 0.378 1.018 -4.961 1.00 95.81 581 TYR A N 1
ATOM 4676 C CA . TYR A 1 581 ? 1.603 0.303 -5.338 1.00 95.81 581 TYR A CA 1
ATOM 4677 C C . TYR A 1 581 ? 1.295 -1.077 -5.943 1.00 95.81 581 TYR A C 1
ATOM 4679 O O . TYR A 1 581 ? 1.810 -1.422 -7.006 1.00 95.81 581 TYR A O 1
ATOM 4687 N N . THR A 1 582 ? 0.383 -1.826 -5.320 1.00 96.81 582 THR A N 1
ATOM 4688 C CA . THR A 1 582 ? -0.072 -3.133 -5.822 1.00 96.81 582 THR A CA 1
ATOM 4689 C C . THR A 1 582 ? -0.746 -3.010 -7.200 1.00 96.81 582 THR A C 1
ATOM 4691 O O . THR A 1 582 ? -0.470 -3.807 -8.095 1.00 96.81 582 THR A O 1
ATOM 4694 N N . ALA A 1 583 ? -1.577 -1.981 -7.411 1.00 96.25 583 ALA A N 1
ATOM 4695 C CA . ALA A 1 583 ? -2.189 -1.689 -8.709 1.00 96.25 583 ALA A CA 1
ATOM 4696 C C . ALA A 1 583 ? -1.149 -1.363 -9.792 1.00 96.25 583 ALA A C 1
ATOM 4698 O O . ALA A 1 583 ? -1.276 -1.860 -10.908 1.00 96.25 583 ALA A O 1
ATOM 4699 N N . ILE A 1 584 ? -0.116 -0.573 -9.475 1.00 95.88 584 ILE A N 1
ATOM 4700 C CA . ILE A 1 584 ? 0.956 -0.217 -10.420 1.00 95.88 584 ILE A CA 1
ATOM 4701 C C . ILE A 1 584 ? 1.697 -1.471 -10.902 1.00 95.88 584 ILE A C 1
ATOM 4703 O O . ILE A 1 584 ? 1.904 -1.629 -12.104 1.00 95.88 584 ILE A O 1
ATOM 4707 N N . VAL A 1 585 ? 2.042 -2.390 -9.992 1.00 95.44 585 VAL A N 1
ATOM 4708 C CA . VAL A 1 585 ? 2.711 -3.657 -10.348 1.00 95.44 585 VAL A CA 1
ATOM 4709 C C . VAL A 1 585 ? 1.839 -4.514 -11.280 1.00 95.44 585 VAL A C 1
ATOM 4711 O O . VAL A 1 585 ? 2.354 -5.108 -12.224 1.00 95.44 585 VAL A O 1
ATOM 4714 N N . LEU A 1 586 ? 0.515 -4.513 -11.084 1.00 96.00 586 LEU A N 1
ATOM 4715 C CA . LEU A 1 586 ? -0.460 -5.206 -11.941 1.00 96.00 586 LEU A CA 1
ATOM 4716 C C . LEU A 1 586 ? -0.941 -4.391 -13.165 1.00 96.00 586 LEU A C 1
ATOM 4718 O O . LEU A 1 586 ? -1.937 -4.763 -13.791 1.00 96.00 586 LEU A O 1
ATOM 4722 N N . GLN A 1 587 ? -0.278 -3.277 -13.505 1.00 95.75 587 GLN A N 1
ATOM 4723 C CA . GLN A 1 587 ? -0.636 -2.377 -14.619 1.00 95.75 587 GLN A CA 1
ATOM 4724 C C . GLN A 1 587 ? -2.055 -1.753 -14.517 1.00 95.75 587 GLN A C 1
ATOM 4726 O O . GLN A 1 587 ? -2.597 -1.237 -15.492 1.00 95.75 587 GLN A O 1
ATOM 4731 N N . GLN A 1 588 ? -2.677 -1.752 -13.332 1.00 95.81 588 GLN A N 1
ATOM 4732 C CA . GLN A 1 588 ? -4.055 -1.293 -13.083 1.00 95.81 588 GLN A CA 1
ATOM 4733 C C . GLN A 1 588 ? -4.150 0.231 -12.859 1.00 95.81 588 GLN A C 1
ATOM 4735 O O . GLN A 1 588 ? -4.714 0.691 -11.860 1.00 95.81 588 GLN A O 1
ATOM 4740 N N . GLY A 1 589 ? -3.605 1.030 -13.783 1.00 94.06 589 GLY A N 1
ATOM 4741 C CA . GLY A 1 589 ? -3.464 2.491 -13.641 1.00 94.06 589 GLY A CA 1
ATOM 4742 C C . GLY A 1 589 ? -4.757 3.231 -13.258 1.00 94.06 589 GLY A C 1
ATOM 4743 O O . GLY A 1 589 ? -4.754 4.054 -12.342 1.00 94.06 589 GLY A O 1
ATOM 4744 N N . VAL A 1 590 ? -5.898 2.873 -13.859 1.00 94.88 590 VAL A N 1
ATOM 4745 C CA . VAL A 1 590 ? -7.213 3.481 -13.557 1.00 94.88 590 VAL A CA 1
ATOM 4746 C C . VAL A 1 590 ? -7.655 3.242 -12.106 1.00 94.88 590 VAL A C 1
ATOM 4748 O O . VAL A 1 590 ? -8.223 4.136 -11.476 1.00 94.88 590 VAL A O 1
ATOM 4751 N N . GLN A 1 591 ? -7.395 2.057 -11.542 1.00 95.25 591 GLN A N 1
ATOM 4752 C CA . GLN A 1 591 ? -7.762 1.763 -10.153 1.00 95.25 591 GLN A CA 1
ATOM 4753 C C . GLN A 1 591 ? -6.747 2.344 -9.159 1.00 95.25 591 GLN A C 1
ATOM 4755 O O . GLN A 1 591 ? -7.149 2.807 -8.091 1.00 95.25 591 GLN A O 1
ATOM 4760 N N . GLY A 1 592 ? -5.465 2.412 -9.536 1.00 95.38 592 GLY A N 1
ATOM 4761 C CA . GLY A 1 592 ? -4.452 3.167 -8.796 1.00 95.38 592 GLY A CA 1
ATOM 4762 C C . GLY A 1 592 ? -4.819 4.649 -8.663 1.00 95.38 592 GLY A C 1
ATOM 4763 O O . GLY A 1 592 ? -4.766 5.192 -7.563 1.00 95.38 592 GLY A O 1
ATOM 4764 N N . GLN A 1 593 ? -5.296 5.284 -9.740 1.00 95.62 593 GLN A N 1
ATOM 4765 C CA . GLN A 1 593 ? -5.745 6.682 -9.702 1.00 95.62 593 GLN A CA 1
ATOM 4766 C C . GLN A 1 593 ? -6.890 6.891 -8.703 1.00 95.62 593 GLN A C 1
ATOM 4768 O O . GLN A 1 593 ? -6.795 7.757 -7.837 1.00 95.62 593 GLN A O 1
ATOM 4773 N N . ARG A 1 594 ? -7.924 6.042 -8.746 1.00 95.00 594 ARG A N 1
ATOM 4774 C CA . ARG A 1 594 ? -9.053 6.100 -7.798 1.00 95.00 594 ARG A CA 1
ATOM 4775 C C . ARG A 1 594 ? -8.616 5.958 -6.341 1.00 95.00 594 ARG A C 1
ATOM 4777 O O . ARG A 1 594 ? -9.181 6.607 -5.465 1.00 95.00 594 ARG A O 1
ATOM 4784 N N . TRP A 1 595 ? -7.629 5.111 -6.052 1.00 95.81 595 TRP A N 1
ATOM 4785 C CA . TRP A 1 595 ? -7.105 4.961 -4.692 1.00 95.81 595 TRP A CA 1
ATOM 4786 C C . TRP A 1 595 ? -6.280 6.178 -4.237 1.00 95.81 595 TRP A C 1
ATOM 4788 O O . TRP A 1 595 ? -6.374 6.554 -3.069 1.00 95.81 595 TRP A O 1
ATOM 4798 N N . LEU A 1 596 ? -5.579 6.867 -5.141 1.00 95.44 596 LEU A N 1
ATOM 4799 C CA . LEU A 1 596 ? -4.926 8.152 -4.849 1.00 95.44 596 LEU A CA 1
ATOM 4800 C C . LEU A 1 596 ? -5.929 9.307 -4.667 1.00 95.44 596 LEU A C 1
ATOM 4802 O O . LEU A 1 596 ? -5.743 10.142 -3.786 1.00 95.44 596 LEU A O 1
ATOM 4806 N N . GLU A 1 597 ? -7.032 9.323 -5.417 1.00 94.19 597 GLU A N 1
ATOM 4807 C CA . GLU A 1 597 ? -8.133 10.279 -5.216 1.00 94.19 597 GLU A CA 1
ATOM 4808 C C . GLU A 1 597 ? -8.760 10.117 -3.815 1.00 94.19 597 GLU A C 1
ATOM 4810 O O . GLU A 1 597 ? -9.014 11.105 -3.123 1.00 94.19 597 GLU A O 1
ATOM 4815 N N . GLN A 1 598 ? -8.939 8.875 -3.340 1.00 94.38 598 GLN A N 1
ATOM 4816 C CA . GLN A 1 598 ? -9.378 8.608 -1.961 1.00 94.38 598 GLN A CA 1
ATOM 4817 C C . GLN A 1 598 ? -8.321 8.992 -0.909 1.00 94.38 598 GLN A C 1
ATOM 4819 O O . GLN A 1 598 ? -8.683 9.470 0.166 1.00 94.38 598 GLN A O 1
ATOM 4824 N N . TYR A 1 599 ? -7.024 8.842 -1.206 1.00 94.75 599 TYR A N 1
ATOM 4825 C CA . TYR A 1 599 ? -5.941 9.316 -0.333 1.00 94.75 599 TYR A CA 1
ATOM 4826 C C . TYR A 1 599 ? -6.001 10.838 -0.124 1.00 94.75 599 TYR A C 1
ATOM 4828 O O . TYR A 1 599 ? -5.956 11.309 1.015 1.00 94.75 599 TYR A O 1
ATOM 4836 N N . GLN A 1 600 ? -6.176 11.606 -1.206 1.00 93.06 600 GLN A N 1
ATOM 4837 C CA . GLN A 1 600 ? -6.331 13.062 -1.131 1.00 93.06 600 GLN A CA 1
ATOM 4838 C C . GLN A 1 600 ? -7.616 13.471 -0.395 1.00 93.06 600 GLN A C 1
ATOM 4840 O O . GLN A 1 600 ? -7.579 14.381 0.431 1.00 93.06 600 GLN A O 1
ATOM 4845 N N . ALA A 1 601 ? -8.734 12.768 -0.615 1.00 92.06 601 ALA A N 1
ATOM 4846 C CA . ALA A 1 601 ? -10.003 13.033 0.074 1.00 92.06 601 ALA A CA 1
ATOM 4847 C C . ALA A 1 601 ? -9.936 12.852 1.608 1.00 92.06 601 ALA A C 1
ATOM 4849 O O . ALA A 1 601 ? -10.762 13.407 2.332 1.00 92.06 601 ALA A O 1
ATOM 4850 N N . LEU A 1 602 ? -8.943 12.111 2.114 1.00 92.88 602 LEU A N 1
ATOM 4851 C CA . LEU A 1 602 ? -8.659 11.946 3.545 1.00 92.88 602 LEU A CA 1
ATOM 4852 C C . LEU A 1 602 ? -7.631 12.957 4.095 1.00 92.88 602 LEU A C 1
ATOM 4854 O O . LEU A 1 602 ? -7.201 12.815 5.238 1.00 92.88 602 LEU A O 1
ATOM 4858 N N . ASN A 1 603 ? -7.255 13.979 3.315 1.00 91.00 603 ASN A N 1
ATOM 4859 C CA . ASN A 1 603 ? -6.168 14.926 3.604 1.00 91.00 603 ASN A CA 1
ATOM 4860 C C . ASN A 1 603 ? -4.802 14.238 3.812 1.00 91.00 603 ASN A C 1
ATOM 4862 O O . ASN A 1 603 ? -4.034 14.621 4.695 1.00 91.00 603 ASN A O 1
ATOM 4866 N N . GLY A 1 604 ? -4.500 13.205 3.017 1.00 88.19 604 GLY A N 1
ATOM 4867 C CA . GLY A 1 604 ? -3.179 12.577 3.006 1.00 88.19 604 GLY A CA 1
ATOM 4868 C C . GLY A 1 604 ? -2.069 13.549 2.575 1.00 88.19 604 GLY A C 1
ATOM 4869 O O . GLY A 1 604 ? -2.256 14.360 1.670 1.00 88.19 604 GLY A O 1
ATOM 4870 N N . GLU A 1 605 ? -0.911 13.471 3.232 1.00 90.62 605 GLU A N 1
ATOM 4871 C CA . GLU A 1 605 ? 0.233 14.364 3.002 1.00 90.62 605 GLU A CA 1
ATOM 4872 C C . GLU A 1 605 ? 0.870 14.162 1.607 1.00 90.62 605 GLU A C 1
ATOM 4874 O O . GLU A 1 605 ? 1.087 13.027 1.178 1.00 90.62 605 GLU A O 1
ATOM 4879 N N . GLU A 1 606 ? 1.265 15.247 0.918 1.00 90.31 606 GLU A N 1
ATOM 4880 C CA . GLU A 1 606 ? 2.019 15.187 -0.357 1.00 90.31 606 GLU A CA 1
ATOM 4881 C C . GLU A 1 606 ? 3.486 14.744 -0.144 1.00 90.31 606 GLU A C 1
ATOM 4883 O O . GLU A 1 606 ? 4.445 15.459 -0.435 1.00 90.31 606 GLU A O 1
ATOM 4888 N N . THR A 1 607 ? 3.677 13.538 0.389 1.00 93.12 607 THR A N 1
ATOM 4889 C CA . THR A 1 607 ? 4.992 12.913 0.574 1.00 93.12 607 THR A CA 1
ATOM 4890 C C . THR A 1 607 ? 5.644 12.556 -0.767 1.00 93.12 607 THR A C 1
ATOM 4892 O O . THR A 1 607 ? 4.964 12.310 -1.766 1.00 93.12 607 THR A O 1
ATOM 4895 N N . ALA A 1 608 ? 6.975 12.421 -0.787 1.00 93.06 608 ALA A N 1
ATOM 4896 C CA . ALA A 1 608 ? 7.696 11.934 -1.968 1.00 93.06 608 ALA A CA 1
ATOM 4897 C C . ALA A 1 608 ? 7.177 10.560 -2.450 1.00 93.06 608 ALA A C 1
ATOM 4899 O O . ALA A 1 608 ? 7.054 10.342 -3.651 1.00 93.06 608 ALA A O 1
ATOM 4900 N N . GLN A 1 609 ? 6.796 9.662 -1.528 1.00 92.94 609 GLN A N 1
ATOM 4901 C CA . GLN A 1 609 ? 6.191 8.368 -1.872 1.00 92.94 609 GLN A CA 1
ATOM 4902 C C . GLN A 1 609 ? 4.845 8.540 -2.588 1.00 92.94 609 GLN A C 1
ATOM 4904 O O . GLN A 1 609 ? 4.621 7.893 -3.610 1.00 92.94 609 GLN A O 1
ATOM 4909 N N . TYR A 1 610 ? 3.965 9.410 -2.081 1.00 95.06 610 TYR A N 1
ATOM 4910 C CA . TYR A 1 610 ? 2.689 9.718 -2.731 1.00 95.06 610 TYR A CA 1
ATOM 4911 C C . TYR A 1 610 ? 2.906 10.267 -4.150 1.00 95.06 610 TYR A C 1
ATOM 4913 O O . TYR A 1 610 ? 2.343 9.733 -5.103 1.00 95.06 610 TYR A O 1
ATOM 4921 N N . LEU A 1 611 ? 3.784 11.265 -4.309 1.00 96.00 611 LEU A N 1
ATOM 4922 C CA . LEU A 1 611 ? 4.079 11.884 -5.607 1.00 96.00 611 LEU A CA 1
ATOM 4923 C C . LEU A 1 611 ? 4.701 10.896 -6.606 1.00 96.00 611 LEU A C 1
ATOM 4925 O O . LEU A 1 611 ? 4.356 10.925 -7.784 1.00 96.00 611 LEU A O 1
ATOM 4929 N N . THR A 1 612 ? 5.573 9.995 -6.145 1.00 95.81 612 THR A N 1
ATOM 4930 C CA . THR A 1 612 ? 6.150 8.910 -6.955 1.00 95.81 612 THR A CA 1
ATOM 4931 C C . THR A 1 612 ? 5.079 7.918 -7.423 1.00 95.81 612 THR A C 1
ATOM 4933 O O . THR A 1 612 ? 5.009 7.628 -8.616 1.00 95.81 612 THR A O 1
ATOM 4936 N N . LEU A 1 613 ? 4.200 7.446 -6.530 1.00 96.19 613 LEU A N 1
ATOM 4937 C CA . LEU A 1 613 ? 3.097 6.546 -6.902 1.00 96.19 613 LEU A CA 1
ATOM 4938 C C . LEU A 1 613 ? 2.108 7.231 -7.859 1.00 96.19 613 LEU A C 1
ATOM 4940 O O . LEU A 1 613 ? 1.648 6.614 -8.819 1.00 96.19 613 LEU A O 1
ATOM 4944 N N . GLN A 1 614 ? 1.821 8.518 -7.641 1.00 96.50 614 GLN A N 1
ATOM 4945 C CA . GLN A 1 614 ? 0.985 9.313 -8.536 1.00 96.50 614 GLN A CA 1
ATOM 4946 C C . GLN A 1 614 ? 1.636 9.455 -9.917 1.00 96.50 614 GLN A C 1
ATOM 4948 O O . GLN A 1 614 ? 0.985 9.173 -10.918 1.00 96.50 614 GLN A O 1
ATOM 4953 N N . ALA A 1 615 ? 2.926 9.791 -9.995 1.00 96.38 615 ALA A N 1
ATOM 4954 C CA . ALA A 1 615 ? 3.642 9.884 -11.265 1.00 96.38 615 ALA A CA 1
ATOM 4955 C C . ALA A 1 615 ? 3.592 8.561 -12.056 1.00 96.38 615 ALA A C 1
ATOM 4957 O O . ALA A 1 615 ? 3.243 8.572 -13.235 1.00 96.38 615 ALA A O 1
ATOM 4958 N N . GLN A 1 616 ? 3.824 7.419 -11.394 1.00 96.19 616 GLN A N 1
ATOM 4959 C CA . GLN A 1 616 ? 3.703 6.087 -12.006 1.00 96.19 616 GLN A CA 1
ATOM 4960 C C . GLN A 1 616 ? 2.286 5.791 -12.527 1.00 96.19 616 GLN A C 1
ATOM 4962 O O . GLN A 1 616 ? 2.137 5.250 -13.619 1.00 96.19 616 GLN A O 1
ATOM 4967 N N . VAL A 1 617 ? 1.238 6.160 -11.782 1.00 97.12 617 VAL A N 1
ATOM 4968 C CA . VAL A 1 617 ? -0.158 6.016 -12.232 1.00 97.12 617 VAL A CA 1
ATOM 4969 C C . VAL A 1 617 ? -0.444 6.869 -13.471 1.00 97.12 617 VAL A C 1
ATOM 4971 O O . VAL A 1 617 ? -1.075 6.383 -14.410 1.00 97.12 617 VAL A O 1
ATOM 4974 N N . TYR A 1 618 ? 0.044 8.112 -13.513 1.00 95.56 618 TYR A N 1
ATOM 4975 C CA . TYR A 1 618 ? -0.110 8.973 -14.687 1.00 95.56 618 TYR A CA 1
ATOM 4976 C C . TYR A 1 618 ? 0.657 8.428 -15.905 1.00 95.56 618 TYR A C 1
ATOM 4978 O O . TYR A 1 618 ? 0.143 8.522 -17.016 1.00 95.56 618 TYR A O 1
ATOM 4986 N N . GLU A 1 619 ? 1.821 7.793 -15.728 1.00 93.94 619 GLU A N 1
ATOM 4987 C CA . GLU A 1 619 ? 2.507 7.082 -16.821 1.00 93.94 619 GLU A CA 1
ATOM 4988 C C . GLU A 1 619 ? 1.705 5.888 -17.354 1.00 93.94 619 GLU A C 1
ATOM 4990 O O . GLU A 1 619 ? 1.527 5.774 -18.566 1.00 93.94 619 GLU A O 1
ATOM 4995 N N . LEU A 1 620 ? 1.175 5.030 -16.472 1.00 94.62 620 LEU A N 1
ATOM 4996 C CA . LEU A 1 620 ? 0.327 3.894 -16.869 1.00 94.62 620 LEU A CA 1
ATOM 4997 C C . LEU A 1 620 ? -0.928 4.350 -17.630 1.00 94.62 620 LEU A C 1
ATOM 4999 O O . LEU A 1 620 ? -1.365 3.687 -18.567 1.00 94.62 620 LEU A O 1
ATOM 5003 N N . ASN A 1 621 ? -1.470 5.515 -17.266 1.00 94.62 621 ASN A N 1
ATOM 5004 C CA . ASN A 1 621 ? -2.604 6.148 -17.938 1.00 94.62 621 ASN A CA 1
ATOM 5005 C C . ASN A 1 621 ? -2.188 7.001 -19.166 1.00 94.62 621 ASN A C 1
ATOM 5007 O O . ASN A 1 621 ? -3.000 7.784 -19.656 1.00 94.62 621 ASN A O 1
ATOM 5011 N N . GLN A 1 622 ? -0.949 6.852 -19.664 1.00 92.81 622 GLN A N 1
ATOM 5012 C CA . GLN A 1 622 ? -0.363 7.514 -20.849 1.00 92.81 622 GLN A CA 1
ATOM 5013 C C . GLN A 1 622 ? -0.272 9.056 -20.776 1.00 92.81 622 GLN A C 1
ATOM 5015 O O . GLN A 1 622 ? -0.177 9.746 -21.789 1.00 92.81 622 GLN A O 1
ATOM 5020 N N . GLN A 1 623 ? -0.257 9.625 -19.570 1.00 93.62 623 GLN A N 1
ATOM 5021 C CA . GLN A 1 623 ? -0.268 11.069 -19.305 1.00 93.62 623 GLN A CA 1
ATOM 5022 C C . GLN A 1 623 ? 1.127 11.603 -18.926 1.00 93.62 623 GLN A C 1
ATOM 5024 O O . GLN A 1 623 ? 1.313 12.281 -17.911 1.00 93.62 623 GLN A O 1
ATOM 5029 N N . SER A 1 624 ? 2.116 11.315 -19.777 1.00 92.44 624 SER A N 1
ATOM 5030 C CA . SER A 1 624 ? 3.551 11.584 -19.576 1.00 92.44 624 SER A CA 1
ATOM 5031 C C . SER A 1 624 ? 3.892 13.005 -19.103 1.00 92.44 624 SER A C 1
ATOM 5033 O O . SER A 1 624 ? 4.743 13.173 -18.232 1.00 92.44 624 SER A O 1
ATOM 5035 N N . ALA A 1 625 ? 3.209 14.032 -19.621 1.00 93.44 625 ALA A N 1
ATOM 5036 C CA . ALA A 1 625 ? 3.455 15.427 -19.241 1.00 93.44 625 ALA A CA 1
ATOM 5037 C C . ALA A 1 625 ? 3.115 15.717 -17.764 1.00 93.44 625 ALA A C 1
ATOM 5039 O O . ALA A 1 625 ? 3.862 16.416 -17.077 1.00 93.44 625 ALA A O 1
ATOM 5040 N N . TYR A 1 626 ? 2.021 15.143 -17.251 1.00 94.38 626 TYR A N 1
ATOM 5041 C CA . TYR A 1 626 ? 1.646 15.256 -15.839 1.00 94.38 626 TYR A CA 1
ATOM 5042 C C . TYR A 1 626 ? 2.569 14.411 -14.955 1.00 94.38 626 TYR A C 1
ATOM 5044 O O . TYR A 1 626 ? 3.023 14.888 -13.913 1.00 94.38 626 TYR A O 1
ATOM 5052 N N . ALA A 1 627 ? 2.922 13.199 -15.401 1.00 95.81 627 ALA A N 1
ATOM 5053 C CA . ALA A 1 627 ? 3.887 12.351 -14.706 1.00 95.81 627 ALA A CA 1
ATOM 5054 C C . ALA A 1 627 ? 5.244 13.054 -14.524 1.00 95.81 627 ALA A C 1
ATOM 5056 O O . ALA A 1 627 ? 5.769 13.076 -13.415 1.00 95.81 627 ALA A O 1
ATOM 5057 N N . LEU A 1 628 ? 5.780 13.706 -15.563 1.00 96.31 628 LEU A N 1
ATOM 5058 C CA . LEU A 1 628 ? 7.037 14.462 -15.492 1.00 96.31 628 LEU A CA 1
ATOM 5059 C C . LEU A 1 628 ? 6.995 15.584 -14.436 1.00 96.31 628 LEU A C 1
ATOM 5061 O O . LEU A 1 628 ? 7.959 15.766 -13.692 1.00 96.31 628 LEU A O 1
ATOM 5065 N N . VAL A 1 629 ? 5.882 16.318 -14.318 1.00 96.38 629 VAL A N 1
ATOM 5066 C CA . VAL A 1 629 ? 5.710 17.346 -13.270 1.00 96.38 629 VAL A CA 1
ATOM 5067 C C . VAL A 1 629 ? 5.732 16.724 -11.869 1.00 96.38 629 VAL A C 1
ATOM 5069 O O . VAL A 1 629 ? 6.382 17.259 -10.969 1.00 96.38 629 VAL A O 1
ATOM 5072 N N . LEU A 1 630 ? 5.073 15.578 -11.682 1.00 96.50 630 LEU A N 1
ATOM 5073 C CA . LEU A 1 630 ? 5.041 14.859 -10.406 1.00 96.50 630 LEU A CA 1
ATOM 5074 C C . LEU A 1 630 ? 6.403 14.240 -10.048 1.00 96.50 630 LEU A C 1
ATOM 5076 O O . LEU A 1 630 ? 6.831 14.339 -8.897 1.00 96.50 630 LEU A O 1
ATOM 5080 N N . TRP A 1 631 ? 7.137 13.701 -11.026 1.00 96.88 631 TRP A N 1
ATOM 5081 C CA . TRP A 1 631 ? 8.512 13.228 -10.846 1.00 96.88 631 TRP A CA 1
ATOM 5082 C C . TRP A 1 631 ? 9.462 14.358 -10.436 1.00 96.88 631 TRP A C 1
ATOM 5084 O O . TRP A 1 631 ? 10.225 14.188 -9.483 1.00 96.88 631 TRP A O 1
ATOM 5094 N N . ARG A 1 632 ? 9.378 15.534 -11.081 1.00 96.25 632 ARG A N 1
ATOM 5095 C CA . ARG A 1 632 ? 10.145 16.729 -10.681 1.00 96.25 632 ARG A CA 1
ATOM 5096 C C . ARG A 1 632 ? 9.806 17.175 -9.250 1.00 96.25 632 ARG A C 1
ATOM 5098 O O . ARG A 1 632 ? 10.727 17.478 -8.494 1.00 96.25 632 ARG A O 1
ATOM 5105 N N . LYS A 1 633 ? 8.526 17.165 -8.842 1.00 96.12 633 LYS A N 1
ATOM 5106 C CA . LYS A 1 633 ? 8.128 17.439 -7.444 1.00 96.12 633 LYS A CA 1
ATOM 5107 C C . LYS A 1 633 ? 8.712 16.406 -6.466 1.00 96.12 633 LYS A C 1
ATOM 5109 O O . LYS A 1 633 ? 9.307 16.795 -5.467 1.00 96.12 633 LYS A O 1
ATOM 5114 N N . SER A 1 634 ? 8.582 15.104 -6.750 1.00 96.12 634 SER A N 1
ATOM 5115 C CA . SER A 1 634 ? 9.134 14.037 -5.894 1.00 96.12 634 SER A CA 1
ATOM 5116 C C . SER A 1 634 ? 10.653 14.183 -5.736 1.00 96.12 634 SER A C 1
ATOM 5118 O O . SER A 1 634 ? 11.167 14.139 -4.619 1.00 96.12 634 SER A O 1
ATOM 5120 N N . TYR A 1 635 ? 11.365 14.473 -6.832 1.00 94.88 635 TYR A N 1
ATOM 5121 C CA . TYR A 1 635 ? 12.805 14.744 -6.833 1.00 94.88 635 TYR A CA 1
ATOM 5122 C C . TYR A 1 635 ? 13.201 15.925 -5.931 1.00 94.88 635 TYR A C 1
ATOM 5124 O O . TYR A 1 635 ? 14.219 15.844 -5.251 1.00 94.88 635 TYR A O 1
ATOM 5132 N N . GLN A 1 636 ? 12.405 17.000 -5.884 1.00 94.38 636 GLN A N 1
ATOM 5133 C CA . GLN A 1 636 ? 12.676 18.156 -5.016 1.00 94.38 636 GLN A CA 1
ATOM 5134 C C . GLN A 1 636 ? 12.529 17.845 -3.517 1.00 94.38 636 GLN A C 1
ATOM 5136 O O . GLN A 1 636 ? 13.212 18.471 -2.711 1.00 94.38 636 GLN A O 1
ATOM 5141 N N . ILE A 1 637 ? 11.668 16.892 -3.139 1.00 94.69 637 ILE A N 1
ATOM 5142 C CA . ILE A 1 637 ? 11.502 16.464 -1.738 1.00 94.69 637 ILE A CA 1
ATOM 5143 C C . ILE A 1 637 ? 12.557 15.417 -1.357 1.00 94.69 637 ILE A C 1
ATOM 5145 O O . ILE A 1 637 ? 13.143 15.494 -0.280 1.00 94.69 637 ILE A O 1
ATOM 5149 N N . ASN A 1 638 ? 12.787 14.425 -2.221 1.00 92.31 638 ASN A N 1
ATOM 5150 C CA . ASN A 1 638 ? 13.767 13.366 -2.000 1.00 92.31 638 ASN A CA 1
ATOM 5151 C C . ASN A 1 638 ? 14.308 12.835 -3.347 1.00 92.31 638 ASN A C 1
ATOM 5153 O O . ASN A 1 638 ? 13.609 12.083 -4.036 1.00 92.31 638 ASN A O 1
ATOM 5157 N N . PRO A 1 639 ? 15.537 13.199 -3.753 1.00 91.62 639 PRO A N 1
ATOM 5158 C CA . PRO A 1 639 ? 16.182 12.633 -4.934 1.00 91.62 639 PRO A CA 1
ATOM 5159 C C . PRO A 1 639 ? 16.354 11.112 -4.815 1.00 91.62 639 PRO A C 1
ATOM 5161 O O . PRO A 1 639 ? 16.953 10.608 -3.869 1.00 91.62 639 PRO A O 1
ATOM 5164 N N . THR A 1 640 ? 15.861 10.362 -5.803 1.00 93.75 640 THR A N 1
ATOM 5165 C CA . THR A 1 640 ? 16.051 8.905 -5.891 1.00 93.75 640 THR A CA 1
ATOM 5166 C C . THR A 1 640 ? 16.499 8.505 -7.293 1.00 93.75 640 THR A C 1
ATOM 5168 O O . THR A 1 640 ? 16.231 9.217 -8.265 1.00 93.75 640 THR A O 1
ATOM 5171 N N . ARG A 1 641 ? 17.144 7.336 -7.416 1.00 94.56 641 ARG A N 1
ATOM 5172 C CA . ARG A 1 641 ? 17.506 6.728 -8.711 1.00 94.56 641 ARG A CA 1
ATOM 5173 C C . ARG A 1 641 ? 16.304 6.667 -9.660 1.00 94.56 641 ARG A C 1
ATOM 5175 O O . ARG A 1 641 ? 16.417 7.014 -10.831 1.00 94.56 641 ARG A O 1
ATOM 5182 N N . GLN A 1 642 ? 15.145 6.263 -9.138 1.00 93.81 642 GLN A N 1
ATOM 5183 C CA . GLN A 1 642 ? 13.905 6.172 -9.905 1.00 93.81 642 GLN A CA 1
ATOM 5184 C C . GLN A 1 642 ? 13.460 7.545 -10.423 1.00 93.81 642 GLN A C 1
ATOM 5186 O O . GLN A 1 642 ? 13.136 7.663 -11.601 1.00 93.81 642 GLN A O 1
ATOM 5191 N N . ASN A 1 643 ? 13.516 8.583 -9.581 1.00 94.19 643 ASN A N 1
ATOM 5192 C CA . ASN A 1 643 ? 13.148 9.944 -9.968 1.00 94.19 643 ASN A CA 1
ATOM 5193 C C . ASN A 1 643 ? 14.053 10.466 -11.103 1.00 94.19 643 ASN A C 1
ATOM 5195 O O . ASN A 1 643 ? 13.543 11.000 -12.082 1.00 94.19 643 ASN A O 1
ATOM 5199 N N . VAL A 1 644 ? 15.376 10.262 -11.018 1.00 94.88 644 VAL A N 1
ATOM 5200 C CA . VAL A 1 644 ? 16.333 10.661 -12.074 1.00 94.88 644 VAL A CA 1
ATOM 5201 C C . VAL A 1 644 ? 16.012 9.978 -13.406 1.00 94.88 644 VAL A C 1
ATOM 5203 O O . VAL A 1 644 ? 15.874 10.650 -14.427 1.00 94.88 644 VAL A O 1
ATOM 5206 N N . LEU A 1 645 ? 15.861 8.651 -13.394 1.00 95.19 645 LEU A N 1
ATOM 5207 C CA . LEU A 1 645 ? 15.633 7.855 -14.604 1.00 95.19 645 LEU A CA 1
ATOM 5208 C C . LEU A 1 645 ? 14.251 8.089 -15.225 1.00 95.19 645 LEU A C 1
ATOM 5210 O O . LEU A 1 645 ? 14.103 7.999 -16.442 1.00 95.19 645 LEU A O 1
ATOM 5214 N N . ALA A 1 646 ? 13.239 8.398 -14.412 1.00 94.62 646 ALA A N 1
ATOM 5215 C CA . ALA A 1 646 ? 11.917 8.751 -14.907 1.00 94.62 646 ALA A CA 1
ATOM 5216 C C . ALA A 1 646 ? 11.889 10.159 -15.520 1.00 94.62 646 ALA A C 1
ATOM 5218 O O . ALA A 1 646 ? 11.355 10.313 -16.614 1.00 94.62 646 ALA A O 1
ATOM 5219 N N . ILE A 1 647 ? 12.528 11.158 -14.891 1.00 95.12 647 ILE A N 1
ATOM 5220 C CA . ILE A 1 647 ? 12.679 12.499 -15.485 1.00 95.12 647 ILE A CA 1
ATOM 5221 C C . ILE A 1 647 ? 13.420 12.384 -16.822 1.00 95.12 647 ILE A C 1
ATOM 5223 O O . ILE A 1 647 ? 12.863 12.760 -17.846 1.00 95.12 647 ILE A O 1
ATOM 5227 N N . ALA A 1 648 ? 14.604 11.765 -16.844 1.00 94.25 648 ALA A N 1
ATOM 5228 C CA . ALA A 1 648 ? 15.445 11.655 -18.041 1.00 94.25 648 ALA A CA 1
ATOM 5229 C C . ALA A 1 648 ? 14.856 10.806 -19.189 1.00 94.25 648 ALA A C 1
ATOM 5231 O O . ALA A 1 648 ? 15.408 10.794 -20.286 1.00 94.25 648 ALA A O 1
ATOM 5232 N N . ARG A 1 649 ? 13.767 10.068 -18.946 1.00 93.50 649 ARG A N 1
ATOM 5233 C CA . ARG A 1 649 ? 13.007 9.321 -19.964 1.00 93.50 649 ARG A CA 1
ATOM 5234 C C . ARG A 1 649 ? 11.797 10.098 -20.494 1.00 93.50 649 ARG A C 1
ATOM 5236 O O . ARG A 1 649 ? 11.273 9.741 -21.543 1.00 93.50 649 ARG A O 1
ATOM 5243 N N . LEU A 1 650 ? 11.334 11.109 -19.759 1.00 93.44 650 LEU A N 1
ATOM 5244 C CA . LEU A 1 650 ? 10.128 11.885 -20.064 1.00 93.44 650 LEU A CA 1
ATOM 5245 C C . LEU A 1 650 ? 10.428 13.350 -20.434 1.00 93.44 650 LEU A C 1
ATOM 5247 O O . LEU A 1 650 ? 9.525 14.043 -20.896 1.00 93.44 650 LEU A O 1
ATOM 5251 N N . SER A 1 651 ? 11.654 13.831 -20.208 1.00 92.88 651 SER A N 1
ATOM 5252 C CA . SER A 1 651 ? 12.119 15.180 -20.548 1.00 92.88 651 SER A CA 1
ATOM 5253 C C . SER A 1 651 ? 12.854 15.240 -21.889 1.00 92.88 651 SER A C 1
ATOM 5255 O O . SER A 1 651 ? 13.384 14.238 -22.362 1.00 92.88 651 SER A O 1
ATOM 5257 N N . GLU A 1 652 ? 12.990 16.451 -22.431 1.00 91.06 652 GLU A N 1
ATOM 5258 C CA . GLU A 1 652 ? 13.861 16.741 -23.578 1.00 91.06 652 GLU A CA 1
ATOM 5259 C C . GLU A 1 652 ? 15.338 16.400 -23.298 1.00 91.06 652 GLU A C 1
ATOM 5261 O O . GLU A 1 652 ? 15.780 16.368 -22.142 1.00 91.06 652 GLU A O 1
ATOM 5266 N N . ALA A 1 653 ? 16.115 16.185 -24.366 1.00 87.00 653 ALA A N 1
ATOM 5267 C CA . ALA A 1 653 ? 17.477 15.645 -24.304 1.00 87.00 653 ALA A CA 1
ATOM 5268 C C . ALA A 1 653 ? 18.443 16.443 -23.404 1.00 87.00 653 ALA A C 1
ATOM 5270 O O . ALA A 1 653 ? 19.207 15.841 -22.649 1.00 87.00 653 ALA A O 1
ATOM 5271 N N . ASP A 1 654 ? 18.391 17.779 -23.420 1.00 89.62 654 ASP A N 1
ATOM 5272 C CA . ASP A 1 654 ? 19.293 18.613 -22.609 1.00 89.62 654 ASP A CA 1
ATOM 5273 C C . ASP A 1 654 ? 18.928 18.615 -21.114 1.00 89.62 654 ASP A C 1
ATOM 5275 O O . ASP A 1 654 ? 19.812 18.645 -20.252 1.00 89.62 654 ASP A O 1
ATOM 5279 N N . GLU A 1 655 ? 17.638 18.514 -20.770 1.00 92.06 655 GLU A N 1
ATOM 5280 C CA . GLU A 1 655 ? 17.219 18.316 -19.376 1.00 92.06 655 GLU A CA 1
ATOM 5281 C C . GLU A 1 655 ? 17.577 16.905 -18.900 1.00 92.06 655 GLU A C 1
ATOM 5283 O O . GLU A 1 655 ? 18.070 16.753 -17.778 1.00 92.06 655 GLU A O 1
ATOM 5288 N N . ALA A 1 656 ? 17.401 15.896 -19.763 1.00 93.56 656 ALA A N 1
ATOM 5289 C CA . ALA A 1 656 ? 17.793 14.517 -19.496 1.00 93.56 656 ALA A CA 1
ATOM 5290 C C . ALA A 1 656 ? 19.303 14.421 -19.227 1.00 93.56 656 ALA A C 1
ATOM 5292 O O . ALA A 1 656 ? 19.708 13.900 -18.186 1.00 93.56 656 ALA A O 1
ATOM 5293 N N . LYS A 1 657 ? 20.138 15.011 -20.092 1.00 94.31 657 LYS A N 1
ATOM 5294 C CA . LYS A 1 657 ? 21.589 15.123 -19.890 1.00 94.31 657 LYS A CA 1
ATOM 5295 C C . LYS A 1 657 ? 21.905 15.804 -18.559 1.00 94.31 657 LYS A C 1
ATOM 5297 O O . LYS A 1 657 ? 22.566 15.215 -17.708 1.00 94.31 657 LYS A O 1
ATOM 5302 N N . GLY A 1 658 ? 21.342 16.990 -18.321 1.00 93.81 658 GLY A N 1
ATOM 5303 C CA . GLY A 1 658 ? 21.606 17.761 -17.109 1.00 93.81 658 GLY A CA 1
ATOM 5304 C C . GLY A 1 658 ? 21.166 17.073 -15.809 1.00 93.81 658 GLY A C 1
ATOM 5305 O O . GLY A 1 658 ? 21.829 17.227 -14.782 1.00 93.81 658 GLY A O 1
ATOM 5306 N N . ILE A 1 659 ? 20.051 16.330 -15.778 1.00 95.12 659 ILE A N 1
ATOM 5307 C CA . ILE A 1 659 ? 19.638 15.586 -14.571 1.00 95.12 659 ILE A CA 1
ATOM 5308 C C . ILE A 1 659 ? 20.503 14.338 -14.347 1.00 95.12 659 ILE A C 1
ATOM 5310 O O . ILE A 1 659 ? 20.880 14.071 -13.205 1.00 95.12 659 ILE A O 1
ATOM 5314 N N . LEU A 1 660 ? 20.887 13.632 -15.416 1.00 95.62 660 LEU A N 1
ATOM 5315 C CA . LEU A 1 660 ? 21.763 12.462 -15.349 1.00 95.62 660 LEU A CA 1
ATOM 5316 C C . LEU A 1 660 ? 23.187 12.846 -14.911 1.00 95.62 660 LEU A C 1
ATOM 5318 O O . LEU A 1 660 ? 23.693 12.265 -13.953 1.00 95.62 660 LEU A O 1
ATOM 5322 N N . GLU A 1 661 ? 23.803 13.867 -15.515 1.00 94.25 661 GLU A N 1
ATOM 5323 C CA . GLU A 1 661 ? 25.148 14.352 -15.152 1.00 94.25 661 GLU A CA 1
ATOM 5324 C C . GLU A 1 661 ? 25.229 14.771 -13.678 1.00 94.25 661 GLU A C 1
ATOM 5326 O O . GLU A 1 661 ? 26.138 14.355 -12.959 1.00 94.25 661 GLU A O 1
ATOM 5331 N N . ARG A 1 662 ? 24.239 15.531 -13.183 1.00 94.31 662 ARG A N 1
ATOM 5332 C CA . ARG A 1 662 ? 24.159 15.913 -11.759 1.00 94.31 662 ARG A CA 1
ATOM 5333 C C . ARG A 1 662 ? 23.948 14.713 -10.832 1.00 94.31 662 ARG A C 1
ATOM 5335 O O . ARG A 1 662 ? 24.326 14.785 -9.663 1.00 94.31 662 ARG A O 1
ATOM 5342 N N . SER A 1 663 ? 23.364 13.618 -11.322 1.00 95.12 663 SER A N 1
ATOM 5343 C CA . SER A 1 663 ? 23.179 12.402 -10.524 1.00 95.12 663 SER A CA 1
ATOM 5344 C C . SER A 1 663 ? 24.474 11.612 -10.314 1.00 95.12 663 SER A C 1
ATOM 5346 O O . SER A 1 663 ? 24.612 10.980 -9.271 1.00 95.12 663 SER A O 1
ATOM 5348 N N . LEU A 1 664 ? 25.471 11.725 -11.206 1.00 94.06 664 LEU A N 1
ATOM 5349 C CA . LEU A 1 664 ? 26.762 11.021 -11.087 1.00 94.06 664 LEU A CA 1
ATOM 5350 C C . LEU A 1 664 ? 27.541 11.357 -9.800 1.00 94.06 664 LEU A C 1
ATOM 5352 O O . LEU A 1 664 ? 28.408 10.593 -9.394 1.00 94.06 664 LEU A O 1
ATOM 5356 N N . ILE A 1 665 ? 27.211 12.458 -9.117 1.00 93.12 665 ILE A N 1
ATOM 5357 C CA . ILE A 1 665 ? 27.773 12.812 -7.801 1.00 93.12 665 ILE A CA 1
ATOM 5358 C C . ILE A 1 665 ? 27.449 11.742 -6.734 1.00 93.12 665 ILE A C 1
ATOM 5360 O O . ILE A 1 665 ? 28.219 11.556 -5.794 1.00 93.12 665 ILE A O 1
ATOM 5364 N N . TRP A 1 666 ? 26.322 11.034 -6.872 1.00 93.62 666 TRP A N 1
ATOM 5365 C CA . TRP A 1 666 ? 25.848 10.001 -5.9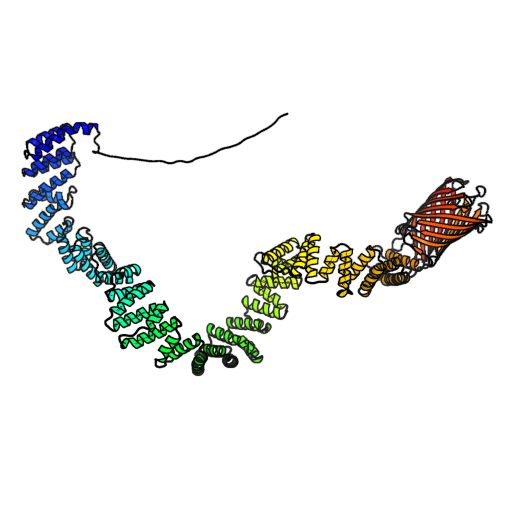36 1.00 93.62 666 TRP A CA 1
ATOM 5366 C C . TRP A 1 666 ? 25.426 8.681 -6.617 1.00 93.62 666 TRP A C 1
ATOM 5368 O O . TRP A 1 666 ? 25.212 7.685 -5.931 1.00 93.62 666 TRP A O 1
ATOM 5378 N N . LEU A 1 667 ? 25.385 8.648 -7.954 1.00 93.69 667 LEU A N 1
ATOM 5379 C CA . LEU A 1 667 ? 25.236 7.468 -8.816 1.00 93.69 667 LEU A CA 1
ATOM 5380 C C . LEU A 1 667 ? 26.428 7.315 -9.799 1.00 93.69 667 LEU A C 1
ATOM 5382 O O . LEU A 1 667 ? 26.194 7.112 -10.990 1.00 93.69 667 LEU A O 1
ATOM 5386 N N . PRO A 1 668 ? 27.703 7.425 -9.365 1.00 92.06 668 PRO A N 1
ATOM 5387 C CA . PRO A 1 668 ? 28.851 7.534 -10.279 1.00 92.06 668 PRO A CA 1
ATOM 5388 C C . PRO A 1 668 ? 29.003 6.341 -11.231 1.00 92.06 668 PRO A C 1
ATOM 5390 O O . PRO A 1 668 ? 29.408 6.518 -12.374 1.00 92.06 668 PRO A O 1
ATOM 5393 N N . ASN A 1 669 ? 28.635 5.143 -10.768 1.00 90.88 669 ASN A N 1
ATOM 5394 C CA . ASN A 1 669 ? 28.795 3.889 -11.502 1.00 90.88 669 ASN A CA 1
ATOM 5395 C C . ASN A 1 669 ? 27.451 3.314 -11.998 1.00 90.88 669 ASN A C 1
ATOM 5397 O O . ASN A 1 669 ? 27.393 2.149 -12.380 1.00 90.88 669 ASN A O 1
ATOM 5401 N N . ASP A 1 670 ? 26.342 4.058 -11.957 1.00 95.25 670 ASP A N 1
ATOM 5402 C CA . ASP A 1 670 ? 25.038 3.471 -12.288 1.00 95.25 670 ASP A CA 1
ATOM 5403 C C . ASP A 1 670 ? 24.905 3.175 -13.791 1.00 95.25 670 ASP A C 1
ATOM 5405 O O . ASP A 1 670 ? 24.834 4.086 -14.617 1.00 95.25 670 ASP A O 1
ATOM 5409 N N . ILE A 1 671 ? 24.856 1.883 -14.131 1.00 94.06 671 ILE A N 1
ATOM 5410 C CA . ILE A 1 671 ? 24.836 1.361 -15.507 1.00 94.06 671 ILE A CA 1
ATOM 5411 C C . ILE A 1 671 ? 23.757 2.023 -16.372 1.00 94.06 671 ILE A C 1
ATOM 5413 O O . ILE A 1 671 ? 24.024 2.358 -17.524 1.00 94.06 671 ILE A O 1
ATOM 5417 N N . GLU A 1 672 ? 22.555 2.250 -15.837 1.00 94.56 672 GLU A N 1
ATOM 5418 C CA . GLU A 1 672 ? 21.448 2.839 -16.602 1.00 94.56 672 GLU A CA 1
ATOM 5419 C C . GLU A 1 672 ? 21.673 4.341 -16.836 1.00 94.56 672 GLU A C 1
ATOM 5421 O O . GLU A 1 672 ? 21.399 4.853 -17.922 1.00 94.56 672 GLU A O 1
ATOM 5426 N N . VAL A 1 673 ? 22.207 5.050 -15.833 1.00 95.81 673 VAL A N 1
ATOM 5427 C CA . VAL A 1 673 ? 22.537 6.482 -15.937 1.00 95.81 673 VAL A CA 1
ATOM 5428 C C . VAL A 1 673 ? 23.652 6.694 -16.961 1.00 95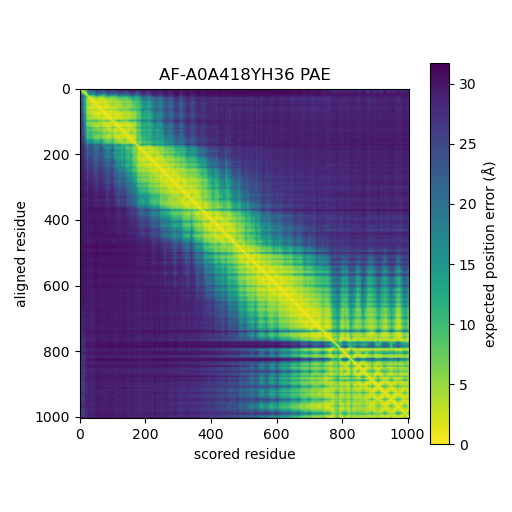.81 673 VAL A C 1
ATOM 5430 O O . VAL A 1 673 ? 23.516 7.528 -17.856 1.00 95.81 673 VAL A O 1
ATOM 5433 N N . LEU A 1 674 ? 24.725 5.906 -16.864 1.00 95.44 674 LEU A N 1
ATOM 5434 C CA . LEU A 1 674 ? 25.865 5.945 -17.779 1.00 95.44 674 LEU A CA 1
ATOM 5435 C C . LEU A 1 674 ? 25.472 5.536 -19.206 1.00 95.44 674 LEU A C 1
ATOM 5437 O O . LEU A 1 674 ? 25.859 6.217 -20.154 1.00 95.44 674 LEU A O 1
ATOM 5441 N N . SER A 1 675 ? 24.645 4.498 -19.377 1.00 94.38 675 SER A N 1
ATOM 5442 C CA . SER A 1 675 ? 24.145 4.095 -20.702 1.00 94.38 675 SER A CA 1
ATOM 5443 C C . SER A 1 675 ? 23.302 5.196 -21.347 1.00 94.38 675 SER A C 1
ATOM 5445 O O . SER A 1 675 ? 23.488 5.505 -22.522 1.00 94.38 675 SER A O 1
ATOM 5447 N N . ARG A 1 676 ? 22.419 5.856 -20.584 1.00 94.75 676 ARG A N 1
ATOM 5448 C CA . ARG A 1 676 ? 21.617 6.980 -21.096 1.00 94.75 676 ARG A CA 1
ATOM 5449 C C . ARG A 1 676 ? 22.474 8.191 -21.453 1.00 94.75 676 ARG A C 1
ATOM 5451 O O . ARG A 1 676 ? 22.248 8.785 -22.501 1.00 94.75 676 ARG A O 1
ATOM 5458 N N . LEU A 1 677 ? 23.477 8.525 -20.640 1.00 95.62 677 LEU A N 1
ATOM 5459 C CA . LEU A 1 677 ? 24.441 9.582 -20.966 1.00 95.62 677 LEU A CA 1
ATOM 5460 C C . LEU A 1 677 ? 25.256 9.258 -22.222 1.00 95.62 677 LEU A C 1
ATOM 5462 O O . LEU A 1 677 ? 25.455 10.141 -23.052 1.00 95.62 677 LEU A O 1
ATOM 5466 N N . SER A 1 678 ? 25.673 8.001 -22.395 1.00 94.94 678 SER A N 1
ATOM 5467 C CA . SER A 1 678 ? 26.364 7.542 -23.602 1.00 94.94 678 SER A CA 1
ATOM 5468 C C . SER A 1 678 ? 25.494 7.702 -24.855 1.00 94.94 678 SER A C 1
ATOM 5470 O O . SER A 1 678 ? 25.933 8.303 -25.835 1.00 94.94 678 SER A O 1
ATOM 5472 N N . LEU A 1 679 ? 24.233 7.257 -24.798 1.00 93.69 679 LEU A N 1
ATOM 5473 C CA . LEU A 1 679 ? 23.280 7.379 -25.905 1.00 93.69 679 LEU A CA 1
ATOM 5474 C C . LEU A 1 679 ? 22.963 8.842 -26.252 1.00 93.69 679 LEU A C 1
ATOM 5476 O O . LEU A 1 679 ? 22.963 9.192 -27.430 1.00 93.69 679 LEU A O 1
ATOM 5480 N N . ILE A 1 680 ? 22.746 9.709 -25.255 1.00 94.06 680 ILE A N 1
ATOM 5481 C CA . ILE A 1 680 ? 22.499 11.143 -25.486 1.00 94.06 680 ILE A CA 1
ATOM 5482 C C . ILE A 1 680 ? 23.747 11.820 -26.075 1.00 94.06 680 ILE A C 1
ATOM 5484 O O . ILE A 1 680 ? 23.630 12.602 -27.015 1.00 94.06 680 ILE A O 1
ATOM 5488 N N . ALA A 1 681 ? 24.948 11.494 -25.586 1.00 92.62 681 ALA A N 1
ATOM 5489 C CA . ALA A 1 681 ? 26.194 12.011 -26.151 1.00 92.62 681 ALA A CA 1
ATOM 5490 C C . ALA A 1 681 ? 26.389 11.563 -27.613 1.00 92.62 681 ALA A C 1
ATOM 5492 O O . ALA A 1 681 ? 26.716 12.391 -28.459 1.00 92.62 681 ALA A O 1
ATOM 5493 N N . ALA A 1 682 ? 26.099 10.299 -27.941 1.00 91.50 682 ALA A N 1
ATOM 5494 C CA . ALA A 1 682 ? 26.157 9.793 -29.314 1.00 91.50 682 ALA A CA 1
ATOM 5495 C C . ALA A 1 682 ? 25.126 10.469 -30.240 1.00 91.50 682 ALA A C 1
ATOM 5497 O O . ALA A 1 682 ? 25.464 10.841 -31.361 1.00 91.50 682 ALA A O 1
ATOM 5498 N N . GLN A 1 683 ? 23.896 10.708 -29.764 1.00 90.31 683 GLN A N 1
ATOM 5499 C CA . GLN A 1 683 ? 22.884 11.493 -30.489 1.00 90.31 683 GLN A CA 1
ATOM 5500 C C . GLN A 1 683 ? 23.332 12.946 -30.728 1.00 90.31 683 GLN A C 1
ATOM 5502 O O . GLN A 1 683 ? 23.033 13.519 -31.773 1.00 90.31 683 GLN A O 1
ATOM 5507 N N . GLN A 1 684 ? 24.093 13.523 -29.794 1.00 89.38 684 GLN A N 1
ATOM 5508 C CA . GLN A 1 684 ? 24.725 14.842 -29.916 1.00 89.38 684 GLN A CA 1
ATOM 5509 C C . GLN A 1 684 ? 26.064 14.816 -30.692 1.00 89.38 684 GLN A C 1
ATOM 5511 O O . GLN A 1 684 ? 26.745 15.837 -30.752 1.00 89.38 684 GLN A O 1
ATOM 5516 N N . GLN A 1 685 ? 26.448 13.676 -31.288 1.00 88.12 685 GLN A N 1
ATOM 5517 C CA . GLN A 1 685 ? 27.723 13.438 -31.992 1.00 88.12 685 GLN A CA 1
ATOM 5518 C C . GLN A 1 685 ? 28.993 13.651 -31.133 1.00 88.12 685 GLN A C 1
ATOM 5520 O O . GLN A 1 685 ? 30.111 13.693 -31.646 1.00 88.12 685 GLN A O 1
ATOM 5525 N N . ASP A 1 686 ? 28.846 13.715 -29.808 1.00 91.38 686 ASP A N 1
ATOM 5526 C CA . ASP A 1 686 ? 29.930 13.773 -28.824 1.00 91.38 686 ASP A CA 1
ATOM 5527 C C . ASP A 1 686 ? 30.449 12.354 -28.539 1.00 91.38 686 ASP A C 1
ATOM 5529 O O . ASP A 1 686 ? 30.282 11.789 -27.455 1.00 91.38 686 ASP A O 1
ATOM 5533 N N . TYR A 1 687 ? 31.064 11.744 -29.556 1.00 91.62 687 TYR A N 1
ATOM 5534 C CA . TYR A 1 687 ? 31.567 10.369 -29.486 1.00 91.62 687 TYR A CA 1
ATOM 5535 C C . TYR A 1 687 ? 32.655 10.176 -28.418 1.00 91.62 687 TYR A C 1
ATOM 5537 O O . TYR A 1 687 ? 32.792 9.081 -27.874 1.00 91.62 687 TYR A O 1
ATOM 5545 N N . VAL A 1 688 ? 33.380 11.243 -28.058 1.00 93.56 688 VAL A N 1
ATOM 5546 C CA . VAL A 1 688 ? 34.401 11.226 -26.999 1.00 93.56 688 VAL A CA 1
ATOM 5547 C C . VAL A 1 688 ? 33.760 10.990 -25.630 1.00 93.56 688 VAL A C 1
ATOM 5549 O O . VAL A 1 688 ? 34.196 10.096 -24.899 1.00 93.56 688 VAL A O 1
ATOM 5552 N N . ASN A 1 689 ? 32.707 11.737 -25.271 1.00 92.94 689 ASN A N 1
ATOM 5553 C CA . ASN A 1 689 ? 31.989 11.455 -24.029 1.00 92.94 689 ASN A CA 1
ATOM 5554 C C . ASN A 1 689 ? 31.108 10.200 -24.145 1.00 92.94 689 ASN A C 1
ATOM 5556 O O . ASN A 1 689 ? 31.009 9.459 -23.167 1.00 92.94 689 ASN A O 1
ATOM 5560 N N . ALA A 1 690 ? 30.543 9.892 -25.319 1.00 95.69 690 ALA A N 1
ATOM 5561 C CA . ALA A 1 690 ? 29.770 8.665 -25.530 1.00 95.69 690 ALA A CA 1
ATOM 5562 C C . ALA A 1 690 ? 30.593 7.403 -25.224 1.00 95.69 690 ALA A C 1
ATOM 5564 O O . ALA A 1 690 ? 30.137 6.553 -24.452 1.00 95.69 690 ALA A O 1
ATOM 5565 N N . ALA A 1 691 ? 31.823 7.323 -25.747 1.00 95.25 691 ALA A N 1
ATOM 5566 C CA . ALA A 1 691 ? 32.776 6.262 -25.430 1.00 95.25 691 ALA A CA 1
ATOM 5567 C C . ALA A 1 691 ? 33.112 6.243 -23.930 1.00 95.25 691 ALA A C 1
ATOM 5569 O O . ALA A 1 691 ? 32.919 5.227 -23.272 1.00 95.25 691 ALA A O 1
ATOM 5570 N N . LYS A 1 692 ? 33.517 7.383 -23.356 1.00 94.69 692 LYS A N 1
ATOM 5571 C CA . LYS A 1 692 ? 33.885 7.520 -21.933 1.00 94.69 692 LYS A CA 1
ATOM 5572 C C . LYS A 1 692 ? 32.788 7.068 -20.957 1.00 94.69 692 LYS A C 1
ATOM 5574 O O . LYS A 1 692 ? 33.103 6.514 -19.903 1.00 94.69 692 LYS A O 1
ATOM 5579 N N . TYR A 1 693 ? 31.510 7.315 -21.253 1.00 95.44 693 TYR A N 1
ATOM 5580 C CA . TYR A 1 693 ? 30.404 6.802 -20.435 1.00 95.44 693 TYR A CA 1
ATOM 5581 C C . TYR A 1 693 ? 30.202 5.293 -20.639 1.00 95.44 693 TYR A C 1
ATOM 5583 O O . TYR A 1 693 ? 30.005 4.571 -19.662 1.00 95.44 693 TYR A O 1
ATOM 5591 N N . LEU A 1 694 ? 30.311 4.801 -21.879 1.00 95.56 694 LEU A N 1
ATOM 5592 C CA . LEU A 1 694 ? 30.148 3.382 -22.203 1.00 95.56 694 LEU A CA 1
ATOM 5593 C C . LEU A 1 694 ? 31.287 2.509 -21.649 1.00 95.56 694 LEU A C 1
ATOM 5595 O O . LEU A 1 694 ? 31.019 1.410 -21.176 1.00 95.56 694 LEU A O 1
ATOM 5599 N N . GLU A 1 695 ? 32.530 3.001 -21.589 1.00 94.25 695 GLU A N 1
ATOM 5600 C CA . GLU A 1 695 ? 33.649 2.302 -20.931 1.00 94.25 695 GLU A CA 1
ATOM 5601 C C . GLU A 1 695 ? 33.340 1.962 -19.464 1.00 94.25 695 GLU A C 1
ATOM 5603 O O . GLU A 1 695 ? 33.649 0.865 -18.998 1.00 94.25 695 GLU A O 1
ATOM 5608 N N . GLN A 1 696 ? 32.679 2.871 -18.740 1.00 93.94 696 GLN A N 1
ATOM 5609 C CA . GLN A 1 696 ? 32.295 2.671 -17.336 1.00 93.94 696 GLN A CA 1
ATOM 5610 C C . GLN A 1 696 ? 31.129 1.681 -17.170 1.00 93.94 696 GLN A C 1
ATOM 5612 O O . GLN A 1 696 ? 30.987 1.075 -16.105 1.00 93.94 696 GLN A O 1
ATOM 5617 N N . VAL A 1 697 ? 30.315 1.479 -18.212 1.00 95.25 697 VAL A N 1
ATOM 5618 C CA . VAL A 1 697 ? 29.326 0.390 -18.270 1.00 95.25 697 VAL A CA 1
ATOM 5619 C C . VAL A 1 697 ? 30.033 -0.936 -18.547 1.00 95.25 697 VAL A C 1
ATOM 5621 O O . VAL A 1 697 ? 29.880 -1.879 -17.778 1.00 95.25 697 VAL A O 1
ATOM 5624 N N . VAL A 1 698 ? 30.875 -0.984 -19.583 1.00 91.94 698 VAL A N 1
ATOM 5625 C CA . VAL A 1 698 ? 31.615 -2.180 -20.020 1.00 91.94 698 VAL A CA 1
ATOM 5626 C C . VAL A 1 698 ? 32.477 -2.775 -18.899 1.00 91.94 698 VAL A C 1
ATOM 5628 O O . VAL A 1 698 ? 32.473 -3.987 -18.710 1.00 91.94 698 VAL A O 1
ATOM 5631 N N . VAL A 1 699 ? 33.140 -1.945 -18.085 1.00 90.88 699 VAL A N 1
ATOM 5632 C CA . VAL A 1 699 ? 33.903 -2.394 -16.897 1.00 90.88 699 VAL A CA 1
ATOM 5633 C C . VAL A 1 699 ? 33.033 -3.134 -15.863 1.00 90.88 699 VAL A C 1
ATOM 5635 O O . VAL A 1 699 ? 33.552 -3.950 -15.103 1.00 90.88 699 VAL A O 1
ATOM 5638 N N . GLN A 1 700 ? 31.723 -2.879 -15.833 1.00 90.69 700 GLN A N 1
ATOM 5639 C CA . GLN A 1 700 ? 30.763 -3.524 -14.928 1.00 90.69 700 GLN A CA 1
ATOM 5640 C C . GLN A 1 700 ? 29.953 -4.647 -15.596 1.00 90.69 700 GLN A C 1
ATOM 5642 O O . GLN A 1 700 ? 29.325 -5.440 -14.896 1.00 90.69 700 GLN A O 1
ATOM 5647 N N . THR A 1 701 ? 29.974 -4.737 -16.928 1.00 91.12 701 THR A N 1
ATOM 5648 C CA . THR A 1 701 ? 29.309 -5.784 -17.719 1.00 91.12 701 THR A CA 1
ATOM 5649 C C . THR A 1 701 ? 30.293 -6.413 -18.724 1.00 91.12 701 THR A C 1
ATOM 5651 O O . THR A 1 701 ? 30.085 -6.287 -19.935 1.00 91.12 701 THR A O 1
ATOM 5654 N N . PRO A 1 702 ? 31.379 -7.064 -18.259 1.00 87.62 702 PRO A N 1
ATOM 5655 C CA . PRO A 1 702 ? 32.472 -7.525 -19.124 1.00 87.62 702 PRO A CA 1
ATOM 5656 C C . PRO A 1 702 ? 32.063 -8.621 -20.119 1.00 87.62 702 PRO A C 1
ATOM 5658 O O . PRO A 1 702 ? 32.697 -8.773 -21.158 1.00 87.62 702 PRO A O 1
ATOM 5661 N N . ASP A 1 703 ? 30.982 -9.348 -19.832 1.00 85.50 703 ASP A N 1
ATOM 5662 C CA . ASP A 1 703 ? 30.456 -10.419 -20.687 1.00 85.50 703 ASP A CA 1
ATOM 5663 C C . ASP A 1 703 ? 29.437 -9.902 -21.731 1.00 85.50 703 ASP A C 1
ATOM 5665 O O . ASP A 1 703 ? 28.872 -10.672 -22.505 1.00 85.50 703 ASP A O 1
ATOM 5669 N N . ASN A 1 704 ? 29.164 -8.588 -21.764 1.00 87.56 704 ASN A N 1
ATOM 5670 C CA . ASN A 1 704 ? 28.205 -7.969 -22.685 1.00 87.56 704 ASN A CA 1
ATOM 5671 C C . ASN A 1 704 ? 28.899 -7.494 -23.975 1.00 87.56 704 ASN A C 1
ATOM 5673 O O . ASN A 1 704 ? 29.056 -6.297 -24.231 1.00 87.56 704 ASN A O 1
ATOM 5677 N N . TYR A 1 705 ? 29.347 -8.456 -24.781 1.00 84.38 705 TYR A N 1
ATOM 5678 C CA . TYR A 1 705 ? 30.183 -8.233 -25.968 1.00 84.38 705 TYR A CA 1
ATOM 5679 C C . TYR A 1 705 ? 29.639 -7.248 -27.027 1.00 84.38 705 TYR A C 1
ATOM 5681 O O . TYR A 1 705 ? 30.457 -6.520 -27.594 1.00 84.38 705 TYR A O 1
ATOM 5689 N N . PRO A 1 706 ? 28.317 -7.102 -27.256 1.00 87.50 706 PRO A N 1
ATOM 5690 C CA . PRO A 1 706 ? 27.774 -6.051 -28.126 1.00 87.50 706 PRO A CA 1
ATOM 5691 C C . PRO A 1 706 ? 28.114 -4.618 -27.684 1.00 87.50 706 PRO A C 1
ATOM 5693 O O . PRO A 1 706 ? 28.189 -3.714 -28.515 1.00 87.50 706 PRO A O 1
ATOM 5696 N N . LEU A 1 707 ? 28.383 -4.381 -26.393 1.00 91.31 707 LEU A N 1
ATOM 5697 C CA . LEU A 1 707 ? 28.843 -3.064 -25.937 1.00 91.31 707 LEU A CA 1
ATOM 5698 C C . LEU A 1 707 ? 30.297 -2.784 -26.336 1.00 91.31 707 LEU A C 1
ATOM 5700 O O . LEU A 1 707 ? 30.659 -1.624 -26.505 1.00 91.31 707 LEU A O 1
ATOM 5704 N N . TYR A 1 708 ? 31.127 -3.815 -26.526 1.00 92.25 708 TYR A N 1
ATOM 5705 C CA . TYR A 1 708 ? 32.494 -3.661 -27.036 1.00 92.25 708 TYR A CA 1
ATOM 5706 C C . TYR A 1 708 ? 32.498 -3.331 -28.536 1.00 92.25 708 TYR A C 1
ATOM 5708 O O . TYR A 1 708 ? 33.301 -2.511 -28.974 1.00 92.25 708 TYR A O 1
ATOM 5716 N N . GLU A 1 709 ? 31.564 -3.906 -29.300 1.00 90.31 709 GLU A N 1
ATOM 5717 C CA . GLU A 1 709 ? 31.265 -3.528 -30.689 1.00 90.31 709 GLU A CA 1
ATOM 5718 C C . GLU A 1 709 ? 30.817 -2.054 -30.773 1.00 90.31 709 GLU A C 1
ATOM 5720 O O . GLU A 1 709 ? 31.453 -1.249 -31.455 1.00 90.31 709 GLU A O 1
ATOM 5725 N N . GLN A 1 710 ? 29.795 -1.659 -30.004 1.00 92.88 710 GLN A N 1
ATOM 5726 C CA . GLN A 1 710 ? 29.308 -0.273 -29.951 1.00 92.88 710 GLN A CA 1
ATOM 5727 C C . GLN A 1 710 ? 30.403 0.722 -29.523 1.00 92.88 710 GLN A C 1
ATOM 5729 O O . GLN A 1 710 ? 30.537 1.805 -30.097 1.00 92.88 710 GLN A O 1
ATOM 5734 N N . LEU A 1 711 ? 31.226 0.346 -28.542 1.00 94.06 711 LEU A N 1
ATOM 5735 C CA . LEU A 1 711 ? 32.349 1.148 -28.068 1.00 94.06 711 LEU A CA 1
ATOM 5736 C C . LEU A 1 711 ? 33.475 1.251 -29.111 1.00 94.06 711 LEU A C 1
ATOM 5738 O O . LEU A 1 711 ? 34.089 2.311 -29.231 1.00 94.06 711 LEU A O 1
ATOM 5742 N N . ALA A 1 712 ? 33.725 0.202 -29.902 1.00 92.06 712 ALA A N 1
ATOM 5743 C CA . ALA A 1 712 ? 34.671 0.258 -31.014 1.00 92.06 712 ALA A CA 1
ATOM 5744 C C . ALA A 1 712 ? 34.234 1.271 -32.083 1.00 92.06 712 ALA A C 1
ATOM 5746 O O . ALA A 1 712 ? 35.054 2.080 -32.522 1.00 92.06 712 ALA A O 1
ATOM 5747 N N . TYR A 1 713 ? 32.942 1.297 -32.433 1.00 90.94 713 TYR A N 1
ATOM 5748 C CA . TYR A 1 713 ? 32.386 2.338 -33.301 1.00 90.94 713 TYR A CA 1
ATOM 5749 C C . TYR A 1 713 ? 32.554 3.736 -32.689 1.00 90.94 713 TYR A C 1
ATOM 5751 O O . TYR A 1 713 ? 33.060 4.633 -33.361 1.00 90.94 713 TYR A O 1
ATOM 5759 N N . TYR A 1 714 ? 32.212 3.946 -31.412 1.00 93.56 714 TYR A N 1
ATOM 5760 C CA . TYR A 1 714 ? 32.381 5.260 -30.772 1.00 93.56 714 TYR A CA 1
ATOM 5761 C C . TYR A 1 714 ? 33.844 5.730 -30.755 1.00 93.56 714 TYR A C 1
ATOM 5763 O O . TYR A 1 714 ? 34.107 6.884 -31.092 1.00 93.56 714 TYR A O 1
ATOM 5771 N N . HIS A 1 715 ? 34.807 4.850 -30.466 1.00 91.38 715 HIS A N 1
ATOM 5772 C CA . HIS A 1 715 ? 36.228 5.182 -30.597 1.00 91.38 715 HIS A CA 1
ATOM 5773 C C . HIS A 1 715 ? 36.620 5.501 -32.053 1.00 91.38 715 HIS A C 1
ATOM 5775 O O . HIS A 1 715 ? 37.374 6.446 -32.275 1.00 91.38 715 HIS A O 1
ATOM 5781 N N . GLN A 1 716 ? 36.100 4.784 -33.058 1.00 86.88 716 GLN A N 1
ATOM 5782 C CA . GLN A 1 716 ? 36.364 5.091 -34.471 1.00 86.88 716 GLN A CA 1
ATOM 5783 C C . GLN A 1 716 ? 35.853 6.492 -34.847 1.00 86.88 716 GLN A C 1
ATOM 5785 O O . GLN A 1 716 ? 36.612 7.291 -35.395 1.00 86.88 716 GLN A O 1
ATOM 5790 N N . PHE A 1 717 ? 34.600 6.823 -34.516 1.00 84.31 717 PHE A N 1
ATOM 5791 C CA . PHE A 1 717 ? 34.031 8.151 -34.779 1.00 84.31 717 PHE A CA 1
ATOM 5792 C C . PHE A 1 717 ? 34.716 9.267 -33.968 1.00 84.31 717 PHE A C 1
ATOM 5794 O O . PHE A 1 717 ? 34.776 10.403 -34.435 1.00 84.31 717 PHE A O 1
ATOM 5801 N N . ALA A 1 718 ? 35.304 8.948 -32.810 1.00 85.38 718 ALA A N 1
ATOM 5802 C CA . ALA A 1 718 ? 36.159 9.845 -32.028 1.00 85.38 718 ALA A CA 1
ATOM 5803 C C . ALA A 1 718 ? 37.617 9.956 -32.542 1.00 85.38 718 ALA A C 1
ATOM 5805 O O . ALA A 1 718 ? 38.415 10.675 -31.939 1.00 85.38 718 ALA A O 1
ATOM 5806 N N . GLY A 1 719 ? 37.996 9.257 -33.622 1.00 81.94 719 GLY A N 1
ATOM 5807 C CA . GLY A 1 719 ? 39.360 9.264 -34.179 1.00 81.94 719 GLY A CA 1
ATOM 5808 C C . GLY A 1 719 ? 40.388 8.440 -33.386 1.00 81.94 719 GLY A C 1
ATOM 5809 O O . GLY A 1 719 ? 41.594 8.611 -33.551 1.00 81.94 719 GLY A O 1
ATOM 5810 N N . GLN A 1 720 ? 39.930 7.549 -32.507 1.00 88.00 720 GLN A N 1
ATOM 5811 C CA . GLN A 1 720 ? 40.731 6.794 -31.540 1.00 88.00 720 GLN A CA 1
ATOM 5812 C C . GLN A 1 720 ? 41.012 5.358 -32.029 1.00 88.00 720 GLN A C 1
ATOM 5814 O O . GLN A 1 720 ? 40.697 4.378 -31.354 1.00 88.00 720 GLN A O 1
ATOM 5819 N N . THR A 1 721 ? 41.610 5.221 -33.218 1.00 85.44 721 THR A N 1
ATOM 5820 C CA . THR A 1 721 ? 41.763 3.952 -33.967 1.00 85.44 721 THR A CA 1
ATOM 5821 C C . THR A 1 721 ? 42.317 2.780 -33.145 1.00 85.44 721 THR A C 1
ATOM 5823 O O . THR A 1 721 ? 41.781 1.677 -33.216 1.00 85.44 721 THR A O 1
ATOM 5826 N N . GLU A 1 722 ? 43.347 2.995 -32.321 1.00 89.31 722 GLU A N 1
ATOM 5827 C CA . GLU A 1 722 ? 43.922 1.929 -31.482 1.00 89.31 722 GLU A CA 1
ATOM 5828 C C . GLU A 1 722 ? 42.985 1.469 -30.355 1.00 89.31 722 GLU A C 1
ATOM 5830 O O . GLU A 1 722 ? 42.969 0.287 -30.012 1.00 89.31 722 GLU A O 1
ATOM 5835 N N . GLN A 1 723 ? 42.167 2.370 -29.804 1.00 91.50 723 GLN A N 1
ATOM 5836 C CA . GLN A 1 723 ? 41.147 2.004 -28.819 1.00 91.50 723 GLN A CA 1
ATOM 5837 C C . GLN A 1 723 ? 39.999 1.258 -29.510 1.00 91.50 723 GLN A C 1
ATOM 5839 O O . GLN A 1 723 ? 39.585 0.207 -29.026 1.00 91.50 723 GLN A O 1
ATOM 5844 N N . ALA A 1 724 ? 39.568 1.717 -30.693 1.00 91.81 724 ALA A N 1
ATOM 5845 C CA . ALA A 1 724 ? 38.587 1.012 -31.519 1.00 91.81 724 ALA A CA 1
ATOM 5846 C C . ALA A 1 724 ? 39.028 -0.430 -31.819 1.00 91.81 724 ALA A C 1
ATOM 5848 O O . ALA A 1 724 ? 38.281 -1.369 -31.549 1.00 91.81 724 ALA A O 1
ATOM 5849 N N . ARG A 1 725 ? 40.277 -0.615 -32.274 1.00 92.06 725 ARG A N 1
ATOM 5850 C CA . ARG A 1 725 ? 40.884 -1.930 -32.524 1.00 92.06 725 ARG A CA 1
ATOM 5851 C C . ARG A 1 725 ? 40.870 -2.816 -31.276 1.00 92.06 725 ARG A C 1
ATOM 5853 O O . ARG A 1 725 ? 40.432 -3.959 -31.351 1.00 92.06 725 ARG A O 1
ATOM 5860 N N . GLN A 1 726 ? 41.305 -2.298 -30.125 1.00 92.56 726 GLN A N 1
ATOM 5861 C CA . GLN A 1 726 ? 41.332 -3.070 -28.876 1.00 92.56 726 GLN A CA 1
ATOM 5862 C C . GLN A 1 726 ? 39.935 -3.542 -28.453 1.00 92.56 726 GLN A C 1
ATOM 5864 O O . GLN A 1 726 ? 39.774 -4.713 -28.116 1.00 92.56 726 GLN A O 1
ATOM 5869 N N . ARG A 1 727 ? 38.916 -2.675 -28.508 1.00 93.69 727 ARG A N 1
ATOM 5870 C CA . ARG A 1 727 ? 37.536 -3.056 -28.154 1.00 93.69 727 ARG A CA 1
ATOM 5871 C C . ARG A 1 727 ? 36.930 -4.032 -29.161 1.00 93.69 727 ARG A C 1
ATOM 5873 O O . ARG A 1 727 ? 36.279 -4.991 -28.760 1.00 93.69 727 ARG A O 1
ATOM 5880 N N . LEU A 1 728 ? 37.212 -3.852 -30.448 1.00 93.12 728 LEU A N 1
ATOM 5881 C CA . LEU A 1 728 ? 36.729 -4.744 -31.497 1.00 93.12 728 LEU A CA 1
ATOM 5882 C C . LEU A 1 728 ? 37.358 -6.143 -31.414 1.00 93.12 728 LEU A C 1
ATOM 5884 O O . LEU A 1 728 ? 36.659 -7.136 -31.588 1.00 93.12 728 LEU A O 1
ATOM 5888 N N . GLU A 1 729 ? 38.646 -6.251 -31.075 1.00 93.12 729 GLU A N 1
ATOM 5889 C CA . GLU A 1 729 ? 39.279 -7.550 -30.805 1.00 93.12 729 GLU A CA 1
ATOM 5890 C C . GLU A 1 729 ? 38.654 -8.250 -29.583 1.00 93.12 729 GLU A C 1
ATOM 5892 O O . GLU A 1 729 ? 38.436 -9.458 -29.640 1.00 93.12 729 GLU A O 1
ATOM 5897 N N . GLN A 1 730 ? 38.269 -7.508 -28.533 1.00 91.62 730 GLN A N 1
ATOM 5898 C CA . GLN A 1 730 ? 37.523 -8.066 -27.390 1.00 91.62 730 GLN A CA 1
ATOM 5899 C C . GLN A 1 730 ? 36.127 -8.582 -27.789 1.00 91.62 730 GLN A C 1
ATOM 5901 O O . GLN A 1 730 ? 35.685 -9.599 -27.259 1.00 91.62 730 GLN A O 1
ATOM 5906 N N . ALA A 1 731 ? 35.447 -7.932 -28.742 1.00 91.12 731 ALA A N 1
ATOM 5907 C CA . ALA A 1 731 ? 34.181 -8.423 -29.290 1.00 91.12 731 ALA A CA 1
ATOM 5908 C C . ALA A 1 731 ? 34.362 -9.687 -30.158 1.00 91.12 731 ALA A C 1
ATOM 5910 O O . ALA A 1 731 ? 33.565 -10.616 -30.057 1.00 91.12 731 ALA A O 1
ATOM 5911 N N . ILE A 1 732 ? 35.415 -9.750 -30.985 1.00 92.12 732 ILE A N 1
ATOM 5912 C CA . ILE A 1 732 ? 35.670 -10.885 -31.895 1.00 92.12 732 ILE A CA 1
ATOM 5913 C C . ILE A 1 732 ? 36.159 -12.135 -31.148 1.00 92.12 732 ILE A C 1
ATOM 5915 O O . ILE A 1 732 ? 35.783 -13.248 -31.519 1.00 92.12 732 ILE A O 1
ATOM 5919 N N . ASP A 1 733 ? 36.969 -11.978 -30.095 1.00 90.88 733 ASP A N 1
ATOM 5920 C CA . ASP A 1 733 ? 37.407 -13.101 -29.250 1.00 90.88 733 ASP A CA 1
ATOM 5921 C C . ASP A 1 733 ? 36.211 -13.855 -28.643 1.00 90.88 733 ASP A C 1
ATOM 5923 O O . ASP A 1 733 ? 36.238 -15.080 -28.517 1.00 90.88 733 ASP A O 1
ATOM 5927 N N . ALA A 1 734 ? 35.125 -13.136 -28.351 1.00 87.19 734 ALA A N 1
ATOM 5928 C CA . ALA A 1 734 ? 33.871 -13.666 -27.827 1.00 87.19 734 ALA A CA 1
ATOM 5929 C C . ALA A 1 734 ? 32.936 -14.263 -28.898 1.00 87.19 734 ALA A C 1
ATOM 5931 O O . ALA A 1 734 ? 31.713 -14.258 -28.744 1.00 87.19 734 ALA A O 1
ATOM 5932 N N . LYS A 1 735 ? 33.501 -14.807 -29.983 1.00 80.31 735 LYS A N 1
ATOM 5933 C CA . LYS A 1 735 ? 32.793 -15.466 -31.098 1.00 80.31 735 LYS A CA 1
ATOM 5934 C C . LYS A 1 735 ? 31.631 -16.375 -30.658 1.00 80.31 735 LYS A C 1
ATOM 5936 O O . LYS A 1 735 ? 30.572 -16.346 -31.276 1.00 80.31 735 LYS A O 1
ATOM 5941 N N . ASP A 1 736 ? 31.804 -17.128 -29.569 1.00 83.19 736 ASP A N 1
ATOM 5942 C CA . ASP A 1 736 ? 30.835 -18.118 -29.089 1.00 83.19 736 ASP A CA 1
ATOM 5943 C C . ASP A 1 736 ? 29.528 -17.470 -28.591 1.00 83.19 736 ASP A C 1
ATOM 5945 O O . ASP A 1 736 ? 28.486 -18.116 -28.649 1.00 83.19 736 ASP A O 1
ATOM 5949 N N . PHE A 1 737 ? 29.553 -16.200 -28.158 1.00 80.88 737 PHE A N 1
ATOM 5950 C CA . PHE A 1 737 ? 28.350 -15.420 -27.832 1.00 80.88 737 PHE A CA 1
ATOM 5951 C C . PHE A 1 737 ? 27.540 -15.105 -29.096 1.00 80.88 737 PHE A C 1
ATOM 5953 O O . PHE A 1 737 ? 26.334 -15.344 -29.145 1.00 80.88 737 PHE A O 1
ATOM 5960 N N . TYR A 1 738 ? 28.206 -14.605 -30.143 1.00 74.50 738 TYR A N 1
ATOM 5961 C CA . TYR A 1 738 ? 27.546 -14.246 -31.401 1.00 74.50 738 TYR A CA 1
ATOM 5962 C C . TYR A 1 738 ? 26.948 -15.475 -32.095 1.00 74.50 738 TYR A C 1
ATOM 5964 O O . TYR A 1 738 ? 25.887 -15.366 -32.697 1.00 74.50 738 TYR A O 1
ATOM 5972 N N . LEU A 1 739 ? 27.583 -16.645 -31.959 1.00 77.00 739 LEU A N 1
ATOM 5973 C CA . LEU A 1 739 ? 27.137 -17.919 -32.536 1.00 77.00 739 LEU A CA 1
ATOM 5974 C C . LEU A 1 739 ? 25.914 -18.562 -31.850 1.00 77.00 739 LEU A C 1
ATOM 5976 O O . LEU A 1 739 ? 25.409 -19.550 -32.377 1.00 77.00 739 LEU A O 1
ATOM 5980 N N . GLN A 1 740 ? 25.439 -18.055 -30.703 1.00 72.06 740 GLN A N 1
ATOM 5981 C CA . GLN A 1 740 ? 24.396 -18.731 -29.911 1.00 72.06 740 GLN A CA 1
ATOM 5982 C C . GLN A 1 740 ? 22.965 -18.200 -30.094 1.00 72.06 740 GLN A C 1
ATOM 5984 O O . GLN A 1 740 ? 22.038 -18.994 -29.956 1.00 72.06 740 GLN A O 1
ATOM 5989 N N . ASP A 1 741 ? 22.762 -16.905 -30.375 1.00 55.53 741 ASP A N 1
ATOM 5990 C CA . ASP A 1 741 ? 21.419 -16.283 -30.300 1.00 55.53 741 ASP A CA 1
ATOM 5991 C C . ASP A 1 741 ? 21.268 -15.039 -31.218 1.00 55.53 741 ASP A C 1
ATOM 5993 O O . ASP A 1 741 ? 20.905 -13.940 -30.790 1.00 55.53 741 ASP A O 1
ATOM 5997 N N . ARG A 1 742 ? 21.638 -15.175 -32.502 1.00 60.56 742 ARG A N 1
ATOM 5998 C CA . ARG A 1 742 ? 21.583 -14.109 -33.529 1.00 60.56 742 ARG A CA 1
ATOM 5999 C C . ARG A 1 742 ? 21.140 -14.665 -34.888 1.00 60.56 742 ARG A C 1
ATOM 6001 O O . ARG A 1 742 ? 21.540 -15.762 -35.268 1.00 60.56 742 ARG A O 1
ATOM 6008 N N . GLU A 1 743 ? 20.394 -13.877 -35.665 1.00 62.47 743 GLU A N 1
ATOM 6009 C CA . GLU A 1 743 ? 20.135 -14.173 -37.084 1.00 62.47 743 GLU A CA 1
ATOM 6010 C C . GLU A 1 743 ? 21.427 -14.031 -37.914 1.00 62.47 743 GLU A C 1
ATOM 6012 O O . GLU A 1 743 ? 22.117 -13.014 -37.833 1.00 62.47 743 GLU A O 1
ATOM 6017 N N . ASN A 1 744 ? 21.756 -15.062 -38.702 1.00 77.19 744 ASN A N 1
ATOM 6018 C CA . ASN A 1 744 ? 22.993 -15.202 -39.488 1.00 77.19 744 ASN A CA 1
ATOM 6019 C C . ASN A 1 744 ? 24.287 -14.819 -38.716 1.00 77.19 744 ASN A C 1
ATOM 6021 O O . ASN A 1 744 ? 24.944 -13.813 -39.015 1.00 77.19 744 ASN A O 1
ATOM 6025 N N . PRO A 1 745 ? 24.680 -15.609 -37.700 1.00 83.38 745 PRO A N 1
ATOM 6026 C CA . PRO A 1 745 ? 25.707 -15.205 -36.743 1.00 83.38 745 PRO A CA 1
ATOM 6027 C C . PRO A 1 745 ? 27.130 -15.206 -37.320 1.00 83.38 745 PRO A C 1
ATOM 6029 O O . PRO A 1 745 ? 27.954 -14.376 -36.929 1.00 83.38 745 PRO A O 1
ATOM 6032 N N . GLU A 1 746 ? 27.436 -16.092 -38.277 1.00 85.50 746 GLU A N 1
ATOM 6033 C CA . GLU A 1 746 ? 28.752 -16.098 -38.927 1.00 85.50 746 GLU A CA 1
ATOM 6034 C C . GLU A 1 746 ? 28.985 -14.822 -39.746 1.00 85.50 746 GLU A C 1
ATOM 6036 O O . GLU A 1 746 ? 30.096 -14.290 -39.746 1.00 85.50 746 GLU A O 1
ATOM 6041 N N . GLN A 1 747 ? 27.941 -14.308 -40.408 1.00 85.75 747 GLN A N 1
ATOM 6042 C CA . GLN A 1 747 ? 27.991 -13.061 -41.172 1.00 85.75 747 GLN A CA 1
ATOM 6043 C C . GLN A 1 747 ? 28.296 -11.871 -40.251 1.00 85.75 747 GLN A C 1
ATOM 6045 O O . GLN A 1 747 ? 29.186 -11.078 -40.555 1.00 85.75 747 GLN A O 1
ATOM 6050 N N . GLN A 1 748 ? 27.644 -11.787 -39.085 1.00 85.75 748 GLN A N 1
ATOM 6051 C CA . GLN A 1 748 ? 27.926 -10.748 -38.084 1.00 85.75 748 GLN A CA 1
ATOM 6052 C C . GLN A 1 748 ? 29.383 -10.818 -37.596 1.00 85.75 748 GLN A C 1
ATOM 6054 O O . GLN A 1 748 ? 30.102 -9.817 -37.622 1.00 85.75 748 GLN A O 1
ATOM 6059 N N . LEU A 1 749 ? 29.868 -12.016 -37.250 1.00 89.12 749 LEU A N 1
ATOM 6060 C CA . LEU A 1 749 ? 31.263 -12.226 -36.855 1.00 89.12 749 LEU A CA 1
ATOM 6061 C C . LEU A 1 749 ? 32.251 -11.865 -37.983 1.00 89.12 749 LEU A C 1
ATOM 6063 O O . LEU A 1 749 ? 33.324 -11.318 -37.715 1.00 89.12 749 LEU A O 1
ATOM 6067 N N . TYR A 1 750 ? 31.907 -12.130 -39.247 1.00 90.31 750 TYR A N 1
ATOM 6068 C CA . TYR A 1 750 ? 32.718 -11.731 -40.398 1.00 90.31 750 TYR A CA 1
ATOM 6069 C C . TYR A 1 750 ? 32.719 -10.212 -40.615 1.00 90.31 750 TYR A C 1
ATOM 6071 O O . TYR A 1 750 ? 33.780 -9.660 -40.900 1.00 90.31 750 TYR A O 1
ATOM 6079 N N . HIS A 1 751 ? 31.604 -9.507 -40.393 1.00 88.88 751 HIS A N 1
ATOM 6080 C CA . HIS A 1 751 ? 31.574 -8.040 -40.428 1.00 88.88 751 HIS A CA 1
ATOM 6081 C C . HIS A 1 751 ? 32.486 -7.417 -39.360 1.00 88.88 751 HIS A C 1
ATOM 6083 O O . HIS A 1 751 ? 33.284 -6.540 -39.698 1.00 88.88 751 HIS A O 1
ATOM 6089 N N . LEU A 1 752 ? 32.476 -7.920 -38.117 1.00 91.06 752 LEU A N 1
ATOM 6090 C CA . LEU A 1 752 ? 33.416 -7.477 -37.073 1.00 91.06 752 LEU A CA 1
ATOM 6091 C C . LEU A 1 752 ? 34.877 -7.716 -37.496 1.00 91.06 752 LEU A C 1
ATOM 6093 O O . LEU A 1 752 ? 35.722 -6.824 -37.402 1.00 91.06 752 LEU A O 1
ATOM 6097 N N . LYS A 1 753 ? 35.177 -8.902 -38.040 1.00 92.94 753 LYS A N 1
ATOM 6098 C CA . LYS A 1 753 ? 36.505 -9.248 -38.572 1.00 92.94 753 LYS A CA 1
ATOM 6099 C C . LYS A 1 753 ? 36.927 -8.382 -39.763 1.00 92.94 753 LYS A C 1
ATOM 6101 O O . LYS A 1 753 ? 38.107 -8.038 -39.863 1.00 92.94 753 LYS A O 1
ATOM 6106 N N . ARG A 1 754 ? 36.006 -8.022 -40.663 1.00 91.69 754 ARG A N 1
ATOM 6107 C CA . ARG A 1 754 ? 36.235 -7.114 -41.800 1.00 91.69 754 ARG A CA 1
ATOM 6108 C C . ARG A 1 754 ? 36.529 -5.711 -41.285 1.00 91.69 754 ARG A C 1
ATOM 6110 O O . ARG A 1 754 ? 37.574 -5.173 -41.626 1.00 91.69 754 ARG A O 1
ATOM 6117 N N . PHE A 1 755 ? 35.719 -5.183 -40.370 1.00 91.06 755 PHE A N 1
ATOM 6118 C CA . PHE A 1 755 ? 35.960 -3.898 -39.710 1.00 91.06 755 PHE A CA 1
ATOM 6119 C C . PHE A 1 755 ? 37.344 -3.850 -39.027 1.00 91.06 755 PHE A C 1
ATOM 6121 O O . PHE A 1 755 ? 38.118 -2.928 -39.279 1.00 91.06 755 PHE A O 1
ATOM 6128 N N . ASN A 1 756 ? 37.732 -4.893 -38.282 1.00 93.56 756 ASN A N 1
ATOM 6129 C CA . ASN A 1 756 ? 39.067 -4.983 -37.673 1.00 93.56 756 ASN A CA 1
ATOM 6130 C C . ASN A 1 756 ? 40.197 -5.058 -38.715 1.00 93.56 756 ASN A C 1
ATOM 6132 O O . ASN A 1 756 ? 41.293 -4.549 -38.498 1.00 93.56 756 ASN A O 1
ATOM 6136 N N . THR A 1 757 ? 39.929 -5.667 -39.872 1.00 91.94 757 THR A N 1
ATOM 6137 C CA . THR A 1 757 ? 40.886 -5.728 -40.985 1.00 91.94 757 THR A CA 1
ATOM 6138 C C . THR A 1 757 ? 41.105 -4.351 -41.601 1.00 91.94 757 THR A C 1
ATOM 6140 O O . THR A 1 757 ? 42.254 -3.979 -41.827 1.00 91.94 757 THR A O 1
ATOM 6143 N N . GLU A 1 758 ? 40.039 -3.574 -41.809 1.00 87.62 758 GLU A N 1
ATOM 6144 C CA . GLU A 1 758 ? 40.136 -2.219 -42.361 1.00 87.62 758 GLU A CA 1
ATOM 6145 C C . GLU A 1 758 ? 40.752 -1.219 -41.363 1.00 87.62 758 GLU A C 1
ATOM 6147 O O . GLU A 1 758 ? 41.572 -0.398 -41.771 1.00 87.62 758 GLU A O 1
ATOM 6152 N N . LEU A 1 759 ? 40.464 -1.328 -40.055 1.00 86.94 759 LEU A N 1
ATOM 6153 C CA . LEU A 1 759 ? 41.131 -0.529 -39.006 1.00 86.94 759 LEU A CA 1
ATOM 6154 C C . LEU A 1 759 ? 42.655 -0.745 -38.964 1.00 86.94 759 LEU A C 1
ATOM 6156 O O . LEU A 1 759 ? 43.394 0.159 -38.583 1.00 86.94 759 LEU A O 1
ATOM 6160 N N . GLN A 1 760 ? 43.127 -1.937 -39.342 1.00 87.25 760 GLN A N 1
ATOM 6161 C CA . GLN A 1 760 ? 44.549 -2.302 -39.365 1.00 87.25 760 GLN A CA 1
ATOM 6162 C C . GLN A 1 760 ? 45.214 -2.101 -40.741 1.00 87.25 760 GLN A C 1
ATOM 6164 O O . GLN A 1 760 ? 46.404 -2.389 -40.904 1.00 87.25 760 GLN A O 1
ATOM 6169 N N . ARG A 1 761 ? 44.473 -1.644 -41.760 1.00 88.06 761 ARG A N 1
ATOM 6170 C CA . ARG A 1 761 ? 44.963 -1.571 -43.141 1.00 88.06 761 ARG A CA 1
ATOM 6171 C C . ARG A 1 761 ? 45.714 -0.262 -43.399 1.00 88.06 761 ARG A C 1
ATOM 6173 O O . ARG A 1 761 ? 45.113 0.777 -43.642 1.00 88.06 761 ARG A O 1
ATOM 6180 N N . GLN A 1 762 ? 47.045 -0.330 -43.399 1.00 89.38 762 GLN A N 1
ATOM 6181 C CA . GLN A 1 762 ? 47.915 0.825 -43.673 1.00 89.38 762 GLN A CA 1
ATOM 6182 C C . GLN A 1 762 ? 47.993 1.210 -45.160 1.00 89.38 762 GLN A C 1
ATOM 6184 O O . GLN A 1 762 ? 48.197 2.383 -45.479 1.00 89.38 762 GLN A O 1
ATOM 6189 N N . TYR A 1 763 ? 47.817 0.237 -46.057 1.00 90.94 763 TYR A N 1
ATOM 6190 C CA . TYR A 1 763 ? 47.864 0.398 -47.512 1.00 90.94 763 TYR A CA 1
ATOM 6191 C C . TYR A 1 763 ? 46.823 -0.511 -48.170 1.00 90.94 763 TYR A C 1
ATOM 6193 O O . TYR A 1 763 ? 46.547 -1.584 -47.632 1.00 90.94 763 TYR A O 1
ATOM 6201 N N . ALA A 1 764 ? 46.294 -0.119 -49.329 1.00 92.69 764 ALA A N 1
ATOM 6202 C CA . ALA A 1 764 ? 45.559 -1.026 -50.212 1.00 92.69 764 ALA A CA 1
ATOM 6203 C C . ALA A 1 764 ? 46.198 -1.029 -51.602 1.00 92.69 764 ALA A C 1
ATOM 6205 O O . ALA A 1 764 ? 46.353 0.030 -52.208 1.00 92.69 764 ALA A O 1
ATOM 6206 N N . LEU A 1 765 ? 46.566 -2.208 -52.102 1.00 93.88 765 LEU A N 1
ATOM 6207 C CA . LEU A 1 765 ? 47.124 -2.398 -53.441 1.00 93.88 765 LEU A CA 1
ATOM 6208 C C . LEU A 1 765 ? 46.064 -3.040 -54.337 1.00 93.88 765 LEU A C 1
ATOM 6210 O O . LEU A 1 765 ? 45.540 -4.106 -54.016 1.00 93.88 765 LEU A O 1
ATOM 6214 N N . ARG A 1 766 ? 45.765 -2.405 -55.468 1.00 94.00 766 ARG A N 1
ATOM 6215 C CA . ARG A 1 766 ? 44.820 -2.879 -56.483 1.00 94.00 766 ARG A CA 1
ATOM 6216 C C . ARG A 1 766 ? 45.567 -3.042 -57.805 1.00 94.00 766 ARG A C 1
ATOM 6218 O O . ARG A 1 766 ? 46.232 -2.112 -58.250 1.00 94.00 766 ARG A O 1
ATOM 6225 N N . ILE A 1 767 ? 45.503 -4.227 -58.403 1.00 92.38 767 ILE A N 1
ATOM 6226 C CA . ILE A 1 767 ? 46.099 -4.542 -59.705 1.00 92.38 767 ILE A CA 1
ATOM 6227 C C . ILE A 1 767 ? 44.996 -5.080 -60.606 1.00 92.38 767 ILE A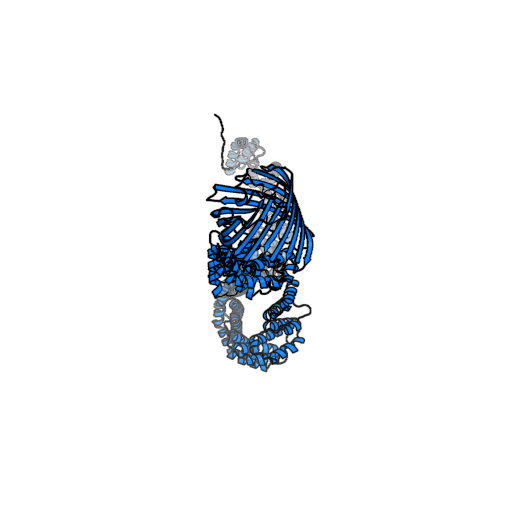 C 1
ATOM 6229 O O . ILE A 1 767 ? 44.448 -6.146 -60.323 1.00 92.38 767 ILE A O 1
ATOM 6233 N N . ASP A 1 768 ? 44.714 -4.380 -61.698 1.00 89.62 768 ASP A N 1
ATOM 6234 C CA . ASP A 1 768 ? 43.798 -4.840 -62.739 1.00 89.62 768 ASP A CA 1
ATOM 6235 C C . ASP A 1 768 ? 44.594 -5.167 -64.003 1.00 89.62 768 ASP A C 1
ATOM 6237 O O . ASP A 1 768 ? 45.475 -4.413 -64.417 1.00 89.62 768 ASP A O 1
ATOM 6241 N N . TYR A 1 769 ? 44.268 -6.282 -64.643 1.00 86.94 769 TYR A N 1
ATOM 6242 C CA . TYR A 1 769 ? 44.737 -6.648 -65.972 1.00 86.94 769 TYR A CA 1
ATOM 6243 C C . TYR A 1 769 ? 43.537 -7.070 -66.812 1.00 86.94 769 TYR A C 1
ATOM 6245 O O . TYR A 1 769 ? 42.661 -7.793 -66.339 1.00 86.94 769 TYR A O 1
ATOM 6253 N N . TRP A 1 770 ? 43.507 -6.656 -68.070 1.00 85.06 770 TRP A N 1
ATOM 6254 C CA . TRP A 1 770 ? 42.425 -6.980 -68.988 1.00 85.06 770 TRP A CA 1
ATOM 6255 C C . TRP A 1 770 ? 42.988 -7.188 -70.391 1.00 85.06 770 TRP A C 1
ATOM 6257 O O . TRP A 1 770 ? 43.854 -6.432 -70.832 1.00 85.06 770 TRP A O 1
ATOM 6267 N N . ALA A 1 771 ? 42.490 -8.203 -71.089 1.00 81.44 771 ALA A N 1
ATOM 6268 C CA . ALA A 1 771 ? 42.890 -8.570 -72.444 1.00 81.44 771 ALA A CA 1
ATOM 6269 C C . ALA A 1 771 ? 41.676 -9.100 -73.210 1.00 81.44 771 ALA A C 1
ATOM 6271 O O . ALA A 1 771 ? 41.007 -9.999 -72.706 1.00 81.44 771 ALA A O 1
ATOM 6272 N N . GLY A 1 772 ? 41.394 -8.609 -74.417 1.00 77.00 772 GLY A N 1
ATOM 6273 C CA . GLY A 1 772 ? 40.267 -9.100 -75.213 1.00 77.00 772 GLY A CA 1
ATOM 6274 C C . GLY A 1 772 ? 40.299 -8.715 -76.690 1.00 77.00 772 GLY A C 1
ATOM 6275 O O . GLY A 1 772 ? 41.054 -7.837 -77.109 1.00 77.00 772 GLY A O 1
ATOM 6276 N N . ASP A 1 773 ? 39.468 -9.388 -77.487 1.00 73.06 773 ASP A N 1
ATOM 6277 C CA . ASP A 1 773 ? 39.258 -9.081 -78.904 1.00 73.06 773 ASP A CA 1
ATOM 6278 C C . ASP A 1 773 ? 37.959 -8.287 -79.136 1.00 73.06 773 ASP A C 1
ATOM 6280 O O . ASP A 1 773 ? 37.014 -8.363 -78.356 1.00 73.06 773 ASP A O 1
ATOM 6284 N N . ASN A 1 774 ? 37.935 -7.461 -80.193 1.00 65.44 774 ASN A N 1
ATOM 6285 C CA . ASN A 1 774 ? 36.820 -6.560 -80.552 1.00 65.44 774 ASN A CA 1
ATOM 6286 C C . ASN A 1 774 ? 36.259 -5.704 -79.397 1.00 65.44 774 ASN A C 1
ATOM 6288 O O . ASN A 1 774 ? 35.103 -5.266 -79.417 1.00 65.44 774 ASN A O 1
ATOM 6292 N N . ALA A 1 775 ? 37.095 -5.425 -78.403 1.00 60.66 775 ALA A N 1
ATOM 6293 C CA . ALA A 1 775 ? 36.766 -4.651 -77.225 1.00 60.66 775 ALA A CA 1
ATOM 6294 C C . ALA A 1 775 ? 37.898 -3.675 -76.907 1.00 60.66 775 ALA A C 1
ATOM 6296 O O . ALA A 1 775 ? 39.074 -3.972 -77.103 1.00 60.66 775 ALA A O 1
ATOM 6297 N N . VAL A 1 776 ? 37.518 -2.515 -76.387 1.00 58.75 776 VAL A N 1
ATOM 6298 C CA . VAL A 1 776 ? 38.410 -1.519 -75.798 1.00 58.75 776 VAL A CA 1
ATOM 6299 C C . VAL A 1 776 ? 37.793 -1.157 -74.447 1.00 58.75 776 VAL A C 1
ATOM 6301 O O . VAL A 1 776 ? 36.563 -1.083 -74.352 1.00 58.75 776 VAL A O 1
ATOM 6304 N N . PRO A 1 777 ? 38.583 -0.935 -73.386 1.00 57.69 777 PRO A N 1
ATOM 6305 C CA . PRO A 1 777 ? 38.058 -0.502 -72.104 1.00 57.69 777 PRO A CA 1
ATOM 6306 C C . PRO A 1 777 ? 37.805 1.005 -72.180 1.00 57.69 777 PRO A C 1
ATOM 6308 O O . PRO A 1 777 ? 38.576 1.824 -71.689 1.00 57.69 777 PRO A O 1
ATOM 6311 N N . SER A 1 778 ? 36.675 1.347 -72.794 1.00 51.12 778 SER A N 1
ATOM 6312 C CA . SER A 1 778 ? 36.133 2.684 -73.081 1.00 51.12 778 SER A CA 1
ATOM 6313 C C . SER A 1 778 ? 35.949 3.620 -71.871 1.00 51.12 778 SER A C 1
ATOM 6315 O O . SER A 1 778 ? 35.424 4.718 -72.022 1.00 51.12 778 SER A O 1
ATOM 6317 N N . HIS A 1 779 ? 36.399 3.203 -70.686 1.00 55.03 779 HIS A N 1
ATOM 6318 C CA . HIS A 1 779 ? 36.369 3.927 -69.417 1.00 55.03 779 HIS A CA 1
ATOM 6319 C C . HIS A 1 779 ? 37.709 4.588 -69.046 1.00 55.03 779 HIS A C 1
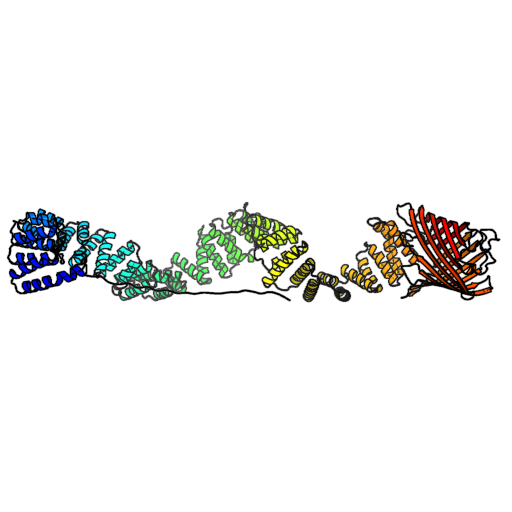ATOM 6321 O O . HIS A 1 779 ? 37.788 5.314 -68.060 1.00 55.03 779 HIS A O 1
ATOM 6327 N N . LEU A 1 780 ? 38.771 4.341 -69.821 1.00 60.41 780 LEU A N 1
ATOM 6328 C CA . LEU A 1 780 ? 40.126 4.823 -69.549 1.00 60.41 780 LEU A CA 1
ATOM 6329 C C . LEU A 1 780 ? 40.525 5.895 -70.569 1.00 60.41 780 LEU A C 1
ATOM 6331 O O . LEU A 1 780 ? 40.870 5.561 -71.701 1.00 60.41 780 LEU A O 1
ATOM 6335 N N . VAL A 1 781 ? 40.544 7.174 -70.171 1.00 56.38 781 VAL A N 1
ATOM 6336 C CA . VAL A 1 781 ? 40.891 8.307 -71.068 1.00 56.38 781 VAL A CA 1
ATOM 6337 C C . VAL A 1 781 ? 42.226 8.117 -71.799 1.00 56.38 781 VAL A C 1
ATOM 6339 O O . VAL A 1 781 ? 42.350 8.455 -72.970 1.00 56.38 781 VAL A O 1
ATOM 6342 N N . ILE A 1 782 ? 43.209 7.498 -71.138 1.00 57.44 782 ILE A N 1
ATOM 6343 C CA . ILE A 1 782 ? 44.557 7.236 -71.677 1.00 57.44 782 ILE A CA 1
ATOM 6344 C C . ILE A 1 782 ? 44.517 6.278 -72.894 1.00 57.44 782 ILE A C 1
ATOM 6346 O O . ILE A 1 782 ? 45.472 6.216 -73.664 1.00 57.44 782 ILE A O 1
ATOM 6350 N N . SER A 1 783 ? 43.396 5.580 -73.122 1.00 54.09 783 SER A N 1
ATOM 6351 C CA . SER A 1 783 ? 43.147 4.760 -74.320 1.00 54.09 783 SER A CA 1
ATOM 6352 C C . SER A 1 783 ? 42.356 5.474 -75.427 1.00 54.09 783 SER A C 1
ATOM 6354 O O . SER A 1 783 ? 42.168 4.914 -76.505 1.00 54.09 783 SER A O 1
ATOM 6356 N N . ALA A 1 784 ? 41.872 6.700 -75.190 1.00 52.00 784 ALA A N 1
ATOM 6357 C CA . ALA A 1 784 ? 40.880 7.360 -76.041 1.00 52.00 784 ALA A CA 1
ATOM 6358 C C . ALA A 1 784 ? 41.447 8.300 -77.128 1.00 52.00 784 ALA A C 1
ATOM 6360 O O . ALA A 1 784 ? 40.666 8.804 -77.933 1.00 52.00 784 ALA A O 1
ATOM 6361 N N . ASN A 1 785 ? 42.763 8.565 -77.178 1.00 51.53 785 ASN A N 1
ATOM 6362 C CA . ASN A 1 785 ? 43.301 9.681 -77.982 1.00 51.53 785 ASN A CA 1
ATOM 6363 C C . ASN A 1 785 ? 43.932 9.318 -79.353 1.00 51.53 785 ASN A C 1
ATOM 6365 O O . ASN A 1 785 ? 44.342 10.204 -80.096 1.00 51.53 785 ASN A O 1
ATOM 6369 N N . GLU A 1 786 ? 43.986 8.043 -79.766 1.00 55.16 786 GLU A N 1
ATOM 6370 C CA . GLU A 1 786 ? 44.426 7.683 -81.132 1.00 55.16 786 GLU A CA 1
ATOM 6371 C C . GLU A 1 786 ? 43.490 6.689 -81.835 1.00 55.16 786 GLU A C 1
ATOM 6373 O O . GLU A 1 786 ? 43.743 5.488 -81.885 1.00 55.16 786 GLU A O 1
ATOM 6378 N N . ALA A 1 787 ? 42.477 7.208 -82.539 1.00 45.41 787 ALA A N 1
ATOM 6379 C CA . ALA A 1 787 ? 41.525 6.437 -83.358 1.00 45.41 787 ALA A CA 1
ATOM 6380 C C . ALA A 1 787 ? 42.140 5.599 -84.513 1.00 45.41 787 ALA A C 1
ATOM 6382 O O . ALA A 1 787 ? 41.419 4.964 -85.284 1.00 45.41 787 ALA A O 1
ATOM 6383 N N . ARG A 1 788 ? 43.472 5.590 -84.670 1.00 46.22 788 ARG A N 1
ATOM 6384 C CA . ARG A 1 788 ? 44.207 4.712 -85.602 1.00 46.22 788 ARG A CA 1
ATOM 6385 C C . ARG A 1 788 ? 44.765 3.453 -84.933 1.00 46.22 788 ARG A C 1
ATOM 6387 O O . ARG A 1 788 ? 45.030 2.481 -85.640 1.00 46.22 788 ARG A O 1
ATOM 6394 N N . LYS A 1 789 ? 44.923 3.449 -83.606 1.00 52.06 789 LYS A N 1
ATOM 6395 C CA . LYS A 1 789 ? 45.365 2.292 -82.825 1.00 52.06 789 LYS A CA 1
ATOM 6396 C C . LYS A 1 789 ? 44.143 1.583 -82.257 1.00 52.06 789 LYS A C 1
ATOM 6398 O O . LYS A 1 789 ? 43.386 2.129 -81.467 1.00 52.06 789 LYS A O 1
ATOM 6403 N N . LYS A 1 790 ? 43.941 0.340 -82.683 1.00 55.22 790 LYS A N 1
ATOM 6404 C CA . LYS A 1 790 ? 42.923 -0.542 -82.107 1.00 55.22 790 LYS A CA 1
ATOM 6405 C C . LYS A 1 790 ? 43.563 -1.178 -80.876 1.00 55.22 790 LYS A C 1
ATOM 6407 O O . LYS A 1 790 ? 44.497 -1.960 -81.025 1.00 55.22 790 LYS A O 1
ATOM 6412 N N . TYR A 1 791 ? 43.152 -0.784 -79.677 1.00 58.50 791 TYR A N 1
ATOM 6413 C CA . TYR A 1 791 ? 43.697 -1.331 -78.429 1.00 58.50 791 TYR A CA 1
ATOM 6414 C C . TYR A 1 791 ? 43.095 -2.716 -78.124 1.00 58.50 791 TYR A C 1
ATOM 6416 O O . TYR A 1 791 ? 42.087 -3.093 -78.717 1.00 58.50 791 TYR A O 1
ATOM 6424 N N . SER A 1 792 ? 43.743 -3.502 -77.256 1.00 58.50 792 SER A N 1
ATOM 6425 C CA . SER A 1 792 ? 43.293 -4.872 -76.919 1.00 58.50 792 SER A CA 1
ATOM 6426 C C . SER A 1 792 ? 43.618 -5.355 -75.508 1.00 58.50 792 SER A C 1
ATOM 6428 O O . SER A 1 792 ? 42.942 -6.249 -75.010 1.00 58.50 792 SER A O 1
ATOM 6430 N N . ASN A 1 793 ? 44.635 -4.796 -74.847 1.00 74.94 793 ASN A N 1
ATOM 6431 C CA . ASN A 1 793 ? 44.979 -5.163 -73.474 1.00 74.94 793 ASN A CA 1
ATOM 6432 C C . ASN A 1 793 ? 45.356 -3.903 -72.678 1.00 74.94 793 ASN A C 1
ATOM 6434 O O . ASN A 1 793 ? 45.984 -3.005 -73.240 1.00 74.94 793 ASN A O 1
ATOM 6438 N N . TYR A 1 794 ? 45.039 -3.859 -71.382 1.00 80.56 794 TYR A N 1
ATOM 6439 C CA . TYR A 1 794 ? 45.586 -2.873 -70.440 1.00 80.56 794 TYR A CA 1
ATOM 6440 C C . TYR A 1 794 ? 45.969 -3.514 -69.110 1.00 80.56 794 TYR A C 1
ATOM 6442 O O . TYR A 1 794 ? 45.528 -4.614 -68.770 1.00 80.56 794 TYR A O 1
ATOM 6450 N N . TRP A 1 795 ? 46.780 -2.790 -68.348 1.00 84.44 795 TRP A N 1
ATOM 6451 C CA . TRP A 1 795 ? 47.093 -3.094 -66.965 1.00 84.44 795 TRP A CA 1
ATOM 6452 C C . TRP A 1 795 ? 47.156 -1.814 -66.121 1.00 84.44 795 TRP A C 1
ATOM 6454 O O . TRP A 1 795 ? 47.489 -0.733 -66.608 1.00 84.44 795 TRP A O 1
ATOM 6464 N N . ASN A 1 796 ? 46.780 -1.941 -64.852 1.00 88.00 796 ASN A N 1
ATOM 6465 C CA . ASN A 1 796 ? 46.618 -0.861 -63.885 1.00 88.00 796 ASN A CA 1
ATOM 6466 C C . ASN A 1 796 ? 47.176 -1.329 -62.537 1.00 88.00 796 ASN A C 1
ATOM 6468 O O . ASN A 1 796 ? 46.898 -2.452 -62.121 1.00 88.00 796 ASN A O 1
ATOM 6472 N N . ILE A 1 797 ? 47.941 -0.486 -61.846 1.00 92.00 797 ILE A N 1
ATOM 6473 C CA . ILE A 1 797 ? 48.395 -0.718 -60.470 1.00 92.00 797 ILE A CA 1
ATOM 6474 C C . ILE A 1 797 ? 48.108 0.550 -59.669 1.00 92.00 797 ILE A C 1
ATOM 6476 O O . ILE A 1 797 ? 48.749 1.568 -59.904 1.00 92.00 797 ILE A O 1
ATOM 6480 N N . GLU A 1 798 ? 47.177 0.493 -58.721 1.00 93.06 798 GLU A N 1
ATOM 6481 C CA . GLU A 1 798 ? 46.828 1.581 -57.798 1.00 93.06 798 GLU A CA 1
ATOM 6482 C C . GLU A 1 798 ? 47.246 1.210 -56.362 1.00 93.06 798 GLU A C 1
ATOM 6484 O O . GLU A 1 798 ? 46.979 0.100 -55.899 1.00 93.06 798 GLU A O 1
ATOM 6489 N N . LEU A 1 799 ? 47.895 2.130 -55.643 1.00 95.12 799 LEU A N 1
ATOM 6490 C CA . LEU A 1 799 ? 48.344 1.952 -54.256 1.00 95.12 799 LEU A CA 1
ATOM 6491 C C . LEU A 1 799 ? 47.843 3.103 -53.374 1.00 95.12 799 LEU A C 1
ATOM 6493 O O . LEU A 1 799 ? 48.368 4.215 -53.443 1.00 95.12 799 LEU A O 1
ATOM 6497 N N . ASP A 1 800 ? 46.863 2.816 -52.519 1.00 91.88 800 ASP A N 1
ATOM 6498 C CA . ASP A 1 800 ? 46.260 3.757 -51.571 1.00 91.88 800 ASP A CA 1
ATOM 6499 C C . ASP A 1 800 ? 47.058 3.791 -50.248 1.00 91.88 800 ASP A C 1
ATOM 6501 O O . ASP A 1 800 ? 47.295 2.739 -49.650 1.00 91.88 800 ASP A O 1
ATOM 6505 N N . TRP A 1 801 ? 47.424 4.974 -49.730 1.00 91.25 801 TRP A N 1
ATOM 6506 C CA . TRP A 1 801 ? 48.109 5.132 -48.433 1.00 91.25 801 TRP A CA 1
ATOM 6507 C C . TRP A 1 801 ? 47.120 5.468 -47.305 1.00 91.25 801 TRP A C 1
ATOM 6509 O O . TRP A 1 801 ? 46.901 6.622 -46.927 1.00 91.25 801 TRP A O 1
ATOM 6519 N N . LEU A 1 802 ? 46.507 4.425 -46.752 1.00 84.75 802 LEU A N 1
ATOM 6520 C CA . LEU A 1 802 ? 45.396 4.519 -45.800 1.00 84.75 802 LEU A CA 1
ATOM 6521 C C . LEU A 1 802 ? 45.818 4.946 -44.382 1.00 84.75 802 LEU A C 1
ATOM 6523 O O . LEU A 1 802 ? 45.051 5.628 -43.710 1.00 84.75 802 LEU A O 1
ATOM 6527 N N . ASP A 1 803 ? 47.054 4.661 -43.959 1.00 76.31 803 ASP A N 1
ATOM 6528 C CA . ASP A 1 803 ? 47.660 5.144 -42.697 1.00 76.31 803 ASP A CA 1
ATOM 6529 C C . ASP A 1 803 ? 47.821 6.685 -42.630 1.00 76.31 803 ASP A C 1
ATOM 6531 O O . ASP A 1 803 ? 48.142 7.263 -41.587 1.00 76.31 803 ASP A O 1
ATOM 6535 N N . LYS A 1 804 ? 47.606 7.383 -43.752 1.00 69.12 804 LYS A N 1
ATOM 6536 C CA . LYS A 1 804 ? 47.615 8.852 -43.836 1.00 69.12 804 LYS A CA 1
ATOM 6537 C C . LYS A 1 804 ? 46.241 9.458 -44.137 1.00 69.12 804 LYS A C 1
ATOM 6539 O O . LYS A 1 804 ? 46.155 10.679 -44.278 1.00 69.12 804 LYS A O 1
ATOM 6544 N N . ARG A 1 805 ? 45.176 8.641 -44.161 1.00 78.94 805 ARG A N 1
ATOM 6545 C CA . ARG A 1 805 ? 43.776 9.072 -44.324 1.00 78.94 805 ARG A CA 1
ATOM 6546 C C . ARG A 1 805 ? 43.452 10.248 -43.398 1.00 78.94 805 ARG A C 1
ATOM 6548 O O . ARG A 1 805 ? 43.691 10.171 -42.195 1.00 78.94 805 ARG A O 1
ATOM 6555 N N . GLN A 1 806 ? 42.890 11.315 -43.959 1.00 73.62 806 GLN A N 1
ATOM 6556 C CA . GLN A 1 806 ? 42.373 12.456 -43.203 1.00 73.62 806 GLN A CA 1
ATOM 6557 C C . GLN A 1 806 ? 40.848 12.484 -43.309 1.00 73.62 806 GLN A C 1
ATOM 6559 O O . GLN A 1 806 ? 40.303 12.654 -44.400 1.00 73.62 806 GLN A O 1
ATOM 6564 N N . SER A 1 807 ? 40.164 12.333 -42.177 1.00 71.50 807 SER A N 1
ATOM 6565 C CA . SER A 1 807 ? 38.703 12.407 -42.085 1.00 71.50 807 SER A CA 1
ATOM 6566 C C . SER A 1 807 ? 38.299 13.789 -41.567 1.00 71.50 807 SER A C 1
ATOM 6568 O O . SER A 1 807 ? 38.719 14.195 -40.485 1.00 71.50 807 SER A O 1
ATOM 6570 N N . GLY A 1 808 ? 37.490 14.521 -42.333 1.00 66.62 808 GLY A N 1
ATOM 6571 C CA . GLY A 1 808 ? 37.000 15.855 -41.978 1.00 66.62 808 GLY A CA 1
ATOM 6572 C C . GLY A 1 808 ? 35.470 15.955 -41.992 1.00 66.62 808 GLY A C 1
ATOM 6573 O O . GLY A 1 808 ? 34.792 14.972 -42.298 1.00 66.62 808 GLY A O 1
ATOM 6574 N N . PRO A 1 809 ? 34.904 17.149 -41.719 1.00 62.09 809 PRO A N 1
ATOM 6575 C CA . PRO A 1 809 ? 33.452 17.378 -41.729 1.00 62.09 809 PRO A CA 1
ATOM 6576 C C . PRO A 1 809 ? 32.776 17.128 -43.085 1.00 62.09 809 PRO A C 1
ATOM 6578 O O . PRO A 1 809 ? 31.562 16.981 -43.146 1.00 62.09 809 PRO A O 1
ATOM 6581 N N . TRP A 1 810 ? 33.563 17.103 -44.164 1.00 67.44 810 TRP A N 1
ATOM 6582 C CA . TRP A 1 810 ? 33.095 17.025 -45.550 1.00 67.44 810 TRP A CA 1
ATOM 6583 C C . TRP A 1 810 ? 33.367 15.668 -46.221 1.00 67.44 810 TRP A C 1
ATOM 6585 O O . TRP A 1 810 ? 33.026 15.501 -47.383 1.00 67.44 810 TRP A O 1
ATOM 6595 N N . GLY A 1 811 ? 34.000 14.715 -45.526 1.00 79.62 811 GLY A N 1
ATOM 6596 C CA . GLY A 1 811 ? 34.381 13.413 -46.087 1.00 79.62 811 GLY A CA 1
ATOM 6597 C C . GLY A 1 811 ? 35.803 12.985 -45.726 1.00 79.62 811 GLY A C 1
ATOM 6598 O O . GLY A 1 811 ? 36.433 13.562 -44.835 1.00 79.62 811 GLY A O 1
ATOM 6599 N N . GLU A 1 812 ? 36.312 11.968 -46.418 1.00 84.69 812 GLU A N 1
ATOM 6600 C CA . GLU A 1 812 ? 37.635 11.377 -46.178 1.00 84.69 812 GLU A CA 1
ATOM 6601 C C . GLU A 1 812 ? 38.563 11.533 -47.387 1.00 84.69 812 GLU A C 1
ATOM 6603 O O . GLU A 1 812 ? 38.133 11.378 -48.528 1.00 84.69 812 GLU A O 1
ATOM 6608 N N . TRP A 1 813 ? 39.842 11.822 -47.138 1.00 88.12 813 TRP A N 1
ATOM 6609 C CA . TRP A 1 813 ? 40.854 12.051 -48.174 1.00 88.12 813 TRP A CA 1
ATOM 6610 C C . TRP A 1 813 ? 42.052 11.116 -47.973 1.00 88.12 813 TRP A C 1
ATOM 6612 O O . TRP A 1 813 ? 42.521 10.930 -46.848 1.00 88.12 813 TRP A O 1
ATOM 6622 N N . VAL A 1 814 ? 42.554 10.530 -49.062 1.00 91.38 814 VAL A N 1
ATOM 6623 C CA . VAL A 1 814 ? 43.636 9.531 -49.085 1.00 91.38 814 VAL A CA 1
ATOM 6624 C C . VAL A 1 814 ? 44.622 9.870 -50.203 1.00 91.38 814 VAL A C 1
ATOM 6626 O O . VAL A 1 814 ? 44.217 10.085 -51.343 1.00 91.38 814 VAL A O 1
ATOM 6629 N N . MET A 1 815 ? 45.923 9.889 -49.900 1.00 93.06 815 MET A N 1
ATOM 6630 C CA . MET A 1 815 ? 46.965 9.947 -50.934 1.00 93.06 815 MET A CA 1
ATOM 6631 C C . MET A 1 815 ? 47.118 8.577 -51.595 1.00 93.06 815 MET A C 1
ATOM 6633 O O . MET A 1 815 ? 47.129 7.562 -50.897 1.00 93.06 815 MET A O 1
ATOM 6637 N N . TYR A 1 816 ? 47.279 8.536 -52.915 1.00 93.88 816 TYR A N 1
ATOM 6638 C CA . TYR A 1 816 ? 47.517 7.288 -53.641 1.00 93.88 816 TYR A CA 1
ATOM 6639 C C . TYR A 1 816 ? 48.430 7.506 -54.855 1.00 93.88 816 TYR A C 1
ATOM 6641 O O . TYR A 1 816 ? 48.580 8.625 -55.347 1.00 93.88 816 TYR A O 1
ATOM 6649 N N . GLY A 1 817 ? 49.061 6.431 -55.323 1.00 94.06 817 GLY A N 1
ATOM 6650 C CA . GLY A 1 817 ? 49.829 6.410 -56.569 1.00 94.06 817 GLY A CA 1
ATOM 6651 C C . GLY A 1 817 ? 49.244 5.414 -57.562 1.00 94.06 817 GLY A C 1
ATOM 6652 O O . GLY A 1 817 ? 48.624 4.430 -57.152 1.00 94.06 817 GLY A O 1
ATOM 6653 N N . ARG A 1 818 ? 49.453 5.652 -58.858 1.00 92.38 818 ARG A N 1
ATOM 6654 C CA . ARG A 1 818 ? 48.956 4.789 -59.934 1.00 92.38 818 ARG A CA 1
ATOM 6655 C C . ARG A 1 818 ? 49.980 4.624 -61.050 1.00 92.38 818 ARG A C 1
ATOM 6657 O O . ARG A 1 818 ? 50.639 5.584 -61.437 1.00 92.38 818 ARG A O 1
ATOM 6664 N N . VAL A 1 819 ? 50.077 3.415 -61.589 1.00 91.00 819 VAL A N 1
ATOM 6665 C CA . VAL A 1 819 ? 50.865 3.078 -62.780 1.00 91.00 819 VAL A CA 1
ATOM 6666 C C . VAL A 1 819 ? 49.936 2.424 -63.796 1.00 91.00 819 VAL A C 1
ATOM 6668 O O . VAL A 1 819 ? 49.162 1.539 -63.431 1.00 91.00 819 VAL A O 1
ATOM 6671 N N . PHE A 1 820 ? 50.000 2.856 -65.052 1.00 86.81 820 PHE A N 1
ATOM 6672 C CA . PHE A 1 820 ? 49.104 2.399 -66.113 1.00 86.81 820 PHE A CA 1
ATOM 6673 C C . PHE A 1 820 ? 49.868 2.071 -67.402 1.00 86.81 820 PHE A C 1
ATOM 6675 O O . PHE A 1 820 ? 50.875 2.715 -67.706 1.00 86.81 820 PHE A O 1
ATOM 6682 N N . GLY A 1 821 ? 49.375 1.102 -68.178 1.00 81.38 821 GLY A N 1
ATOM 6683 C CA . GLY A 1 821 ? 49.931 0.767 -69.489 1.00 81.38 821 GLY A CA 1
ATOM 6684 C C . GLY A 1 821 ? 49.016 -0.092 -70.364 1.00 81.38 821 GLY A C 1
ATOM 6685 O O . GLY A 1 821 ? 48.254 -0.918 -69.859 1.00 81.38 821 GLY A O 1
ATOM 6686 N N . GLN A 1 822 ? 49.096 0.070 -71.687 1.00 77.31 822 GLN A N 1
ATOM 6687 C CA . GLN A 1 822 ? 48.207 -0.587 -72.654 1.00 77.31 822 GLN A CA 1
ATOM 6688 C C . GLN A 1 822 ? 48.923 -1.130 -73.902 1.00 77.31 822 GLN A C 1
ATOM 6690 O O . GLN A 1 822 ? 50.089 -0.837 -74.164 1.00 77.31 822 GLN A O 1
ATOM 6695 N N . ALA A 1 823 ? 48.227 -1.965 -74.681 1.00 70.12 823 ALA A N 1
ATOM 6696 C CA . ALA A 1 823 ? 48.783 -2.635 -75.856 1.00 70.12 823 ALA A CA 1
ATOM 6697 C C . ALA A 1 823 ? 47.814 -2.693 -77.056 1.00 70.12 823 ALA A C 1
ATOM 6699 O O . ALA A 1 823 ? 46.623 -2.999 -76.924 1.00 70.12 823 ALA A O 1
ATOM 6700 N N . GLU A 1 824 ? 48.359 -2.450 -78.253 1.00 63.97 824 GLU A N 1
ATOM 6701 C CA . GLU A 1 824 ? 47.662 -2.546 -79.544 1.00 63.97 824 GLU A CA 1
ATOM 6702 C C . GLU A 1 824 ? 47.249 -3.990 -79.893 1.00 63.97 824 GLU A C 1
ATOM 6704 O O . GLU A 1 824 ? 47.991 -4.936 -79.627 1.00 63.97 824 GLU A O 1
ATOM 6709 N N . SER A 1 825 ? 46.117 -4.159 -80.584 1.00 55.16 825 SER A N 1
ATOM 6710 C CA . SER A 1 825 ? 45.528 -5.447 -81.005 1.00 55.16 825 SER A CA 1
ATOM 6711 C C . SER A 1 825 ? 46.363 -6.250 -81.996 1.00 55.16 825 SER A C 1
ATOM 6713 O O . SER A 1 825 ? 46.100 -7.429 -82.213 1.00 55.16 825 SER A O 1
ATOM 6715 N N . ASN A 1 826 ? 47.351 -5.616 -82.628 1.00 54.25 826 ASN A N 1
ATOM 6716 C CA . ASN A 1 826 ? 48.300 -6.292 -83.510 1.00 54.25 826 ASN A CA 1
ATOM 6717 C C . ASN A 1 826 ? 49.502 -6.865 -82.740 1.00 54.25 826 ASN A C 1
ATOM 6719 O O . ASN A 1 826 ? 50.260 -7.667 -83.288 1.00 54.25 826 ASN A O 1
ATOM 6723 N N . SER A 1 827 ? 49.684 -6.485 -81.470 1.00 53.03 827 SER A N 1
ATOM 6724 C CA . SER A 1 827 ? 50.536 -7.238 -80.555 1.00 53.03 827 SER A CA 1
ATOM 6725 C C . SER A 1 827 ? 49.774 -8.475 -80.073 1.00 53.03 827 SER A C 1
ATOM 6727 O O . SER A 1 827 ? 48.565 -8.428 -79.868 1.00 53.03 827 SER A O 1
ATOM 6729 N N . ALA A 1 828 ? 50.469 -9.608 -79.945 1.00 53.38 828 ALA A N 1
ATOM 6730 C CA . ALA A 1 828 ? 49.821 -10.867 -79.585 1.00 53.38 828 ALA A CA 1
ATOM 6731 C C . ALA A 1 828 ? 49.056 -10.737 -78.257 1.00 53.38 828 ALA A C 1
ATOM 6733 O O . ALA A 1 828 ? 49.627 -10.262 -77.272 1.00 53.38 828 ALA A O 1
ATOM 6734 N N . VAL A 1 829 ? 47.798 -11.189 -78.247 1.00 51.97 829 VAL A N 1
ATOM 6735 C CA . VAL A 1 829 ? 46.918 -11.201 -77.067 1.00 51.97 829 VAL A CA 1
ATOM 6736 C C . VAL A 1 829 ? 47.663 -11.775 -75.856 1.00 51.97 829 VAL A C 1
ATOM 6738 O O . VAL A 1 829 ? 48.460 -12.707 -75.996 1.00 51.97 829 VAL A O 1
ATOM 6741 N N . PHE A 1 830 ? 47.417 -11.200 -74.678 1.00 53.53 830 PHE A N 1
ATOM 6742 C CA . PHE A 1 830 ? 48.120 -11.477 -73.416 1.00 53.53 830 PHE A CA 1
ATOM 6743 C C . PHE A 1 830 ? 49.553 -10.925 -73.289 1.00 53.53 830 PHE A C 1
ATOM 6745 O O . PHE A 1 830 ? 50.214 -11.177 -72.280 1.00 53.53 830 PHE A O 1
ATOM 6752 N N . LYS A 1 831 ? 50.053 -10.122 -74.241 1.00 59.97 831 LYS A N 1
ATOM 6753 C CA . LYS A 1 831 ? 51.250 -9.299 -73.994 1.00 59.97 831 LYS A CA 1
ATOM 6754 C C . LYS A 1 831 ? 50.886 -8.058 -73.163 1.00 59.97 831 LYS A C 1
ATOM 6756 O O . LYS A 1 831 ? 50.025 -7.290 -73.592 1.00 59.97 831 LYS A O 1
ATOM 6761 N N . PRO A 1 832 ? 51.524 -7.818 -72.001 1.00 60.53 832 PRO A N 1
ATOM 6762 C CA . PRO A 1 832 ? 51.421 -6.528 -71.328 1.00 60.53 832 PRO A CA 1
ATOM 6763 C C . PRO A 1 832 ? 52.113 -5.444 -72.167 1.00 60.53 832 PRO A C 1
ATOM 6765 O O . PRO A 1 832 ? 53.124 -5.704 -72.826 1.00 60.53 832 PRO A O 1
ATOM 6768 N N . GLY A 1 833 ? 51.544 -4.240 -72.142 1.00 65.06 833 GLY A N 1
ATOM 6769 C CA . GLY A 1 833 ? 52.124 -3.050 -72.761 1.00 65.06 833 GLY A CA 1
ATOM 6770 C C . GLY A 1 833 ? 53.329 -2.498 -72.001 1.00 65.06 833 GLY A C 1
ATOM 6771 O O . GLY A 1 833 ? 53.764 -3.065 -70.997 1.00 65.06 833 GLY A O 1
ATOM 6772 N N . GLY A 1 834 ? 53.838 -1.356 -72.469 1.00 74.06 834 GLY A N 1
ATOM 6773 C CA . GLY A 1 834 ? 54.791 -0.546 -71.708 1.00 74.06 834 GLY A CA 1
ATOM 6774 C C . GLY A 1 834 ? 54.152 0.080 -70.463 1.00 74.06 834 GLY A C 1
ATOM 6775 O O . GLY A 1 834 ? 53.026 -0.253 -70.097 1.00 74.06 834 GLY A O 1
ATOM 6776 N N . VAL A 1 835 ? 54.878 0.991 -69.814 1.00 81.69 835 VAL A N 1
ATOM 6777 C CA . VAL A 1 835 ? 54.281 1.946 -68.870 1.00 81.69 835 VAL A CA 1
ATOM 6778 C C . VAL A 1 835 ? 53.932 3.191 -69.673 1.00 81.69 835 VAL A C 1
ATOM 6780 O O . VAL A 1 835 ? 54.840 3.822 -70.207 1.00 81.69 835 VAL A O 1
ATOM 6783 N N . ASP A 1 836 ? 52.651 3.539 -69.750 1.00 80.56 836 ASP A N 1
ATOM 6784 C CA . ASP A 1 836 ? 52.191 4.733 -70.466 1.00 80.56 836 ASP A CA 1
ATOM 6785 C C . ASP A 1 836 ? 52.081 5.928 -69.518 1.00 80.56 836 ASP A C 1
ATOM 6787 O O . ASP A 1 836 ? 52.427 7.042 -69.900 1.00 80.56 836 ASP A O 1
ATOM 6791 N N . SER A 1 837 ? 51.673 5.716 -68.259 1.00 86.38 837 SER A N 1
ATOM 6792 C CA . SER A 1 837 ? 51.650 6.794 -67.265 1.00 86.38 837 SER A CA 1
ATOM 6793 C C . SER A 1 837 ? 51.982 6.370 -65.833 1.00 86.38 837 SER A C 1
ATOM 6795 O O . SER A 1 837 ? 51.850 5.210 -65.428 1.00 86.38 837 SER A O 1
ATOM 6797 N N . LEU A 1 838 ? 52.425 7.366 -65.065 1.00 91.75 838 LEU A N 1
ATOM 6798 C CA . LEU A 1 838 ? 52.643 7.327 -63.622 1.00 91.75 838 LEU A CA 1
ATOM 6799 C C . LEU A 1 838 ? 51.949 8.549 -63.007 1.00 91.75 838 LEU A C 1
ATOM 6801 O O . LEU A 1 838 ? 52.289 9.679 -63.359 1.00 91.75 838 LEU A O 1
ATOM 6805 N N . SER A 1 839 ? 51.007 8.337 -62.086 1.00 92.44 839 SER A N 1
ATOM 6806 C CA . SER A 1 839 ? 50.315 9.405 -61.352 1.00 92.44 839 SER A CA 1
ATOM 6807 C C . SER A 1 839 ? 50.531 9.308 -59.843 1.00 92.44 839 SER A C 1
ATOM 6809 O O . SER A 1 839 ? 50.770 8.230 -59.288 1.00 92.44 839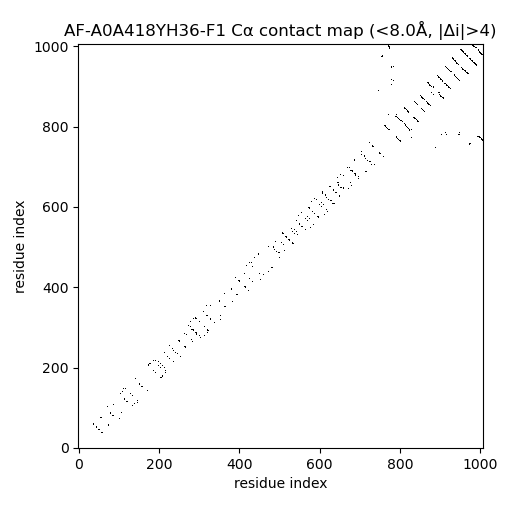 SER A O 1
ATOM 6811 N N . LEU A 1 840 ? 50.465 10.459 -59.173 1.00 94.94 840 LEU A N 1
ATOM 6812 C CA . LEU A 1 840 ? 50.507 10.561 -57.717 1.00 94.94 840 LEU A CA 1
ATOM 6813 C C . LEU A 1 840 ? 49.488 11.615 -57.282 1.00 94.94 840 LEU A C 1
ATOM 6815 O O . LEU A 1 840 ? 49.690 12.811 -57.489 1.00 94.94 840 LEU A O 1
ATOM 6819 N N . GLY A 1 841 ? 48.373 11.155 -56.724 1.00 93.81 841 GLY A N 1
ATOM 6820 C CA . GLY A 1 841 ? 47.163 11.951 -56.566 1.00 93.81 841 GLY A CA 1
ATOM 6821 C C . GLY A 1 841 ? 46.505 11.825 -55.199 1.00 93.81 841 GLY A C 1
ATOM 6822 O O . GLY A 1 841 ? 47.019 11.204 -54.263 1.00 93.81 841 GLY A O 1
ATOM 6823 N N . VAL A 1 842 ? 45.325 12.430 -55.096 1.00 93.25 842 VAL A N 1
ATOM 6824 C CA . VAL A 1 842 ? 44.471 12.361 -53.906 1.00 93.25 842 VAL A CA 1
ATOM 6825 C C . VAL A 1 842 ? 43.100 11.830 -54.305 1.00 93.25 842 VAL A C 1
ATOM 6827 O O . VAL A 1 842 ? 42.481 12.348 -55.234 1.00 93.25 842 VAL A O 1
ATOM 6830 N N . ARG A 1 843 ? 42.627 10.818 -53.573 1.00 92.88 843 ARG A N 1
ATOM 6831 C CA . ARG A 1 843 ? 41.246 10.336 -53.605 1.00 92.88 843 ARG A CA 1
ATOM 6832 C C . ARG A 1 843 ? 40.445 10.986 -52.479 1.00 92.88 843 ARG A C 1
ATOM 6834 O O . ARG A 1 843 ? 40.946 11.129 -51.365 1.00 92.88 843 ARG A O 1
ATOM 6841 N N . TYR A 1 844 ? 39.202 11.337 -52.769 1.00 91.94 844 TYR A N 1
ATOM 6842 C CA . TYR A 1 844 ? 38.234 11.964 -51.876 1.00 91.94 844 TYR A CA 1
ATOM 6843 C C . TYR A 1 844 ? 36.928 11.176 -51.883 1.00 91.94 844 TYR A C 1
ATOM 6845 O O . TYR A 1 844 ? 36.379 10.918 -52.950 1.00 91.94 844 TYR A O 1
ATOM 6853 N N . GLN A 1 845 ? 36.409 10.841 -50.708 1.00 91.50 845 GLN A N 1
ATOM 6854 C CA . GLN A 1 845 ? 35.111 10.202 -50.528 1.00 91.50 845 GLN A CA 1
ATOM 6855 C C . GLN A 1 845 ? 34.209 11.120 -49.675 1.00 91.50 845 GLN A C 1
ATOM 6857 O O . GLN A 1 845 ? 34.397 11.184 -48.456 1.00 91.50 845 GLN A O 1
ATOM 6862 N N . PRO A 1 846 ? 33.255 11.865 -50.277 1.00 85.69 846 PRO A N 1
ATOM 6863 C CA . PRO A 1 846 ? 32.377 12.784 -49.544 1.00 85.69 846 PRO A CA 1
ATOM 6864 C C . PRO A 1 846 ? 31.296 12.075 -48.715 1.00 85.69 846 PRO A C 1
ATOM 6866 O O . PRO A 1 846 ? 30.871 12.595 -47.686 1.00 85.69 846 PRO A O 1
ATOM 6869 N N . LEU A 1 847 ? 30.844 10.894 -49.149 1.00 83.56 847 LEU A N 1
ATOM 6870 C CA . LEU A 1 847 ? 29.799 10.108 -48.487 1.00 83.56 847 LEU A CA 1
ATOM 6871 C C . LEU A 1 847 ? 30.407 8.837 -47.892 1.00 83.56 847 LEU A C 1
ATOM 6873 O O . LEU A 1 847 ? 31.081 8.093 -48.598 1.00 83.56 847 LEU A O 1
ATOM 6877 N N . ARG A 1 848 ? 30.164 8.567 -46.605 1.00 71.25 848 ARG A N 1
ATOM 6878 C CA . ARG A 1 848 ? 30.700 7.366 -45.935 1.00 71.25 848 ARG A CA 1
ATOM 6879 C C . ARG A 1 848 ? 29.931 6.099 -46.309 1.00 71.25 848 ARG A C 1
ATOM 6881 O O . ARG A 1 848 ? 30.542 5.052 -46.481 1.00 71.25 848 ARG A O 1
ATOM 6888 N N . ASP A 1 849 ? 28.622 6.232 -46.495 1.00 69.94 849 ASP A N 1
ATOM 6889 C CA . ASP A 1 849 ? 27.692 5.115 -46.712 1.00 69.94 849 ASP A CA 1
ATOM 6890 C C . ASP A 1 849 ? 27.503 4.764 -48.202 1.00 69.94 849 ASP A C 1
ATOM 6892 O O . ASP A 1 849 ? 26.747 3.862 -48.544 1.00 69.94 849 ASP A O 1
ATOM 6896 N N . VAL A 1 850 ? 28.192 5.476 -49.104 1.00 78.88 850 VAL A N 1
ATOM 6897 C CA . VAL A 1 850 ? 28.187 5.231 -50.555 1.00 78.88 850 VAL A CA 1
ATOM 6898 C C . VAL A 1 850 ? 29.631 5.187 -51.041 1.00 78.88 850 VAL A C 1
ATOM 6900 O O . VAL A 1 850 ? 30.416 6.085 -50.735 1.00 78.88 850 VAL A O 1
ATOM 6903 N N . ASN A 1 851 ? 29.987 4.180 -51.841 1.00 86.75 851 ASN A N 1
ATOM 6904 C CA . ASN A 1 851 ? 31.319 4.051 -52.437 1.00 86.75 851 ASN A CA 1
ATOM 6905 C C . ASN A 1 851 ? 31.486 4.996 -53.646 1.00 86.75 851 ASN A C 1
ATOM 6907 O O . ASN A 1 851 ? 31.676 4.551 -54.777 1.00 86.75 851 ASN A O 1
ATOM 6911 N N . TRP A 1 852 ? 31.368 6.304 -53.403 1.00 91.94 852 TRP A N 1
ATOM 6912 C CA . TRP A 1 852 ? 31.552 7.369 -54.388 1.00 91.94 852 TRP A CA 1
ATOM 6913 C C . TRP A 1 852 ? 32.852 8.119 -54.102 1.00 91.94 852 TRP A C 1
ATOM 6915 O O . TRP A 1 852 ? 33.016 8.729 -53.047 1.00 91.94 852 TRP A O 1
ATOM 6925 N N . ASN A 1 853 ? 33.777 8.069 -55.056 1.00 92.62 853 ASN A N 1
ATOM 6926 C CA . ASN A 1 853 ? 35.104 8.650 -54.962 1.00 92.62 853 ASN A CA 1
ATOM 6927 C C . ASN A 1 853 ? 35.300 9.721 -56.044 1.00 92.62 853 ASN A C 1
ATOM 6929 O O . ASN A 1 853 ? 34.843 9.576 -57.177 1.00 92.62 853 ASN A O 1
ATOM 6933 N N . PHE A 1 854 ? 36.043 10.768 -55.710 1.00 94.31 854 PHE A N 1
ATOM 6934 C CA . PHE A 1 854 ? 36.617 11.745 -56.630 1.00 94.31 854 PHE A CA 1
ATOM 6935 C C . PHE A 1 854 ? 38.139 11.647 -56.553 1.00 94.31 854 PHE A C 1
ATOM 6937 O O . PHE A 1 854 ? 38.689 11.369 -55.490 1.00 94.31 854 PHE A O 1
ATOM 6944 N N . TYR A 1 855 ? 38.823 11.886 -57.662 1.00 93.62 855 TYR A N 1
ATOM 6945 C CA . TYR A 1 855 ? 40.265 11.746 -57.787 1.00 93.62 855 TYR A CA 1
ATOM 6946 C C . TYR A 1 855 ? 40.837 12.966 -58.501 1.00 93.62 855 TYR A C 1
ATOM 6948 O O . TYR A 1 855 ? 40.312 13.420 -59.520 1.00 93.62 855 TYR A O 1
ATOM 6956 N N . PHE A 1 856 ? 41.938 13.465 -57.956 1.00 94.94 856 PHE A N 1
ATOM 6957 C CA . PHE A 1 856 ? 42.775 14.495 -58.552 1.00 94.94 856 PHE A CA 1
ATOM 6958 C C . PHE A 1 856 ? 44.139 13.849 -58.814 1.00 94.94 856 PHE A C 1
ATOM 6960 O O . PHE A 1 856 ? 44.903 13.635 -57.868 1.00 94.94 856 PHE A O 1
ATOM 6967 N N . GLU A 1 857 ? 44.409 13.467 -60.068 1.00 92.94 857 GLU A N 1
ATOM 6968 C CA . GLU A 1 857 ? 45.588 12.679 -60.468 1.00 92.94 857 GLU A CA 1
ATOM 6969 C C . GLU A 1 857 ? 46.538 13.486 -61.385 1.00 92.94 857 GLU A C 1
ATOM 6971 O O . GLU A 1 857 ? 46.455 13.384 -62.611 1.00 92.94 857 GLU A O 1
ATOM 6976 N N . PRO A 1 858 ? 47.471 14.287 -60.830 1.00 94.19 858 PRO A N 1
ATOM 6977 C CA . PRO A 1 858 ? 48.648 14.750 -61.562 1.00 94.19 858 PRO A CA 1
ATOM 6978 C C . PRO A 1 858 ? 49.466 13.550 -62.052 1.00 94.19 858 PRO A C 1
ATOM 6980 O O . PRO A 1 858 ? 49.793 12.659 -61.260 1.00 94.19 858 PRO A O 1
ATOM 6983 N N . MET A 1 859 ? 49.800 13.519 -63.341 1.00 91.50 859 MET A N 1
ATOM 6984 C CA . MET A 1 859 ? 50.476 12.387 -63.973 1.00 91.50 859 MET A CA 1
ATOM 6985 C C . MET A 1 859 ? 51.528 12.794 -64.999 1.00 91.50 859 MET A C 1
ATOM 6987 O O . MET A 1 859 ? 51.409 13.816 -65.671 1.00 91.50 859 MET A O 1
ATOM 6991 N N . TYR A 1 860 ? 52.548 11.950 -65.138 1.00 91.06 860 TYR A N 1
ATOM 6992 C CA . TYR A 1 860 ? 53.474 11.980 -66.262 1.00 91.06 860 TYR A CA 1
ATOM 6993 C C . TYR A 1 860 ? 53.090 10.899 -67.269 1.00 91.06 860 TYR A C 1
ATOM 6995 O O . TYR A 1 860 ? 52.766 9.775 -66.874 1.00 91.06 860 TYR A O 1
ATOM 7003 N N . ARG A 1 861 ? 53.146 11.242 -68.554 1.00 85.12 861 ARG A N 1
ATOM 7004 C CA . ARG A 1 861 ? 52.787 10.389 -69.683 1.00 85.12 861 ARG A CA 1
ATOM 7005 C C . ARG A 1 861 ? 54.014 10.083 -70.526 1.00 85.12 861 ARG A C 1
ATOM 7007 O O . ARG A 1 861 ? 54.524 10.942 -71.239 1.00 85.12 861 ARG A O 1
ATOM 7014 N N . PHE A 1 862 ? 54.485 8.845 -70.438 1.00 82.75 862 PHE A N 1
ATOM 7015 C CA . PHE A 1 862 ? 55.649 8.339 -71.166 1.00 82.75 862 PHE A CA 1
ATOM 7016 C C . PHE A 1 862 ? 55.349 8.067 -72.649 1.00 82.75 862 PHE A C 1
ATOM 7018 O O . PHE A 1 862 ? 56.278 7.972 -73.445 1.00 82.75 862 PHE A O 1
ATOM 7025 N N . ASP A 1 863 ? 54.071 7.956 -73.027 1.00 71.62 863 ASP A N 1
ATOM 7026 C CA . ASP A 1 863 ? 53.631 7.797 -74.417 1.00 71.62 863 ASP A CA 1
ATOM 7027 C C . ASP A 1 863 ? 53.691 9.111 -75.223 1.00 71.62 863 ASP A C 1
ATOM 7029 O O . ASP A 1 863 ? 53.859 9.079 -76.443 1.00 71.62 863 ASP A O 1
ATOM 7033 N N . GLN A 1 864 ? 53.597 10.255 -74.536 1.00 73.62 864 GLN A N 1
ATOM 7034 C CA . GLN A 1 864 ? 53.605 11.612 -75.108 1.00 73.62 864 GLN A CA 1
ATOM 7035 C C . GLN A 1 864 ? 54.795 12.488 -74.660 1.00 73.62 864 GLN A C 1
ATOM 7037 O O . GLN A 1 864 ? 55.005 13.556 -75.231 1.00 73.62 864 GLN A O 1
ATOM 7042 N N . ASP A 1 865 ? 55.555 12.056 -73.648 1.00 83.31 865 ASP A N 1
ATOM 7043 C CA . ASP A 1 865 ? 56.613 12.813 -72.948 1.00 83.31 865 ASP A CA 1
ATOM 7044 C C . ASP A 1 865 ? 56.114 14.130 -72.305 1.00 83.31 865 ASP A C 1
ATOM 7046 O O . ASP A 1 865 ? 56.789 15.160 -72.318 1.00 83.31 865 ASP A O 1
ATOM 7050 N N . VAL A 1 866 ? 54.893 14.105 -71.748 1.00 86.00 866 VAL A N 1
ATOM 7051 C CA . VAL A 1 866 ? 54.187 15.289 -71.219 1.00 86.00 866 VAL A CA 1
ATOM 7052 C C . VAL A 1 866 ? 53.652 15.066 -69.799 1.00 86.00 866 VAL A C 1
ATOM 7054 O O . VAL A 1 866 ? 53.470 13.934 -69.350 1.00 86.00 866 VAL A O 1
ATOM 7057 N N . GLY A 1 867 ? 53.394 16.155 -69.072 1.00 88.56 867 GLY A N 1
ATOM 7058 C CA . GLY A 1 867 ? 52.659 16.134 -67.805 1.00 88.56 867 GLY A CA 1
ATOM 7059 C C . GLY A 1 867 ? 51.218 16.617 -67.983 1.00 88.56 867 GLY A C 1
ATOM 7060 O O . GLY A 1 867 ? 50.998 17.649 -68.614 1.00 88.56 867 GLY A O 1
ATOM 7061 N N . ASP A 1 868 ? 50.259 15.905 -67.391 1.00 90.25 868 ASP A N 1
ATOM 7062 C CA . ASP A 1 868 ? 48.824 16.229 -67.414 1.00 90.25 868 ASP A CA 1
ATOM 7063 C C . ASP A 1 868 ? 48.208 16.057 -66.009 1.00 90.25 868 ASP A C 1
ATOM 7065 O O . ASP A 1 868 ? 48.839 15.558 -65.073 1.00 90.25 868 ASP A O 1
ATOM 7069 N N . LEU A 1 869 ? 46.959 16.476 -65.852 1.00 91.75 869 LEU A N 1
ATOM 7070 C CA . LEU A 1 869 ? 46.113 16.282 -64.688 1.00 91.75 869 LEU A CA 1
ATOM 7071 C C . LEU A 1 869 ? 44.834 15.564 -65.131 1.00 91.75 869 LEU A C 1
ATOM 7073 O O . LEU A 1 869 ? 44.074 16.072 -65.955 1.00 91.75 869 LEU A O 1
ATOM 7077 N N . MET A 1 870 ? 44.569 14.401 -64.538 1.00 91.44 870 MET A N 1
ATOM 7078 C CA . MET A 1 870 ? 43.270 13.744 -64.639 1.00 91.44 870 MET A CA 1
ATOM 7079 C C . MET A 1 870 ? 42.358 14.190 -63.494 1.00 91.44 870 MET A C 1
ATOM 7081 O O . MET A 1 870 ? 42.738 14.165 -62.321 1.00 91.44 870 MET A O 1
ATOM 7085 N N . LEU A 1 871 ? 41.125 14.543 -63.843 1.00 94.38 871 LEU A N 1
ATOM 7086 C CA . LEU A 1 871 ? 39.997 14.595 -62.921 1.00 94.38 871 LEU A CA 1
ATOM 7087 C C . LEU A 1 871 ? 39.158 13.340 -63.162 1.00 94.38 871 LEU A C 1
ATOM 7089 O O . LEU A 1 871 ? 38.717 13.108 -64.286 1.00 94.38 871 LEU A O 1
ATOM 7093 N N . ARG A 1 872 ? 38.943 12.522 -62.131 1.00 92.19 872 ARG A N 1
ATOM 7094 C CA . ARG A 1 872 ? 38.151 11.283 -62.227 1.00 92.19 872 ARG A CA 1
ATOM 7095 C C . ARG A 1 872 ? 37.147 11.190 -61.087 1.00 92.19 872 ARG A C 1
ATOM 7097 O O . ARG A 1 872 ? 37.381 11.700 -59.995 1.00 92.19 872 ARG A O 1
ATOM 7104 N N . THR A 1 873 ? 36.027 10.521 -61.314 1.00 94.44 873 THR A N 1
ATOM 7105 C CA . THR A 1 873 ? 35.103 10.097 -60.265 1.00 94.44 873 THR A CA 1
ATOM 7106 C C . THR A 1 873 ? 34.597 8.692 -60.556 1.00 94.44 873 THR A C 1
ATOM 7108 O O . THR A 1 873 ? 34.296 8.361 -61.699 1.00 94.44 873 THR A O 1
ATOM 7111 N N . THR A 1 874 ? 34.533 7.857 -59.521 1.00 93.12 874 THR A N 1
ATOM 7112 C CA . THR A 1 874 ? 34.004 6.492 -59.603 1.00 93.12 874 THR A CA 1
ATOM 7113 C C . THR A 1 874 ? 32.912 6.309 -58.563 1.00 93.12 874 THR A C 1
ATOM 7115 O O . THR A 1 874 ? 33.037 6.805 -57.443 1.00 93.12 874 THR A O 1
ATOM 7118 N N . ALA A 1 875 ? 31.846 5.594 -58.904 1.00 92.81 875 ALA A N 1
ATOM 7119 C CA . ALA A 1 875 ? 30.824 5.197 -57.946 1.00 92.81 875 ALA A CA 1
ATOM 7120 C C . ALA A 1 875 ? 30.467 3.725 -58.143 1.00 92.81 875 ALA A C 1
ATOM 7122 O O . ALA A 1 875 ? 30.233 3.295 -59.265 1.00 92.81 875 ALA A O 1
ATOM 7123 N N . SER A 1 876 ? 30.403 2.963 -57.057 1.00 90.88 876 SER A N 1
ATOM 7124 C CA . SER A 1 876 ? 29.766 1.643 -57.031 1.00 90.88 876 SER A CA 1
ATOM 7125 C C . SER A 1 876 ? 28.459 1.789 -56.256 1.00 90.88 876 SER A C 1
ATOM 7127 O O . SER A 1 876 ? 28.439 2.357 -55.159 1.00 90.88 876 SER A O 1
ATOM 7129 N N . LEU A 1 877 ? 27.357 1.397 -56.896 1.00 87.75 877 LEU A N 1
ATOM 7130 C CA . LEU A 1 877 ? 25.987 1.637 -56.448 1.00 87.75 877 LEU A CA 1
ATOM 7131 C C . LEU A 1 877 ? 25.206 0.319 -56.430 1.00 87.75 877 LEU A C 1
ATOM 7133 O O . LEU A 1 877 ? 25.430 -0.553 -57.267 1.00 87.75 877 LEU A O 1
ATOM 7137 N N . ILE A 1 878 ? 24.238 0.199 -55.514 1.00 84.81 878 ILE A N 1
ATOM 7138 C CA . ILE A 1 878 ? 23.443 -1.031 -55.299 1.00 84.81 878 ILE A CA 1
ATOM 7139 C C . ILE A 1 878 ? 24.321 -2.234 -54.868 1.00 84.81 878 ILE A C 1
ATOM 7141 O O . ILE A 1 878 ? 23.906 -3.386 -54.935 1.00 84.81 878 ILE A O 1
ATOM 7145 N N . SER A 1 879 ? 25.538 -1.953 -54.393 1.00 77.62 879 SER A N 1
ATOM 7146 C CA . SER A 1 879 ? 26.515 -2.907 -53.861 1.00 77.62 879 SER A CA 1
ATOM 7147 C C . SER A 1 879 ? 26.401 -3.035 -52.331 1.00 77.62 879 SER A C 1
ATOM 7149 O O . SER A 1 879 ? 27.414 -3.034 -51.623 1.00 77.62 879 SER A O 1
ATOM 7151 N N . ASP A 1 880 ? 25.171 -3.031 -51.810 1.00 76.56 880 ASP A N 1
ATOM 7152 C CA . ASP A 1 880 ? 24.887 -3.121 -50.373 1.00 76.56 880 ASP A CA 1
ATOM 7153 C C . ASP A 1 880 ? 25.482 -4.411 -49.773 1.00 76.56 880 ASP A C 1
ATOM 7155 O O . ASP A 1 880 ? 25.726 -5.361 -50.520 1.00 76.56 880 ASP A O 1
ATOM 7159 N N . PRO A 1 881 ? 25.723 -4.505 -48.448 1.00 78.56 881 PRO A N 1
ATOM 7160 C CA . PRO A 1 881 ? 26.440 -5.637 -47.856 1.00 78.56 881 PRO A CA 1
ATOM 7161 C C . PRO A 1 881 ? 25.917 -7.023 -48.270 1.00 78.56 881 PRO A C 1
ATOM 7163 O O . PRO A 1 881 ? 26.735 -7.889 -48.564 1.00 78.56 881 PRO A O 1
ATOM 7166 N N . GLU A 1 882 ? 24.592 -7.188 -48.374 1.00 82.38 882 GLU A N 1
ATOM 7167 C CA . GLU A 1 882 ? 23.882 -8.399 -48.836 1.00 82.38 882 GLU A CA 1
ATOM 7168 C C . GLU A 1 882 ? 24.164 -8.774 -50.304 1.00 82.38 882 GLU A C 1
ATOM 7170 O O . GLU A 1 882 ? 24.199 -9.953 -50.652 1.00 82.38 882 GLU A O 1
ATOM 7175 N N . PHE A 1 883 ? 24.398 -7.777 -51.162 1.00 87.38 883 PHE A N 1
ATOM 7176 C CA . PHE A 1 883 ? 24.693 -7.945 -52.589 1.00 87.38 883 PHE A CA 1
ATOM 7177 C C . PHE A 1 883 ? 26.178 -7.747 -52.917 1.00 87.38 883 PHE A C 1
ATOM 7179 O O . PHE A 1 883 ? 26.561 -7.611 -54.083 1.00 87.38 883 PHE A O 1
ATOM 7186 N N . SER A 1 884 ? 27.029 -7.700 -51.890 1.00 88.00 884 SER A N 1
ATOM 7187 C CA . SER A 1 884 ? 28.430 -7.331 -52.041 1.00 88.00 884 SER A CA 1
ATOM 7188 C C . SER A 1 884 ? 29.289 -8.466 -52.604 1.00 88.00 884 SER A C 1
ATOM 7190 O O . SER A 1 884 ? 29.099 -9.655 -52.336 1.00 88.00 884 SER A O 1
ATOM 7192 N N . GLY A 1 885 ? 30.319 -8.076 -53.353 1.00 88.69 885 GLY A N 1
ATOM 7193 C CA . GLY A 1 885 ? 31.313 -8.994 -53.904 1.00 88.69 885 GLY A CA 1
ATOM 7194 C C . GLY A 1 885 ? 32.345 -9.518 -52.905 1.00 88.69 885 GLY A C 1
ATOM 7195 O O . GLY A 1 885 ? 33.373 -10.054 -53.330 1.00 88.69 885 GLY A O 1
ATOM 7196 N N . ASP A 1 886 ? 32.151 -9.325 -51.598 1.00 91.00 886 ASP A N 1
ATOM 7197 C CA . ASP A 1 886 ? 33.017 -9.915 -50.573 1.00 91.00 886 ASP A CA 1
ATOM 7198 C C . ASP A 1 886 ? 32.500 -11.296 -50.135 1.00 91.00 886 ASP A C 1
ATOM 7200 O O . ASP A 1 886 ? 31.385 -11.710 -50.456 1.00 91.00 886 ASP A O 1
ATOM 7204 N N . TRP A 1 887 ? 33.341 -12.048 -49.428 1.00 93.00 887 TRP A N 1
ATOM 7205 C CA . TRP A 1 887 ? 32.993 -13.386 -48.977 1.00 93.00 887 TRP A CA 1
ATOM 7206 C C . TRP A 1 887 ? 31.869 -13.369 -47.935 1.00 93.00 887 TRP A C 1
ATOM 7208 O O . TRP A 1 887 ? 32.047 -12.865 -46.826 1.00 93.00 887 TRP A O 1
ATOM 7218 N N . HIS A 1 888 ? 30.763 -14.033 -48.259 1.00 92.00 888 HIS A N 1
ATOM 7219 C CA . HIS A 1 888 ? 29.689 -14.329 -47.317 1.00 92.00 888 HIS A CA 1
ATOM 7220 C C . HIS A 1 888 ? 29.934 -15.693 -46.642 1.00 92.00 888 HIS A C 1
ATOM 7222 O O . HIS A 1 888 ? 29.961 -16.710 -47.342 1.00 92.00 888 HIS A O 1
ATOM 7228 N N . PRO A 1 889 ? 30.140 -15.782 -45.313 1.00 87.25 889 PRO A N 1
ATOM 7229 C CA . PRO A 1 889 ? 30.105 -17.049 -44.565 1.00 87.25 889 PRO A CA 1
ATOM 7230 C C . PRO A 1 889 ? 28.677 -17.648 -44.496 1.00 87.25 889 PRO A C 1
ATOM 7232 O O . PRO A 1 889 ? 27.852 -17.383 -45.370 1.00 87.25 889 PRO A O 1
ATOM 7235 N N . GLY A 1 890 ? 28.393 -18.526 -43.530 1.00 82.00 890 GLY A N 1
ATOM 7236 C CA . GLY A 1 890 ? 27.108 -19.214 -43.383 1.00 82.00 890 GLY A CA 1
ATOM 7237 C C . GLY A 1 890 ? 26.975 -20.487 -44.228 1.00 82.00 890 GLY A C 1
ATOM 7238 O O . GLY A 1 890 ? 27.762 -20.735 -45.151 1.00 82.00 890 GLY A O 1
ATOM 7239 N N . GLU A 1 891 ? 25.957 -21.290 -43.902 1.00 72.62 891 GLU A N 1
ATOM 7240 C CA . GLU A 1 891 ? 25.699 -22.618 -44.488 1.00 72.62 891 GLU A CA 1
ATOM 7241 C C . GLU A 1 891 ? 25.276 -22.575 -45.968 1.00 72.62 891 GLU A C 1
ATOM 7243 O O . GLU A 1 891 ? 25.511 -23.535 -46.706 1.00 72.62 891 GLU A O 1
ATOM 7248 N N . ASP A 1 892 ? 24.687 -21.465 -46.426 1.00 81.88 892 ASP A N 1
ATOM 7249 C CA . ASP A 1 892 ? 24.230 -21.311 -47.807 1.00 81.88 892 ASP A CA 1
ATOM 7250 C C . ASP A 1 892 ? 25.389 -21.415 -48.797 1.00 81.88 892 ASP A C 1
ATOM 7252 O O . ASP A 1 892 ? 26.344 -20.640 -48.764 1.00 81.88 892 ASP A O 1
ATOM 7256 N N . ASN A 1 893 ? 25.297 -22.356 -49.738 1.00 88.38 893 ASN A N 1
ATOM 7257 C CA . ASN A 1 893 ? 26.360 -22.610 -50.714 1.00 88.38 893 ASN A CA 1
ATOM 7258 C C . ASN A 1 893 ? 26.474 -21.528 -51.807 1.00 88.38 893 ASN A C 1
ATOM 7260 O O . ASN A 1 893 ? 27.317 -21.656 -52.699 1.00 88.38 893 ASN A O 1
ATOM 7264 N N . TYR A 1 894 ? 25.659 -20.469 -51.756 1.00 92.88 894 TYR A N 1
ATOM 7265 C CA . TYR A 1 894 ? 25.728 -19.343 -52.683 1.00 92.88 894 TYR A CA 1
ATOM 7266 C C . TYR A 1 894 ? 25.283 -18.013 -52.053 1.00 92.88 894 TYR A C 1
ATOM 7268 O O . TYR A 1 894 ? 24.600 -18.004 -51.035 1.00 92.88 894 TYR A O 1
ATOM 7276 N N . TRP A 1 895 ? 25.647 -16.897 -52.690 1.00 93.94 895 TRP A N 1
ATOM 7277 C CA . TRP A 1 895 ? 25.060 -15.563 -52.474 1.00 93.94 895 TRP A CA 1
ATOM 7278 C C . TRP A 1 895 ? 24.966 -14.813 -53.814 1.00 93.94 895 TRP A C 1
ATOM 7280 O O . TRP A 1 895 ? 25.461 -15.318 -54.825 1.00 93.94 895 TRP A O 1
ATOM 7290 N N . LEU A 1 896 ? 24.327 -13.641 -53.866 1.00 94.25 896 LEU A N 1
ATOM 7291 C CA . LEU A 1 896 ? 24.198 -12.834 -55.088 1.00 94.25 896 LEU A CA 1
ATOM 7292 C C . LEU A 1 896 ? 25.155 -11.633 -55.045 1.00 94.25 896 LEU A C 1
ATOM 7294 O O . LEU A 1 896 ? 25.084 -10.865 -54.100 1.00 94.25 896 LEU A O 1
ATOM 7298 N N . GLU A 1 897 ? 26.005 -11.431 -56.061 1.00 94.94 897 GLU A N 1
ATOM 7299 C CA . GLU A 1 897 ? 26.714 -10.148 -56.237 1.00 94.94 897 GLU A CA 1
ATOM 7300 C C . GLU A 1 897 ? 25.975 -9.307 -57.287 1.00 94.94 897 GLU A C 1
ATOM 7302 O O . GLU A 1 897 ? 25.768 -9.774 -58.418 1.00 94.94 897 GLU A O 1
ATOM 7307 N N . GLN A 1 898 ? 25.626 -8.070 -56.927 1.00 94.38 898 GLN A N 1
ATOM 7308 C CA . GLN A 1 898 ? 25.072 -7.046 -57.814 1.00 94.38 898 GLN A CA 1
ATOM 7309 C C . GLN A 1 898 ? 25.862 -5.740 -57.647 1.00 94.38 898 GLN A C 1
ATOM 7311 O O . GLN A 1 898 ? 26.156 -5.325 -56.531 1.00 94.38 898 GLN A O 1
ATOM 7316 N N . ASP A 1 899 ? 26.210 -5.093 -58.759 1.00 92.38 899 ASP A N 1
ATOM 7317 C CA . ASP A 1 899 ? 26.936 -3.818 -58.764 1.00 92.38 899 ASP A CA 1
ATOM 7318 C C . ASP A 1 899 ? 26.552 -2.982 -59.989 1.00 92.38 899 ASP A C 1
ATOM 7320 O O . ASP A 1 899 ? 26.425 -3.501 -61.103 1.00 92.38 899 ASP A O 1
ATOM 7324 N N . MET A 1 900 ? 26.384 -1.680 -59.777 1.00 93.44 900 MET A N 1
ATOM 7325 C CA . MET A 1 900 ? 26.264 -0.663 -60.815 1.00 93.44 900 MET A CA 1
ATOM 7326 C C . MET A 1 900 ? 27.474 0.270 -60.716 1.00 93.44 900 MET A C 1
ATOM 7328 O O . MET A 1 900 ? 27.462 1.252 -59.970 1.00 93.44 900 MET A O 1
ATOM 7332 N N . TYR A 1 901 ? 28.515 -0.054 -61.482 1.00 92.19 901 TYR A N 1
ATOM 7333 C CA . TYR A 1 901 ? 29.767 0.688 -61.519 1.00 92.19 901 TYR A CA 1
ATOM 7334 C C . TYR A 1 901 ? 29.695 1.856 -62.504 1.00 92.19 901 TYR A C 1
ATOM 7336 O O . TYR A 1 901 ? 29.400 1.676 -63.689 1.00 92.19 901 TYR A O 1
ATOM 7344 N N . LEU A 1 902 ? 30.017 3.048 -62.018 1.00 93.19 902 LEU A N 1
ATOM 7345 C CA . LEU A 1 902 ? 30.199 4.270 -62.787 1.00 93.19 902 LEU A CA 1
ATOM 7346 C C . LEU A 1 902 ? 31.672 4.688 -62.727 1.00 93.19 902 LEU A C 1
ATOM 7348 O O . LEU A 1 902 ? 32.259 4.720 -61.645 1.00 93.19 902 LEU A O 1
ATOM 7352 N N . ASP A 1 903 ? 32.245 5.072 -63.866 1.00 91.56 903 ASP A N 1
ATOM 7353 C CA . ASP A 1 903 ? 33.552 5.737 -63.955 1.00 91.56 903 ASP A CA 1
ATOM 7354 C C . ASP A 1 903 ? 33.429 6.902 -64.939 1.00 91.56 903 ASP A C 1
ATOM 7356 O O . ASP A 1 903 ? 32.879 6.748 -66.030 1.00 91.56 903 ASP A O 1
ATOM 7360 N N . ALA A 1 904 ? 33.898 8.079 -64.547 1.00 92.56 904 ALA A N 1
ATOM 7361 C CA . ALA A 1 904 ? 33.911 9.269 -65.380 1.00 92.56 904 ALA A CA 1
ATOM 7362 C C . ALA A 1 904 ? 35.241 9.988 -65.178 1.00 92.56 904 ALA A C 1
ATOM 7364 O O . ALA A 1 904 ? 35.559 10.410 -64.066 1.00 92.56 904 ALA A O 1
ATOM 7365 N N . SER A 1 905 ? 36.025 10.126 -66.242 1.00 90.94 905 SER A N 1
ATOM 7366 C CA . SER A 1 905 ? 37.363 10.715 -66.193 1.00 90.94 905 SER A CA 1
ATOM 7367 C C . SER A 1 905 ? 37.612 11.689 -67.343 1.00 90.94 905 SER A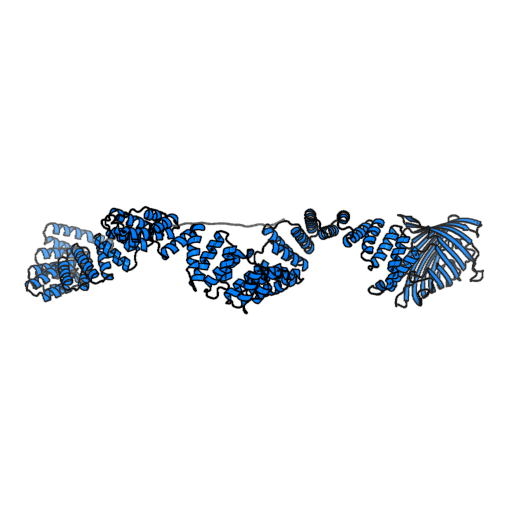 C 1
ATOM 7369 O O . SER A 1 905 ? 37.046 11.550 -68.425 1.00 90.94 905 SER A O 1
ATOM 7371 N N . TYR A 1 906 ? 38.440 12.701 -67.081 1.00 91.31 906 TYR A N 1
ATOM 7372 C CA . TYR A 1 906 ? 38.770 13.805 -67.982 1.00 91.31 906 TYR A CA 1
ATOM 7373 C C . TYR A 1 906 ? 40.242 14.209 -67.816 1.00 91.31 906 TYR A C 1
ATOM 7375 O O . TYR A 1 906 ? 40.708 14.374 -66.686 1.00 91.31 906 TYR A O 1
ATOM 7383 N N . LEU A 1 907 ? 40.963 14.368 -68.927 1.00 87.94 907 LEU A N 1
ATOM 7384 C CA . LEU A 1 907 ? 42.351 14.834 -68.999 1.00 87.94 907 LEU A CA 1
ATOM 7385 C C . LEU A 1 907 ? 42.402 16.300 -69.439 1.00 87.94 907 LEU A C 1
ATOM 7387 O O . LEU A 1 907 ? 41.803 16.677 -70.446 1.00 87.94 907 LEU A O 1
ATOM 7391 N N . THR A 1 908 ? 43.121 17.132 -68.681 1.00 89.06 908 THR A N 1
ATOM 7392 C CA . THR A 1 908 ? 43.093 18.593 -68.859 1.00 89.06 908 THR A CA 1
ATOM 7393 C C . THR A 1 908 ? 43.925 19.125 -70.024 1.00 89.06 908 THR A C 1
ATOM 7395 O O . THR A 1 908 ? 43.602 20.199 -70.530 1.00 89.06 908 THR A O 1
ATOM 7398 N N . HIS A 1 909 ? 44.989 18.428 -70.431 1.00 84.69 909 HIS A N 1
ATOM 7399 C CA . HIS A 1 909 ? 45.862 18.841 -71.532 1.00 84.69 909 HIS A CA 1
ATOM 7400 C C . HIS A 1 909 ? 45.337 18.344 -72.882 1.00 84.69 909 HIS A C 1
ATOM 7402 O O . HIS A 1 909 ? 45.274 19.109 -73.841 1.00 84.69 909 HIS A O 1
ATOM 7408 N N . ASP A 1 910 ? 44.927 17.075 -72.930 1.00 76.19 910 ASP A N 1
ATOM 7409 C CA . ASP A 1 910 ? 44.463 16.400 -74.148 1.00 76.19 910 ASP A CA 1
ATOM 7410 C C . ASP A 1 910 ? 42.994 16.708 -74.529 1.00 76.19 910 ASP A C 1
ATOM 7412 O O . ASP A 1 910 ? 42.542 16.223 -75.564 1.00 76.19 910 ASP A O 1
ATOM 7416 N N . ASP A 1 911 ? 42.241 17.451 -73.701 1.00 84.50 911 ASP A N 1
ATOM 7417 C CA . ASP A 1 911 ? 40.784 17.698 -73.837 1.00 84.50 911 ASP A CA 1
ATOM 7418 C C . ASP A 1 911 ? 40.003 16.405 -74.157 1.00 84.50 911 ASP A C 1
ATOM 7420 O O . ASP A 1 911 ? 39.219 16.288 -75.108 1.00 84.50 911 ASP A O 1
ATOM 7424 N N . SER A 1 912 ? 40.308 15.363 -73.381 1.00 84.12 912 SER A N 1
ATOM 7425 C CA . SER A 1 912 ? 39.781 14.019 -73.594 1.00 84.12 912 SER A CA 1
ATOM 7426 C C . SER A 1 912 ? 39.062 13.489 -72.368 1.00 84.12 912 SER A C 1
ATOM 7428 O O . SER A 1 912 ? 39.417 13.792 -71.229 1.00 84.12 912 SER A O 1
ATOM 7430 N N . TYR A 1 913 ? 38.017 12.702 -72.607 1.00 87.56 913 TYR A N 1
ATOM 7431 C CA . TYR A 1 913 ? 37.142 12.156 -71.583 1.00 87.56 913 TYR A CA 1
ATOM 7432 C C . TYR A 1 913 ? 36.829 10.680 -71.836 1.00 87.56 913 TYR A C 1
ATOM 7434 O O . TYR A 1 913 ? 36.922 10.177 -72.958 1.00 87.56 913 TYR A O 1
ATOM 7442 N N . ALA A 1 914 ? 36.425 9.989 -70.775 1.00 86.75 914 ALA A N 1
ATOM 7443 C CA . ALA A 1 914 ? 35.862 8.651 -70.831 1.00 86.75 914 ALA A CA 1
ATOM 7444 C C . ALA A 1 914 ? 34.755 8.513 -69.779 1.00 86.75 914 ALA A C 1
ATOM 7446 O O . ALA A 1 914 ? 34.930 8.908 -68.624 1.00 86.75 914 ALA A O 1
ATOM 7447 N N . LEU A 1 915 ? 33.620 7.954 -70.188 1.00 90.19 915 LEU A N 1
ATOM 7448 C CA . LEU A 1 915 ? 32.450 7.679 -69.360 1.00 90.19 915 LEU A CA 1
ATOM 7449 C C . LEU A 1 915 ? 32.102 6.193 -69.440 1.00 90.19 915 LEU A C 1
ATOM 7451 O O . LEU A 1 915 ? 32.106 5.603 -70.522 1.00 90.19 915 LEU A O 1
ATOM 7455 N N . LEU A 1 916 ? 31.732 5.613 -68.303 1.00 89.44 916 LEU A N 1
ATOM 7456 C CA . LEU A 1 916 ? 31.298 4.231 -68.154 1.00 89.44 916 LEU A CA 1
ATOM 7457 C C . LEU A 1 916 ? 30.108 4.140 -67.205 1.00 89.44 916 LEU A C 1
ATOM 7459 O O . LEU A 1 916 ? 30.129 4.696 -66.109 1.00 89.44 916 LEU A O 1
ATOM 7463 N N . ALA A 1 917 ? 29.136 3.326 -67.596 1.00 93.25 917 ALA A N 1
ATOM 7464 C CA . ALA A 1 917 ? 28.178 2.699 -66.706 1.00 93.25 917 ALA A CA 1
ATOM 7465 C C . ALA A 1 917 ? 28.165 1.190 -66.998 1.00 93.25 917 ALA A C 1
ATOM 7467 O O . ALA A 1 917 ? 27.757 0.781 -68.085 1.00 93.25 917 ALA A O 1
ATOM 7468 N N . LYS A 1 918 ? 28.616 0.358 -66.052 1.00 92.38 918 LYS A N 1
ATOM 7469 C CA . LYS A 1 918 ? 28.556 -1.109 -66.141 1.00 92.38 918 LYS A CA 1
ATOM 7470 C C . LYS A 1 918 ? 27.718 -1.669 -64.997 1.00 92.38 918 LYS A C 1
ATOM 7472 O O . LYS A 1 918 ? 28.125 -1.632 -63.841 1.00 92.38 918 LYS A O 1
ATOM 7477 N N . TYR A 1 919 ? 26.577 -2.246 -65.347 1.00 95.62 919 TYR A N 1
ATOM 7478 C CA . TYR A 1 919 ? 25.773 -3.065 -64.451 1.00 95.62 919 TYR A CA 1
ATOM 7479 C C . TYR A 1 919 ? 26.228 -4.525 -64.539 1.00 95.62 919 TYR A C 1
ATOM 7481 O O . TYR A 1 919 ? 26.370 -5.055 -65.644 1.00 95.62 919 TYR A O 1
ATOM 7489 N N . SER A 1 920 ? 26.420 -5.196 -63.404 1.00 94.62 920 SER A N 1
ATOM 7490 C CA . SER A 1 920 ? 26.638 -6.645 -63.345 1.00 94.62 920 SER A CA 1
ATOM 7491 C C . SER A 1 920 ? 25.778 -7.298 -62.269 1.00 94.62 920 SER A C 1
ATOM 7493 O O . SER A 1 920 ? 25.590 -6.739 -61.189 1.00 94.62 920 SER A O 1
ATOM 7495 N N . VAL A 1 921 ? 25.283 -8.504 -62.547 1.00 97.06 921 VAL A N 1
ATOM 7496 C CA . VAL A 1 921 ? 24.555 -9.319 -61.569 1.00 97.06 921 VAL A CA 1
ATOM 7497 C C . VAL A 1 921 ? 24.817 -10.805 -61.808 1.00 97.06 921 VAL A C 1
ATOM 7499 O O . VAL A 1 921 ? 24.800 -11.279 -62.947 1.00 97.06 921 VAL A O 1
ATOM 7502 N N . GLY A 1 922 ? 25.088 -11.557 -60.741 1.00 96.69 922 GLY A N 1
ATOM 7503 C CA . GLY A 1 922 ? 25.369 -12.990 -60.842 1.00 96.69 922 GLY A CA 1
ATOM 7504 C C . GLY A 1 922 ? 25.684 -13.650 -59.499 1.00 96.69 922 GLY A C 1
ATOM 7505 O O . GLY A 1 922 ? 26.383 -13.036 -58.686 1.00 96.69 922 GLY A O 1
ATOM 7506 N N . PRO A 1 923 ? 25.184 -14.874 -59.240 1.00 96.62 923 PRO A N 1
ATOM 7507 C CA . PRO A 1 923 ? 25.406 -15.568 -57.980 1.00 96.62 923 PRO A CA 1
ATOM 7508 C C . PRO A 1 923 ? 26.822 -16.140 -57.873 1.00 96.62 923 PRO A C 1
ATOM 7510 O O . PRO A 1 923 ? 27.334 -16.733 -58.818 1.00 96.62 923 PRO A O 1
ATOM 7513 N N . HIS A 1 924 ? 27.430 -16.019 -56.698 1.00 96.81 924 HIS A N 1
ATOM 7514 C CA . HIS A 1 924 ? 28.648 -16.729 -56.319 1.00 96.81 924 HIS A CA 1
ATOM 7515 C C . HIS A 1 924 ? 28.294 -18.096 -55.751 1.00 96.81 924 HIS A C 1
ATOM 7517 O O . HIS A 1 924 ? 27.570 -18.161 -54.767 1.00 96.81 924 HIS A O 1
ATOM 7523 N N . PHE A 1 925 ? 28.865 -19.174 -56.282 1.00 96.69 925 PHE A N 1
ATOM 7524 C CA . PHE A 1 925 ? 28.799 -20.509 -55.682 1.00 96.69 925 PHE A CA 1
ATOM 7525 C C . PHE A 1 925 ? 30.083 -20.799 -54.903 1.00 96.69 925 PHE A C 1
ATOM 7527 O O . PHE A 1 925 ? 31.178 -20.691 -55.461 1.00 96.69 925 PHE A O 1
ATOM 7534 N N . LYS A 1 926 ? 29.974 -21.172 -53.623 1.00 95.62 926 LYS A N 1
ATOM 7535 C CA . LYS A 1 926 ? 31.114 -21.518 -52.758 1.00 95.62 926 LYS A CA 1
ATOM 7536 C C . LYS A 1 926 ? 31.808 -22.781 -53.294 1.00 95.62 926 LYS A C 1
ATOM 7538 O O . LYS A 1 926 ? 31.164 -23.798 -53.521 1.00 95.62 926 LYS A O 1
ATOM 7543 N N . VAL A 1 927 ? 33.126 -22.712 -53.506 1.00 93.88 927 VAL A N 1
ATOM 7544 C CA . VAL A 1 927 ? 33.951 -23.823 -54.031 1.00 93.88 927 VAL A CA 1
ATOM 7545 C C . VAL A 1 927 ? 34.828 -24.426 -52.932 1.00 93.88 927 VAL A C 1
ATOM 7547 O O . VAL A 1 927 ? 34.998 -25.640 -52.864 1.00 93.88 927 VAL A O 1
ATOM 7550 N N . SER A 1 928 ? 35.384 -23.586 -52.058 1.00 90.38 928 SER A N 1
ATOM 7551 C CA . SER A 1 928 ? 36.112 -24.012 -50.858 1.00 90.38 928 SER A CA 1
ATOM 7552 C C . SER A 1 928 ? 36.118 -22.901 -49.812 1.00 90.38 928 SER A C 1
ATOM 7554 O O . SER A 1 928 ? 36.071 -21.720 -50.160 1.00 90.38 928 SER A O 1
ATOM 7556 N N . SER A 1 929 ? 36.205 -23.257 -48.533 1.00 89.50 929 SER A N 1
ATOM 7557 C CA . SER A 1 929 ? 36.301 -22.293 -47.435 1.00 89.50 929 SER A CA 1
ATOM 7558 C C . SER A 1 929 ? 37.136 -22.838 -46.275 1.00 89.50 929 SER A C 1
ATOM 7560 O O . SER A 1 929 ? 37.143 -24.030 -45.976 1.00 89.50 929 SER A O 1
ATOM 7562 N N . SER A 1 930 ? 37.904 -21.951 -45.648 1.00 90.50 930 SER A N 1
ATOM 7563 C CA . SER A 1 930 ? 38.759 -22.222 -44.491 1.00 90.50 930 SER A CA 1
ATOM 7564 C C . SER A 1 930 ? 39.175 -20.895 -43.858 1.00 90.50 930 SER A C 1
ATOM 7566 O O . SER A 1 930 ? 39.250 -19.887 -44.555 1.00 90.50 930 SER A O 1
ATOM 7568 N N . LEU A 1 931 ? 39.544 -20.888 -42.574 1.00 87.88 931 LEU A N 1
ATOM 7569 C CA . LEU A 1 931 ? 39.913 -19.663 -41.844 1.00 87.88 931 LEU A CA 1
ATOM 7570 C C . LEU A 1 931 ? 40.935 -18.765 -42.577 1.00 87.88 931 LEU A C 1
ATOM 7572 O O . LEU A 1 931 ? 40.867 -17.544 -42.473 1.00 87.88 931 LEU A O 1
ATOM 7576 N N . ALA A 1 932 ? 41.873 -19.363 -43.319 1.00 93.06 932 ALA A N 1
ATOM 7577 C CA . ALA A 1 932 ? 42.947 -18.649 -44.008 1.00 93.06 932 ALA A CA 1
ATOM 7578 C C . ALA A 1 932 ? 42.670 -18.346 -45.494 1.00 93.06 932 ALA A C 1
ATOM 7580 O O . ALA A 1 932 ? 43.343 -17.477 -46.061 1.00 93.06 932 ALA A O 1
ATOM 7581 N N . ARG A 1 933 ? 41.757 -19.089 -46.144 1.00 95.38 933 ARG A N 1
ATOM 7582 C CA . ARG A 1 933 ? 41.515 -19.070 -47.601 1.00 95.38 933 ARG A CA 1
ATOM 7583 C C . ARG A 1 933 ? 40.093 -19.503 -47.961 1.00 95.38 933 ARG A C 1
ATOM 7585 O O . ARG A 1 933 ? 39.622 -20.504 -47.425 1.00 95.38 933 ARG A O 1
ATOM 7592 N N . ALA A 1 934 ? 39.490 -18.864 -48.958 1.00 95.38 934 ALA A N 1
ATOM 7593 C CA . ALA A 1 934 ? 38.230 -19.305 -49.561 1.00 95.38 934 ALA A CA 1
ATOM 7594 C C . ALA A 1 934 ? 38.212 -19.095 -51.084 1.00 95.38 934 ALA A C 1
ATOM 7596 O O . ALA A 1 934 ? 39.049 -18.376 -51.628 1.00 95.38 934 ALA A O 1
ATOM 7597 N N . SER A 1 935 ? 37.265 -19.717 -51.785 1.00 96.44 935 SER A N 1
ATOM 7598 C CA . SER A 1 935 ? 37.037 -19.497 -53.215 1.00 96.44 935 SER A CA 1
ATOM 7599 C C . SER A 1 935 ? 35.582 -19.702 -53.630 1.00 96.44 935 SER A C 1
ATOM 7601 O O . SER A 1 935 ? 34.843 -20.475 -53.016 1.00 96.44 935 SER A O 1
ATOM 7603 N N . SER A 1 936 ? 35.179 -19.025 -54.706 1.00 97.19 936 SER A N 1
ATOM 7604 C CA . SER A 1 936 ? 33.843 -19.136 -55.297 1.00 97.19 936 SER A CA 1
ATOM 7605 C C . SER A 1 936 ? 33.875 -19.021 -56.818 1.00 97.19 936 SER A C 1
ATOM 7607 O O . SER A 1 936 ? 34.731 -18.326 -57.367 1.00 97.19 936 SER A O 1
ATOM 7609 N N . LEU A 1 937 ? 32.879 -19.586 -57.491 1.00 97.69 937 LEU A N 1
ATOM 7610 C CA . LEU A 1 937 ? 32.650 -19.425 -58.924 1.00 97.69 937 LEU A CA 1
ATOM 7611 C C . LEU A 1 937 ? 31.383 -18.588 -59.159 1.00 97.69 937 LEU A C 1
ATOM 7613 O O . LEU A 1 937 ? 30.306 -18.999 -58.736 1.00 97.69 937 LEU A O 1
ATOM 7617 N N . ARG A 1 938 ? 31.501 -17.438 -59.831 1.00 97.56 938 ARG A N 1
ATOM 7618 C CA . ARG A 1 938 ? 30.389 -16.527 -60.152 1.00 97.56 938 ARG A CA 1
ATOM 7619 C C . ARG A 1 938 ? 30.110 -16.513 -61.659 1.00 97.56 938 ARG A C 1
ATOM 7621 O O . ARG A 1 938 ? 30.808 -15.796 -62.379 1.00 97.56 938 ARG A O 1
ATOM 7628 N N . PRO A 1 939 ? 29.131 -17.273 -62.181 1.00 97.88 939 PRO A N 1
ATOM 7629 C CA . PRO A 1 939 ? 28.508 -16.935 -63.456 1.00 97.88 939 PRO A CA 1
ATOM 7630 C C . PRO A 1 939 ? 27.710 -15.633 -63.299 1.00 97.88 939 PRO A C 1
ATOM 7632 O O . PRO A 1 939 ? 26.962 -15.473 -62.335 1.00 97.88 939 PRO A O 1
ATOM 7635 N N . TYR A 1 940 ? 27.856 -14.701 -64.236 1.00 97.56 940 TYR A N 1
ATOM 7636 C CA . TYR A 1 940 ? 27.176 -13.407 -64.192 1.00 97.56 940 TYR A CA 1
ATOM 7637 C C . TYR A 1 940 ? 26.732 -12.941 -65.578 1.00 97.56 940 TYR A C 1
ATOM 7639 O O . TYR A 1 940 ? 27.258 -13.381 -66.600 1.00 97.56 940 TYR A O 1
ATOM 7647 N N . ILE A 1 941 ? 25.769 -12.023 -65.600 1.00 98.00 941 ILE A N 1
ATOM 7648 C CA . ILE A 1 941 ? 25.422 -11.221 -66.775 1.00 98.00 941 ILE A CA 1
ATOM 7649 C C . ILE A 1 941 ? 25.809 -9.765 -66.531 1.00 98.00 941 ILE A C 1
ATOM 7651 O O . ILE A 1 941 ? 25.868 -9.309 -65.386 1.00 98.00 941 ILE A O 1
ATOM 7655 N N . MET A 1 942 ? 26.079 -9.031 -67.606 1.00 94.94 942 MET A N 1
ATOM 7656 C CA . MET A 1 942 ? 26.378 -7.604 -67.541 1.00 94.94 942 MET A CA 1
ATOM 7657 C C . MET A 1 942 ? 25.704 -6.824 -68.668 1.00 94.94 942 MET A C 1
ATOM 7659 O O . MET A 1 942 ? 25.427 -7.366 -69.741 1.00 94.94 942 MET A O 1
ATOM 7663 N N . ALA A 1 943 ? 25.484 -5.538 -68.417 1.00 94.50 943 ALA A N 1
ATOM 7664 C CA . ALA A 1 943 ? 25.178 -4.536 -69.427 1.00 94.50 943 ALA A CA 1
ATOM 7665 C C . ALA A 1 943 ? 26.121 -3.346 -69.225 1.00 94.50 943 ALA A C 1
ATOM 7667 O O . ALA A 1 943 ? 26.358 -2.926 -68.092 1.00 94.50 943 ALA A O 1
ATOM 7668 N N . GLN A 1 944 ? 26.670 -2.813 -70.311 1.00 91.19 944 GLN A N 1
ATOM 7669 C CA . GLN A 1 944 ? 27.646 -1.732 -70.289 1.00 91.19 944 GLN A CA 1
ATOM 7670 C C . GLN A 1 944 ? 27.262 -0.664 -71.311 1.00 91.19 944 GLN A C 1
ATOM 7672 O O . GLN A 1 944 ? 27.001 -0.981 -72.467 1.00 91.19 944 GLN A O 1
ATOM 7677 N N . ALA A 1 945 ? 27.276 0.598 -70.898 1.00 91.06 945 ALA A N 1
ATOM 7678 C CA . ALA A 1 945 ? 27.228 1.758 -71.778 1.00 91.06 945 ALA A CA 1
ATOM 7679 C C . ALA A 1 945 ? 28.457 2.631 -71.509 1.00 91.06 945 ALA A C 1
ATOM 7681 O O . ALA A 1 945 ? 28.917 2.737 -70.370 1.00 91.06 945 ALA A O 1
ATOM 7682 N N . SER A 1 946 ? 29.017 3.228 -72.555 1.00 87.62 946 SER A N 1
ATOM 7683 C CA . SER A 1 946 ? 30.247 4.010 -72.452 1.00 87.62 946 SER A CA 1
ATOM 7684 C C . SER A 1 946 ? 30.409 5.000 -73.600 1.00 87.62 946 SER A C 1
ATOM 7686 O O . SER A 1 946 ? 29.840 4.805 -74.671 1.00 87.62 946 SER A O 1
ATOM 7688 N N . SER A 1 947 ? 31.173 6.066 -73.365 1.00 86.25 947 SER A N 1
ATOM 7689 C CA . SER A 1 947 ? 31.397 7.151 -74.326 1.00 86.25 947 SER A CA 1
ATOM 7690 C C . SER A 1 947 ? 32.759 7.806 -74.091 1.00 86.25 947 SER A C 1
ATOM 7692 O O . SER A 1 947 ? 33.139 8.039 -72.944 1.00 86.25 947 SER A O 1
ATOM 7694 N N . SER A 1 948 ? 33.505 8.084 -75.159 1.00 83.50 948 SER A N 1
ATOM 7695 C CA . SER A 1 948 ? 34.801 8.775 -75.115 1.00 83.50 948 SER A CA 1
ATOM 7696 C C . SER A 1 948 ? 35.069 9.526 -76.423 1.00 83.50 948 SER A C 1
ATOM 7698 O O . SER A 1 948 ? 34.270 9.470 -77.360 1.00 83.50 948 SER A O 1
ATOM 7700 N N . ASN A 1 949 ? 36.235 10.168 -76.548 1.00 79.00 949 ASN A N 1
ATOM 7701 C CA . ASN A 1 949 ? 36.698 10.786 -77.801 1.00 79.00 949 ASN A CA 1
ATOM 7702 C C . ASN A 1 949 ? 36.765 9.811 -79.006 1.00 79.00 949 ASN A C 1
ATOM 7704 O O . ASN A 1 949 ? 36.861 10.274 -80.143 1.00 79.00 949 ASN A O 1
ATOM 7708 N N . LEU A 1 950 ? 36.697 8.487 -78.792 1.00 73.81 950 LEU A N 1
ATOM 7709 C CA . LEU A 1 950 ? 36.618 7.482 -79.865 1.00 73.81 950 LEU A CA 1
ATOM 7710 C C . LEU A 1 950 ? 35.185 7.210 -80.362 1.00 73.81 950 LEU A C 1
ATOM 7712 O O . LEU A 1 950 ? 35.023 6.675 -81.459 1.00 73.81 950 LEU A O 1
ATOM 7716 N N . GLY A 1 951 ? 34.164 7.568 -79.579 1.00 79.50 951 GLY A N 1
ATOM 7717 C CA . GLY A 1 951 ? 32.752 7.310 -79.860 1.00 79.50 951 GLY A CA 1
ATOM 7718 C C . GLY A 1 951 ? 32.005 6.661 -78.692 1.00 79.50 951 GLY A C 1
ATOM 7719 O O . GLY A 1 951 ? 32.538 6.489 -77.594 1.00 79.50 951 GLY A O 1
ATOM 7720 N N . GLU A 1 952 ? 30.751 6.295 -78.949 1.00 85.44 952 GLU A N 1
ATOM 7721 C CA . GLU A 1 952 ? 29.889 5.566 -78.014 1.00 85.44 952 GLU A CA 1
ATOM 7722 C C . GLU A 1 952 ? 30.029 4.045 -78.206 1.00 85.44 952 GLU A C 1
ATOM 7724 O O . GLU A 1 952 ? 30.378 3.558 -79.285 1.00 85.44 952 GLU A O 1
ATOM 7729 N N . ASP A 1 953 ? 29.800 3.282 -77.137 1.00 84.81 953 ASP A N 1
ATOM 7730 C CA . ASP A 1 953 ? 29.867 1.820 -77.143 1.00 84.81 953 ASP A CA 1
ATOM 7731 C C . ASP A 1 953 ? 28.899 1.240 -76.097 1.00 84.81 953 ASP A C 1
ATOM 7733 O O . ASP A 1 953 ? 28.970 1.583 -74.908 1.00 84.81 953 ASP A O 1
ATOM 7737 N N . VAL A 1 954 ? 27.975 0.385 -76.553 1.00 89.62 954 VAL A N 1
ATOM 7738 C CA . VAL A 1 954 ? 26.901 -0.218 -75.748 1.00 89.62 954 VAL A CA 1
ATOM 7739 C C . VAL A 1 954 ? 26.888 -1.733 -75.939 1.00 89.62 954 VAL A C 1
ATOM 7741 O O . VAL A 1 954 ? 26.667 -2.235 -77.046 1.00 89.62 954 VAL A O 1
ATOM 7744 N N . ARG A 1 955 ? 27.071 -2.473 -74.839 1.00 89.00 955 ARG A N 1
ATOM 7745 C CA . ARG A 1 955 ? 27.217 -3.936 -74.803 1.00 89.00 955 ARG A CA 1
ATOM 7746 C C . ARG A 1 955 ? 26.282 -4.598 -73.801 1.00 89.00 955 ARG A C 1
ATOM 7748 O O . ARG A 1 955 ? 25.937 -4.020 -72.773 1.00 89.00 955 ARG A O 1
ATOM 7755 N N . ALA A 1 956 ? 25.976 -5.866 -74.041 1.00 93.62 956 ALA A N 1
ATOM 7756 C CA . ALA A 1 956 ? 25.579 -6.799 -72.989 1.00 93.62 956 ALA A CA 1
ATOM 7757 C C . ALA A 1 956 ? 26.392 -8.089 -73.108 1.00 93.62 956 ALA A C 1
ATOM 7759 O O . ALA A 1 956 ? 26.848 -8.447 -74.194 1.00 93.62 956 ALA A O 1
ATOM 7760 N N . GLY A 1 957 ? 26.588 -8.794 -72.001 1.00 94.19 957 GLY A N 1
ATOM 7761 C CA . GLY A 1 957 ? 27.429 -9.984 -71.976 1.00 94.19 957 GLY A CA 1
ATOM 7762 C C . GLY A 1 957 ? 27.101 -10.953 -70.855 1.00 94.19 957 GLY A C 1
ATOM 7763 O O . GLY A 1 957 ? 26.278 -10.678 -69.981 1.00 94.19 957 GLY A O 1
ATOM 7764 N N . ALA A 1 958 ? 27.778 -12.093 -70.896 1.00 96.62 958 ALA A N 1
ATOM 7765 C CA . ALA A 1 958 ? 27.765 -13.107 -69.858 1.00 96.62 958 ALA A CA 1
ATOM 7766 C C . ALA A 1 958 ? 29.203 -13.551 -69.581 1.00 96.62 958 ALA A C 1
ATOM 7768 O O . ALA A 1 958 ? 29.990 -13.752 -70.509 1.00 96.62 958 ALA A O 1
ATOM 7769 N N . GLY A 1 959 ? 29.546 -13.701 -68.307 1.00 96.06 959 GLY A N 1
ATOM 7770 C CA . GLY A 1 959 ? 30.893 -14.043 -67.878 1.00 96.06 959 GLY A CA 1
ATOM 7771 C C . GLY A 1 959 ? 30.928 -15.060 -66.749 1.00 96.06 959 GLY A C 1
ATOM 7772 O O . GLY A 1 959 ? 29.911 -15.407 -66.146 1.00 96.06 959 GLY A O 1
ATOM 7773 N N . LEU A 1 960 ? 32.132 -15.555 -66.482 1.00 97.88 960 LEU A N 1
ATOM 7774 C CA . LEU A 1 960 ? 32.427 -16.516 -65.431 1.00 97.88 960 LEU A CA 1
ATOM 7775 C C . LEU A 1 960 ? 33.662 -16.048 -64.660 1.00 97.88 960 LEU A C 1
ATOM 7777 O O . LEU A 1 960 ? 34.765 -16.044 -65.202 1.00 97.88 960 LEU A O 1
ATOM 7781 N N . SER A 1 961 ? 33.469 -15.652 -63.402 1.00 97.38 961 SER A N 1
ATOM 7782 C CA . SER A 1 961 ? 34.509 -15.131 -62.510 1.00 97.38 961 SER A CA 1
ATOM 7783 C C . SER A 1 961 ? 34.859 -16.157 -61.427 1.00 97.38 961 SER A C 1
ATOM 7785 O O . SER A 1 961 ? 34.044 -16.474 -60.556 1.00 97.38 961 SER A O 1
ATOM 7787 N N . TYR A 1 962 ? 36.075 -16.704 -61.467 1.00 97.75 962 TYR A N 1
ATOM 7788 C CA . TYR A 1 962 ? 36.634 -17.490 -60.368 1.00 97.75 962 TYR A CA 1
ATOM 7789 C C . TYR A 1 962 ? 37.307 -16.547 -59.370 1.00 97.75 962 TYR A C 1
ATOM 7791 O O . TYR A 1 962 ? 38.258 -15.846 -59.709 1.00 97.75 962 TYR A O 1
ATOM 7799 N N . ASN A 1 963 ? 36.809 -16.538 -58.137 1.00 97.44 963 ASN A N 1
ATOM 7800 C CA . ASN A 1 963 ? 37.261 -15.658 -57.066 1.00 97.44 963 ASN A CA 1
ATOM 7801 C C . ASN A 1 963 ? 37.985 -16.474 -55.993 1.00 97.44 963 ASN A C 1
ATOM 7803 O O . ASN A 1 963 ? 37.556 -17.573 -55.638 1.00 97.44 963 ASN A O 1
ATOM 7807 N N . PHE A 1 964 ? 39.061 -15.915 -55.452 1.00 96.81 964 PHE A N 1
ATOM 7808 C CA . PHE A 1 964 ? 39.879 -16.494 -54.396 1.00 96.81 964 PHE A CA 1
ATOM 7809 C C . PHE A 1 964 ? 40.192 -15.428 -53.344 1.00 96.81 964 PHE A C 1
ATOM 7811 O O . PHE A 1 964 ? 40.643 -14.336 -53.674 1.00 96.81 964 PHE A O 1
ATOM 7818 N N . TRP A 1 965 ? 39.979 -15.757 -52.077 1.00 97.00 965 TRP A N 1
ATOM 7819 C CA . TRP A 1 965 ? 40.241 -14.893 -50.933 1.00 97.00 965 TRP A CA 1
ATOM 7820 C C . TRP A 1 965 ? 41.313 -15.512 -50.037 1.00 97.00 965 TRP A C 1
ATOM 7822 O O . TRP A 1 965 ? 41.347 -16.732 -49.856 1.00 97.00 965 TRP A O 1
ATOM 7832 N N . SER A 1 966 ? 42.164 -14.687 -49.427 1.00 95.56 966 SER A N 1
ATOM 7833 C CA . SER A 1 966 ? 43.237 -15.166 -48.547 1.00 95.56 966 SER A CA 1
ATOM 7834 C C . SER A 1 966 ? 43.626 -14.195 -47.427 1.00 95.56 966 SER A C 1
ATOM 7836 O O . SER A 1 966 ? 43.257 -13.020 -47.409 1.00 95.56 966 SER A O 1
ATOM 7838 N N . GLY A 1 967 ? 44.384 -14.706 -46.452 1.00 93.50 967 GLY A N 1
ATOM 7839 C CA . GLY A 1 967 ? 44.960 -13.918 -45.355 1.00 93.50 967 GLY A CA 1
ATOM 7840 C C . GLY A 1 967 ? 44.035 -13.704 -44.151 1.00 93.50 967 GLY A C 1
ATOM 7841 O O . GLY A 1 967 ? 44.342 -12.858 -43.313 1.00 93.50 967 GLY A O 1
ATOM 7842 N N . GLY A 1 968 ? 42.928 -14.449 -44.070 1.00 93.56 968 GLY A N 1
ATOM 7843 C CA . GLY A 1 968 ? 42.019 -14.443 -42.920 1.00 93.56 968 GLY A CA 1
ATOM 7844 C C . GLY A 1 968 ? 42.623 -15.109 -41.679 1.00 93.56 968 GLY A C 1
ATOM 7845 O O . GLY A 1 968 ? 43.550 -15.918 -41.779 1.00 93.56 968 GLY A O 1
ATOM 7846 N N . THR A 1 969 ? 42.116 -14.747 -40.498 1.00 93.44 969 THR A N 1
ATOM 7847 C CA . THR A 1 969 ? 42.549 -15.292 -39.200 1.00 93.44 969 THR A CA 1
ATOM 7848 C C . THR A 1 969 ? 41.384 -15.369 -38.203 1.00 93.44 969 THR A C 1
ATOM 7850 O O . THR A 1 969 ? 40.236 -15.023 -38.500 1.00 93.44 969 THR A O 1
ATOM 7853 N N . GLU A 1 970 ? 41.660 -15.795 -36.967 1.00 90.75 970 GLU A N 1
ATOM 7854 C CA . GLU A 1 970 ? 40.665 -15.756 -35.889 1.00 90.75 970 GLU A CA 1
ATOM 7855 C C . GLU A 1 970 ? 40.130 -14.340 -35.615 1.00 90.75 970 GLU A C 1
ATOM 7857 O O . GLU A 1 970 ? 38.951 -14.219 -35.304 1.00 90.75 970 GLU A O 1
ATOM 7862 N N . ARG A 1 971 ? 40.930 -13.281 -35.834 1.00 92.25 971 ARG A N 1
ATOM 7863 C CA . ARG A 1 971 ? 40.549 -11.871 -35.597 1.00 92.25 971 ARG A CA 1
ATOM 7864 C C . ARG A 1 971 ? 40.342 -11.013 -36.854 1.00 92.25 971 ARG A C 1
ATOM 7866 O O . ARG A 1 971 ? 39.950 -9.856 -36.724 1.00 92.25 971 ARG A O 1
ATOM 7873 N N . MET A 1 972 ? 40.622 -11.529 -38.053 1.00 92.75 972 MET A N 1
ATOM 7874 C CA . MET A 1 972 ? 40.618 -10.750 -39.303 1.00 92.75 972 MET A CA 1
ATOM 7875 C C . MET A 1 972 ? 39.911 -11.492 -40.440 1.00 92.75 972 MET A C 1
ATOM 7877 O O . MET A 1 972 ? 39.994 -12.717 -40.541 1.00 92.75 972 MET A O 1
ATOM 7881 N N . ALA A 1 973 ? 39.235 -10.738 -41.305 1.00 94.38 973 ALA A N 1
ATOM 7882 C CA . ALA A 1 973 ? 38.646 -11.232 -42.543 1.00 94.38 973 ALA A CA 1
ATOM 7883 C C . ALA A 1 973 ? 39.742 -11.454 -43.596 1.00 94.38 973 ALA A C 1
ATOM 7885 O O . ALA A 1 973 ? 40.925 -11.183 -43.362 1.00 94.38 973 ALA A O 1
ATOM 7886 N N . TYR A 1 974 ? 39.365 -11.938 -44.778 1.00 95.00 974 TYR A N 1
ATOM 7887 C CA . TYR A 1 974 ? 40.325 -12.090 -45.862 1.00 95.00 974 TYR A CA 1
ATOM 7888 C C . TYR A 1 974 ? 40.840 -10.719 -46.310 1.00 95.00 974 TYR A C 1
ATOM 7890 O O . TYR A 1 974 ? 40.083 -9.856 -46.769 1.00 95.00 974 TYR A O 1
ATOM 7898 N N . LYS A 1 975 ? 42.151 -10.521 -46.157 1.00 93.56 975 LYS A N 1
ATOM 7899 C CA . LYS A 1 975 ? 42.837 -9.289 -46.555 1.00 93.56 975 LYS A CA 1
ATOM 7900 C C . LYS A 1 975 ? 42.868 -9.155 -48.072 1.00 93.56 975 LYS A C 1
ATOM 7902 O O . LYS A 1 975 ? 42.636 -8.074 -48.591 1.00 93.56 975 LYS A O 1
ATOM 7907 N N . GLN A 1 976 ? 43.114 -10.266 -48.762 1.00 94.31 976 GLN A N 1
ATOM 7908 C CA . GLN A 1 976 ? 43.333 -10.303 -50.206 1.00 94.31 976 GLN A CA 1
ATOM 7909 C C . GLN A 1 976 ? 42.120 -10.916 -50.922 1.00 94.31 976 GLN A C 1
ATOM 7911 O O . GLN A 1 976 ? 41.591 -11.925 -50.446 1.00 94.31 976 GLN A O 1
ATOM 7916 N N . LYS A 1 977 ? 41.728 -10.348 -52.071 1.00 95.19 977 LYS A N 1
ATOM 7917 C CA . LYS A 1 977 ? 40.791 -10.939 -53.047 1.00 95.19 977 LYS A CA 1
ATOM 7918 C C . LYS A 1 977 ? 41.457 -10.937 -54.424 1.00 95.19 977 LYS A C 1
ATOM 7920 O O . LYS A 1 977 ? 41.897 -9.893 -54.894 1.00 95.19 977 LYS A O 1
ATOM 7925 N N . SER A 1 978 ? 41.483 -12.087 -55.079 1.00 96.12 978 SER A N 1
ATOM 7926 C CA . SER A 1 978 ? 41.900 -12.261 -56.470 1.00 96.12 978 SER A CA 1
ATOM 7927 C C . SER A 1 978 ? 40.712 -12.756 -57.294 1.00 96.12 978 SER A C 1
ATOM 7929 O O . SER A 1 978 ? 40.041 -13.694 -56.862 1.00 96.12 978 SER A O 1
ATOM 7931 N N . SER A 1 979 ? 40.468 -12.199 -58.479 1.00 96.50 979 SER A N 1
ATOM 7932 C CA . SER A 1 979 ? 39.521 -12.754 -59.456 1.00 96.50 979 SER A CA 1
ATOM 7933 C C . SER A 1 979 ? 40.184 -13.031 -60.806 1.00 96.50 979 SER A C 1
ATOM 7935 O O . SER A 1 979 ? 41.136 -12.360 -61.210 1.00 96.50 979 SER A O 1
ATOM 7937 N N . VAL A 1 980 ? 39.678 -14.063 -61.482 1.00 96.94 980 VAL A N 1
ATOM 7938 C CA . VAL A 1 980 ? 39.998 -14.437 -62.863 1.00 96.94 980 VAL A CA 1
ATOM 7939 C C . VAL A 1 980 ? 38.673 -14.604 -63.591 1.00 96.94 980 VAL A C 1
ATOM 7941 O O . VAL A 1 980 ? 37.894 -15.497 -63.258 1.00 96.94 980 VAL A O 1
ATOM 7944 N N . GLU A 1 981 ? 38.396 -13.733 -64.553 1.00 95.06 981 GLU A N 1
ATOM 7945 C CA . GLU A 1 981 ? 37.084 -13.583 -65.182 1.00 95.06 981 GLU A CA 1
ATOM 7946 C C . GLU A 1 981 ? 37.211 -13.785 -66.689 1.00 95.06 981 GLU A C 1
ATOM 7948 O O . GLU A 1 981 ? 38.087 -13.199 -67.320 1.00 95.06 981 GLU A O 1
ATOM 7953 N N . VAL A 1 982 ? 36.348 -14.616 -67.271 1.00 94.62 982 VAL A N 1
ATOM 7954 C CA . VAL A 1 982 ? 36.211 -14.748 -68.728 1.00 94.62 982 VAL A CA 1
ATOM 7955 C C . VAL A 1 982 ? 34.829 -14.242 -69.108 1.00 94.62 982 VAL A C 1
ATOM 7957 O O . VAL A 1 982 ? 33.830 -14.804 -68.663 1.00 94.62 982 VAL A O 1
ATOM 7960 N N . GLU A 1 983 ? 34.770 -13.181 -69.907 1.00 92.44 983 GLU A N 1
ATOM 7961 C CA . GLU A 1 983 ? 33.545 -12.466 -70.268 1.00 92.44 983 GLU A CA 1
ATOM 7962 C C . GLU A 1 983 ? 33.346 -12.489 -71.787 1.00 92.44 983 GLU A C 1
ATOM 7964 O O . GLU A 1 983 ? 34.174 -11.981 -72.540 1.00 92.44 983 GLU A O 1
ATOM 7969 N N . TYR A 1 984 ? 32.231 -13.061 -72.246 1.00 92.81 984 TYR A N 1
ATOM 7970 C CA . TYR A 1 984 ? 31.757 -12.914 -73.622 1.00 92.81 984 TYR A CA 1
ATOM 7971 C C . TYR A 1 984 ? 30.756 -11.762 -73.688 1.00 92.81 984 TYR A C 1
ATOM 7973 O O . TYR A 1 984 ? 29.870 -11.656 -72.837 1.00 92.81 984 TYR A O 1
ATOM 7981 N N . HIS A 1 985 ? 30.848 -10.927 -74.719 1.00 88.62 985 HIS A N 1
ATOM 7982 C CA . HIS A 1 985 ? 29.951 -9.789 -74.883 1.00 88.62 985 HIS A CA 1
ATOM 7983 C C . HIS A 1 985 ? 29.557 -9.543 -76.342 1.00 88.62 985 HIS A C 1
ATOM 7985 O O . HIS A 1 985 ? 30.302 -9.829 -77.282 1.00 88.62 985 HIS A O 1
ATOM 7991 N N . HIS A 1 986 ? 28.370 -8.962 -76.502 1.00 91.25 986 HIS A N 1
ATOM 7992 C CA . HIS A 1 986 ? 27.801 -8.504 -77.758 1.00 91.25 986 HIS A CA 1
ATOM 7993 C C . HIS A 1 986 ? 27.599 -6.983 -77.721 1.00 91.25 986 HIS A C 1
ATOM 7995 O O . HIS A 1 986 ? 27.043 -6.463 -76.753 1.00 91.25 986 HIS A O 1
ATOM 8001 N N . SER A 1 987 ? 28.030 -6.283 -78.771 1.00 85.94 987 SER A N 1
ATOM 8002 C CA . SER A 1 987 ? 27.847 -4.839 -78.964 1.00 85.94 987 SER A CA 1
ATOM 8003 C C . SER A 1 987 ? 26.613 -4.557 -79.812 1.00 85.94 987 SER A C 1
ATOM 8005 O O . SER A 1 987 ? 26.515 -5.030 -80.947 1.00 85.94 987 SER A O 1
ATOM 8007 N N . PHE A 1 988 ? 25.715 -3.730 -79.286 1.00 89.50 988 PHE A N 1
ATOM 8008 C CA . PHE A 1 988 ? 24.576 -3.179 -80.023 1.00 89.50 988 PHE A CA 1
ATOM 8009 C C . PHE A 1 988 ? 24.956 -1.891 -80.760 1.00 89.50 988 PHE A C 1
ATOM 8011 O O . PHE A 1 988 ? 24.460 -1.653 -81.857 1.00 89.50 988 PHE A O 1
ATOM 8018 N N . ASP A 1 989 ? 25.881 -1.122 -80.181 1.00 85.81 989 ASP A N 1
ATOM 8019 C CA . ASP A 1 989 ? 26.570 0.006 -80.809 1.00 85.81 989 ASP A CA 1
ATOM 8020 C C . ASP A 1 989 ? 28.060 -0.030 -80.415 1.00 85.81 989 ASP A C 1
ATOM 8022 O O . ASP A 1 989 ? 28.390 -0.539 -79.336 1.00 85.81 989 ASP A O 1
ATOM 8026 N N . THR A 1 990 ? 28.959 0.417 -81.297 1.00 80.62 990 THR A N 1
ATOM 8027 C CA . THR A 1 990 ? 30.415 0.517 -81.060 1.00 80.62 990 THR A CA 1
ATOM 8028 C C . THR A 1 990 ? 31.158 1.157 -82.239 1.00 80.62 990 THR A C 1
ATOM 8030 O O . THR A 1 990 ? 30.843 0.925 -83.405 1.00 80.62 990 THR A O 1
ATOM 8033 N N . TYR A 1 991 ? 32.246 1.870 -81.935 1.00 74.81 991 TYR A N 1
ATOM 8034 C CA . TYR A 1 991 ? 33.261 2.319 -82.898 1.00 74.81 991 TYR A CA 1
ATOM 8035 C C . TYR A 1 991 ? 34.263 1.215 -83.321 1.00 74.81 991 TYR A C 1
ATOM 8037 O O . TYR A 1 991 ? 35.182 1.466 -84.109 1.00 74.81 991 TYR A O 1
ATOM 8045 N N . LEU A 1 992 ? 34.133 -0.012 -82.800 1.00 73.94 992 LEU A N 1
ATOM 8046 C CA . LEU A 1 992 ? 35.021 -1.141 -83.096 1.00 73.94 992 LEU A CA 1
ATOM 8047 C C . LEU A 1 992 ? 34.551 -1.992 -84.288 1.00 73.94 992 LEU A C 1
ATOM 8049 O O . LEU A 1 992 ? 33.506 -1.786 -84.888 1.00 73.94 992 LEU A O 1
ATOM 8053 N N . ASN A 1 993 ? 35.399 -2.940 -84.697 1.00 70.56 993 ASN A N 1
ATOM 8054 C CA . ASN A 1 993 ? 35.316 -3.586 -86.016 1.00 70.56 993 ASN A CA 1
ATOM 8055 C C . ASN A 1 993 ? 34.482 -4.883 -86.017 1.00 70.56 993 ASN A C 1
ATOM 8057 O O . ASN A 1 993 ? 34.462 -5.596 -87.020 1.00 70.56 993 ASN A O 1
ATOM 8061 N N . GLY A 1 994 ? 33.825 -5.209 -84.903 1.00 74.50 994 GLY A N 1
ATOM 8062 C CA . GLY A 1 994 ? 33.032 -6.422 -84.753 1.00 74.50 994 GLY A CA 1
ATOM 8063 C C . GLY A 1 994 ? 32.167 -6.383 -83.497 1.00 74.50 994 GLY A C 1
ATOM 8064 O O . GLY A 1 994 ? 32.614 -5.960 -82.437 1.00 74.50 994 GLY A O 1
ATOM 8065 N N . ASN A 1 995 ? 30.926 -6.850 -83.621 1.00 83.19 995 ASN A N 1
ATOM 8066 C CA . ASN A 1 995 ? 29.925 -6.814 -82.553 1.00 83.19 995 ASN A CA 1
ATOM 8067 C C . ASN A 1 995 ? 30.076 -7.930 -81.505 1.00 83.19 995 ASN A C 1
ATOM 8069 O O . ASN A 1 995 ? 29.238 -8.012 -80.620 1.00 83.19 995 ASN A O 1
ATOM 8073 N N . ASN A 1 996 ? 31.072 -8.814 -81.600 1.00 86.06 996 ASN A N 1
ATOM 8074 C CA . ASN A 1 996 ? 31.277 -9.915 -80.652 1.00 86.06 996 ASN A CA 1
ATOM 8075 C C . ASN A 1 996 ? 32.744 -9.965 -80.229 1.00 86.06 996 ASN A C 1
ATOM 8077 O O . ASN A 1 996 ? 33.621 -9.882 -81.094 1.00 86.06 996 ASN A O 1
ATOM 8081 N N . GLY A 1 997 ? 32.989 -10.162 -78.936 1.00 83.56 997 GLY A N 1
ATOM 8082 C CA . GLY A 1 997 ? 34.329 -10.288 -78.371 1.00 83.56 997 GLY A CA 1
ATOM 8083 C C . GLY A 1 997 ? 34.348 -11.122 -77.093 1.00 83.56 997 GLY A C 1
ATOM 8084 O O . GLY A 1 997 ? 33.312 -11.357 -76.459 1.00 83.56 997 GLY A O 1
ATOM 8085 N N . VAL A 1 998 ? 35.541 -11.583 -76.729 1.00 85.62 998 VAL A N 1
ATOM 8086 C CA . VAL A 1 998 ? 35.839 -12.282 -75.477 1.00 85.62 998 VAL A CA 1
ATOM 8087 C C . VAL A 1 998 ? 36.976 -11.554 -74.772 1.00 85.62 998 VAL A C 1
ATOM 8089 O O . VAL A 1 998 ? 37.993 -11.231 -75.384 1.00 85.62 998 VAL A O 1
ATOM 8092 N N . SER A 1 999 ? 36.831 -11.331 -73.468 1.00 85.75 999 SER A N 1
ATOM 8093 C CA . SER A 1 999 ? 37.885 -10.774 -72.622 1.00 85.75 999 SER A CA 1
ATOM 8094 C C . SER A 1 999 ? 38.228 -11.678 -71.438 1.00 85.75 999 SER A C 1
ATOM 8096 O O . SER A 1 999 ? 37.364 -12.303 -70.823 1.00 85.75 999 SER A O 1
ATOM 8098 N N . LEU A 1 1000 ? 39.520 -11.731 -71.120 1.00 88.06 1000 LEU A N 1
ATOM 8099 C CA . LEU A 1 1000 ? 40.070 -12.206 -69.858 1.00 88.06 1000 LEU A CA 1
ATOM 8100 C C . LEU A 1 1000 ? 40.328 -10.992 -68.962 1.00 88.06 1000 LEU A C 1
ATOM 8102 O O . LEU A 1 1000 ? 41.001 -10.046 -69.375 1.00 88.06 1000 LEU A O 1
ATOM 8106 N N . ILE A 1 1001 ? 39.848 -11.049 -67.726 1.00 89.56 1001 ILE A N 1
ATOM 8107 C CA . ILE A 1 1001 ? 40.072 -10.038 -66.692 1.00 89.56 1001 ILE A CA 1
ATOM 8108 C C . ILE A 1 1001 ? 40.766 -10.715 -65.511 1.00 89.56 1001 ILE A C 1
ATOM 8110 O O . ILE A 1 1001 ? 40.355 -11.790 -65.079 1.00 89.56 1001 ILE A O 1
ATOM 8114 N N . LEU A 1 1002 ? 41.812 -10.095 -64.976 1.00 92.00 1002 LEU A N 1
ATOM 8115 C CA . LEU A 1 1002 ? 42.446 -10.484 -63.719 1.00 92.00 1002 LEU A CA 1
ATOM 8116 C C . LEU A 1 1002 ? 42.377 -9.277 -62.785 1.00 92.00 1002 LEU A C 1
ATOM 8118 O O . LEU A 1 1002 ? 42.795 -8.187 -63.172 1.00 92.00 1002 LEU A O 1
ATOM 8122 N N . ARG A 1 1003 ? 41.892 -9.459 -61.558 1.00 93.88 1003 ARG A N 1
ATOM 8123 C CA . ARG A 1 1003 ? 41.919 -8.413 -60.525 1.00 93.88 1003 ARG A CA 1
ATOM 8124 C C . ARG A 1 1003 ? 42.580 -8.952 -59.271 1.00 93.88 1003 ARG A C 1
ATOM 8126 O O . ARG A 1 1003 ? 42.290 -10.073 -58.861 1.00 93.88 1003 ARG A O 1
ATOM 8133 N N . LEU A 1 1004 ? 43.449 -8.168 -58.646 1.00 94.44 1004 LEU A N 1
ATOM 8134 C CA . LEU A 1 1004 ? 44.098 -8.488 -57.376 1.00 94.44 1004 LEU A CA 1
ATOM 8135 C C . LEU A 1 1004 ? 43.935 -7.291 -56.436 1.00 94.44 1004 LEU A C 1
ATOM 8137 O O . LEU A 1 1004 ? 44.412 -6.203 -56.740 1.00 94.44 1004 LEU A O 1
ATOM 8141 N N . ALA A 1 1005 ? 43.296 -7.494 -55.290 1.00 92.38 1005 ALA A N 1
ATOM 8142 C CA . ALA A 1 1005 ? 43.212 -6.530 -54.200 1.00 92.38 1005 ALA A CA 1
ATOM 8143 C C . ALA A 1 1005 ? 43.931 -7.091 -52.965 1.00 92.38 1005 ALA A C 1
ATOM 8145 O O . ALA A 1 1005 ? 43.735 -8.261 -52.620 1.00 92.38 1005 ALA A O 1
ATOM 8146 N N . TRP A 1 1006 ? 44.748 -6.267 -52.302 1.00 87.50 1006 TRP A N 1
ATOM 8147 C CA . TRP A 1 1006 ? 45.544 -6.615 -51.119 1.00 87.50 1006 TRP A CA 1
ATOM 8148 C C . TRP A 1 1006 ? 45.477 -5.523 -50.049 1.00 87.50 1006 TRP A C 1
ATOM 8150 O O . TRP A 1 1006 ? 45.692 -4.344 -50.397 1.00 87.50 1006 TRP A O 1
#